Protein AF-0000000075419139 (afdb_homodimer)

Radius of gyration: 35.25 Å; Cα contacts (8 Å, |Δi|>4): 1065; chains: 2; bounding box: 98×143×59 Å

Foldseek 3Di:
DPPCDLVQLLVLLLQLLVQLLVLLVLLQVCLVVVVQDPVNLVVLVVCLFQAQLLLLLQLQQQQQDAPVNVVQLVVLVVLLVVLLVVQLVLLVVLCVVVVHDQLVSLVLSLFRNQFALQQSVLSSLVSSLPGPLLVLQALDPVGHSVNSSSVLNNLSLVSVLVNLLCCQVVVLVSNAPPPPPVPPCPVPVPPPPVPCVCPVDDPPPPPCVPCPPPVVPDVPPPVPPCVVPPVVVVVVVCCVVCVVVVSSDTSSNVSNVVSRVQNHDVVSSQQQDDPPHVNVVVSVVSVVSNVCNNSSVSSSLSNLLNVQPLPPCPVCVSSLVSSLCQALPVQLVVQLVVCLVCVVVGDSGSSSSLSSSSSSHHTHHPCSLVSCVVSVGCNNVSSNSSNVRSVPRSVSSSVSSSVSSVSSSVRD/DPPCDLVQLLVLLLQLLVQLLVLLVLLQVCLVVVVQDPVNLVVLVVCLFQAQLLLLLQLQQQQQDAPVNVVQLVVLLVLLVVLLVVQLVLLVVLCVVVVHDQLVSLVLSLFRNQFDLQQSVLSSLVSSLPGPLLVLQALDPPGHSVNSSSVLNNLSLVSVLVNLLCCQVVVLVSNAPPPPVVPPCPVPVPPPPVPCVCPVDDPDDPDPDDDPPPPPPPPPPPPPPCVVPPVVVVVVVCCVVCVVVVSSDTSSNVSNVVSRVQNHDPVSSQQQDDPPHVNVVVSVVSVVSNVCNNSSVSSSLSNLLNVQPLPPCPVVVSSLVSSLCSALPVQLVVQLVVCLVCVVVGDSGSSSSLSSSSSSHHTHHPCSLVSCVVSVGCNNVSSNSSNVNSVPRSVSSSVSSSVSSVSSSVRD

Structure (mmCIF, N/CA/C/O backbone):
data_AF-0000000075419139-model_v1
#
loop_
_entity.id
_entity.type
_entity.pdbx_description
1 polymer 'Auxin efflux carrier'
#
loop_
_atom_site.group_PDB
_atom_site.id
_atom_site.type_symbol
_atom_site.label_atom_id
_atom_site.label_alt_id
_atom_site.label_comp_id
_atom_site.label_asym_id
_atom_site.label_entity_id
_atom_site.label_seq_id
_atom_site.pdbx_PDB_ins_code
_atom_site.Cartn_x
_atom_site.Cartn_y
_atom_site.Cartn_z
_atom_site.occupancy
_atom_site.B_iso_or_equiv
_atom_site.auth_seq_id
_atom_site.auth_comp_id
_atom_site.auth_asym_id
_atom_site.auth_atom_id
_atom_site.pdbx_PDB_model_num
ATOM 1 N N . MET A 1 1 ? -29.625 -16.859 -12.5 1 34.69 1 MET A N 1
ATOM 2 C CA . MET A 1 1 ? -28.172 -16.797 -12.453 1 34.69 1 MET A CA 1
ATOM 3 C C . MET A 1 1 ? -27.625 -15.953 -13.602 1 34.69 1 MET A C 1
ATOM 5 O O . MET A 1 1 ? -27.875 -16.25 -14.766 1 34.69 1 MET A O 1
ATOM 9 N N . ALA A 1 2 ? -27.516 -14.75 -13.508 1 41.81 2 ALA A N 1
ATOM 10 C CA . ALA A 1 2 ? -27.453 -13.828 -14.648 1 41.81 2 ALA A CA 1
ATOM 11 C C . ALA A 1 2 ? -26.391 -14.273 -15.648 1 41.81 2 ALA A C 1
ATOM 13 O O . ALA A 1 2 ? -25.25 -14.578 -15.258 1 41.81 2 ALA A O 1
ATOM 14 N N . ASP A 1 3 ? -26.625 -14.945 -16.688 1 50.78 3 ASP A N 1
ATOM 15 C CA . ASP A 1 3 ? -25.891 -15.312 -17.891 1 50.78 3 ASP A CA 1
ATOM 16 C C . ASP A 1 3 ? -24.859 -14.25 -18.25 1 50.78 3 ASP A C 1
ATOM 18 O O . ASP A 1 3 ? -25.203 -13.188 -18.766 1 50.78 3 ASP A O 1
ATOM 22 N N . MET A 1 4 ? -23.938 -14.18 -17.406 1 60.81 4 MET A N 1
ATOM 23 C CA . MET A 1 4 ? -22.969 -13.211 -17.891 1 60.81 4 MET A CA 1
ATOM 24 C C . MET A 1 4 ? -22.516 -13.547 -19.312 1 60.81 4 MET A C 1
ATOM 26 O O . MET A 1 4 ? -22.047 -14.656 -19.562 1 60.81 4 MET A O 1
ATOM 30 N N . ASN A 1 5 ? -23.016 -12.781 -20.266 1 70.81 5 ASN A N 1
ATOM 31 C CA . ASN A 1 5 ? -22.641 -12.836 -21.672 1 70.81 5 ASN A CA 1
ATOM 32 C C . ASN A 1 5 ? -21.125 -12.828 -21.844 1 70.81 5 ASN A C 1
ATOM 34 O O . ASN A 1 5 ? -20.391 -12.383 -20.953 1 70.81 5 ASN A O 1
ATOM 38 N N . ILE A 1 6 ? -20.609 -13.648 -22.672 1 75.19 6 ILE A N 1
ATOM 39 C CA . ILE A 1 6 ? -19.203 -13.797 -23.031 1 75.19 6 ILE A CA 1
ATOM 40 C C . ILE A 1 6 ? -18.547 -12.422 -23.125 1 75.19 6 ILE A C 1
ATOM 42 O O . ILE A 1 6 ? -17.391 -12.258 -22.719 1 75.19 6 ILE A O 1
ATOM 46 N N . TYR A 1 7 ? -19.344 -11.516 -23.484 1 74.88 7 TYR A N 1
ATOM 47 C CA . TYR A 1 7 ? -18.812 -10.172 -23.656 1 74.88 7 TYR A CA 1
ATOM 48 C C . TYR A 1 7 ? -18.531 -9.523 -22.312 1 74.88 7 TYR A C 1
ATOM 50 O O . TYR A 1 7 ? -17.484 -8.875 -22.141 1 74.88 7 TYR A O 1
ATOM 58 N N . SER A 1 8 ? -19.406 -9.773 -21.469 1 74.75 8 SER A N 1
ATOM 59 C CA . SER A 1 8 ? -19.219 -9.195 -20.141 1 74.75 8 SER A CA 1
ATOM 60 C C . SER A 1 8 ? -18.047 -9.836 -19.422 1 74.75 8 SER A C 1
ATOM 62 O O . SER A 1 8 ? -17.297 -9.156 -18.703 1 74.75 8 SER A O 1
ATOM 64 N N . LEU A 1 9 ? -17.922 -11.023 -19.703 1 76.94 9 LEU A N 1
ATOM 65 C CA . LEU A 1 9 ? -16.812 -11.742 -19.109 1 76.94 9 LEU A CA 1
ATOM 66 C C . LEU A 1 9 ? -15.484 -11.266 -19.688 1 76.94 9 LEU A C 1
ATOM 68 O O . LEU A 1 9 ? -14.5 -11.125 -18.953 1 76.94 9 LEU A O 1
ATOM 72 N N . PHE A 1 10 ? -15.531 -11.094 -20.875 1 76.75 10 PHE A N 1
ATOM 73 C CA . PHE A 1 10 ? -14.336 -10.609 -21.547 1 76.75 10 PHE A CA 1
ATOM 74 C C . PHE A 1 10 ? -13.938 -9.234 -21.031 1 76.75 10 PHE A C 1
ATOM 76 O O . PHE A 1 10 ? -12.766 -8.992 -20.734 1 76.75 10 PHE A O 1
ATOM 83 N N . LEU A 1 11 ? -14.891 -8.438 -20.906 1 74 11 LEU A N 1
ATOM 84 C CA . LEU A 1 11 ? -14.617 -7.078 -20.438 1 74 11 LEU A CA 1
ATOM 85 C C . LEU A 1 11 ? -14.102 -7.094 -19 1 74 11 LEU A C 1
ATOM 87 O O . LEU A 1 11 ? -13.18 -6.348 -18.656 1 74 11 LEU A O 1
ATOM 91 N N . SER A 1 12 ? -14.656 -7.938 -18.281 1 72.62 12 SER A N 1
ATOM 92 C CA . SER A 1 12 ? -14.227 -8.039 -16.891 1 72.62 12 SER A CA 1
ATOM 93 C C . SER A 1 12 ? -12.797 -8.555 -16.797 1 72.62 12 SER A C 1
ATOM 95 O O . SER A 1 12 ? -12.031 -8.109 -15.938 1 72.62 12 SER A O 1
ATOM 97 N N . SER A 1 13 ? -12.516 -9.469 -17.641 1 75.75 13 SER A N 1
ATOM 98 C CA . SER A 1 13 ? -11.172 -10.031 -17.641 1 75.75 13 SER A CA 1
ATOM 99 C C . SER A 1 13 ? -10.141 -9 -18.078 1 75.75 13 SER A C 1
ATOM 101 O O . SER A 1 13 ? -9.055 -8.906 -17.516 1 75.75 13 SER A O 1
ATOM 103 N N . ILE A 1 14 ? -10.484 -8.266 -18.984 1 77.12 14 ILE A N 1
ATOM 104 C CA . ILE A 1 14 ? -9.602 -7.219 -19.484 1 77.12 14 ILE A CA 1
ATOM 105 C C . ILE A 1 14 ? -9.391 -6.156 -18.406 1 77.12 14 ILE A C 1
ATOM 107 O O . ILE A 1 14 ? -8.273 -5.68 -18.203 1 77.12 14 ILE A O 1
ATOM 111 N N . GLN A 1 15 ? -10.445 -5.863 -17.812 1 73.56 15 GLN A N 1
ATOM 112 C CA . GLN A 1 15 ? -10.367 -4.84 -16.781 1 73.56 15 GLN A CA 1
ATOM 113 C C . GLN A 1 15 ? -9.469 -5.293 -15.633 1 73.56 15 GLN A C 1
ATOM 115 O O . GLN A 1 15 ? -8.664 -4.512 -15.125 1 73.56 15 GLN A O 1
ATOM 120 N N . SER A 1 16 ? -9.656 -6.484 -15.281 1 72.81 16 SER A N 1
ATOM 121 C CA . SER A 1 16 ? -8.852 -7.023 -14.188 1 72.81 16 SER A CA 1
ATOM 122 C C . SER A 1 16 ? -7.379 -7.109 -14.57 1 72.81 16 SER A C 1
ATOM 124 O O . SER A 1 16 ? -6.508 -6.762 -13.773 1 72.81 16 SER A O 1
ATOM 126 N N . THR A 1 17 ? -7.145 -7.512 -15.719 1 78.31 17 THR A N 1
ATOM 127 C CA . THR A 1 17 ? -5.77 -7.68 -16.172 1 78.31 17 THR A CA 1
ATOM 128 C C . THR A 1 17 ? -5.129 -6.324 -16.469 1 78.31 17 THR A C 1
ATOM 130 O O . THR A 1 17 ? -3.928 -6.141 -16.25 1 78.31 17 THR A O 1
ATOM 133 N N . SER A 1 18 ? -5.914 -5.441 -16.891 1 80.12 18 SER A N 1
ATOM 134 C CA . SER A 1 18 ? -5.391 -4.113 -17.203 1 80.12 18 SER A CA 1
ATOM 135 C C . SER A 1 18 ? -4.793 -3.451 -15.969 1 80.12 18 SER A C 1
ATOM 137 O O . SER A 1 18 ? -3.783 -2.748 -16.062 1 80.12 18 SER A O 1
ATOM 139 N N . GLN A 1 19 ? -5.426 -3.682 -14.875 1 80.5 19 GLN A N 1
ATOM 140 C CA . GLN A 1 19 ? -4.902 -3.104 -13.641 1 80.5 19 GLN A CA 1
ATOM 141 C C . GLN A 1 19 ? -3.502 -3.629 -13.344 1 80.5 19 GLN A C 1
ATOM 143 O O . GLN A 1 19 ? -2.613 -2.859 -12.969 1 80.5 19 GLN A O 1
ATOM 148 N N . VAL A 1 20 ? -3.338 -4.852 -13.516 1 79 20 VAL A N 1
ATOM 149 C CA . VAL A 1 20 ? -2.049 -5.484 -13.266 1 79 20 VAL A CA 1
ATOM 150 C C . VAL A 1 20 ? -1.005 -4.938 -14.234 1 79 20 VAL A C 1
ATOM 152 O O . VAL A 1 20 ? 0.106 -4.586 -13.828 1 79 20 VAL A O 1
ATOM 155 N N . VAL A 1 21 ? -1.382 -4.867 -15.469 1 83.75 21 VAL A N 1
ATOM 156 C CA . VAL A 1 21 ? -0.479 -4.41 -16.516 1 83.75 21 VAL A CA 1
ATOM 157 C C . VAL A 1 21 ? -0.1 -2.951 -16.281 1 83.75 21 VAL A C 1
ATOM 159 O O . VAL A 1 21 ? 1.058 -2.566 -16.453 1 83.75 21 VAL A O 1
ATOM 162 N N . LEU A 1 22 ? -1.046 -2.203 -15.883 1 88.56 22 LEU A N 1
ATOM 163 C CA . LEU A 1 22 ? -0.793 -0.781 -15.68 1 88.56 22 LEU A CA 1
ATOM 164 C C . LEU A 1 22 ? 0.119 -0.558 -14.477 1 88.56 22 LEU A C 1
ATOM 166 O O . LEU A 1 22 ? 0.935 0.368 -14.477 1 88.56 22 LEU A O 1
ATOM 170 N N . LEU A 1 23 ? -0.062 -1.32 -13.453 1 88.38 23 LEU A N 1
ATOM 171 C CA . LEU A 1 23 ? 0.848 -1.234 -12.32 1 88.38 23 LEU A CA 1
ATOM 172 C C . LEU A 1 23 ? 2.279 -1.543 -12.742 1 88.38 23 LEU A C 1
ATOM 174 O O . LEU A 1 23 ? 3.211 -0.827 -12.367 1 88.38 23 LEU A O 1
ATOM 178 N N . CYS A 1 24 ? 2.453 -2.582 -13.562 1 85.31 24 CYS A N 1
ATOM 179 C CA . CYS A 1 24 ? 3.77 -2.934 -14.086 1 85.31 24 CYS A CA 1
ATOM 180 C C . CYS A 1 24 ? 4.312 -1.831 -14.984 1 85.31 24 CYS A C 1
ATOM 182 O O . CYS A 1 24 ? 5.496 -1.5 -14.922 1 85.31 24 CYS A O 1
ATOM 184 N N . LEU A 1 25 ? 3.43 -1.312 -15.773 1 89.19 25 LEU A N 1
ATOM 185 C CA . LEU A 1 25 ? 3.83 -0.247 -16.688 1 89.19 25 LEU A CA 1
ATOM 186 C C . LEU A 1 25 ? 4.305 0.98 -15.922 1 89.19 25 LEU A C 1
ATOM 188 O O . LEU A 1 25 ? 5.238 1.663 -16.344 1 89.19 25 LEU A O 1
ATOM 192 N N . THR A 1 26 ? 3.627 1.313 -14.852 1 92.88 26 THR A N 1
ATOM 193 C CA . THR A 1 26 ? 4.051 2.434 -14.023 1 92.88 26 THR A CA 1
ATOM 194 C C . THR A 1 26 ? 5.48 2.227 -13.523 1 92.88 26 THR A C 1
ATOM 196 O O . THR A 1 26 ? 6.281 3.16 -13.523 1 92.88 26 THR A O 1
ATOM 199 N N . GLY A 1 27 ? 5.742 1.019 -13.078 1 91.56 27 GLY A N 1
ATOM 200 C CA . GLY A 1 27 ? 7.105 0.703 -12.68 1 91.56 27 GLY A CA 1
ATOM 201 C C . GLY A 1 27 ? 8.102 0.826 -13.82 1 91.56 27 GLY A C 1
ATOM 202 O O . GLY A 1 27 ? 9.195 1.364 -13.633 1 91.56 27 GLY A O 1
ATOM 203 N N . TYR A 1 28 ? 7.688 0.326 -14.961 1 89.19 28 TYR A N 1
ATOM 204 C CA . TYR A 1 28 ? 8.539 0.401 -16.141 1 89.19 28 TYR A CA 1
ATOM 205 C C . TYR A 1 28 ? 8.844 1.85 -16.5 1 89.19 28 TYR A C 1
ATOM 207 O O . TYR A 1 28 ? 9.992 2.197 -16.781 1 89.19 28 TYR A O 1
ATOM 215 N N . VAL A 1 29 ? 7.871 2.668 -16.516 1 93.25 29 VAL A N 1
ATOM 216 C CA . VAL A 1 29 ? 8.023 4.078 -16.859 1 93.25 29 VAL A CA 1
ATOM 217 C C . VAL A 1 29 ? 8.875 4.773 -15.797 1 93.25 29 VAL A C 1
ATOM 219 O O . VAL A 1 29 ? 9.734 5.59 -16.125 1 93.25 29 VAL A O 1
ATOM 222 N N . ALA A 1 30 ? 8.602 4.48 -14.586 1 93.44 30 ALA A N 1
ATOM 223 C CA . ALA A 1 30 ? 9.383 5.074 -13.508 1 93.44 30 ALA A CA 1
ATOM 224 C C . ALA A 1 30 ? 10.867 4.738 -13.656 1 93.44 30 ALA A C 1
ATOM 226 O O . ALA A 1 30 ? 11.727 5.574 -13.383 1 93.44 30 ALA A O 1
ATOM 227 N N . ALA A 1 31 ? 11.141 3.537 -14.016 1 91.06 31 ALA A N 1
ATOM 228 C CA . ALA A 1 31 ? 12.523 3.127 -14.258 1 91.06 31 ALA A CA 1
ATOM 229 C C . ALA A 1 31 ? 13.102 3.834 -15.477 1 91.06 31 ALA A C 1
ATOM 231 O O . ALA A 1 31 ? 14.266 4.238 -15.469 1 91.06 31 ALA A O 1
ATOM 232 N N . SER A 1 32 ? 12.32 3.992 -16.531 1 91.56 32 SER A N 1
ATOM 233 C CA . SER A 1 32 ? 12.758 4.648 -17.75 1 91.56 32 SER A CA 1
ATOM 234 C C . SER A 1 32 ? 13.07 6.121 -17.516 1 91.56 32 SER A C 1
ATOM 236 O O . SER A 1 32 ? 13.953 6.688 -18.172 1 91.56 32 SER A O 1
ATOM 238 N N . LEU A 1 33 ? 12.391 6.699 -16.562 1 92.56 33 LEU A N 1
ATOM 239 C CA . LEU A 1 33 ? 12.57 8.109 -16.234 1 92.56 33 LEU A CA 1
ATOM 240 C C . LEU A 1 33 ? 13.656 8.289 -15.18 1 92.56 33 LEU A C 1
ATOM 242 O O . LEU A 1 33 ? 13.977 9.422 -14.805 1 92.56 33 LEU A O 1
ATOM 246 N N . GLY A 1 34 ? 14.125 7.227 -14.688 1 90.69 34 GLY A N 1
ATOM 247 C CA . GLY A 1 34 ? 15.219 7.281 -13.734 1 90.69 34 GLY A CA 1
ATOM 248 C C . GLY A 1 34 ? 14.75 7.461 -12.305 1 90.69 34 GLY A C 1
ATOM 249 O O . GLY A 1 34 ? 15.562 7.641 -11.391 1 90.69 34 GLY A O 1
ATOM 250 N N . VAL A 1 35 ? 13.492 7.441 -12.133 1 90.31 35 VAL A N 1
ATOM 251 C CA . VAL A 1 35 ? 12.93 7.57 -10.789 1 90.31 35 VAL A CA 1
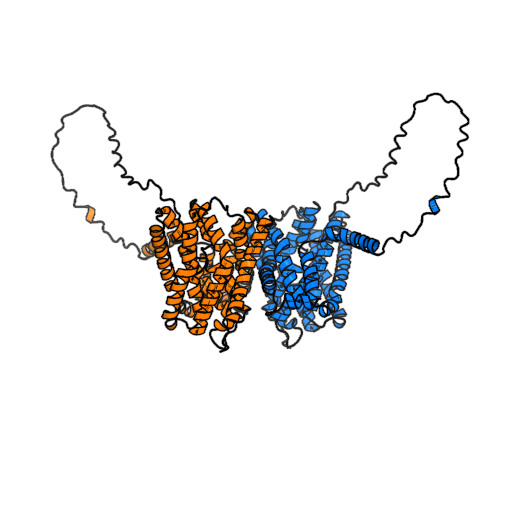ATOM 252 C C . VAL A 1 35 ? 13.258 6.32 -9.977 1 90.31 35 VAL A C 1
ATOM 254 O O . VAL A 1 35 ? 13.555 6.41 -8.781 1 90.31 35 VAL A O 1
ATOM 257 N N . ILE A 1 36 ? 13.102 5.18 -10.586 1 91.62 36 ILE A N 1
ATOM 258 C CA . ILE A 1 36 ? 13.508 3.91 -9.992 1 91.62 36 ILE A CA 1
ATOM 259 C C . ILE A 1 36 ? 14.727 3.359 -10.727 1 91.62 36 ILE A C 1
ATOM 261 O O . ILE A 1 36 ? 14.617 2.916 -11.875 1 91.62 36 ILE A O 1
ATOM 265 N N . ASN A 1 37 ? 15.867 3.498 -10.086 1 89 37 ASN A N 1
ATOM 266 C CA . ASN A 1 37 ? 17.078 2.893 -10.641 1 89 37 ASN A CA 1
ATOM 267 C C . ASN A 1 37 ? 17.312 1.495 -10.078 1 89 37 ASN A C 1
ATOM 269 O O . ASN A 1 37 ? 16.5 0.988 -9.305 1 89 37 ASN A O 1
ATOM 273 N N . ASN A 1 38 ? 18.391 0.909 -10.477 1 84.06 38 ASN A N 1
ATOM 274 C CA . ASN A 1 38 ? 18.672 -0.468 -10.094 1 84.06 38 ASN A CA 1
ATOM 275 C C . ASN A 1 38 ? 18.812 -0.607 -8.578 1 84.06 38 ASN A C 1
ATOM 277 O O . ASN A 1 38 ? 18.359 -1.587 -7.992 1 84.06 38 ASN A O 1
ATOM 281 N N . SER A 1 39 ? 19.422 0.332 -8.016 1 85.94 39 SER A N 1
ATOM 282 C CA . SER A 1 39 ? 19.625 0.301 -6.574 1 85.94 39 SER A CA 1
ATOM 283 C C . SER A 1 39 ? 18.297 0.41 -5.828 1 85.94 39 SER A C 1
ATOM 285 O O . SER A 1 39 ? 18.047 -0.328 -4.871 1 85.94 39 SER A O 1
ATOM 287 N N . ILE A 1 40 ? 17.453 1.297 -6.266 1 88.44 40 ILE A N 1
ATOM 288 C CA . ILE A 1 40 ? 16.141 1.48 -5.656 1 88.44 40 ILE A CA 1
ATOM 289 C C . ILE A 1 40 ? 15.297 0.225 -5.859 1 88.44 40 ILE A C 1
ATOM 291 O O . ILE A 1 40 ? 14.633 -0.241 -4.934 1 88.44 40 ILE A O 1
ATOM 295 N N . GLN A 1 41 ? 15.328 -0.268 -7.023 1 86.5 41 GLN A N 1
ATOM 296 C CA . GLN A 1 41 ? 14.57 -1.477 -7.344 1 86.5 41 GLN A CA 1
ATOM 297 C C . GLN A 1 41 ? 14.961 -2.629 -6.422 1 86.5 41 GLN A C 1
ATOM 299 O O . GLN A 1 41 ? 14.102 -3.35 -5.918 1 86.5 41 GLN A O 1
ATOM 304 N N . LYS A 1 42 ? 16.234 -2.854 -6.215 1 83.06 42 LYS A N 1
ATOM 305 C CA . LYS A 1 42 ? 16.734 -3.91 -5.336 1 83.06 42 LYS A CA 1
ATOM 306 C C . LYS A 1 42 ? 16.281 -3.68 -3.893 1 83.06 42 LYS A C 1
ATOM 308 O O . LYS A 1 42 ? 15.906 -4.621 -3.195 1 83.06 42 LYS A O 1
ATOM 313 N N . SER A 1 43 ? 16.359 -2.467 -3.496 1 87.75 43 SER A N 1
ATOM 314 C CA . SER A 1 43 ? 15.93 -2.111 -2.146 1 87.75 43 SER A CA 1
ATOM 315 C C . SER A 1 43 ? 14.445 -2.383 -1.942 1 87.75 43 SER A C 1
ATOM 317 O O . SER A 1 43 ? 14.039 -2.881 -0.891 1 87.75 43 SER A O 1
ATOM 319 N N . LEU A 1 44 ? 13.695 -2.021 -2.93 1 89.69 44 LEU A N 1
ATOM 320 C CA . LEU A 1 44 ? 12.258 -2.277 -2.855 1 89.69 44 LEU A CA 1
ATOM 321 C C . LEU A 1 44 ? 11.977 -3.773 -2.773 1 89.69 44 LEU A C 1
ATOM 323 O O . LEU A 1 44 ? 11.133 -4.207 -1.992 1 89.69 44 LEU A O 1
ATOM 327 N N . SER A 1 45 ? 12.68 -4.543 -3.537 1 82.19 45 SER A N 1
ATOM 328 C CA . SER A 1 45 ? 12.516 -5.992 -3.527 1 82.19 45 SER A CA 1
ATOM 329 C C . SER A 1 45 ? 12.844 -6.578 -2.16 1 82.19 45 SER A C 1
ATOM 331 O O . SER A 1 45 ? 12.148 -7.473 -1.676 1 82.19 45 SER A O 1
ATOM 333 N N . GLN A 1 46 ? 13.852 -6.062 -1.569 1 84.81 46 GLN A N 1
ATOM 334 C CA . GLN A 1 46 ? 14.242 -6.527 -0.243 1 84.81 46 GLN A CA 1
ATOM 335 C C . GLN A 1 46 ? 13.188 -6.18 0.798 1 84.81 46 GLN A C 1
ATOM 337 O O . GLN A 1 46 ? 12.891 -6.988 1.683 1 84.81 46 GLN A O 1
ATOM 342 N N . LEU A 1 47 ? 12.695 -5.047 0.711 1 90.44 47 LEU A N 1
ATOM 343 C CA . LEU A 1 47 ? 11.672 -4.629 1.662 1 90.44 47 LEU A CA 1
ATOM 344 C C . LEU A 1 47 ? 10.406 -5.469 1.501 1 90.44 47 LEU A C 1
ATOM 346 O O . LEU A 1 47 ? 9.75 -5.801 2.49 1 90.44 47 LEU A O 1
ATOM 350 N N . ILE A 1 48 ? 10.039 -5.758 0.245 1 87.56 48 ILE A N 1
ATOM 351 C CA . ILE A 1 48 ? 8.883 -6.594 -0.038 1 87.56 48 ILE A CA 1
ATOM 352 C C . ILE A 1 48 ? 9.047 -7.957 0.633 1 87.56 48 ILE A C 1
ATOM 354 O O . ILE A 1 48 ? 8.141 -8.43 1.327 1 87.56 48 ILE A O 1
ATOM 358 N N . ILE A 1 49 ? 10.203 -8.516 0.503 1 81.88 49 ILE A N 1
ATOM 359 C CA . ILE A 1 49 ? 10.453 -9.867 0.987 1 81.88 49 ILE A CA 1
ATOM 360 C C . ILE A 1 49 ? 10.586 -9.852 2.508 1 81.88 49 ILE A C 1
ATOM 362 O O . ILE A 1 49 ? 10.094 -10.758 3.188 1 81.88 49 ILE A O 1
ATOM 366 N N . LYS A 1 50 ? 11.203 -8.828 3.08 1 87.56 50 LYS A N 1
ATOM 367 C CA . LYS A 1 50 ? 11.578 -8.852 4.492 1 87.56 50 LYS A CA 1
ATOM 368 C C . LYS A 1 50 ? 10.461 -8.281 5.363 1 87.56 50 LYS A C 1
ATOM 370 O O . LYS A 1 50 ? 10.336 -8.641 6.535 1 87.56 50 LYS A O 1
ATOM 375 N N . ILE A 1 51 ? 9.641 -7.438 4.758 1 93.44 51 ILE A N 1
ATOM 376 C CA . ILE A 1 51 ? 8.711 -6.742 5.637 1 93.44 51 ILE A CA 1
ATOM 377 C C . ILE A 1 51 ? 7.289 -6.887 5.098 1 93.44 51 ILE A C 1
ATOM 379 O O . ILE A 1 51 ? 6.426 -7.477 5.754 1 93.44 51 ILE A O 1
ATOM 383 N N . PHE A 1 52 ? 7.004 -6.453 3.896 1 92.38 52 PHE A N 1
ATOM 384 C CA . PHE A 1 52 ? 5.637 -6.25 3.43 1 92.38 52 PHE A CA 1
ATOM 385 C C . PHE A 1 52 ? 4.961 -7.586 3.146 1 92.38 52 PHE A C 1
ATOM 387 O O . PHE A 1 52 ? 3.805 -7.793 3.527 1 92.38 52 PHE A O 1
ATOM 394 N N . MET A 1 53 ? 5.637 -8.508 2.473 1 84.69 53 MET A N 1
ATOM 395 C CA . MET A 1 53 ? 5.051 -9.805 2.154 1 84.69 53 MET A CA 1
ATOM 396 C C . MET A 1 53 ? 4.781 -10.609 3.422 1 84.69 53 MET A C 1
ATOM 398 O O . MET A 1 53 ? 3.713 -11.203 3.57 1 84.69 53 MET A O 1
ATOM 402 N N . PRO A 1 54 ? 5.758 -10.68 4.352 1 88.38 54 PRO A N 1
ATOM 403 C CA . PRO A 1 54 ? 5.461 -11.352 5.621 1 88.38 54 PRO A CA 1
ATOM 404 C C . PRO A 1 54 ? 4.234 -10.766 6.324 1 88.38 54 PRO A C 1
ATOM 406 O O . PRO A 1 54 ? 3.42 -11.516 6.875 1 88.38 54 PRO A O 1
ATOM 409 N N . CYS A 1 55 ? 4.105 -9.469 6.285 1 92.75 55 CYS A N 1
ATOM 410 C CA . CYS A 1 55 ? 2.953 -8.82 6.91 1 92.75 55 CYS A CA 1
ATOM 411 C C . CYS A 1 55 ? 1.663 -9.195 6.188 1 92.75 55 CYS A C 1
ATOM 413 O O . CYS A 1 55 ? 0.631 -9.406 6.824 1 92.75 55 CYS A O 1
ATOM 415 N N . LEU A 1 56 ? 1.701 -9.25 4.902 1 87.5 56 LEU A N 1
ATOM 416 C CA . LEU A 1 56 ? 0.545 -9.656 4.113 1 87.5 56 LEU A CA 1
ATOM 417 C C . LEU A 1 56 ? 0.141 -11.086 4.441 1 87.5 56 LEU A C 1
ATOM 419 O O . LEU A 1 56 ? -1.042 -11.375 4.637 1 87.5 56 LEU A O 1
ATOM 423 N N . LEU A 1 57 ? 1.118 -12 4.484 1 85.31 57 LEU A N 1
ATOM 424 C CA . LEU A 1 57 ? 0.864 -13.406 4.77 1 85.31 57 LEU A CA 1
ATOM 425 C C . LEU A 1 57 ? 0.281 -13.578 6.168 1 85.31 57 LEU A C 1
ATOM 427 O O . LEU A 1 57 ? -0.704 -14.305 6.348 1 85.31 57 LEU A O 1
ATOM 431 N N . LEU A 1 58 ? 0.872 -12.898 7.133 1 90.31 58 LEU A N 1
ATOM 432 C CA . LEU A 1 58 ? 0.416 -13 8.516 1 90.31 58 LEU A CA 1
ATOM 433 C C . LEU A 1 58 ? -1.025 -12.523 8.648 1 90.31 58 LEU A C 1
ATOM 435 O O . LEU A 1 58 ? -1.856 -13.203 9.258 1 90.31 58 LEU A O 1
ATOM 439 N N . SER A 1 59 ? -1.356 -11.398 8.07 1 88.88 59 SER A N 1
ATOM 440 C CA . SER A 1 59 ? -2.66 -10.781 8.273 1 88.88 59 SER A CA 1
ATOM 441 C C . SER A 1 59 ? -3.75 -11.516 7.504 1 88.88 59 SER A C 1
ATOM 443 O O . SER A 1 59 ? -4.91 -11.523 7.914 1 88.88 59 SER A O 1
ATOM 445 N N . ASN A 1 60 ? -3.449 -12.172 6.402 1 84.44 60 ASN A N 1
ATOM 446 C CA . ASN A 1 60 ? -4.469 -12.82 5.574 1 84.44 60 ASN A CA 1
ATOM 447 C C . ASN A 1 60 ? -4.637 -14.289 5.941 1 84.44 60 ASN A C 1
ATOM 449 O O . ASN A 1 60 ? -5.762 -14.758 6.125 1 84.44 60 ASN A O 1
ATOM 453 N N . ILE A 1 61 ? -3.535 -14.984 6.07 1 83.94 61 ILE A N 1
ATOM 454 C CA . ILE A 1 61 ? -3.609 -16.422 6.352 1 83.94 61 ILE A CA 1
ATOM 455 C C . ILE A 1 61 ? -4.184 -16.641 7.746 1 83.94 61 ILE A C 1
ATOM 457 O O . ILE A 1 61 ? -5.098 -17.453 7.926 1 83.94 61 ILE A O 1
ATOM 461 N N . ALA A 1 62 ? -3.65 -15.93 8.727 1 88.12 62 ALA A N 1
ATOM 462 C CA . ALA A 1 62 ? -4.086 -16.125 10.102 1 88.12 62 ALA A CA 1
ATOM 463 C C . ALA A 1 62 ? -5.559 -15.75 10.273 1 88.12 62 ALA A C 1
ATOM 465 O O . ALA A 1 62 ? -6.266 -16.344 11.086 1 88.12 62 ALA A O 1
ATOM 466 N N . ALA A 1 63 ? -6.004 -14.828 9.594 1 85.19 63 ALA A N 1
ATOM 467 C CA . ALA A 1 63 ? -7.371 -14.336 9.734 1 85.19 63 ALA A CA 1
ATOM 468 C C . ALA A 1 63 ? -8.375 -15.328 9.141 1 85.19 63 ALA A C 1
ATOM 470 O O . ALA A 1 63 ? -9.438 -15.562 9.711 1 85.19 63 ALA A O 1
ATOM 471 N N . ASP A 1 64 ? -8.031 -15.977 8.008 1 82.06 64 ASP A N 1
ATOM 472 C CA . ASP A 1 64 ? -9.047 -16.672 7.238 1 82.06 64 ASP A CA 1
ATOM 473 C C . ASP A 1 64 ? -8.859 -18.188 7.332 1 82.06 64 ASP A C 1
ATOM 475 O O . ASP A 1 64 ? -9.766 -18.953 6.98 1 82.06 64 ASP A O 1
ATOM 479 N N . ILE A 1 65 ? -7.73 -18.609 7.789 1 83.44 65 ILE A N 1
ATOM 480 C CA . ILE A 1 65 ? -7.461 -20.047 7.77 1 83.44 65 ILE A CA 1
ATOM 481 C C . ILE A 1 65 ? -7.445 -20.578 9.195 1 83.44 65 ILE A C 1
ATOM 483 O O . ILE A 1 65 ? -6.516 -20.312 9.961 1 83.44 65 ILE A O 1
ATOM 487 N N . ASP A 1 66 ? -8.461 -21.25 9.5 1 87.62 66 ASP A N 1
ATOM 488 C CA . ASP A 1 66 ? -8.477 -22.031 10.742 1 87.62 66 ASP A CA 1
ATOM 489 C C . ASP A 1 66 ? -8.156 -23.5 10.469 1 87.62 66 ASP A C 1
ATOM 491 O O . ASP A 1 66 ? -7.848 -23.875 9.336 1 87.62 66 ASP A O 1
ATOM 495 N N . LEU A 1 67 ? -8.188 -24.328 11.484 1 86.44 67 LEU A N 1
ATOM 496 C CA . LEU A 1 67 ? -7.793 -25.734 11.336 1 86.44 67 LEU A CA 1
ATOM 497 C C . LEU A 1 67 ? -8.742 -26.453 10.391 1 86.44 67 LEU A C 1
ATOM 499 O O . LEU A 1 67 ? -8.305 -27.25 9.547 1 86.44 67 LEU A O 1
ATOM 503 N N . ASP A 1 68 ? -9.984 -26.188 10.484 1 85.75 68 ASP A N 1
ATOM 504 C CA . ASP A 1 68 ? -10.969 -26.828 9.625 1 85.75 68 ASP A CA 1
ATOM 505 C C . ASP A 1 68 ? -10.781 -26.422 8.164 1 85.75 68 ASP A C 1
ATOM 507 O O . ASP A 1 68 ? -10.844 -27.266 7.266 1 85.75 68 ASP A O 1
ATOM 511 N N . THR A 1 69 ? -10.523 -25.203 8 1 84.75 69 THR A N 1
ATOM 512 C CA . THR A 1 69 ? -10.297 -24.703 6.648 1 84.75 69 THR A CA 1
ATOM 513 C C . THR A 1 69 ? -9.016 -25.297 6.062 1 84.75 69 THR A C 1
ATOM 515 O O . THR A 1 69 ? -8.977 -25.656 4.887 1 84.75 69 THR A O 1
ATOM 518 N N . LEU A 1 70 ? -8.039 -25.344 6.883 1 86.19 70 LEU A N 1
ATOM 519 C CA . LEU A 1 70 ? -6.75 -25.859 6.434 1 86.19 70 LEU A CA 1
ATOM 520 C C . LEU A 1 70 ? -6.887 -27.297 5.945 1 86.19 70 LEU A C 1
ATOM 522 O O . LEU A 1 70 ? -6.305 -27.672 4.918 1 86.19 70 LEU A O 1
ATOM 526 N N . ILE A 1 71 ? -7.672 -28.047 6.605 1 86.5 71 ILE A N 1
ATOM 527 C CA . ILE A 1 71 ? -7.871 -29.438 6.238 1 86.5 71 ILE A CA 1
ATOM 528 C C . ILE A 1 71 ? -8.672 -29.516 4.941 1 86.5 71 ILE A C 1
ATOM 530 O O . ILE A 1 71 ? -8.383 -30.344 4.074 1 86.5 71 ILE A O 1
ATOM 534 N N . ARG A 1 72 ? -9.57 -28.609 4.816 1 86 72 ARG A N 1
ATOM 535 C CA . ARG A 1 72 ? -10.43 -28.625 3.637 1 86 72 ARG A CA 1
ATOM 536 C C . ARG A 1 72 ? -9.664 -28.156 2.398 1 86 72 ARG A C 1
ATOM 538 O O . ARG A 1 72 ? -10.086 -28.438 1.271 1 86 72 ARG A O 1
ATOM 545 N N . LEU A 1 73 ? -8.578 -27.578 2.682 1 89.56 73 LEU A N 1
ATOM 546 C CA . LEU A 1 73 ? -7.785 -27.062 1.568 1 89.56 73 LEU A CA 1
ATOM 547 C C . LEU A 1 73 ? -6.723 -28.078 1.149 1 89.56 73 LEU A C 1
ATOM 549 O O . LEU A 1 73 ? -5.777 -27.719 0.439 1 89.56 73 LEU A O 1
ATOM 553 N N . TRP A 1 74 ? -6.914 -29.391 1.371 1 89.75 74 TRP A N 1
ATOM 554 C CA . TRP A 1 74 ? -5.938 -30.438 1.097 1 89.75 74 TRP A CA 1
ATOM 555 C C . TRP A 1 74 ? -5.676 -30.562 -0.401 1 89.75 74 TRP A C 1
ATOM 557 O O . TRP A 1 74 ? -4.586 -30.953 -0.815 1 89.75 74 TRP A O 1
ATOM 567 N N . PRO A 1 75 ? -6.621 -30.266 -1.215 1 91.94 75 PRO A N 1
ATOM 568 C CA . PRO A 1 75 ? -6.34 -30.375 -2.648 1 91.94 75 PRO A CA 1
ATOM 569 C C . PRO A 1 75 ? -5.254 -29.406 -3.109 1 91.94 75 PRO A C 1
ATOM 571 O O . PRO A 1 75 ? -4.598 -29.641 -4.129 1 91.94 75 PRO A O 1
ATOM 574 N N . MET A 1 76 ? -5.098 -28.328 -2.398 1 92.44 76 MET A N 1
ATOM 575 C CA . MET A 1 76 ? -4.156 -27.297 -2.826 1 92.44 76 MET A CA 1
ATOM 576 C C . MET A 1 76 ? -2.727 -27.828 -2.816 1 92.44 76 MET A C 1
ATOM 578 O O . MET A 1 76 ? -2.039 -27.797 -3.84 1 92.44 76 MET A O 1
ATOM 582 N N . PRO A 1 77 ? -2.219 -28.391 -1.705 1 90.75 77 PRO A N 1
ATOM 583 C CA . PRO A 1 77 ? -0.869 -28.969 -1.753 1 90.75 77 PRO A CA 1
ATOM 584 C C . PRO A 1 77 ? -0.763 -30.156 -2.705 1 90.75 77 PRO A C 1
ATOM 586 O O . PRO A 1 77 ? 0.265 -30.328 -3.361 1 90.75 77 PRO A O 1
ATOM 589 N N . THR A 1 78 ? -1.779 -30.906 -2.812 1 93.44 78 THR A N 1
ATOM 590 C CA . THR A 1 78 ? -1.778 -32.062 -3.68 1 93.44 78 THR A CA 1
ATOM 591 C C . THR A 1 78 ? -1.676 -31.656 -5.145 1 93.44 78 THR A C 1
ATOM 593 O O . THR A 1 78 ? -0.844 -32.188 -5.887 1 93.44 78 THR A O 1
ATOM 596 N N . LEU A 1 79 ? -2.525 -30.734 -5.504 1 94.25 79 LEU A N 1
ATOM 597 C CA . LEU A 1 79 ? -2.52 -30.297 -6.895 1 94.25 79 LEU A CA 1
ATOM 598 C C . LEU A 1 79 ? -1.267 -29.484 -7.203 1 94.25 79 LEU A C 1
ATOM 600 O O . LEU A 1 79 ? -0.757 -29.531 -8.328 1 94.25 79 LEU A O 1
ATOM 604 N N . TYR A 1 80 ? -0.771 -28.766 -6.234 1 93.19 80 TYR A N 1
ATOM 605 C CA . TYR A 1 80 ? 0.484 -28.062 -6.449 1 93.19 80 TYR A CA 1
ATOM 606 C C . TYR A 1 80 ? 1.6 -29.016 -6.832 1 93.19 80 TYR A C 1
ATOM 608 O O . TYR A 1 80 ? 2.342 -28.781 -7.785 1 93.19 80 TYR A O 1
ATOM 616 N N . ILE A 1 81 ? 1.72 -30.094 -6.039 1 93.69 81 ILE A N 1
ATOM 617 C CA . ILE A 1 81 ? 2.756 -31.094 -6.297 1 93.69 81 ILE A CA 1
ATOM 618 C C . ILE A 1 81 ? 2.541 -31.719 -7.672 1 93.69 81 ILE A C 1
ATOM 620 O O . ILE A 1 81 ? 3.496 -31.906 -8.43 1 93.69 81 ILE A O 1
ATOM 624 N N . LEU A 1 82 ? 1.347 -31.969 -7.934 1 96.06 82 LEU A N 1
ATOM 625 C CA . LEU A 1 82 ? 1.03 -32.562 -9.227 1 96.06 82 LEU A CA 1
ATOM 626 C C . LEU A 1 82 ? 1.421 -31.625 -10.367 1 96.06 82 LEU A C 1
ATOM 628 O O . LEU A 1 82 ? 2.059 -32.031 -11.336 1 96.06 82 LEU A O 1
ATOM 632 N N . PHE A 1 83 ? 0.986 -30.359 -10.289 1 96.44 83 PHE A N 1
ATOM 633 C CA . PHE A 1 83 ? 1.322 -29.391 -11.312 1 96.44 83 PHE A CA 1
ATOM 634 C C . PHE A 1 83 ? 2.832 -29.203 -11.414 1 96.44 83 PHE A C 1
ATOM 636 O O . PHE A 1 83 ? 3.367 -28.984 -12.5 1 96.44 83 PHE A O 1
ATOM 643 N N . PHE A 1 84 ? 3.473 -29.234 -10.273 1 94.56 84 PHE A N 1
ATOM 644 C CA . PHE A 1 84 ? 4.926 -29.109 -10.203 1 94.56 84 PHE A CA 1
ATOM 645 C C . PHE A 1 84 ? 5.598 -30.234 -10.992 1 94.56 84 PHE A C 1
ATOM 647 O O . PHE A 1 84 ? 6.5 -29.984 -11.789 1 94.56 84 PHE A O 1
ATOM 654 N N . ILE A 1 85 ? 5.152 -31.438 -10.805 1 96.5 85 ILE A N 1
ATOM 655 C CA . ILE A 1 85 ? 5.711 -32.594 -11.469 1 96.5 85 ILE A CA 1
ATOM 656 C C . ILE A 1 85 ? 5.406 -32.531 -12.969 1 96.5 85 ILE A C 1
ATOM 658 O O . ILE A 1 85 ? 6.285 -32.781 -13.797 1 96.5 85 ILE A O 1
ATOM 662 N N . LEU A 1 86 ? 4.191 -32.219 -13.281 1 97.5 86 LEU A N 1
ATOM 663 C CA . LEU A 1 86 ? 3.793 -32.125 -14.688 1 97.5 86 LEU A CA 1
ATOM 664 C C . LEU A 1 86 ? 4.566 -31.031 -15.414 1 97.5 86 LEU A C 1
ATOM 666 O O . LEU A 1 86 ? 4.941 -31.203 -16.578 1 97.5 86 LEU A O 1
ATOM 670 N N . SER A 1 87 ? 4.73 -29.922 -14.766 1 96.88 87 SER A N 1
ATOM 671 C CA . SER A 1 87 ? 5.516 -28.844 -15.352 1 96.88 87 SER A CA 1
ATOM 672 C C . SER A 1 87 ? 6.961 -29.266 -15.57 1 96.88 87 SER A C 1
ATOM 674 O O . SER A 1 87 ? 7.574 -28.891 -16.578 1 96.88 87 SER A O 1
ATOM 676 N N . GLY A 1 88 ? 7.504 -30 -14.609 1 96.5 88 GLY A N 1
ATOM 677 C CA . GLY A 1 88 ? 8.844 -30.531 -14.789 1 96.5 88 GLY A CA 1
ATOM 678 C C . GLY A 1 88 ? 8.953 -31.484 -15.969 1 96.5 88 GLY A C 1
ATOM 679 O O . GLY A 1 88 ? 9.914 -31.406 -16.734 1 96.5 88 GLY A O 1
ATOM 680 N N . ALA A 1 89 ? 7.984 -32.312 -16.078 1 97.62 89 ALA A N 1
ATOM 681 C CA . ALA A 1 89 ? 7.953 -33.25 -17.219 1 97.62 89 ALA A CA 1
ATOM 682 C C . ALA A 1 89 ? 7.895 -32.5 -18.531 1 97.62 89 ALA A C 1
ATOM 684 O O . ALA A 1 89 ? 8.57 -32.875 -19.5 1 97.62 89 ALA A O 1
ATOM 685 N N . LEU A 1 90 ? 7.09 -31.484 -18.531 1 97.44 90 LEU A N 1
ATOM 686 C CA . LEU A 1 90 ? 7 -30.656 -19.734 1 97.44 90 LEU A CA 1
ATOM 687 C C . LEU A 1 90 ? 8.344 -30.016 -20.062 1 97.44 90 LEU A C 1
ATOM 689 O O . LEU A 1 90 ? 8.688 -29.828 -21.234 1 97.44 90 LEU A O 1
ATOM 693 N N . GLY A 1 91 ? 8.984 -29.578 -19.047 1 97.12 91 GLY A N 1
ATOM 694 C CA . GLY A 1 91 ? 10.32 -29.047 -19.25 1 97.12 91 GLY A CA 1
ATOM 695 C C . GLY A 1 91 ? 11.281 -30.047 -19.859 1 97.12 91 GLY A C 1
ATOM 696 O O . GLY A 1 91 ? 12.039 -29.703 -20.781 1 97.12 91 GLY A O 1
ATOM 697 N N . LEU A 1 92 ? 11.266 -31.281 -19.391 1 96.62 92 LEU A N 1
ATOM 698 C CA . LEU A 1 92 ? 12.125 -32.344 -19.922 1 96.62 92 LEU A CA 1
ATOM 699 C C . LEU A 1 92 ? 11.789 -32.625 -21.375 1 96.62 92 LEU A C 1
ATOM 701 O O . LEU A 1 92 ? 12.68 -32.812 -22.203 1 96.62 92 LEU A O 1
ATOM 705 N N . ILE A 1 93 ? 10.531 -32.656 -21.625 1 97.75 93 ILE A N 1
ATOM 706 C CA . ILE A 1 93 ? 10.078 -32.875 -23 1 97.75 93 ILE A CA 1
ATOM 707 C C . ILE A 1 93 ? 10.57 -31.766 -23.906 1 97.75 93 ILE A C 1
ATOM 709 O O . ILE A 1 93 ? 11.016 -32.031 -25.031 1 97.75 93 ILE A O 1
ATOM 713 N N . GLY A 1 94 ? 10.469 -30.547 -23.438 1 97.12 94 GLY A N 1
ATOM 714 C CA . GLY A 1 94 ? 10.945 -29.422 -24.203 1 97.12 94 GLY A CA 1
ATOM 715 C C . GLY A 1 94 ? 12.438 -29.484 -24.484 1 97.12 94 GLY A C 1
ATOM 716 O O . GLY A 1 94 ? 12.883 -29.109 -25.578 1 97.12 94 GLY A O 1
ATOM 717 N N . GLY A 1 9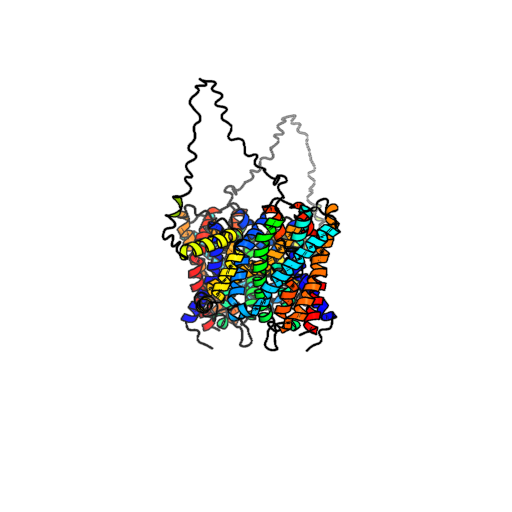5 ? 13.172 -29.891 -23.484 1 96 95 GLY A N 1
ATOM 718 C CA . GLY A 1 95 ? 14.602 -30.062 -23.688 1 96 95 GLY A CA 1
ATOM 719 C C . GLY A 1 95 ? 14.93 -31.016 -24.828 1 96 95 GLY A C 1
ATOM 720 O O . GLY A 1 95 ? 15.836 -30.75 -25.609 1 96 95 GLY A O 1
ATOM 721 N N . LYS A 1 96 ? 14.203 -32.094 -24.922 1 96.69 96 LYS A N 1
ATOM 722 C CA . LYS A 1 96 ? 14.414 -33.094 -25.969 1 96.69 96 LYS A CA 1
ATOM 723 C C . LYS A 1 96 ? 13.938 -32.562 -27.328 1 96.69 96 LYS A C 1
ATOM 725 O O . LYS A 1 96 ? 14.602 -32.781 -28.344 1 96.69 96 LYS A O 1
ATOM 730 N N . LEU A 1 97 ? 12.797 -31.906 -27.312 1 96.94 97 LEU A N 1
ATOM 731 C CA . LEU A 1 97 ? 12.203 -31.391 -28.547 1 96.94 97 LEU A CA 1
ATOM 732 C C . LEU A 1 97 ? 13.094 -30.328 -29.172 1 96.94 97 LEU A C 1
ATOM 734 O O . LEU A 1 97 ? 13.219 -30.25 -30.391 1 96.94 97 LEU A O 1
ATOM 738 N N . LEU A 1 98 ? 13.711 -29.516 -28.312 1 96.38 98 LEU A N 1
ATOM 739 C CA . LEU A 1 98 ? 14.523 -28.406 -28.812 1 96.38 98 LEU A CA 1
ATOM 740 C C . LEU A 1 98 ? 16 -28.781 -28.844 1 96.38 98 LEU A C 1
ATOM 742 O O . LEU A 1 98 ? 16.844 -27.953 -29.172 1 96.38 98 LEU A O 1
ATOM 746 N N . LYS A 1 99 ? 16.312 -29.984 -28.484 1 95.88 99 LYS A N 1
ATOM 747 C CA . LYS A 1 99 ? 17.672 -30.516 -28.531 1 95.88 99 LYS A CA 1
ATOM 748 C C . LYS A 1 99 ? 18.609 -29.656 -27.688 1 95.88 99 LYS A C 1
ATOM 750 O O . LYS A 1 99 ? 19.672 -29.234 -28.172 1 95.88 99 LYS A O 1
ATOM 755 N N . LEU A 1 100 ? 18.219 -29.469 -26.516 1 94.38 100 LEU A N 1
ATOM 756 C CA . LEU A 1 100 ? 19.016 -28.656 -25.609 1 94.38 100 LEU A CA 1
ATOM 757 C C . LEU A 1 100 ? 19.938 -29.516 -24.766 1 94.38 100 LEU A C 1
ATOM 759 O O . LEU A 1 100 ? 19.672 -30.703 -24.547 1 94.38 100 LEU A O 1
ATOM 763 N N . ASP A 1 101 ? 21.062 -28.859 -24.375 1 93.19 101 ASP A N 1
ATOM 764 C CA . ASP A 1 101 ? 21.906 -29.562 -23.422 1 93.19 101 ASP A CA 1
ATOM 765 C C . ASP A 1 101 ? 21.25 -29.594 -22.031 1 93.19 101 ASP A C 1
ATOM 767 O O . ASP A 1 101 ? 20.203 -28.969 -21.828 1 93.19 101 ASP A O 1
ATOM 771 N N . VAL A 1 102 ? 21.781 -30.312 -21.125 1 93.31 102 VAL A N 1
ATOM 772 C CA . VAL A 1 102 ? 21.203 -30.562 -19.812 1 93.31 102 VAL A CA 1
ATOM 773 C C . VAL A 1 102 ? 21.031 -29.25 -19.062 1 93.31 102 VAL A C 1
ATOM 775 O O . VAL A 1 102 ? 19.984 -29 -18.453 1 93.31 102 VAL A O 1
ATOM 778 N N . SER A 1 103 ? 22.031 -28.359 -19.156 1 92.44 103 SER A N 1
ATOM 779 C CA . SER A 1 103 ? 21.984 -27.094 -18.438 1 92.44 103 SER A CA 1
ATOM 780 C C . SER A 1 103 ? 20.891 -26.172 -18.984 1 92.44 103 SER A C 1
ATOM 782 O O . SER A 1 103 ? 20.156 -25.547 -18.219 1 92.44 103 SER A O 1
ATOM 784 N N . SER A 1 104 ? 20.812 -26.141 -20.266 1 92.81 104 SER A N 1
ATOM 785 C CA . SER A 1 104 ? 19.781 -25.312 -20.891 1 92.81 104 SER A CA 1
ATOM 786 C C . SER A 1 104 ? 18.391 -25.875 -20.625 1 92.81 104 SER A C 1
ATOM 788 O O . SER A 1 104 ? 17.422 -25.125 -20.516 1 92.81 104 SER A O 1
ATOM 790 N N . THR A 1 105 ? 18.344 -27.203 -20.578 1 95.62 105 THR A N 1
ATOM 791 C CA . THR A 1 105 ? 17.078 -27.844 -20.25 1 95.62 105 THR A CA 1
ATOM 792 C C . THR A 1 105 ? 16.656 -27.469 -18.828 1 95.62 105 THR A C 1
ATOM 794 O O . THR A 1 105 ? 15.484 -27.156 -18.594 1 95.62 105 THR A O 1
ATOM 797 N N . LYS A 1 106 ? 17.547 -27.453 -17.922 1 95 106 LYS A N 1
ATOM 798 C CA . LYS A 1 106 ? 17.266 -27.094 -16.531 1 95 106 LYS A CA 1
ATOM 799 C C . LYS A 1 106 ? 16.859 -25.641 -16.406 1 95 106 LYS A C 1
ATOM 801 O O . LYS A 1 106 ? 15.984 -25.297 -15.609 1 95 106 LYS A O 1
ATOM 806 N N . PHE A 1 107 ? 17.5 -24.844 -17.219 1 94.19 107 PHE A N 1
ATOM 807 C CA . PHE A 1 107 ? 17.141 -23.438 -17.281 1 94.19 107 PHE A CA 1
ATOM 808 C C . PHE A 1 107 ? 15.688 -23.281 -17.719 1 94.19 107 PHE A C 1
ATOM 810 O O . PHE A 1 107 ? 14.906 -22.562 -17.078 1 94.19 107 PHE A O 1
ATOM 817 N N . MET A 1 108 ? 15.352 -23.922 -18.75 1 95 108 MET A N 1
ATOM 818 C CA . MET A 1 108 ? 13.992 -23.844 -19.281 1 95 108 MET A CA 1
ATOM 819 C C . MET A 1 108 ? 12.984 -24.422 -18.297 1 95 108 MET A C 1
ATOM 821 O O . MET A 1 108 ? 11.891 -23.875 -18.125 1 95 108 MET A O 1
ATOM 825 N N . MET A 1 109 ? 13.359 -25.531 -17.656 1 96.38 109 MET A N 1
ATOM 826 C CA . MET A 1 109 ? 12.508 -26.141 -16.625 1 96.38 109 MET A CA 1
ATOM 827 C C . MET A 1 109 ? 12.188 -25.141 -15.523 1 96.38 109 MET A C 1
ATOM 829 O O . MET A 1 109 ? 11.055 -25.109 -15.023 1 96.38 109 MET A O 1
ATOM 833 N N . THR A 1 110 ? 13.148 -24.375 -15.164 1 94.25 110 THR A N 1
ATOM 834 C CA . THR A 1 110 ? 12.961 -23.375 -14.117 1 94.25 110 THR A CA 1
ATOM 835 C C . THR A 1 110 ? 11.867 -22.375 -14.508 1 94.25 110 THR A C 1
ATOM 837 O O . THR A 1 110 ? 11.039 -22 -13.68 1 94.25 110 THR A O 1
ATOM 840 N N . GLY A 1 111 ? 11.867 -22.031 -15.758 1 94.06 111 GLY A N 1
ATOM 841 C CA . GLY A 1 111 ? 10.859 -21.109 -16.25 1 94.06 111 GLY A CA 1
ATOM 842 C C . GLY A 1 111 ? 9.469 -21.703 -16.312 1 94.06 111 GLY A C 1
ATOM 843 O O . GLY A 1 111 ? 8.469 -21 -16.188 1 94.06 111 GLY A O 1
ATOM 844 N N . ILE A 1 112 ? 9.414 -23.016 -16.375 1 95.94 112 ILE A N 1
ATOM 845 C CA . ILE A 1 112 ? 8.133 -23.688 -16.531 1 95.94 112 ILE A CA 1
ATOM 846 C C . ILE A 1 112 ? 7.598 -24.109 -15.164 1 95.94 112 ILE A C 1
ATOM 848 O O . ILE A 1 112 ? 6.395 -24.016 -14.906 1 95.94 112 ILE A O 1
ATOM 852 N N . MET A 1 113 ? 8.453 -24.469 -14.289 1 94.94 113 MET A N 1
ATOM 853 C CA . MET A 1 113 ? 8.055 -25.094 -13.023 1 94.94 113 MET A CA 1
ATOM 854 C C . MET A 1 113 ? 7.656 -24.031 -12 1 94.94 113 MET A C 1
ATOM 856 O O . MET A 1 113 ? 6.816 -24.297 -11.133 1 94.94 113 MET A O 1
ATOM 860 N N . PHE A 1 114 ? 8.266 -22.906 -12.117 1 91.75 114 PHE A N 1
ATOM 861 C CA . PHE A 1 114 ? 8.031 -21.891 -11.094 1 91.75 114 PHE A CA 1
ATOM 862 C C . PHE A 1 114 ? 7.266 -20.703 -11.664 1 91.75 114 PHE A C 1
ATOM 864 O O . PHE A 1 114 ? 7.859 -19.844 -12.32 1 91.75 114 PHE A O 1
ATOM 871 N N . ASN A 1 115 ? 6.039 -20.688 -11.383 1 86.31 115 ASN A N 1
ATOM 872 C CA . ASN A 1 115 ? 5.211 -19.625 -11.93 1 86.31 115 ASN A CA 1
ATOM 873 C C . ASN A 1 115 ? 4.953 -18.531 -10.898 1 86.31 115 ASN A C 1
ATOM 875 O O . ASN A 1 115 ? 5.188 -18.719 -9.711 1 86.31 115 ASN A O 1
ATOM 879 N N . ASN A 1 116 ? 4.543 -17.391 -11.414 1 78.75 116 ASN A N 1
ATOM 880 C CA . ASN A 1 116 ? 4.188 -16.25 -10.562 1 78.75 116 ASN A CA 1
ATOM 881 C C . ASN A 1 116 ? 2.729 -16.328 -10.117 1 78.75 116 ASN A C 1
ATOM 883 O O . ASN A 1 116 ? 1.894 -15.555 -10.594 1 78.75 116 ASN A O 1
ATOM 887 N N . VAL A 1 117 ? 2.438 -17.172 -9.211 1 74.94 117 VAL A N 1
ATOM 888 C CA . VAL A 1 117 ? 1.067 -17.359 -8.742 1 74.94 117 VAL A CA 1
ATOM 889 C C . VAL A 1 117 ? 0.682 -16.25 -7.781 1 74.94 117 VAL A C 1
ATOM 891 O O . VAL A 1 117 ? -0.473 -15.812 -7.75 1 74.94 117 VAL A O 1
ATOM 894 N N . THR A 1 118 ? 1.618 -15.711 -7.102 1 77.44 118 THR A N 1
ATOM 895 C CA . THR A 1 118 ? 1.314 -14.836 -5.977 1 77.44 118 THR A CA 1
ATOM 896 C C . THR A 1 118 ? 0.972 -13.43 -6.457 1 77.44 118 THR A C 1
ATOM 898 O O . THR A 1 118 ? -0.189 -13.023 -6.414 1 77.44 118 THR A O 1
ATOM 901 N N . SER A 1 119 ? 1.957 -12.781 -7.051 1 72.75 119 SER A N 1
ATOM 902 C CA . SER A 1 119 ? 1.796 -11.359 -7.336 1 72.75 119 SER A CA 1
ATOM 903 C C . SER A 1 119 ? 0.722 -11.125 -8.391 1 72.75 119 SER A C 1
ATOM 905 O O . SER A 1 119 ? -0.132 -10.242 -8.234 1 72.75 119 SER A O 1
ATOM 907 N N . LEU A 1 120 ? 0.718 -11.914 -9.375 1 77.62 120 LEU A N 1
ATOM 908 C CA . LEU A 1 120 ? -0.191 -11.695 -10.492 1 77.62 120 LEU A CA 1
ATOM 909 C C . LEU A 1 120 ? -1.621 -12.062 -10.109 1 77.62 120 LEU A C 1
ATOM 911 O O . LEU A 1 120 ? -2.562 -11.344 -10.445 1 77.62 120 LEU A O 1
ATOM 915 N N . THR A 1 121 ? -1.717 -13.109 -9.414 1 84.44 121 THR A N 1
ATOM 916 C CA . THR A 1 121 ? -3.059 -13.555 -9.055 1 84.44 121 THR A CA 1
ATOM 917 C C . THR A 1 121 ? -3.67 -12.633 -8 1 84.44 121 THR A C 1
ATOM 919 O O . THR A 1 121 ? -4.879 -12.398 -8 1 84.44 121 THR A O 1
ATOM 922 N N . LEU A 1 122 ? -2.801 -12.203 -7.141 1 82.62 122 LEU A N 1
ATOM 923 C CA . LEU A 1 122 ? -3.285 -11.234 -6.16 1 82.62 122 LEU A CA 1
ATOM 924 C C . LEU A 1 122 ? -3.809 -9.977 -6.848 1 82.62 122 LEU A C 1
ATOM 926 O O . LEU A 1 122 ? -4.875 -9.469 -6.496 1 82.62 122 LEU A O 1
ATOM 930 N N . GLY A 1 123 ? -3.029 -9.562 -7.797 1 78.69 123 GLY A N 1
ATOM 931 C CA . GLY A 1 123 ? -3.465 -8.406 -8.555 1 78.69 123 GLY A CA 1
ATOM 932 C C . GLY A 1 123 ? -4.75 -8.641 -9.32 1 78.69 123 GLY A C 1
ATOM 933 O O . GLY A 1 123 ? -5.617 -7.766 -9.383 1 78.69 123 GLY A O 1
ATOM 934 N N . LEU A 1 124 ? -4.871 -9.805 -9.82 1 82.81 124 LEU A N 1
ATOM 935 C CA . LEU A 1 124 ? -6.059 -10.172 -10.586 1 82.81 124 LEU A CA 1
ATOM 936 C C . LEU A 1 124 ? -7.297 -10.188 -9.695 1 82.81 124 LEU A C 1
ATOM 938 O O . LEU A 1 124 ? -8.375 -9.75 -10.109 1 82.81 124 LEU A O 1
ATOM 942 N N . LEU A 1 125 ? -7.117 -10.688 -8.547 1 85.25 125 LEU A N 1
ATOM 943 C CA . LEU A 1 125 ? -8.242 -10.758 -7.621 1 85.25 125 LEU A CA 1
ATOM 944 C C . LEU A 1 125 ? -8.719 -9.359 -7.234 1 85.25 125 LEU A C 1
ATOM 946 O O . LEU A 1 125 ? -9.922 -9.117 -7.125 1 85.25 125 LEU A O 1
ATOM 950 N N . GLU A 1 126 ? -7.754 -8.547 -6.977 1 76.56 126 GLU A N 1
ATOM 951 C CA . GLU A 1 126 ? -8.109 -7.168 -6.66 1 76.56 126 GLU A CA 1
ATOM 952 C C . GLU A 1 126 ? -8.852 -6.508 -7.816 1 76.56 126 GLU A C 1
ATOM 954 O O . GLU A 1 126 ? -9.758 -5.703 -7.602 1 76.56 126 GLU A O 1
ATOM 959 N N . GLY A 1 127 ? -8.508 -6.875 -8.992 1 77.56 127 GLY A N 1
ATOM 960 C CA . GLY A 1 127 ? -9.164 -6.355 -10.18 1 77.56 127 GLY A CA 1
ATOM 961 C C . GLY A 1 127 ? -10.562 -6.91 -10.375 1 77.56 127 GLY A C 1
ATOM 962 O O . GLY A 1 127 ? -11.492 -6.172 -10.727 1 77.56 127 GLY A O 1
ATOM 963 N N . ILE A 1 128 ? -10.703 -8.141 -10.078 1 82.69 128 ILE A N 1
ATOM 964 C CA . ILE A 1 128 ? -11.969 -8.836 -10.297 1 82.69 128 ILE A CA 1
ATOM 965 C C . ILE A 1 128 ? -13.008 -8.328 -9.297 1 82.69 128 ILE A C 1
ATOM 967 O O . ILE A 1 128 ? -14.195 -8.273 -9.602 1 82.69 128 ILE A O 1
ATOM 971 N N . GLU A 1 129 ? -12.523 -7.988 -8.117 1 81.94 129 GLU A N 1
ATOM 972 C CA . GLU A 1 129 ? -13.406 -7.547 -7.043 1 81.94 129 GLU A CA 1
ATOM 973 C C . GLU A 1 129 ? -14.336 -6.434 -7.516 1 81.94 129 GLU A C 1
ATOM 975 O O . GLU A 1 129 ? -15.492 -6.359 -7.094 1 81.94 129 GLU A O 1
ATOM 980 N N . SER A 1 130 ? -13.898 -5.676 -8.453 1 75 130 SER A N 1
ATOM 981 C CA . SER A 1 130 ? -14.641 -4.484 -8.859 1 75 130 SER A CA 1
ATOM 982 C C . SER A 1 130 ? -15.438 -4.727 -10.133 1 75 130 SER A C 1
ATOM 984 O O . SER A 1 130 ? -16 -3.797 -10.703 1 75 130 SER A O 1
ATOM 986 N N . THR A 1 131 ? -15.438 -5.902 -10.586 1 77.75 131 THR A N 1
ATOM 987 C CA . THR A 1 131 ? -16.141 -6.223 -11.82 1 77.75 131 THR A CA 1
ATOM 988 C C . THR A 1 131 ? -17.25 -7.238 -11.562 1 77.75 131 THR A C 1
ATOM 990 O O . THR A 1 131 ? -17.297 -7.855 -10.5 1 77.75 131 THR A O 1
ATOM 993 N N . ASP A 1 132 ? -18.094 -7.414 -12.562 1 81.12 132 ASP A N 1
ATOM 994 C CA . ASP A 1 132 ? -19.203 -8.367 -12.469 1 81.12 132 ASP A CA 1
ATOM 995 C C . ASP A 1 132 ? -18.688 -9.805 -12.438 1 81.12 132 ASP A C 1
ATOM 997 O O . ASP A 1 132 ? -19.406 -10.719 -12.047 1 81.12 132 ASP A O 1
ATOM 1001 N N . ALA A 1 133 ? -17.5 -9.922 -12.789 1 85.25 133 ALA A N 1
ATOM 1002 C CA . ALA A 1 133 ? -16.906 -11.258 -12.812 1 85.25 133 ALA A CA 1
ATOM 1003 C C . ALA A 1 133 ? -16.875 -11.859 -11.406 1 85.25 133 ALA A C 1
ATOM 1005 O O . ALA A 1 133 ? -16.875 -13.086 -11.25 1 85.25 133 ALA A O 1
ATOM 1006 N N . ILE A 1 134 ? -16.891 -11 -10.414 1 88.12 134 ILE A N 1
ATOM 1007 C CA . ILE A 1 134 ? -16.828 -11.453 -9.031 1 88.12 134 ILE A CA 1
ATOM 1008 C C . ILE A 1 134 ? -18.047 -12.312 -8.703 1 88.12 134 ILE A C 1
ATOM 1010 O O . ILE A 1 134 ? -17.984 -13.203 -7.852 1 88.12 134 ILE A O 1
ATOM 1014 N N . ASN A 1 135 ? -19.125 -12.133 -9.414 1 89.31 135 ASN A N 1
ATOM 1015 C CA . ASN A 1 135 ? -20.375 -12.859 -9.148 1 89.31 135 ASN A CA 1
ATOM 1016 C C . ASN A 1 135 ? -20.234 -14.344 -9.492 1 89.31 135 ASN A C 1
ATOM 1018 O O . ASN A 1 135 ? -20.906 -15.188 -8.906 1 89.31 135 ASN A O 1
ATOM 1022 N N . ILE A 1 136 ? -19.344 -14.641 -10.375 1 90.81 136 ILE A N 1
ATOM 1023 C CA . ILE A 1 136 ? -19.078 -16.031 -10.773 1 90.81 136 ILE A CA 1
ATOM 1024 C C . ILE A 1 136 ? -18.312 -16.734 -9.664 1 90.81 136 ILE A C 1
ATOM 1026 O O . ILE A 1 136 ? -18.453 -17.953 -9.484 1 90.81 136 ILE A O 1
ATOM 1030 N N . LEU A 1 137 ? -17.594 -15.984 -8.867 1 92.69 137 LEU A N 1
ATOM 1031 C CA . LEU A 1 137 ? -16.641 -16.578 -7.922 1 92.69 137 LEU A CA 1
ATOM 1032 C C . LEU A 1 137 ? -17.234 -16.609 -6.516 1 92.69 137 LEU A C 1
ATOM 1034 O O . LEU A 1 137 ? -16.578 -17.047 -5.57 1 92.69 137 LEU A O 1
ATOM 1038 N N . LEU A 1 138 ? -18.484 -16.141 -6.406 1 92.81 138 LEU A N 1
ATOM 1039 C CA . LEU A 1 138 ? -19.156 -16.188 -5.109 1 92.81 138 LEU A CA 1
ATOM 1040 C C . LEU A 1 138 ? -19.547 -17.609 -4.746 1 92.81 138 LEU A C 1
ATOM 1042 O O . LEU A 1 138 ? -19.969 -18.375 -5.609 1 92.81 138 LEU A O 1
ATOM 1046 N N . ARG A 1 139 ? -19.406 -17.938 -3.469 1 89.81 139 ARG A N 1
ATOM 1047 C CA . ARG A 1 139 ? -19.703 -19.281 -2.977 1 89.81 139 ARG A CA 1
ATOM 1048 C C . ARG A 1 139 ? -21.203 -19.516 -2.93 1 89.81 139 ARG A C 1
ATOM 1050 O O . ARG A 1 139 ? -21.688 -20.594 -3.311 1 89.81 139 ARG A O 1
ATOM 1057 N N . ASP A 1 140 ? -21.906 -18.641 -2.328 1 88 140 ASP A N 1
ATOM 1058 C CA . ASP A 1 140 ? -23.359 -18.719 -2.189 1 88 140 ASP A CA 1
ATOM 1059 C C . ASP A 1 140 ? -23.984 -17.328 -2.238 1 88 140 ASP A C 1
ATOM 1061 O O . ASP A 1 140 ? -23.297 -16.328 -2.494 1 88 140 ASP A O 1
ATOM 1065 N N . LYS A 1 141 ? -25.266 -17.266 -2.076 1 87 141 LYS A N 1
ATOM 1066 C CA . LYS A 1 141 ? -26 -16 -2.188 1 87 141 LYS A CA 1
ATOM 1067 C C . LYS A 1 141 ? -25.688 -15.07 -1.028 1 87 141 LYS A C 1
ATOM 1069 O O . LYS A 1 141 ? -25.859 -13.852 -1.141 1 87 141 LYS A O 1
ATOM 1074 N N . LEU A 1 142 ? -25.141 -15.648 0.044 1 88.81 142 LEU A N 1
ATOM 1075 C CA . LEU A 1 142 ? -24.828 -14.844 1.222 1 88.81 142 LEU A CA 1
ATOM 1076 C C . LEU A 1 142 ? -23.406 -14.328 1.167 1 88.81 142 LEU A C 1
ATOM 1078 O O . LEU A 1 142 ? -23 -13.508 1.99 1 88.81 142 LEU A O 1
ATOM 1082 N N . ASP A 1 143 ? -22.703 -14.773 0.126 1 89.5 143 ASP A N 1
ATOM 1083 C CA . ASP A 1 143 ? -21.312 -14.383 -0.057 1 89.5 143 ASP A CA 1
ATOM 1084 C C . ASP A 1 143 ? -21.203 -12.969 -0.618 1 89.5 143 ASP A C 1
ATOM 1086 O O . ASP A 1 143 ? -22.031 -12.547 -1.421 1 89.5 143 ASP A O 1
ATOM 1090 N N . SER A 1 144 ? -20.297 -12.188 -0.047 1 90.06 144 SER A N 1
ATOM 1091 C CA . SER A 1 144 ? -20.047 -10.844 -0.557 1 90.06 144 SER A CA 1
ATOM 1092 C C . SER A 1 144 ? -18.75 -10.773 -1.344 1 90.06 144 SER A C 1
ATOM 1094 O O . SER A 1 144 ? -17.828 -11.562 -1.104 1 90.06 144 SER A O 1
ATOM 1096 N N . PRO A 1 145 ? -18.672 -9.875 -2.326 1 87.06 145 PRO A N 1
ATOM 1097 C CA . PRO A 1 145 ? -17.438 -9.703 -3.098 1 87.06 145 PRO A CA 1
ATOM 1098 C C . PRO A 1 145 ? -16.219 -9.5 -2.211 1 87.06 145 PRO A C 1
ATOM 1100 O O . PRO A 1 145 ? -15.164 -10.102 -2.455 1 87.06 145 PRO A O 1
ATOM 1103 N N . LYS A 1 146 ? -16.359 -8.734 -1.195 1 82.88 146 LYS A N 1
ATOM 1104 C CA . LYS A 1 146 ? -15.234 -8.438 -0.309 1 82.88 146 LYS A CA 1
ATOM 1105 C C . LYS A 1 146 ? -14.758 -9.695 0.417 1 82.88 146 LYS A C 1
ATOM 1107 O O . LYS A 1 146 ? -13.555 -9.953 0.493 1 82.88 146 LYS A O 1
ATOM 1112 N N . GLU A 1 147 ? -15.695 -10.445 0.903 1 85.19 147 GLU A N 1
ATOM 1113 C CA . GLU A 1 147 ? -15.344 -11.664 1.625 1 85.19 147 GLU A CA 1
ATOM 1114 C C . GLU A 1 147 ? -14.758 -12.711 0.685 1 85.19 147 GLU A C 1
ATOM 1116 O O . GLU A 1 147 ? -13.844 -13.445 1.06 1 85.19 147 GLU A O 1
ATOM 1121 N N . ALA A 1 148 ? -15.305 -12.805 -0.495 1 90.81 148 ALA A N 1
ATOM 1122 C CA . ALA A 1 148 ? -14.805 -13.742 -1.492 1 90.81 148 ALA A CA 1
ATOM 1123 C C . ALA A 1 148 ? -13.359 -13.438 -1.859 1 90.81 148 ALA A C 1
ATOM 1125 O O . ALA A 1 148 ? -12.523 -14.344 -1.949 1 90.81 148 ALA A O 1
ATOM 1126 N N . VAL A 1 149 ? -13.055 -12.18 -2.061 1 88.56 149 VAL A N 1
ATOM 1127 C CA . VAL A 1 149 ? -11.703 -11.766 -2.428 1 88.56 149 VAL A CA 1
ATOM 1128 C C . VAL A 1 149 ? -10.75 -12.031 -1.271 1 88.56 149 VAL A C 1
ATOM 1130 O O . VAL A 1 149 ? -9.625 -12.484 -1.481 1 88.56 149 VAL A O 1
ATOM 1133 N N . LYS A 1 150 ? -11.188 -11.766 -0.086 1 83.75 150 LYS A N 1
ATOM 1134 C CA . LYS A 1 150 ? -10.367 -12.039 1.089 1 83.75 150 LYS A CA 1
ATOM 1135 C C . LYS A 1 150 ? -10.023 -13.523 1.18 1 83.75 150 LYS A C 1
ATOM 1137 O O . LYS A 1 150 ? -8.875 -13.883 1.457 1 83.75 150 LYS A O 1
ATOM 1142 N N . ARG A 1 151 ? -10.992 -14.344 0.96 1 88.5 151 ARG A N 1
ATOM 1143 C CA . ARG A 1 151 ? -10.75 -15.789 0.95 1 88.5 151 ARG A CA 1
ATOM 1144 C C . ARG A 1 151 ? -9.781 -16.172 -0.162 1 88.5 151 ARG A C 1
ATOM 1146 O O . ARG A 1 151 ? -8.883 -16.984 0.051 1 88.5 151 ARG A O 1
ATOM 1153 N N . GLY A 1 152 ? -10.016 -15.617 -1.281 1 91.62 152 GLY A N 1
ATOM 1154 C CA . GLY A 1 152 ? -9.125 -15.867 -2.402 1 91.62 152 GLY A CA 1
ATOM 1155 C C . GLY A 1 152 ? -7.684 -15.508 -2.111 1 91.62 152 GLY A C 1
ATOM 1156 O O . GLY A 1 152 ? -6.766 -16.25 -2.461 1 91.62 152 GLY A O 1
ATOM 1157 N N . MET A 1 153 ? -7.52 -14.406 -1.495 1 86.19 153 MET A N 1
ATOM 1158 C CA . MET A 1 153 ? -6.176 -13.969 -1.133 1 86.19 153 MET A CA 1
ATOM 1159 C C . MET A 1 153 ? -5.512 -14.977 -0.198 1 86.19 153 MET A C 1
ATOM 1161 O O . MET A 1 153 ? -4.328 -15.289 -0.353 1 86.19 153 MET A O 1
ATOM 1165 N N . SER A 1 154 ? -6.289 -15.469 0.72 1 86 154 SER A N 1
ATOM 1166 C CA . SER A 1 154 ? -5.758 -16.469 1.643 1 86 154 SER A CA 1
ATOM 1167 C C . SER A 1 154 ? -5.344 -17.734 0.905 1 86 154 SER A C 1
ATOM 1169 O O . SER A 1 154 ? -4.312 -18.328 1.22 1 86 154 SER A O 1
ATOM 1171 N N . TYR A 1 155 ? -6.164 -18.125 -0.062 1 90.44 155 TYR A N 1
ATOM 1172 C CA . TYR A 1 155 ? -5.832 -19.297 -0.869 1 90.44 155 TYR A CA 1
ATOM 1173 C C . TYR A 1 155 ? -4.527 -19.078 -1.627 1 90.44 155 TYR A C 1
ATOM 1175 O O . TYR A 1 155 ? -3.668 -19.969 -1.662 1 90.44 155 TYR A O 1
ATOM 1183 N N . ILE A 1 156 ? -4.395 -17.906 -2.197 1 89.31 156 ILE A N 1
ATOM 1184 C CA . ILE A 1 156 ? -3.201 -17.578 -2.973 1 89.31 156 ILE A CA 1
ATOM 1185 C C . ILE A 1 156 ? -1.975 -17.609 -2.064 1 89.31 156 ILE A C 1
ATOM 1187 O O . ILE A 1 156 ? -0.931 -18.156 -2.434 1 89.31 156 ILE A O 1
ATOM 1191 N N . LEU A 1 157 ? -2.156 -17.031 -0.957 1 83.81 157 LEU A N 1
ATOM 1192 C CA . LEU A 1 157 ? -1.024 -16.906 -0.044 1 83.81 157 LEU A CA 1
ATOM 1193 C C . LEU A 1 157 ? -0.6 -18.281 0.482 1 83.81 157 LEU A C 1
ATOM 1195 O O . LEU A 1 157 ? 0.589 -18.516 0.696 1 83.81 157 LEU A O 1
ATOM 1199 N N . LEU A 1 158 ? -1.556 -19.141 0.625 1 84.75 158 LEU A N 1
ATOM 1200 C CA . LEU A 1 158 ? -1.206 -20.516 0.984 1 84.75 158 LEU A CA 1
ATOM 1201 C C . LEU A 1 158 ? -0.46 -21.203 -0.154 1 84.75 158 LEU A C 1
ATOM 1203 O O . LEU A 1 158 ? 0.497 -21.938 0.083 1 84.75 158 LEU A O 1
ATOM 1207 N N . ALA A 1 159 ? -0.976 -21.016 -1.257 1 87.69 159 ALA A N 1
ATOM 1208 C CA . ALA A 1 159 ? -0.309 -21.578 -2.43 1 87.69 159 ALA A CA 1
ATOM 1209 C C . ALA A 1 159 ? 1.115 -21.047 -2.557 1 87.69 159 ALA A C 1
ATOM 1211 O O . ALA A 1 159 ? 2.01 -21.75 -3.021 1 87.69 159 ALA A O 1
ATOM 1212 N N . THR A 1 160 ? 1.266 -19.828 -2.221 1 82.69 160 THR A N 1
ATOM 1213 C CA . THR A 1 160 ? 2.57 -19.172 -2.299 1 82.69 160 THR A CA 1
ATOM 1214 C C . THR A 1 160 ? 3.584 -19.891 -1.414 1 82.69 160 THR A C 1
ATOM 1216 O O . THR A 1 160 ? 4.77 -19.953 -1.744 1 82.69 160 THR A O 1
ATOM 1219 N N . LEU A 1 161 ? 3.113 -20.453 -0.364 1 82.25 161 LEU A N 1
ATOM 1220 C CA . LEU A 1 161 ? 3.99 -21.203 0.529 1 82.25 161 LEU A CA 1
ATOM 1221 C C . LEU A 1 161 ? 4.637 -22.375 -0.202 1 82.25 161 LEU A C 1
ATOM 1223 O O . LEU A 1 161 ? 5.844 -22.594 -0.075 1 82.25 161 LEU A O 1
ATOM 1227 N N . PHE A 1 162 ? 3.869 -23.031 -0.95 1 85.06 162 PHE A N 1
ATOM 1228 C CA . PHE A 1 162 ? 4.379 -24.188 -1.687 1 85.06 162 PHE A CA 1
ATOM 1229 C C . PHE A 1 162 ? 5.293 -23.734 -2.82 1 85.06 162 PHE A C 1
ATOM 1231 O O . PHE A 1 162 ? 6.301 -24.391 -3.104 1 85.06 162 PHE A O 1
ATOM 1238 N N . GLY A 1 163 ? 4.902 -22.672 -3.404 1 83.94 163 GLY A N 1
ATOM 1239 C CA . GLY A 1 163 ? 5.754 -22.125 -4.453 1 83.94 163 GLY A CA 1
ATOM 1240 C C . GLY A 1 163 ? 7.121 -21.703 -3.953 1 83.94 163 GLY A C 1
ATOM 1241 O O . GLY A 1 163 ? 8.141 -22 -4.586 1 83.94 163 GLY A O 1
ATOM 1242 N N . ASN A 1 164 ? 7.133 -21.078 -2.879 1 77.25 164 ASN A N 1
ATOM 1243 C CA . ASN A 1 164 ? 8.398 -20.641 -2.303 1 77.25 164 ASN A CA 1
ATOM 1244 C C . ASN A 1 164 ? 9.273 -21.812 -1.886 1 77.25 164 ASN A C 1
ATOM 1246 O O . ASN A 1 164 ? 10.484 -21.812 -2.115 1 77.25 164 ASN A O 1
ATOM 1250 N N . LEU A 1 165 ? 8.625 -22.75 -1.274 1 79.12 165 LEU A N 1
ATOM 1251 C CA . LEU A 1 165 ? 9.359 -23.938 -0.837 1 79.12 165 LEU A CA 1
ATOM 1252 C C . LEU A 1 165 ? 9.992 -24.656 -2.025 1 79.12 165 LEU A C 1
ATOM 1254 O O . LEU A 1 165 ? 11.164 -25.047 -1.969 1 79.12 165 LEU A O 1
ATOM 1258 N N . SER A 1 166 ? 9.266 -24.781 -2.992 1 85.94 166 SER A N 1
ATOM 1259 C CA . SER A 1 166 ? 9.766 -25.5 -4.168 1 85.94 166 SER A CA 1
ATOM 1260 C C . SER A 1 166 ? 10.82 -24.672 -4.898 1 85.94 166 SER A C 1
ATOM 1262 O O . SER A 1 166 ? 11.82 -25.219 -5.375 1 85.94 166 SER A O 1
ATOM 1264 N N . ARG A 1 167 ? 10.609 -23.406 -4.969 1 82.38 167 ARG A N 1
ATOM 1265 C CA . ARG A 1 167 ? 11.523 -22.531 -5.691 1 82.38 167 ARG A CA 1
ATOM 1266 C C . ARG A 1 167 ? 12.898 -22.516 -5.047 1 82.38 167 ARG A C 1
ATOM 1268 O O . ARG A 1 167 ? 13.914 -22.656 -5.73 1 82.38 167 ARG A O 1
ATOM 1275 N N . TRP A 1 168 ? 13.008 -22.438 -3.85 1 75 168 TRP A N 1
ATOM 1276 C CA . TRP A 1 168 ? 14.289 -22.281 -3.168 1 75 168 TRP A CA 1
ATOM 1277 C C . TRP A 1 168 ? 14.93 -23.641 -2.902 1 75 168 TRP A C 1
ATOM 1279 O O . TRP A 1 168 ? 16.141 -23.734 -2.656 1 75 168 TRP A O 1
ATOM 1289 N N . SER A 1 169 ? 14.133 -24.703 -2.977 1 77.88 169 SER A N 1
ATOM 1290 C CA . SER A 1 169 ? 14.68 -26.0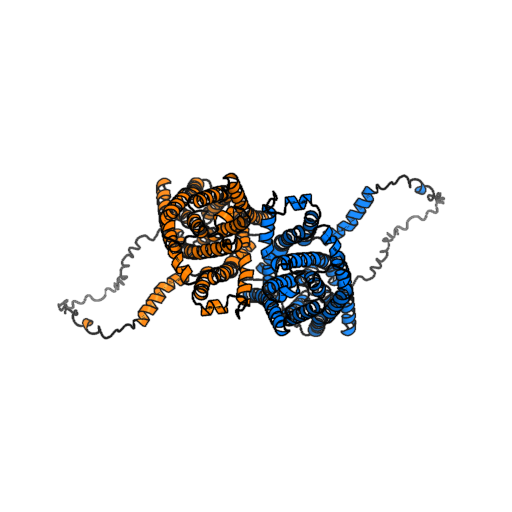47 -2.848 1 77.88 169 SER A CA 1
ATOM 1291 C C . SER A 1 169 ? 15.117 -26.609 -4.199 1 77.88 169 SER A C 1
ATOM 1293 O O . SER A 1 169 ? 16.297 -26.922 -4.402 1 77.88 169 SER A O 1
ATOM 1295 N N . VAL A 1 170 ? 14.242 -26.578 -5.086 1 86.5 170 VAL A N 1
ATOM 1296 C CA . VAL A 1 170 ? 14.477 -27.234 -6.367 1 86.5 170 VAL A CA 1
ATOM 1297 C C . VAL A 1 170 ? 15.039 -26.219 -7.367 1 86.5 170 VAL A C 1
ATOM 1299 O O . VAL A 1 170 ? 15.844 -26.578 -8.234 1 86.5 170 VAL A O 1
ATOM 1302 N N . GLY A 1 171 ? 14.648 -25 -7.27 1 86.88 171 GLY A N 1
ATOM 1303 C CA . GLY A 1 171 ? 15.086 -23.969 -8.203 1 86.88 171 GLY A CA 1
ATOM 1304 C C . GLY A 1 171 ? 16.578 -23.734 -8.164 1 86.88 171 GLY A C 1
ATOM 1305 O O . GLY A 1 171 ? 17.234 -23.625 -9.203 1 86.88 171 GLY A O 1
ATOM 1306 N N . THR A 1 172 ? 17.141 -23.688 -7.012 1 78.44 172 THR A N 1
ATOM 1307 C CA . THR A 1 172 ? 18.578 -23.5 -6.879 1 78.44 172 THR A CA 1
ATOM 1308 C C . THR A 1 172 ? 19.344 -24.703 -7.441 1 78.44 172 THR A C 1
ATOM 1310 O O . THR A 1 172 ? 20.422 -24.547 -8.016 1 78.44 172 THR A O 1
ATOM 1313 N N . TYR A 1 173 ? 18.75 -25.812 -7.266 1 83.38 173 TYR A N 1
ATOM 1314 C CA . TYR A 1 173 ? 19.359 -27.031 -7.781 1 83.38 173 TYR A CA 1
ATOM 1315 C C . TYR A 1 173 ? 19.375 -27.031 -9.305 1 83.38 173 TYR A C 1
ATOM 1317 O O . TYR A 1 173 ? 20.359 -27.422 -9.93 1 83.38 173 TYR A O 1
ATOM 1325 N N . LEU A 1 174 ? 18.344 -26.578 -9.883 1 90.75 174 LEU A N 1
ATOM 1326 C CA . LEU A 1 174 ? 18.203 -26.594 -11.336 1 90.75 174 LEU A CA 1
ATOM 1327 C C . LEU A 1 174 ? 19.188 -25.641 -11.984 1 90.75 174 LEU A C 1
ATOM 1329 O O . LEU A 1 174 ? 19.719 -25.922 -13.062 1 90.75 174 LEU A O 1
ATOM 1333 N N . LEU A 1 175 ? 19.5 -24.531 -11.359 1 89.25 175 LEU A N 1
ATOM 1334 C CA . LEU A 1 175 ? 20.312 -23.5 -11.992 1 89.25 175 LEU A CA 1
ATOM 1335 C C . LEU A 1 175 ? 21.766 -23.609 -11.57 1 89.25 175 LEU A C 1
ATOM 1337 O O . LEU A 1 175 ? 22.609 -22.844 -12.039 1 89.25 175 LEU A O 1
ATOM 1341 N N . LYS A 1 176 ? 22.047 -24.484 -10.766 1 79.69 176 LYS A N 1
ATOM 1342 C CA . LYS A 1 176 ? 23.438 -24.703 -10.359 1 79.69 176 LYS A CA 1
ATOM 1343 C C . LYS A 1 176 ? 24.266 -25.281 -11.5 1 79.69 176 LYS A C 1
ATOM 1345 O O . LYS A 1 176 ? 23.781 -26.125 -12.25 1 79.69 176 LYS A O 1
ATOM 1350 N N . LYS A 1 177 ? 25.453 -24.531 -11.883 1 67 177 LYS A N 1
ATOM 1351 C CA . LYS A 1 177 ? 26.344 -25 -12.93 1 67 177 LYS A CA 1
ATOM 1352 C C . LYS A 1 177 ? 26.828 -26.422 -12.641 1 67 177 LYS A C 1
ATOM 1354 O O . LYS A 1 177 ? 27.141 -26.75 -11.492 1 67 177 LYS A O 1
ATOM 1359 N N . GLU A 1 178 ? 26.453 -27.266 -13.547 1 57.22 178 GLU A N 1
ATOM 1360 C CA . GLU A 1 178 ? 27.047 -28.594 -13.461 1 57.22 178 GLU A CA 1
ATOM 1361 C C . GLU A 1 178 ? 28.562 -28.516 -13.43 1 57.22 178 GLU A C 1
ATOM 1363 O O . GLU A 1 178 ? 29.172 -27.828 -14.25 1 57.22 178 GLU A O 1
ATOM 1368 N N . SER A 1 179 ? 29.281 -28.266 -12.406 1 46.59 179 SER A N 1
ATOM 1369 C CA . SER A 1 179 ? 30.734 -28.453 -12.484 1 46.59 179 SER A CA 1
ATOM 1370 C C . SER A 1 179 ? 31.109 -29.5 -13.523 1 46.59 179 SER A C 1
ATOM 1372 O O . SER A 1 179 ? 30.469 -30.547 -13.609 1 46.59 179 SER A O 1
ATOM 1374 N N . SER A 1 180 ? 31.578 -29.094 -14.781 1 40.66 180 SER A N 1
ATOM 1375 C CA . SER A 1 180 ? 32.219 -30.141 -15.531 1 40.66 180 SER A CA 1
ATOM 1376 C C . SER A 1 180 ? 32.688 -31.281 -14.617 1 40.66 180 SER A C 1
ATOM 1378 O O . SER A 1 180 ? 32.688 -32.438 -15.008 1 40.66 180 SER A O 1
ATOM 1380 N N . GLN A 1 181 ? 33.75 -30.906 -13.727 1 36.19 181 GLN A N 1
ATOM 1381 C CA . GLN A 1 181 ? 34.594 -31.859 -12.992 1 36.19 181 GLN A CA 1
ATOM 1382 C C . GLN A 1 181 ? 33.75 -32.656 -12 1 36.19 181 GLN A C 1
ATOM 1384 O O . GLN A 1 181 ? 33.938 -32.531 -10.781 1 36.19 181 GLN A O 1
ATOM 1389 N N . ASP A 1 182 ? 32.594 -32.562 -11.93 1 35.31 182 ASP A N 1
ATOM 1390 C CA . ASP A 1 182 ? 32.188 -33.781 -11.258 1 35.31 182 ASP A CA 1
ATOM 1391 C C . ASP A 1 182 ? 32.719 -35.031 -11.992 1 35.31 182 ASP A C 1
ATOM 1393 O O . ASP A 1 182 ? 31.953 -35.719 -12.688 1 35.31 182 ASP A O 1
ATOM 1397 N N . GLU A 1 183 ? 33.75 -34.844 -12.906 1 30.97 183 GLU A N 1
ATOM 1398 C CA . GLU A 1 183 ? 34.75 -35.906 -12.977 1 30.97 183 GLU A CA 1
ATOM 1399 C C . GLU A 1 183 ? 34.812 -36.688 -11.664 1 30.97 183 GLU A C 1
ATOM 1401 O O . GLU A 1 183 ? 34.75 -36.094 -10.578 1 30.97 183 GLU A O 1
ATOM 1406 N N . ILE A 1 184 ? 34.469 -37.906 -11.742 1 31.2 184 ILE A N 1
ATOM 1407 C CA . ILE A 1 184 ? 34.875 -38.938 -10.797 1 31.2 184 ILE A CA 1
ATOM 1408 C C . ILE A 1 184 ? 36.219 -38.531 -10.156 1 31.2 184 ILE A C 1
ATOM 1410 O O . ILE A 1 184 ? 37.25 -38.469 -10.836 1 31.2 184 ILE A O 1
ATOM 1414 N N . VAL A 1 185 ? 36.312 -37.375 -9.617 1 28.94 185 VAL A N 1
ATOM 1415 C CA . VAL A 1 185 ? 37.406 -37.406 -8.656 1 28.94 185 VAL A CA 1
ATOM 1416 C C . VAL A 1 185 ? 37.531 -38.812 -8.055 1 28.94 185 VAL A C 1
ATOM 1418 O O . VAL A 1 185 ? 36.719 -39.219 -7.238 1 28.94 185 VAL A O 1
ATOM 1421 N N . ILE A 1 186 ? 37.562 -39.844 -9.031 1 26.86 186 ILE A N 1
ATOM 1422 C CA . ILE A 1 186 ? 38.531 -40.875 -8.664 1 26.86 186 ILE A CA 1
ATOM 1423 C C . ILE A 1 186 ? 39.688 -40.281 -7.922 1 26.86 186 ILE A C 1
ATOM 1425 O O . ILE A 1 186 ? 40.5 -39.531 -8.516 1 26.86 186 ILE A O 1
ATOM 1429 N N . THR A 1 187 ? 39.281 -39.406 -6.922 1 24.64 187 THR A N 1
ATOM 1430 C CA . THR A 1 187 ? 40.344 -39.344 -5.902 1 24.64 187 THR A CA 1
ATOM 1431 C C . THR A 1 187 ? 41.312 -40.5 -6.035 1 24.64 187 THR A C 1
ATOM 1433 O O . THR A 1 187 ? 40.938 -41.656 -5.852 1 24.64 187 THR A O 1
ATOM 1436 N N . GLU A 1 188 ? 42 -40.438 -7.195 1 25.92 188 GLU A N 1
ATOM 1437 C CA . GLU A 1 188 ? 43.281 -41.125 -7.035 1 25.92 188 GLU A CA 1
ATOM 1438 C C . GLU A 1 188 ? 43.625 -41.312 -5.559 1 25.92 188 GLU A C 1
ATOM 1440 O O . GLU A 1 188 ? 43.562 -40.375 -4.777 1 25.92 188 GLU A O 1
ATOM 1445 N N . ARG A 1 189 ? 43.188 -42.531 -5.09 1 25.38 189 ARG A N 1
ATOM 1446 C CA . ARG A 1 189 ? 43.969 -43.062 -3.982 1 25.38 189 ARG A CA 1
ATOM 1447 C C . ARG A 1 189 ? 45.344 -42.406 -3.969 1 25.38 189 ARG A C 1
ATOM 1449 O O . ARG A 1 189 ? 46.219 -42.75 -4.801 1 25.38 189 ARG A O 1
ATOM 1456 N N . GLN A 1 190 ? 45.281 -40.969 -4.195 1 24.98 190 GLN A N 1
ATOM 1457 C CA . GLN A 1 190 ? 46.594 -40.438 -3.85 1 24.98 190 GLN A CA 1
ATOM 1458 C C . GLN A 1 190 ? 47.344 -41.438 -2.953 1 24.98 190 GLN A C 1
ATOM 1460 O O . GLN A 1 190 ? 46.812 -41.875 -1.938 1 24.98 190 GLN A O 1
ATOM 1465 N N . GLN A 1 191 ? 48.125 -42.125 -3.637 1 24.28 191 GLN A N 1
ATOM 1466 C CA . GLN A 1 191 ? 49.219 -42.938 -3.107 1 24.28 191 GLN A CA 1
ATOM 1467 C C . GLN A 1 191 ? 49.656 -42.438 -1.745 1 24.28 191 GLN A C 1
ATOM 1469 O O . GLN A 1 191 ? 49.906 -41.219 -1.572 1 24.28 191 GLN A O 1
ATOM 1474 N N . LEU A 1 192 ? 48.781 -42.875 -0.627 1 23.22 192 LEU A N 1
ATOM 1475 C CA . LEU A 1 192 ? 49.594 -42.781 0.587 1 23.22 192 LEU A CA 1
ATOM 1476 C C . LEU A 1 192 ? 51.062 -42.625 0.252 1 23.22 192 LEU A C 1
ATOM 1478 O O . LEU A 1 192 ? 51.625 -43.438 -0.504 1 23.22 192 LEU A O 1
ATOM 1482 N N . PRO A 1 193 ? 51.281 -41.25 -0.149 1 23.98 193 PRO A N 1
ATOM 1483 C CA . PRO A 1 193 ? 52.719 -41.156 -0.382 1 23.98 193 PRO A CA 1
ATOM 1484 C C . PRO A 1 193 ? 53.5 -42.281 0.324 1 23.98 193 PRO A C 1
ATOM 1486 O O . PRO A 1 193 ? 53.344 -42.5 1.529 1 23.98 193 PRO A O 1
ATOM 1489 N N . VAL A 1 194 ? 53.375 -43.469 -0.373 1 23.94 194 VAL A N 1
ATOM 1490 C CA . VAL A 1 194 ? 54.312 -44.469 0.109 1 23.94 194 VAL A CA 1
ATOM 1491 C C . VAL A 1 194 ? 55.625 -43.781 0.508 1 23.94 194 VAL A C 1
ATOM 1493 O O . VAL A 1 194 ? 56.312 -43.219 -0.34 1 23.94 194 VAL A O 1
ATOM 1496 N N . PHE A 1 195 ? 55.375 -42.688 1.56 1 22.27 195 PHE A N 1
ATOM 1497 C CA . PHE A 1 195 ? 56.688 -42.406 2.139 1 22.27 195 PHE A CA 1
ATOM 1498 C C . PHE A 1 195 ? 57.625 -43.562 1.927 1 22.27 195 PHE A C 1
ATOM 1500 O O . PHE A 1 195 ? 57.406 -44.656 2.467 1 22.27 195 PHE A O 1
ATOM 1507 N N . ASN A 1 196 ? 57.875 -43.688 0.605 1 22.02 196 ASN A N 1
ATOM 1508 C CA . ASN A 1 196 ? 58.969 -44.562 0.28 1 22.02 196 ASN A CA 1
ATOM 1509 C C . ASN A 1 196 ? 60.062 -44.531 1.361 1 22.02 196 ASN A C 1
ATOM 1511 O O . ASN A 1 196 ? 60.719 -43.531 1.544 1 22.02 196 ASN A O 1
ATOM 1515 N N . ASP A 1 197 ? 59.531 -45.062 2.598 1 24.83 197 ASP A N 1
ATOM 1516 C CA . ASP A 1 197 ? 60.562 -45.375 3.568 1 24.83 197 ASP A CA 1
ATOM 1517 C C . ASP A 1 197 ? 61.812 -45.938 2.873 1 24.83 197 ASP A C 1
ATOM 1519 O O . ASP A 1 197 ? 62 -47.156 2.777 1 24.83 197 ASP A O 1
ATOM 1523 N N . ASP A 1 198 ? 61.969 -45.312 1.611 1 22.03 198 ASP A N 1
ATOM 1524 C CA . ASP A 1 198 ? 63.094 -46.094 1.071 1 22.03 198 ASP A CA 1
ATOM 1525 C C . ASP A 1 198 ? 64.188 -46.312 2.127 1 22.03 198 ASP A C 1
ATOM 1527 O O . ASP A 1 198 ? 65.312 -46.656 1.8 1 22.03 198 ASP A O 1
ATOM 1531 N N . ASN A 1 199 ? 64 -45.469 3.242 1 21.38 199 ASN A N 1
ATOM 1532 C CA . ASN A 1 199 ? 65.312 -45.75 3.758 1 21.38 199 ASN A CA 1
ATOM 1533 C C . ASN A 1 199 ? 65.625 -47.25 3.791 1 21.38 199 ASN A C 1
ATOM 1535 O O . ASN A 1 199 ? 64.812 -48.031 4.285 1 21.38 199 ASN A O 1
ATOM 1539 N N . GLU A 1 200 ? 66.438 -47.688 2.877 1 21.64 200 GLU A N 1
ATOM 1540 C CA . GLU A 1 200 ? 67 -49 2.576 1 21.64 200 GLU A CA 1
ATOM 1541 C C . GLU A 1 200 ? 67.312 -49.781 3.855 1 21.64 200 GLU A C 1
ATOM 1543 O O . GLU A 1 200 ? 67.75 -50.938 3.801 1 21.64 200 GLU A O 1
ATOM 1548 N N . GLN A 1 201 ? 67.562 -48.969 4.98 1 21.69 201 GLN A N 1
ATOM 1549 C CA . GLN A 1 201 ? 68.625 -49.656 5.656 1 21.69 201 GLN A CA 1
ATOM 1550 C C . GLN A 1 201 ? 68.312 -51.156 5.844 1 21.69 201 GLN A C 1
ATOM 1552 O O . GLN A 1 201 ? 67.188 -51.562 5.676 1 21.69 201 GLN A O 1
ATOM 1557 N N . GLN A 1 202 ? 69 -51.656 6.969 1 22.72 202 GLN A N 1
ATOM 1558 C CA . GLN A 1 202 ? 69.625 -52.906 7.363 1 22.72 202 GLN A CA 1
ATOM 1559 C C . GLN A 1 202 ? 68.562 -53.969 7.637 1 22.72 202 GLN A C 1
ATOM 1561 O O . GLN A 1 202 ? 67.625 -53.75 8.445 1 22.72 202 GLN A O 1
ATOM 1566 N N . ARG A 1 203 ? 68.438 -54.875 6.754 1 23.7 203 ARG A N 1
ATOM 1567 C CA . ARG A 1 203 ? 67.5 -55.938 6.336 1 23.7 203 ARG A CA 1
ATOM 1568 C C . ARG A 1 203 ? 67.188 -56.844 7.496 1 23.7 203 ARG A C 1
ATOM 1570 O O . ARG A 1 203 ? 66.625 -57.938 7.285 1 23.7 203 ARG A O 1
ATOM 1577 N N . GLN A 1 204 ? 67.688 -56.5 8.773 1 21.89 204 GLN A N 1
ATOM 1578 C CA . GLN A 1 204 ? 67.875 -57.688 9.617 1 21.89 204 GLN A CA 1
ATOM 1579 C C . GLN A 1 204 ? 66.625 -58.438 9.812 1 21.89 204 GLN A C 1
ATOM 1581 O O . GLN A 1 204 ? 65.5 -57.844 9.906 1 21.89 204 GLN A O 1
ATOM 1586 N N . THR A 1 205 ? 66.562 -59.719 9.445 1 23.27 205 THR A N 1
ATOM 1587 C CA . THR A 1 205 ? 65.688 -60.844 9.305 1 23.27 205 THR A CA 1
ATOM 1588 C C . THR A 1 205 ? 64.812 -61.031 10.555 1 23.27 205 THR A C 1
ATOM 1590 O O . THR A 1 205 ? 64.125 -62.031 10.688 1 23.27 205 THR A O 1
ATOM 1593 N N . HIS A 1 206 ? 65 -60.156 11.602 1 22.3 206 HIS A N 1
ATOM 1594 C CA . HIS A 1 206 ? 64.625 -60.844 12.828 1 22.3 206 HIS A CA 1
ATOM 1595 C C . HIS A 1 206 ? 63.156 -61.312 12.758 1 22.3 206 HIS A C 1
ATOM 1597 O O . HIS A 1 206 ? 62.344 -60.75 12.031 1 22.3 206 HIS A O 1
ATOM 1603 N N . SER A 1 207 ? 62.906 -62.562 13.188 1 24.34 207 SER A N 1
ATOM 1604 C CA . SER A 1 207 ? 61.844 -63.562 13.266 1 24.34 207 SER A CA 1
ATOM 1605 C C . SER A 1 207 ? 60.594 -63 13.914 1 24.34 207 SER A C 1
ATOM 1607 O O . SER A 1 207 ? 60.531 -62.875 15.141 1 24.34 207 SER A O 1
ATOM 1609 N N . LEU A 1 208 ? 60.188 -61.812 13.523 1 22.53 208 LEU A N 1
ATOM 1610 C CA . LEU A 1 208 ? 59.219 -61.062 14.273 1 22.53 208 LEU A CA 1
ATOM 1611 C C . LEU A 1 208 ? 57.875 -61.812 14.336 1 22.53 208 LEU A C 1
ATOM 1613 O O . LEU A 1 208 ? 57.188 -61.969 13.32 1 22.53 208 LEU A O 1
ATOM 1617 N N . VAL A 1 209 ? 57.875 -62.969 15.047 1 24.7 209 VAL A N 1
ATOM 1618 C CA . VAL A 1 209 ? 56.719 -63.844 15.32 1 24.7 209 VAL A CA 1
ATOM 1619 C C . VAL A 1 209 ? 55.531 -63 15.773 1 24.7 209 VAL A C 1
ATOM 1621 O O . VAL A 1 209 ? 55.5 -62.562 16.922 1 24.7 209 VAL A O 1
ATOM 1624 N N . SER A 1 210 ? 55.406 -61.812 15.242 1 24.34 210 SER A N 1
ATOM 1625 C CA . SER A 1 210 ? 54.438 -60.938 15.883 1 24.34 210 SER A CA 1
ATOM 1626 C C . SER A 1 210 ? 53.062 -61.594 15.906 1 24.34 210 SER A C 1
ATOM 1628 O O . SER A 1 210 ? 52.594 -62.094 14.891 1 24.34 210 SER A O 1
ATOM 1630 N N . GLU A 1 211 ? 52.656 -62.094 17.141 1 24.16 211 GLU A N 1
ATOM 1631 C CA . GLU A 1 211 ? 51.438 -62.688 17.594 1 24.16 211 GLU A CA 1
ATOM 1632 C C . GLU A 1 211 ? 50.219 -61.875 17.172 1 24.16 211 GLU A C 1
ATOM 1634 O O . GLU A 1 211 ? 50.031 -60.75 17.625 1 24.16 211 GLU A O 1
ATOM 1639 N N . ARG A 1 212 ? 49.875 -61.812 15.914 1 26.41 212 ARG A N 1
ATOM 1640 C CA . ARG A 1 212 ? 48.688 -61.188 15.336 1 26.41 212 ARG A CA 1
ATOM 1641 C C . ARG A 1 212 ? 47.438 -61.625 16.047 1 26.41 212 ARG A C 1
ATOM 1643 O O . ARG A 1 212 ? 46.938 -62.719 15.789 1 26.41 212 ARG A O 1
ATOM 1650 N N . THR A 1 213 ? 47.438 -61.438 17.422 1 26.27 213 THR A N 1
ATOM 1651 C CA . THR A 1 213 ? 46.25 -61.906 18.125 1 26.27 213 THR A CA 1
ATOM 1652 C C . THR A 1 213 ? 45 -61.375 17.469 1 26.27 213 THR A C 1
ATOM 1654 O O . THR A 1 213 ? 44.938 -60.219 17.047 1 26.27 213 THR A O 1
ATOM 1657 N N . PRO A 1 214 ? 44.062 -62.312 17.172 1 27.56 214 PRO A N 1
ATOM 1658 C CA . PRO A 1 214 ? 42.781 -62.125 16.469 1 27.56 214 PRO A CA 1
ATOM 1659 C C . PRO A 1 214 ? 41.906 -61.062 17.125 1 27.56 214 PRO A C 1
ATOM 1661 O O . PRO A 1 214 ? 41.562 -61.156 18.312 1 27.56 214 PRO A O 1
ATOM 1664 N N . LEU A 1 215 ? 42.344 -59.75 17.078 1 27.52 215 LEU A N 1
ATOM 1665 C CA . LEU A 1 215 ? 41.625 -58.688 17.75 1 27.52 215 LEU A CA 1
ATOM 1666 C C . LEU A 1 215 ? 40.156 -58.688 17.391 1 27.52 215 LEU A C 1
ATOM 1668 O O . LEU A 1 215 ? 39.406 -57.719 17.672 1 27.52 215 LEU A O 1
ATOM 1672 N N . ILE A 1 216 ? 39.75 -59.688 16.641 1 28.31 216 ILE A N 1
ATOM 1673 C CA . ILE A 1 216 ? 38.406 -59.5 16.078 1 28.31 216 ILE A CA 1
ATOM 1674 C C . ILE A 1 216 ? 37.375 -59.375 17.203 1 28.31 216 ILE A C 1
ATOM 1676 O O . ILE A 1 216 ? 36.25 -59.031 16.969 1 28.31 216 ILE A O 1
ATOM 1680 N N . PHE A 1 217 ? 37.781 -60.062 18.375 1 26.31 217 PHE A N 1
ATOM 1681 C CA . PHE A 1 217 ? 36.594 -60.469 19.141 1 26.31 217 PHE A CA 1
ATOM 1682 C C . PHE A 1 217 ? 35.875 -59.219 19.656 1 26.31 217 PHE A C 1
ATOM 1684 O O . PHE A 1 217 ? 34.625 -59.188 19.688 1 26.31 217 PHE A O 1
ATOM 1691 N N . LYS A 1 218 ? 36.625 -58.406 20.406 1 29 218 LYS A N 1
ATOM 1692 C CA . LYS A 1 218 ? 35.969 -57.781 21.562 1 29 218 LYS A CA 1
ATOM 1693 C C . LYS A 1 218 ? 35.062 -56.656 21.125 1 29 218 LYS A C 1
ATOM 1695 O O . LYS A 1 218 ? 34.469 -55.969 21.969 1 29 218 LYS A O 1
ATOM 1700 N N . SER A 1 219 ? 35.219 -56.25 19.953 1 30.89 219 SER A N 1
ATOM 1701 C CA . SER A 1 219 ? 34.5 -54.969 19.812 1 30.89 219 SER A CA 1
ATOM 1702 C C . SER A 1 219 ? 33 -55.188 19.906 1 30.89 219 SER A C 1
ATOM 1704 O O . SER A 1 219 ? 32.219 -54.25 19.641 1 30.89 219 SER A O 1
ATOM 1706 N N . ILE A 1 220 ? 32.625 -56.469 20.031 1 26.64 220 ILE A N 1
ATOM 1707 C CA . ILE A 1 220 ? 31.172 -56.625 19.969 1 26.64 220 ILE A CA 1
ATOM 1708 C C . ILE A 1 220 ? 30.531 -56.062 21.219 1 26.64 220 ILE A C 1
ATOM 1710 O O . ILE A 1 220 ? 29.297 -56.094 21.375 1 26.64 220 ILE A O 1
ATOM 1714 N N . LYS A 1 221 ? 31.234 -56.156 22.375 1 30.95 221 LYS A N 1
ATOM 1715 C CA . LYS A 1 221 ? 30.422 -56.062 23.578 1 30.95 221 LYS A CA 1
ATOM 1716 C C . LYS A 1 221 ? 29.625 -54.75 23.578 1 30.95 221 LYS A C 1
ATOM 1718 O O . LYS A 1 221 ? 28.547 -54.688 24.172 1 30.95 221 LYS A O 1
ATOM 1723 N N . SER A 1 222 ? 30.422 -53.75 23.531 1 31.55 222 SER A N 1
ATOM 1724 C CA . SER A 1 222 ? 29.719 -52.625 24.125 1 31.55 222 SER A CA 1
ATOM 1725 C C . SER A 1 222 ? 28.609 -52.125 23.219 1 31.55 222 SER A C 1
ATOM 1727 O O . SER A 1 222 ? 28.828 -51.188 22.422 1 31.55 222 SER A O 1
ATOM 1729 N N . ILE A 1 223 ? 28.094 -52.875 22.406 1 32.97 223 ILE A N 1
ATOM 1730 C CA . ILE A 1 223 ? 26.828 -52.438 21.859 1 32.97 223 ILE A CA 1
ATOM 1731 C C . ILE A 1 223 ? 25.859 -52.125 23 1 32.97 223 ILE A C 1
ATOM 1733 O O . ILE A 1 223 ? 24.969 -52.906 23.312 1 32.97 223 ILE A O 1
ATOM 1737 N N . GLU A 1 224 ? 26.328 -51.906 24.188 1 31.8 224 GLU A N 1
ATOM 1738 C CA . GLU A 1 224 ? 25.391 -51.562 25.25 1 31.8 224 GLU A CA 1
ATOM 1739 C C . GLU A 1 224 ? 24.266 -50.688 24.734 1 31.8 224 GLU A C 1
ATOM 1741 O O . GLU A 1 224 ? 24.375 -50.094 23.672 1 31.8 224 GLU A O 1
ATOM 1746 N N . LYS A 1 225 ? 23.359 -50.188 25.875 1 34.47 225 LYS A N 1
ATOM 1747 C CA . LYS A 1 225 ? 22.062 -49.5 25.938 1 34.47 225 LYS A CA 1
ATOM 1748 C C . LYS A 1 225 ? 22.094 -48.188 25.188 1 34.47 225 LYS A C 1
ATOM 1750 O O . LYS A 1 225 ? 22.438 -47.156 25.75 1 34.47 225 LYS A O 1
ATOM 1755 N N . LYS A 1 226 ? 22.75 -48.094 24.156 1 36.03 226 LYS A N 1
ATOM 1756 C CA . LYS A 1 226 ? 22.609 -46.906 23.344 1 36.03 226 LYS A CA 1
ATOM 1757 C C . LYS A 1 226 ? 21.141 -46.5 23.172 1 36.03 226 LYS A C 1
ATOM 1759 O O . LYS A 1 226 ? 20.484 -46.938 22.234 1 36.03 226 LYS A O 1
ATOM 1764 N N . GLY A 1 227 ? 20.453 -46.719 24.125 1 37.94 227 GLY A N 1
ATOM 1765 C CA . GLY A 1 227 ? 19.188 -46 24.125 1 37.94 227 GLY A CA 1
ATOM 1766 C C . GLY A 1 227 ? 19.297 -44.625 23.547 1 37.94 227 GLY A C 1
ATOM 1767 O O . GLY A 1 227 ? 19.609 -43.656 24.25 1 37.94 227 GLY A O 1
ATOM 1768 N N . VAL A 1 228 ? 19.938 -44.531 22.469 1 43.66 228 VAL A N 1
ATOM 1769 C CA . VAL A 1 228 ? 19.859 -43.281 21.719 1 43.66 228 VAL A CA 1
ATOM 1770 C C . VAL A 1 228 ? 18.484 -42.656 21.875 1 43.66 228 VAL A C 1
ATOM 1772 O O . VAL A 1 228 ? 17.469 -43.281 21.547 1 43.66 228 VAL A O 1
ATOM 1775 N N . ASN A 1 229 ? 18.266 -41.906 23 1 46.69 229 ASN A N 1
ATOM 1776 C CA . ASN A 1 229 ? 17.078 -41.188 23.406 1 46.69 229 ASN A CA 1
ATOM 1777 C C . ASN A 1 229 ? 16.266 -40.719 22.188 1 46.69 229 ASN A C 1
ATOM 1779 O O . ASN A 1 229 ? 16.828 -40.156 21.266 1 46.69 229 ASN A O 1
ATOM 1783 N N . ILE A 1 230 ? 15.258 -41.406 21.844 1 54.72 230 ILE A N 1
ATOM 1784 C CA . ILE A 1 230 ? 14.25 -41.062 20.859 1 54.72 230 ILE A CA 1
ATOM 1785 C C . ILE A 1 230 ? 14.18 -39.531 20.703 1 54.72 230 ILE A C 1
ATOM 1787 O O . ILE A 1 230 ? 14.016 -39.031 19.594 1 54.72 230 ILE A O 1
ATOM 1791 N N . GLY A 1 231 ? 14.398 -38.969 21.812 1 56.28 231 GLY A N 1
ATOM 1792 C CA . GLY A 1 231 ? 14.398 -37.5 21.766 1 56.28 231 GLY A CA 1
ATOM 1793 C C . GLY A 1 231 ? 15.539 -36.938 20.953 1 56.28 231 GLY A C 1
ATOM 1794 O O . GLY A 1 231 ? 15.344 -35.969 20.188 1 56.28 231 GLY A O 1
ATOM 1795 N N . VAL A 1 232 ? 16.656 -37.594 21.156 1 59.22 232 VAL A N 1
ATOM 1796 C CA . VAL A 1 232 ? 17.828 -37.094 20.438 1 59.22 232 VAL A CA 1
ATOM 1797 C C . VAL A 1 232 ? 17.703 -37.438 18.953 1 59.22 232 VAL A C 1
ATOM 1799 O O . VAL A 1 232 ? 18.047 -36.625 18.078 1 59.22 232 VAL A O 1
ATOM 1802 N N . ARG A 1 233 ? 17.203 -38.594 18.609 1 55.5 233 ARG A N 1
ATOM 1803 C CA . ARG A 1 233 ? 16.984 -39 17.234 1 55.5 233 ARG A CA 1
ATOM 1804 C C . ARG A 1 233 ? 15.93 -38.125 16.562 1 55.5 233 ARG A C 1
ATOM 1806 O O . ARG A 1 233 ? 16.078 -37.719 15.406 1 55.5 233 ARG A O 1
ATOM 1813 N N . ILE A 1 234 ? 14.867 -37.906 17.391 1 58.59 234 ILE A N 1
ATOM 1814 C CA . ILE A 1 234 ? 13.844 -36.969 16.906 1 58.59 234 ILE A CA 1
ATOM 1815 C C . ILE A 1 234 ? 14.453 -35.594 16.734 1 58.59 234 ILE A C 1
ATOM 1817 O O . ILE A 1 234 ? 14.203 -34.906 15.734 1 58.59 234 ILE A O 1
ATOM 1821 N N . MET A 1 235 ? 15.203 -35.312 17.734 1 59.22 235 MET A N 1
ATOM 1822 C CA . MET A 1 235 ? 15.844 -34 17.641 1 59.22 235 MET A CA 1
ATOM 1823 C C . MET A 1 235 ? 16.844 -33.938 16.484 1 59.22 235 MET A C 1
ATOM 1825 O O . MET A 1 235 ? 16.922 -32.969 15.773 1 59.22 235 MET A O 1
ATOM 1829 N N . ASN A 1 236 ? 17.609 -35 16.328 1 59.84 236 ASN A N 1
ATOM 1830 C CA . ASN A 1 236 ? 18.547 -35.062 15.227 1 59.84 236 ASN A CA 1
ATOM 1831 C C . ASN A 1 236 ? 17.828 -35.125 13.883 1 59.84 236 ASN A C 1
ATOM 1833 O O . ASN A 1 236 ? 18.266 -34.531 12.898 1 59.84 236 ASN A O 1
ATOM 1837 N N . PHE A 1 237 ? 16.844 -35.969 13.875 1 54.97 237 PHE A N 1
ATOM 1838 C CA . PHE A 1 237 ? 15.992 -36.031 12.695 1 54.97 237 PHE A CA 1
ATOM 1839 C C . PHE A 1 237 ? 15.367 -34.688 12.398 1 54.97 237 PHE A C 1
ATOM 1841 O O . PHE A 1 237 ? 15.352 -34.25 11.25 1 54.97 237 PHE A O 1
ATOM 1848 N N . LEU A 1 238 ? 14.875 -34.062 13.43 1 55.66 238 LEU A N 1
ATOM 1849 C CA . LEU A 1 238 ? 14.336 -32.719 13.266 1 55.66 238 LEU A CA 1
ATOM 1850 C C . LEU A 1 238 ? 15.414 -31.766 12.789 1 55.66 238 LEU A C 1
ATOM 1852 O O . LEU A 1 238 ? 15.148 -30.906 11.938 1 55.66 238 LEU A O 1
ATOM 1856 N N . ARG A 1 239 ? 16.469 -31.922 13.32 1 57.25 239 ARG A N 1
ATOM 1857 C CA . ARG A 1 239 ? 17.594 -31.062 12.898 1 57.25 239 ARG A CA 1
ATOM 1858 C C . ARG A 1 239 ? 17.953 -31.344 11.445 1 57.25 239 ARG A C 1
ATOM 1860 O O . ARG A 1 239 ? 18.281 -30.406 10.703 1 57.25 239 ARG A O 1
ATOM 1867 N N . ARG A 1 240 ? 18.078 -32.562 11.109 1 55.91 240 ARG A N 1
ATOM 1868 C CA . ARG A 1 240 ? 18.422 -32.938 9.75 1 55.91 240 ARG A CA 1
ATOM 1869 C C . ARG A 1 240 ? 17.359 -32.469 8.758 1 55.91 240 ARG A C 1
ATOM 1871 O O . ARG A 1 240 ? 17.688 -32.062 7.648 1 55.91 240 ARG A O 1
ATOM 1878 N N . ILE A 1 241 ? 16.141 -32.656 9.18 1 53.5 241 ILE A N 1
ATOM 1879 C CA . ILE A 1 241 ? 15.047 -32.188 8.344 1 53.5 241 ILE A CA 1
ATOM 1880 C C . ILE A 1 241 ? 14.992 -30.656 8.359 1 53.5 241 ILE A C 1
ATOM 1882 O O . ILE A 1 241 ? 14.688 -30.016 7.344 1 53.5 241 ILE A O 1
ATOM 1886 N N . LEU A 1 242 ? 15.328 -30.203 9.508 1 55.53 242 LEU A N 1
ATOM 1887 C CA . LEU A 1 242 ? 15.219 -28.766 9.68 1 55.53 242 LEU A CA 1
ATOM 1888 C C . LEU A 1 242 ? 16.422 -28.047 9.062 1 55.53 242 LEU A C 1
ATOM 1890 O O . LEU A 1 242 ? 16.312 -26.891 8.656 1 55.53 242 LEU A O 1
ATOM 1894 N N . LYS A 1 243 ? 17.547 -28.688 9.102 1 54.72 243 LYS A N 1
ATOM 1895 C CA . LYS A 1 243 ? 18.734 -28.047 8.547 1 54.72 243 LYS A CA 1
ATOM 1896 C C . LYS A 1 243 ? 18.484 -27.562 7.121 1 54.72 243 LYS A C 1
ATOM 1898 O O . LYS A 1 243 ? 18.781 -26.406 6.793 1 54.72 243 LYS A O 1
ATOM 1903 N N . PRO A 1 244 ? 18.219 -28.594 6.281 1 54.59 244 PRO A N 1
ATOM 1904 C CA . PRO A 1 244 ? 17.938 -28.078 4.938 1 54.59 244 PRO A CA 1
ATOM 1905 C C . PRO A 1 244 ? 16.812 -27.047 4.918 1 54.59 244 PRO A C 1
ATOM 1907 O O . PRO A 1 244 ? 16.781 -26.172 4.051 1 54.59 244 PRO A O 1
ATOM 1910 N N . ILE A 1 245 ? 16 -27.141 5.863 1 58.22 245 ILE A N 1
ATOM 1911 C CA . ILE A 1 245 ? 14.891 -26.188 5.98 1 58.22 245 ILE A CA 1
ATOM 1912 C C . ILE A 1 245 ? 15.445 -24.797 6.23 1 58.22 245 ILE A C 1
ATOM 1914 O O . ILE A 1 245 ? 14.891 -23.797 5.742 1 58.22 245 ILE A O 1
ATOM 1918 N N . GLY A 1 246 ? 16.422 -24.75 6.969 1 58.59 246 GLY A N 1
ATOM 1919 C CA . GLY A 1 246 ? 17.016 -23.453 7.246 1 58.59 246 GLY A CA 1
ATOM 1920 C C . GLY A 1 246 ? 17.453 -22.719 5.992 1 58.59 246 GLY A C 1
ATOM 1921 O O . GLY A 1 246 ? 17.375 -21.484 5.93 1 58.59 246 GLY A O 1
ATOM 1922 N N . GLU A 1 247 ? 17.875 -23.516 5.016 1 60.66 247 GLU A N 1
ATOM 1923 C CA . GLU A 1 247 ? 18.328 -22.891 3.781 1 60.66 247 GLU A CA 1
ATOM 1924 C C . GLU A 1 247 ? 17.156 -22.453 2.914 1 60.66 247 GLU A C 1
ATOM 1926 O O . GLU A 1 247 ? 17.297 -21.562 2.072 1 60.66 247 GLU A O 1
ATOM 1931 N N . ILE A 1 248 ? 16.047 -23.094 3.232 1 65.62 248 ILE A N 1
ATOM 1932 C CA . ILE A 1 248 ? 14.875 -22.812 2.416 1 65.62 248 ILE A CA 1
ATOM 1933 C C . ILE A 1 248 ? 14.031 -21.734 3.076 1 65.62 248 ILE A C 1
ATOM 1935 O O . ILE A 1 248 ? 13.266 -21.031 2.404 1 65.62 248 ILE A O 1
ATOM 1939 N N . MET A 1 249 ? 14.375 -21.5 4.254 1 76.12 249 MET A N 1
ATOM 1940 C CA . MET A 1 249 ? 13.516 -20.594 5.023 1 76.12 249 MET A CA 1
ATOM 1941 C C . MET A 1 249 ? 13.828 -19.141 4.691 1 76.12 249 MET A C 1
ATOM 1943 O O . MET A 1 249 ? 14.992 -18.766 4.566 1 76.12 249 MET A O 1
ATOM 1947 N N . ASN A 1 250 ? 12.82 -18.438 4.293 1 76.06 250 ASN A N 1
ATOM 1948 C CA . ASN A 1 250 ? 12.883 -17 4.074 1 76.06 250 ASN A CA 1
ATOM 1949 C C . ASN A 1 250 ? 11.797 -16.266 4.859 1 76.06 250 ASN A C 1
ATOM 1951 O O . ASN A 1 250 ? 10.898 -16.906 5.422 1 76.06 250 ASN A O 1
ATOM 1955 N N . PRO A 1 251 ? 11.906 -15.008 5 1 81.88 251 PRO A N 1
ATOM 1956 C CA . PRO A 1 251 ? 10.977 -14.258 5.859 1 81.88 251 PRO A CA 1
ATOM 1957 C C . PRO A 1 251 ? 9.516 -14.531 5.52 1 81.88 251 PRO A C 1
ATOM 1959 O O . PRO A 1 251 ? 8.703 -14.773 6.418 1 81.88 251 PRO A O 1
ATOM 1962 N N . PRO A 1 252 ? 9.102 -14.555 4.25 1 79.94 252 PRO A N 1
ATOM 1963 C CA . PRO A 1 252 ? 7.707 -14.875 3.936 1 79.94 252 PRO A CA 1
ATOM 1964 C C . PRO A 1 252 ? 7.293 -16.266 4.434 1 79.94 252 PRO A C 1
ATOM 1966 O O . PRO A 1 252 ? 6.172 -16.438 4.922 1 79.94 252 PRO A O 1
ATOM 1969 N N . LEU A 1 253 ? 8.156 -17.234 4.332 1 82.5 253 LEU A N 1
ATOM 1970 C CA . LEU A 1 253 ? 7.836 -18.578 4.785 1 82.5 253 LEU A CA 1
ATOM 1971 C C . LEU A 1 253 ? 7.688 -18.625 6.301 1 82.5 253 LEU A C 1
ATOM 1973 O O . LEU A 1 253 ? 6.789 -19.297 6.82 1 82.5 253 LEU A O 1
ATOM 1977 N N . TYR A 1 254 ? 8.617 -17.969 6.988 1 86.12 254 TYR A N 1
ATOM 1978 C CA . TYR A 1 254 ? 8.484 -17.859 8.438 1 86.12 254 TYR A CA 1
ATOM 1979 C C . TYR A 1 254 ? 7.152 -17.234 8.812 1 86.12 254 TYR A C 1
ATOM 1981 O O . TYR A 1 254 ? 6.469 -17.703 9.727 1 86.12 254 TYR A O 1
ATOM 1989 N N . ALA A 1 255 ? 6.828 -16.188 8.133 1 88.31 255 ALA A N 1
ATOM 1990 C CA . ALA A 1 255 ? 5.59 -15.469 8.43 1 88.31 255 ALA A CA 1
ATOM 1991 C C . ALA A 1 255 ? 4.375 -16.359 8.156 1 88.31 255 ALA A C 1
ATOM 1993 O O . ALA A 1 255 ? 3.408 -16.344 8.922 1 88.31 255 ALA A O 1
ATOM 1994 N N . ALA A 1 256 ? 4.441 -17.109 7.105 1 85 256 ALA A N 1
ATOM 1995 C CA . ALA A 1 256 ? 3.336 -18 6.75 1 85 256 ALA A CA 1
ATOM 1996 C C . ALA A 1 256 ? 3.141 -19.078 7.809 1 85 256 ALA A C 1
ATOM 1998 O O . ALA A 1 256 ? 2.008 -19.391 8.188 1 85 256 ALA A O 1
ATOM 1999 N N . LEU A 1 257 ? 4.219 -19.641 8.219 1 85.62 257 LEU A N 1
ATOM 2000 C CA . LEU A 1 257 ? 4.141 -20.672 9.25 1 85.62 257 LEU A CA 1
ATOM 2001 C C . LEU A 1 257 ? 3.586 -20.094 10.547 1 85.62 257 LEU A C 1
ATOM 2003 O O . LEU A 1 257 ? 2.748 -20.719 11.203 1 85.62 257 LEU A O 1
ATOM 2007 N N . PHE A 1 258 ? 4.094 -18.922 10.875 1 91.19 258 PHE A N 1
ATOM 2008 C CA . PHE A 1 258 ? 3.588 -18.25 12.062 1 91.19 258 PHE A CA 1
ATOM 2009 C C . PHE A 1 258 ? 2.104 -17.953 11.922 1 91.19 258 PHE A C 1
ATOM 2011 O O . PHE A 1 258 ? 1.34 -18.078 12.875 1 91.19 258 PHE A O 1
ATOM 2018 N N . ALA A 1 259 ? 1.724 -17.516 10.781 1 91.19 259 ALA A N 1
ATOM 2019 C CA . ALA A 1 259 ? 0.323 -17.203 10.5 1 91.19 259 ALA A CA 1
ATOM 2020 C C . ALA A 1 259 ? -0.548 -18.453 10.648 1 91.19 259 ALA A C 1
ATOM 2022 O O . ALA A 1 259 ? -1.657 -18.391 11.188 1 91.19 259 ALA A O 1
ATOM 2023 N N . LEU A 1 260 ? -0.043 -19.578 10.18 1 88.44 260 LEU A N 1
ATOM 2024 C CA . LEU A 1 260 ? -0.781 -20.844 10.281 1 88.44 260 LEU A CA 1
ATOM 2025 C C . LEU A 1 260 ? -0.947 -21.25 11.742 1 88.44 260 LEU A C 1
ATOM 2027 O O . LEU A 1 260 ? -2.006 -21.75 12.141 1 88.44 260 LEU A O 1
ATOM 2031 N N . ILE A 1 261 ? 0.082 -21.031 12.508 1 92.19 261 ILE A N 1
ATOM 2032 C CA . ILE A 1 261 ? 0.013 -21.344 13.93 1 92.19 261 ILE A CA 1
ATOM 2033 C C . ILE A 1 261 ? -1.047 -20.469 14.602 1 92.19 261 ILE A C 1
ATOM 2035 O O . ILE A 1 261 ? -1.899 -20.969 15.336 1 92.19 261 ILE A O 1
ATOM 2039 N N . ILE A 1 262 ? -1.027 -19.234 14.352 1 92.81 262 ILE A N 1
ATOM 2040 C CA . ILE A 1 262 ? -1.986 -18.297 14.938 1 92.81 262 ILE A CA 1
ATOM 2041 C C . ILE A 1 262 ? -3.393 -18.641 14.445 1 92.81 262 ILE A C 1
ATOM 2043 O O . ILE A 1 262 ? -4.348 -18.625 15.234 1 92.81 262 ILE A O 1
ATOM 2047 N N . GLY A 1 263 ? -3.547 -18.922 13.188 1 90.06 263 GLY A N 1
ATOM 2048 C CA . GLY A 1 263 ? -4.844 -19.172 12.578 1 90.06 263 GLY A CA 1
ATOM 2049 C C . GLY A 1 263 ? -5.469 -20.484 13.047 1 90.06 263 GLY A C 1
ATOM 2050 O O . GLY A 1 263 ? -6.695 -20.594 13.117 1 90.06 263 GLY A O 1
ATOM 2051 N N . THR A 1 264 ? -4.668 -21.5 13.43 1 90.75 264 THR A N 1
ATOM 2052 C CA . THR A 1 264 ? -5.184 -22.844 13.734 1 90.75 264 THR A CA 1
ATOM 2053 C C . THR A 1 264 ? -5.398 -23 15.234 1 90.75 264 THR A C 1
ATOM 2055 O O . THR 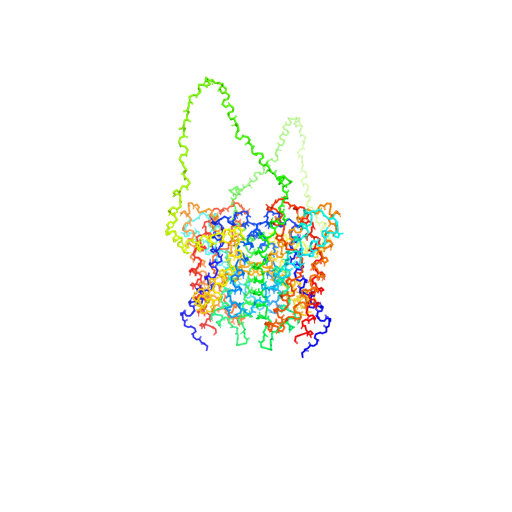A 1 264 ? -6.102 -23.922 15.664 1 90.75 264 THR A O 1
ATOM 2058 N N . ILE A 1 265 ? -4.781 -22.172 16.031 1 93 265 ILE A N 1
ATOM 2059 C CA . ILE A 1 265 ? -4.957 -22.219 17.484 1 93 265 ILE A CA 1
ATOM 2060 C C . ILE A 1 265 ? -5.961 -21.156 17.922 1 93 265 ILE A C 1
ATOM 2062 O O . ILE A 1 265 ? -5.656 -19.953 17.891 1 93 265 ILE A O 1
ATOM 2066 N N . PRO A 1 266 ? -7.086 -21.578 18.359 1 90.25 266 PRO A N 1
ATOM 2067 C CA . PRO A 1 266 ? -8.172 -20.641 18.672 1 90.25 266 PRO A CA 1
ATOM 2068 C C . PRO A 1 266 ? -7.766 -19.578 19.688 1 90.25 266 PRO A C 1
ATOM 2070 O O . PRO A 1 266 ? -8.148 -18.422 19.562 1 90.25 266 PRO A O 1
ATOM 2073 N N . PHE A 1 267 ? -7.02 -19.984 20.641 1 91.25 267 PHE A N 1
ATOM 2074 C CA . PHE A 1 267 ? -6.586 -19.031 21.656 1 91.25 267 PHE A CA 1
ATOM 2075 C C . PHE A 1 267 ? -5.762 -17.922 21.031 1 91.25 267 PHE A C 1
ATOM 2077 O O . PHE A 1 267 ? -5.984 -16.734 21.312 1 91.25 267 PHE A O 1
ATOM 2084 N N . LEU A 1 268 ? -4.879 -18.266 20.203 1 92.62 268 LEU A N 1
ATOM 2085 C CA . LEU A 1 268 ? -4.012 -17.281 19.562 1 92.62 268 LEU A CA 1
ATOM 2086 C C . LEU A 1 268 ? -4.801 -16.438 18.562 1 92.62 268 LEU A C 1
ATOM 2088 O O . LEU A 1 268 ? -4.605 -15.219 18.5 1 92.62 268 LEU A O 1
ATOM 2092 N N . LYS A 1 269 ? -5.613 -17.047 17.859 1 91.31 269 LYS A N 1
ATOM 2093 C CA . LYS A 1 269 ? -6.43 -16.312 16.891 1 91.31 269 LYS A CA 1
ATOM 2094 C C . LYS A 1 269 ? -7.297 -15.266 17.594 1 91.31 269 LYS A C 1
ATOM 2096 O O . LYS A 1 269 ? -7.441 -14.148 17.094 1 91.31 269 LYS A O 1
ATOM 2101 N N . GLY A 1 270 ? -7.836 -15.625 18.734 1 90.19 270 GLY A N 1
ATOM 2102 C CA . GLY A 1 270 ? -8.664 -14.703 19.5 1 90.19 270 GLY A CA 1
ATOM 2103 C C . GLY A 1 270 ? -7.879 -13.555 20.109 1 90.19 270 GLY A C 1
ATOM 2104 O O . GLY A 1 270 ? -8.43 -12.484 20.359 1 90.19 270 GLY A O 1
ATOM 2105 N N . THR A 1 271 ? -6.633 -13.812 20.266 1 90.94 271 THR A N 1
ATOM 2106 C CA . THR A 1 271 ? -5.785 -12.797 20.875 1 90.94 271 THR A CA 1
ATOM 2107 C C . THR A 1 271 ? -5.328 -11.773 19.844 1 90.94 271 THR A C 1
ATOM 2109 O O . THR A 1 271 ? -5.148 -10.602 20.172 1 90.94 271 THR A O 1
ATOM 2112 N N . PHE A 1 272 ? -5.238 -12.125 18.625 1 90.81 272 PHE A N 1
ATOM 2113 C CA . PHE A 1 272 ? -4.629 -11.258 17.625 1 90.81 272 PHE A CA 1
ATOM 2114 C C . PHE A 1 272 ? -5.672 -10.758 16.625 1 90.81 272 PHE A C 1
ATOM 2116 O O . PHE A 1 272 ? -5.477 -9.727 15.984 1 90.81 272 PHE A O 1
ATOM 2123 N N . PHE A 1 273 ? -6.676 -11.469 16.484 1 86.44 273 PHE A N 1
ATOM 2124 C CA . PHE A 1 273 ? -7.645 -11.125 15.453 1 86.44 273 PHE A CA 1
ATOM 2125 C C . PHE A 1 273 ? -9.023 -10.883 16.062 1 86.44 273 PHE A C 1
ATOM 2127 O O . PHE A 1 273 ? -9.43 -11.578 16.984 1 86.44 273 PHE A O 1
ATOM 2134 N N . GLY A 1 274 ? -9.688 -9.93 15.555 1 78.19 274 GLY A N 1
ATOM 2135 C CA . GLY A 1 274 ? -10.984 -9.516 16.062 1 78.19 274 GLY A CA 1
ATOM 2136 C C . GLY A 1 274 ? -10.977 -8.117 16.656 1 78.19 274 GLY A C 1
ATOM 2137 O O . GLY A 1 274 ? -9.977 -7.688 17.219 1 78.19 274 GLY A O 1
ATOM 2138 N N . VAL A 1 275 ? -12.062 -7.43 16.531 1 68.19 275 VAL A N 1
ATOM 2139 C CA . VAL A 1 275 ? -12.164 -6.035 16.953 1 68.19 275 VAL A CA 1
ATOM 2140 C C . VAL A 1 275 ? -11.938 -5.938 18.469 1 68.19 275 VAL A C 1
ATOM 2142 O O . VAL A 1 275 ? -11.344 -4.969 18.953 1 68.19 275 VAL A O 1
ATOM 2145 N N . ASP A 1 276 ? -12.227 -6.973 19.141 1 73.44 276 ASP A N 1
ATOM 2146 C CA . ASP A 1 276 ? -12.117 -6.938 20.594 1 73.44 276 ASP A CA 1
ATOM 2147 C C . ASP A 1 276 ? -10.844 -7.633 21.062 1 73.44 276 ASP A C 1
ATOM 2149 O O . ASP A 1 276 ? -10.609 -7.746 22.266 1 73.44 276 ASP A O 1
ATOM 2153 N N . ALA A 1 277 ? -10.07 -8.062 20.141 1 83.62 277 ALA A N 1
ATOM 2154 C CA . ALA A 1 277 ? -8.844 -8.758 20.516 1 83.62 277 ALA A CA 1
ATOM 2155 C C . ALA A 1 277 ? -7.84 -7.793 21.141 1 83.62 277 ALA A C 1
ATOM 2157 O O . ALA A 1 277 ? -7.656 -6.676 20.641 1 83.62 277 ALA A O 1
ATOM 2158 N N . PRO A 1 278 ? -7.215 -8.188 22.203 1 82.19 278 PRO A N 1
ATOM 2159 C CA . PRO A 1 278 ? -6.289 -7.309 22.922 1 82.19 278 PRO A CA 1
ATOM 2160 C C . PRO A 1 278 ? -5.105 -6.875 22.062 1 82.19 278 PRO A C 1
ATOM 2162 O O . PRO A 1 278 ? -4.594 -5.762 22.219 1 82.19 278 PRO A O 1
ATOM 2165 N N . LEU A 1 279 ? -4.676 -7.711 21.203 1 85.94 279 LEU A N 1
ATOM 2166 C CA . LEU A 1 279 ? -3.508 -7.375 20.391 1 85.94 279 LEU A CA 1
ATOM 2167 C C . LEU A 1 279 ? -3.908 -7.082 18.953 1 85.94 279 LEU A C 1
ATOM 2169 O O . LEU A 1 279 ? -3.102 -7.238 18.031 1 85.94 279 LEU A O 1
ATOM 2173 N N . TYR A 1 280 ? -5.098 -6.625 18.766 1 84.38 280 TYR A N 1
ATOM 2174 C CA . TYR A 1 280 ? -5.629 -6.352 17.438 1 84.38 280 TYR A CA 1
ATOM 2175 C C . TYR A 1 280 ? -4.848 -5.238 16.766 1 84.38 280 TYR A C 1
ATOM 2177 O O . TYR A 1 280 ? -4.723 -5.219 15.531 1 84.38 280 TYR A O 1
ATOM 2185 N N . PHE A 1 281 ? -4.246 -4.379 17.578 1 80.25 281 PHE A N 1
ATOM 2186 C CA . PHE A 1 281 ? -3.488 -3.264 17.016 1 80.25 281 PHE A CA 1
ATOM 2187 C C . PHE A 1 281 ? -2.281 -3.768 16.234 1 80.25 281 PHE A C 1
ATOM 2189 O O . PHE A 1 281 ? -1.871 -3.148 15.25 1 80.25 281 PHE A O 1
ATOM 2196 N N . LEU A 1 282 ? -1.712 -4.891 16.609 1 87.31 282 LEU A N 1
ATOM 2197 C CA . LEU A 1 282 ? -0.595 -5.484 15.883 1 87.31 282 LEU A CA 1
ATOM 2198 C C . LEU A 1 282 ? -1.056 -6.043 14.547 1 87.31 282 LEU A C 1
ATOM 2200 O O . LEU A 1 282 ? -0.362 -5.895 13.531 1 87.31 282 LEU A O 1
ATOM 2204 N N . THR A 1 283 ? -2.197 -6.668 14.617 1 88.06 283 THR A N 1
ATOM 2205 C CA . THR A 1 283 ? -2.764 -7.23 13.398 1 88.06 283 THR A CA 1
ATOM 2206 C C . THR A 1 283 ? -3.098 -6.129 12.398 1 88.06 283 THR A C 1
ATOM 2208 O O . THR A 1 283 ? -2.834 -6.27 11.203 1 88.06 283 THR A O 1
ATOM 2211 N N . ARG A 1 284 ? -3.592 -5.133 12.875 1 83.94 284 ARG A N 1
ATOM 2212 C CA . ARG A 1 284 ? -3.959 -4.02 12.008 1 83.94 284 ARG A CA 1
ATOM 2213 C C . ARG A 1 284 ? -2.721 -3.383 11.383 1 83.94 284 ARG A C 1
ATOM 2215 O O . ARG A 1 284 ? -2.752 -2.965 10.227 1 83.94 284 ARG A O 1
ATOM 2222 N N . THR A 1 285 ? -1.765 -3.248 12.172 1 88.06 285 THR A N 1
ATOM 2223 C CA . THR A 1 285 ? -0.509 -2.723 11.648 1 88.06 285 THR A CA 1
ATOM 2224 C C . THR A 1 285 ? 0.035 -3.623 10.547 1 88.06 285 THR A C 1
ATOM 2226 O O . THR A 1 285 ? 0.467 -3.137 9.5 1 88.06 285 THR A O 1
ATOM 2229 N N . ALA A 1 286 ? -0.003 -4.887 10.789 1 91.69 286 ALA A N 1
ATOM 2230 C CA . ALA A 1 286 ? 0.451 -5.852 9.789 1 91.69 286 ALA A CA 1
ATOM 2231 C C . ALA A 1 286 ? -0.396 -5.77 8.523 1 91.69 286 ALA A C 1
ATOM 2233 O O . ALA A 1 286 ? 0.125 -5.891 7.414 1 91.69 286 ALA A O 1
ATOM 2234 N N . GLU A 1 287 ? -1.648 -5.578 8.734 1 88.88 287 GLU A N 1
ATOM 2235 C CA . GLU A 1 287 ? -2.555 -5.441 7.598 1 88.88 287 GLU A CA 1
ATOM 2236 C C . GLU A 1 287 ? -2.201 -4.215 6.758 1 88.88 287 GLU A C 1
ATOM 2238 O O . GLU A 1 287 ? -2.174 -4.289 5.527 1 88.88 287 GLU A O 1
ATOM 2243 N N . GLN A 1 288 ? -1.936 -3.146 7.387 1 87.81 288 GLN A N 1
ATOM 2244 C CA . GLN A 1 288 ? -1.609 -1.914 6.68 1 87.81 288 GLN A CA 1
ATOM 2245 C C . GLN A 1 288 ? -0.3 -2.053 5.906 1 87.81 288 GLN A C 1
ATOM 2247 O O . GLN A 1 288 ? -0.203 -1.621 4.758 1 87.81 288 GLN A O 1
ATOM 2252 N N . LEU A 1 289 ? 0.653 -2.574 6.539 1 92.81 289 LEU A N 1
ATOM 2253 C CA . LEU A 1 289 ? 1.926 -2.799 5.859 1 92.81 289 LEU A CA 1
ATOM 2254 C C . LEU A 1 289 ? 1.769 -3.809 4.727 1 92.81 289 LEU A C 1
ATOM 2256 O O . LEU A 1 289 ? 2.422 -3.688 3.689 1 92.81 289 LEU A O 1
ATOM 2260 N N . GLY A 1 290 ? 0.936 -4.797 4.973 1 90.38 290 GLY A N 1
ATOM 2261 C CA . GLY A 1 290 ? 0.709 -5.836 3.984 1 90.38 290 GLY A CA 1
ATOM 2262 C C . GLY A 1 290 ? 0.085 -5.316 2.703 1 90.38 290 GLY A C 1
ATOM 2263 O O . GLY A 1 290 ? 0.333 -5.852 1.622 1 90.38 290 GLY A O 1
ATOM 2264 N N . THR A 1 291 ? -0.725 -4.289 2.807 1 87.56 291 THR A N 1
ATOM 2265 C CA . THR A 1 291 ? -1.41 -3.752 1.637 1 87.56 291 THR A CA 1
ATOM 2266 C C . THR A 1 291 ? -0.407 -3.201 0.627 1 87.56 291 THR A C 1
ATOM 2268 O O . THR A 1 291 ? -0.725 -3.053 -0.555 1 87.56 291 THR A O 1
ATOM 2271 N N . ILE A 1 292 ? 0.76 -2.9 1.079 1 91.62 292 ILE A N 1
ATOM 2272 C CA . ILE A 1 292 ? 1.804 -2.348 0.222 1 91.62 292 ILE A CA 1
ATOM 2273 C C . ILE A 1 292 ? 2.334 -3.434 -0.71 1 91.62 292 ILE A C 1
ATOM 2275 O O . ILE A 1 292 ? 2.795 -3.141 -1.816 1 91.62 292 ILE A O 1
ATOM 2279 N N . SER A 1 293 ? 2.244 -4.617 -0.3 1 86.88 293 SER A N 1
ATOM 2280 C CA . SER A 1 293 ? 2.98 -5.73 -0.89 1 86.88 293 SER A CA 1
ATOM 2281 C C . SER A 1 293 ? 2.598 -5.938 -2.352 1 86.88 293 SER A C 1
ATOM 2283 O O . SER A 1 293 ? 3.461 -5.93 -3.232 1 86.88 293 SER A O 1
ATOM 2285 N N . VAL A 1 294 ? 1.332 -6.031 -2.664 1 82.81 294 VAL A N 1
ATOM 2286 C CA . VAL A 1 294 ? 0.889 -6.438 -3.994 1 82.81 294 VAL A CA 1
ATOM 2287 C C . VAL A 1 294 ? 1.176 -5.32 -4.996 1 82.81 294 VAL A C 1
ATOM 2289 O O . VAL A 1 294 ? 1.874 -5.535 -5.992 1 82.81 294 VAL A O 1
ATOM 2292 N N . PRO A 1 295 ? 0.735 -4.117 -4.75 1 88.81 295 PRO A N 1
ATOM 2293 C CA . PRO A 1 295 ? 1.01 -3.08 -5.746 1 88.81 295 PRO A CA 1
ATOM 2294 C C . PRO A 1 295 ? 2.5 -2.771 -5.883 1 88.81 295 PRO A C 1
ATOM 2296 O O . PRO A 1 295 ? 2.979 -2.5 -6.984 1 88.81 295 PRO A O 1
ATOM 2299 N N . LEU A 1 296 ? 3.213 -2.811 -4.82 1 90.38 296 LEU A N 1
ATOM 2300 C CA . LEU A 1 296 ? 4.641 -2.52 -4.895 1 90.38 296 LEU A CA 1
ATOM 2301 C C . LEU A 1 296 ? 5.383 -3.623 -5.641 1 90.38 296 LEU A C 1
ATOM 2303 O O . LEU A 1 296 ? 6.352 -3.354 -6.355 1 90.38 296 LEU A O 1
ATOM 2307 N N . THR A 1 297 ? 4.965 -4.848 -5.434 1 82.38 297 THR A N 1
ATOM 2308 C CA . THR A 1 297 ? 5.574 -5.965 -6.148 1 82.38 297 THR A CA 1
ATOM 2309 C C . THR A 1 297 ? 5.402 -5.805 -7.656 1 82.38 297 THR A C 1
ATOM 2311 O O . THR A 1 297 ? 6.352 -5.988 -8.414 1 82.38 297 THR A O 1
ATOM 2314 N N . LEU A 1 298 ? 4.207 -5.484 -8.055 1 83.31 298 LEU A N 1
ATOM 2315 C CA . LEU A 1 298 ? 3.926 -5.332 -9.477 1 83.31 298 LEU A CA 1
ATOM 2316 C C . LEU A 1 298 ? 4.668 -4.129 -10.055 1 83.31 298 LEU A C 1
ATOM 2318 O O . LEU A 1 298 ? 5.176 -4.188 -11.172 1 83.31 298 LEU A O 1
ATOM 2322 N N . LEU A 1 299 ? 4.742 -3.09 -9.289 1 89.94 299 LEU A N 1
ATOM 2323 C CA . LEU A 1 299 ? 5.508 -1.918 -9.695 1 89.94 299 LEU A CA 1
ATOM 2324 C C . LEU A 1 299 ? 6.984 -2.266 -9.867 1 89.94 299 LEU A C 1
ATOM 2326 O O . LEU A 1 299 ? 7.609 -1.876 -10.852 1 89.94 299 LEU A O 1
ATOM 2330 N N . THR A 1 300 ? 7.559 -2.969 -8.898 1 85.88 300 THR A N 1
ATOM 2331 C CA . THR A 1 300 ? 8.969 -3.35 -8.93 1 85.88 300 THR A CA 1
ATOM 2332 C C . THR A 1 300 ? 9.242 -4.309 -10.086 1 85.88 300 THR A C 1
ATOM 2334 O O . THR A 1 300 ? 10.32 -4.273 -10.68 1 85.88 300 THR A O 1
ATOM 2337 N N . LEU A 1 301 ? 8.281 -5.207 -10.297 1 79.06 301 LEU A N 1
ATOM 2338 C CA . LEU A 1 301 ? 8.398 -6.113 -11.43 1 79.06 301 LEU A CA 1
ATOM 2339 C C . LEU A 1 301 ? 8.539 -5.328 -12.734 1 79.06 301 LEU A C 1
ATOM 2341 O O . LEU A 1 301 ? 9.383 -5.656 -13.57 1 79.06 301 LEU A O 1
ATOM 2345 N N . GLY A 1 302 ? 7.723 -4.328 -12.938 1 83.5 302 GLY A N 1
ATOM 2346 C CA . GLY A 1 302 ? 7.828 -3.484 -14.117 1 83.5 302 GLY A CA 1
ATOM 2347 C C . GLY A 1 302 ? 9.18 -2.799 -14.234 1 83.5 302 GLY A C 1
ATOM 2348 O O . GLY A 1 302 ? 9.75 -2.738 -15.328 1 83.5 302 GLY A O 1
ATOM 2349 N N . ALA A 1 303 ? 9.609 -2.301 -13.141 1 87.31 303 ALA A N 1
ATOM 2350 C CA . ALA A 1 303 ? 10.914 -1.64 -13.133 1 87.31 303 ALA A CA 1
ATOM 2351 C C . ALA A 1 303 ? 12.031 -2.621 -13.477 1 87.31 303 ALA A C 1
ATOM 2353 O O . ALA A 1 303 ? 12.992 -2.264 -14.164 1 87.31 303 ALA A O 1
ATOM 2354 N N . GLN A 1 304 ? 11.906 -3.787 -12.984 1 77.81 304 GLN A N 1
ATOM 2355 C CA . GLN A 1 304 ? 12.906 -4.82 -13.227 1 77.81 304 GLN A CA 1
ATOM 2356 C C . GLN A 1 304 ? 12.984 -5.172 -14.711 1 77.81 304 GLN A C 1
ATOM 2358 O O . GLN A 1 304 ? 14.062 -5.465 -15.227 1 77.81 304 GLN A O 1
ATOM 2363 N N . VAL A 1 305 ? 11.883 -5.219 -15.352 1 76.75 305 VAL A N 1
ATOM 2364 C CA . VAL A 1 305 ? 11.828 -5.562 -16.766 1 76.75 305 VAL A CA 1
ATOM 2365 C C . VAL A 1 305 ? 12.625 -4.539 -17.578 1 76.75 305 VAL A C 1
ATOM 2367 O O . VAL A 1 305 ? 13.297 -4.898 -18.547 1 76.75 305 VAL A O 1
ATOM 2370 N N . LYS A 1 306 ? 12.516 -3.326 -17.125 1 77.31 306 LYS A N 1
ATOM 2371 C CA . LYS A 1 306 ? 13.242 -2.275 -17.844 1 77.31 306 LYS A CA 1
ATOM 2372 C C . LYS A 1 306 ? 14.75 -2.438 -17.672 1 77.31 306 LYS A C 1
ATOM 2374 O O . LYS A 1 306 ? 15.523 -2.133 -18.578 1 77.31 306 LYS A O 1
ATOM 2379 N N . THR A 1 307 ? 15.18 -2.865 -16.578 1 71.94 307 THR A N 1
ATOM 2380 C CA . THR A 1 307 ? 16.609 -2.904 -16.266 1 71.94 307 THR A CA 1
ATOM 2381 C C . THR A 1 307 ? 17.234 -4.211 -16.75 1 71.94 307 THR A C 1
ATOM 2383 O O . THR A 1 307 ? 18.453 -4.371 -16.719 1 71.94 307 THR A O 1
ATOM 2386 N N . LEU A 1 308 ? 16.359 -5.16 -17.125 1 67 308 LEU A N 1
ATOM 2387 C CA . LEU A 1 308 ? 16.859 -6.438 -17.609 1 67 308 LEU A CA 1
ATOM 2388 C C . LEU A 1 308 ? 17.547 -6.27 -18.969 1 67 308 LEU A C 1
ATOM 2390 O O . LEU A 1 308 ? 17.047 -5.539 -19.828 1 67 308 LEU A O 1
ATOM 2394 N N . PRO A 1 309 ? 18.969 -6.605 -18.969 1 59.06 309 PRO A N 1
ATOM 2395 C CA . PRO A 1 309 ? 19.641 -6.516 -20.266 1 59.06 309 PRO A CA 1
ATOM 2396 C C . PRO A 1 309 ? 18.938 -7.301 -21.359 1 59.06 309 PRO A C 1
ATOM 2398 O O . PRO A 1 309 ? 18.422 -8.398 -21.094 1 59.06 309 PRO A O 1
ATOM 2401 N N . SER A 1 310 ? 18.328 -6.668 -22.297 1 57.59 310 SER A N 1
ATOM 2402 C CA . SER A 1 310 ? 17.812 -7.414 -23.453 1 57.59 310 SER A CA 1
ATOM 2403 C C . SER A 1 310 ? 18.953 -7.863 -24.359 1 57.59 310 SER A C 1
ATOM 2405 O O . SER A 1 310 ? 19.531 -7.051 -25.094 1 57.59 310 SER A O 1
ATOM 2407 N N . GLU A 1 311 ? 19.875 -8.656 -23.859 1 57.66 311 GLU A N 1
ATOM 2408 C CA . GLU A 1 311 ? 20.938 -9.078 -24.766 1 57.66 311 GLU A CA 1
ATOM 2409 C C . GLU A 1 311 ? 20.359 -9.867 -25.938 1 57.66 311 GLU A C 1
ATOM 2411 O O . GLU A 1 311 ? 19.172 -10.172 -25.969 1 57.66 311 GLU A O 1
ATOM 2416 N N . ASN A 1 312 ? 21.344 -10.359 -26.922 1 55.97 312 ASN A N 1
ATOM 2417 C CA . ASN A 1 312 ? 21.141 -11.062 -28.188 1 55.97 312 ASN A CA 1
ATOM 2418 C C . ASN A 1 312 ? 20.25 -12.289 -28 1 55.97 312 ASN A C 1
ATOM 2420 O O . ASN A 1 312 ? 20.734 -13.383 -27.734 1 55.97 312 ASN A O 1
ATOM 2424 N N . GLY A 1 313 ? 18.969 -12.086 -27.594 1 62.28 313 GLY A N 1
ATOM 2425 C CA . GLY A 1 313 ? 17.875 -12.977 -27.25 1 62.28 313 GLY A CA 1
ATOM 2426 C C . GLY A 1 313 ? 17.469 -13.898 -28.375 1 62.28 313 GLY A C 1
ATOM 2427 O O . GLY A 1 313 ? 16.562 -14.719 -28.219 1 62.28 313 GLY A O 1
ATOM 2428 N N . LYS A 1 314 ? 18.266 -13.828 -29.531 1 71.88 314 LYS A N 1
ATOM 2429 C CA . LYS A 1 314 ? 17.766 -14.609 -30.641 1 71.88 314 LYS A CA 1
ATOM 2430 C C . LYS A 1 314 ? 17.906 -16.109 -30.391 1 71.88 314 LYS A C 1
ATOM 2432 O O . LYS A 1 314 ? 17.031 -16.891 -30.734 1 71.88 314 LYS A O 1
ATOM 2437 N N . GLU A 1 315 ? 18.984 -16.453 -29.688 1 80.38 315 GLU A N 1
ATOM 2438 C CA . GLU A 1 315 ? 19.219 -17.859 -29.422 1 80.38 315 GLU A CA 1
ATOM 2439 C C . GLU A 1 315 ? 18.234 -18.406 -28.391 1 80.38 315 GLU A C 1
ATOM 2441 O O . GLU A 1 315 ? 17.984 -19.609 -28.328 1 80.38 315 GLU A O 1
ATOM 2446 N N . LEU A 1 316 ? 17.594 -17.578 -27.703 1 89.38 316 LEU A N 1
ATOM 2447 C CA . LEU A 1 316 ? 16.719 -18 -26.609 1 89.38 316 LEU A CA 1
ATOM 2448 C C . LEU A 1 316 ? 15.266 -18.016 -27.062 1 89.38 316 LEU A C 1
ATOM 2450 O O . LEU A 1 316 ? 14.383 -18.422 -26.312 1 89.38 316 LEU A O 1
ATOM 2454 N N . VAL A 1 317 ? 15.023 -17.672 -28.344 1 90.81 317 VAL A N 1
ATOM 2455 C CA . VAL A 1 317 ? 13.664 -17.484 -28.828 1 90.81 317 VAL A CA 1
ATOM 2456 C C . VAL A 1 317 ? 12.883 -18.781 -28.734 1 90.81 317 VAL A C 1
ATOM 2458 O O . VAL A 1 317 ? 11.758 -18.812 -28.219 1 90.81 317 VAL A O 1
ATOM 2461 N N . PRO A 1 318 ? 13.516 -19.906 -29.172 1 94.31 318 PRO A N 1
ATOM 2462 C CA . PRO A 1 318 ? 12.75 -21.156 -29.062 1 94.31 318 PRO A CA 1
ATOM 2463 C C . PRO A 1 318 ? 12.422 -21.516 -27.609 1 94.31 318 PRO A C 1
ATOM 2465 O O . PRO A 1 318 ? 11.336 -22.031 -27.344 1 94.31 318 PRO A O 1
ATOM 2468 N N . GLN A 1 319 ? 13.32 -21.312 -26.734 1 94.81 319 GLN A N 1
ATOM 2469 C CA . GLN A 1 319 ? 13.086 -21.609 -25.328 1 94.81 319 GLN A CA 1
ATOM 2470 C C . GLN A 1 319 ? 11.992 -20.703 -24.75 1 94.81 319 GLN A C 1
ATOM 2472 O O . GLN A 1 319 ? 11.117 -21.172 -24.016 1 94.81 319 GLN A O 1
ATOM 2477 N N . ILE A 1 320 ? 12.078 -19.438 -25.125 1 93.88 320 ILE A N 1
ATOM 2478 C CA . ILE A 1 320 ? 11.109 -18.469 -24.625 1 93.88 320 ILE A CA 1
ATOM 2479 C C . ILE A 1 320 ? 9.711 -18.844 -25.141 1 93.88 320 ILE A C 1
ATOM 2481 O O . ILE A 1 320 ? 8.742 -18.812 -24.391 1 93.88 320 ILE A O 1
ATOM 2485 N N . LEU A 1 321 ? 9.633 -19.188 -26.359 1 95.56 321 LEU A N 1
ATOM 2486 C CA . LEU A 1 321 ? 8.359 -19.562 -26.953 1 95.56 321 LEU A CA 1
ATOM 2487 C C . LEU A 1 321 ? 7.801 -20.828 -26.297 1 95.56 321 LEU A C 1
ATOM 2489 O O . LEU A 1 321 ? 6.598 -20.922 -26.047 1 95.56 321 LEU A O 1
ATOM 2493 N N . TYR A 1 322 ? 8.664 -21.766 -26.094 1 97 322 TYR A N 1
ATOM 2494 C CA . TYR A 1 322 ? 8.227 -23 -25.469 1 97 322 TYR A CA 1
ATOM 2495 C C . TYR A 1 322 ? 7.746 -22.766 -24.047 1 97 322 TYR A C 1
ATOM 2497 O O . TYR A 1 322 ? 6.73 -23.328 -23.625 1 97 322 TYR A O 1
ATOM 2505 N N . VAL A 1 323 ? 8.484 -21.984 -23.297 1 96.56 323 VAL A N 1
ATOM 2506 C CA . VAL A 1 323 ? 8.094 -21.672 -21.922 1 96.56 323 VAL A CA 1
ATOM 2507 C C . VAL A 1 323 ? 6.75 -20.938 -21.938 1 96.56 323 VAL A C 1
ATOM 2509 O O . VAL A 1 323 ? 5.867 -21.25 -21.125 1 96.56 323 VAL A O 1
ATOM 2512 N N . THR A 1 324 ? 6.605 -20.016 -22.844 1 95.19 324 THR A N 1
ATOM 2513 C CA . THR A 1 324 ? 5.371 -19.25 -22.953 1 95.19 324 THR A CA 1
ATOM 2514 C C . THR A 1 324 ? 4.199 -20.156 -23.312 1 95.19 324 THR A C 1
ATOM 2516 O O . THR A 1 324 ? 3.121 -20.047 -22.719 1 95.19 324 THR A O 1
ATOM 2519 N N . LEU A 1 325 ? 4.418 -21.016 -24.219 1 96.25 325 LEU A N 1
ATOM 2520 C CA . LEU A 1 325 ? 3.379 -21.953 -24.625 1 96.25 325 LEU A CA 1
ATOM 2521 C C . LEU A 1 325 ? 3.006 -22.875 -23.469 1 96.25 325 LEU A C 1
ATOM 2523 O O . LEU A 1 325 ? 1.825 -23.172 -23.266 1 96.25 325 LEU A O 1
ATOM 2527 N N . SER A 1 326 ? 3.969 -23.391 -22.797 1 97.06 326 SER A N 1
ATOM 2528 C CA . SER A 1 326 ? 3.744 -24.297 -21.688 1 97.06 326 SER A CA 1
ATOM 2529 C C . SER A 1 326 ? 2.971 -23.609 -20.562 1 97.06 326 SER A C 1
ATOM 2531 O O . SER A 1 326 ? 2.033 -24.188 -20 1 97.06 326 SER A O 1
ATOM 2533 N N . ARG A 1 327 ? 3.283 -22.344 -20.312 1 94.88 327 ARG A N 1
ATOM 2534 C CA . ARG A 1 327 ? 2.777 -21.641 -19.125 1 94.88 327 ARG A CA 1
ATOM 2535 C C . ARG A 1 327 ? 1.43 -20.984 -19.422 1 94.88 327 ARG A C 1
ATOM 2537 O O . ARG A 1 327 ? 0.618 -20.797 -18.516 1 94.88 327 ARG A O 1
ATOM 2544 N N . PHE A 1 328 ? 1.107 -20.688 -20.703 1 94.38 328 PHE A N 1
ATOM 2545 C CA . PHE A 1 328 ? -0.099 -19.922 -21 1 94.38 328 PHE A CA 1
ATOM 2546 C C . PHE A 1 328 ? -1.111 -20.766 -21.75 1 94.38 328 PHE A C 1
ATOM 2548 O O . PHE A 1 328 ? -2.275 -20.391 -21.875 1 94.38 328 PHE A O 1
ATOM 2555 N N . VAL A 1 329 ? -0.692 -21.953 -22.188 1 95.94 329 VAL A N 1
ATOM 2556 C CA . VAL A 1 329 ? -1.631 -22.766 -22.969 1 95.94 329 VAL A CA 1
ATOM 2557 C C . VAL A 1 329 ? -1.698 -24.172 -22.391 1 95.94 329 VAL A C 1
ATOM 2559 O O . VAL A 1 329 ? -2.734 -24.594 -21.859 1 95.94 329 VAL A O 1
ATOM 2562 N N . ILE A 1 330 ? -0.599 -24.875 -22.359 1 97.44 330 ILE A N 1
ATOM 2563 C CA . ILE A 1 330 ? -0.589 -26.297 -22.062 1 97.44 330 ILE A CA 1
ATOM 2564 C C . ILE A 1 330 ? -0.967 -26.516 -20.594 1 97.44 330 ILE A C 1
ATOM 2566 O O . ILE A 1 330 ? -1.934 -27.219 -20.297 1 97.44 330 ILE A O 1
ATOM 2570 N N . MET A 1 331 ? -0.235 -25.906 -19.703 1 96.56 331 MET A N 1
ATOM 2571 C CA . MET A 1 331 ? -0.451 -26.141 -18.281 1 96.56 331 MET A CA 1
ATOM 2572 C C . MET A 1 331 ? -1.812 -25.609 -17.844 1 96.56 331 MET A C 1
ATOM 2574 O O . MET A 1 331 ? -2.512 -26.25 -17.062 1 96.56 331 MET A O 1
ATOM 2578 N N . PRO A 1 332 ? -2.236 -24.406 -18.312 1 95.44 332 PRO A N 1
ATOM 2579 C CA . PRO A 1 332 ? -3.582 -23.953 -17.953 1 95.44 332 PRO A CA 1
ATOM 2580 C C . PRO A 1 332 ? -4.668 -24.922 -18.406 1 95.44 332 PRO A C 1
ATOM 2582 O O . PRO A 1 332 ? -5.652 -25.141 -17.688 1 95.44 332 PRO A O 1
ATOM 2585 N N . ILE A 1 333 ? -4.504 -25.5 -19.578 1 96.56 333 ILE A N 1
ATOM 2586 C CA . ILE A 1 333 ? -5.473 -26.469 -20.078 1 96.56 333 ILE A CA 1
ATOM 2587 C C . ILE A 1 333 ? -5.469 -27.703 -19.188 1 96.56 333 ILE A C 1
ATOM 2589 O O . ILE A 1 333 ? -6.527 -28.172 -18.75 1 96.56 333 ILE A O 1
ATOM 2593 N N . ILE A 1 334 ? -4.297 -28.203 -18.875 1 96.62 334 ILE A N 1
ATOM 2594 C CA . ILE A 1 334 ? -4.16 -29.375 -18.031 1 96.62 334 ILE A CA 1
ATOM 2595 C C . ILE A 1 334 ? -4.734 -29.078 -16.641 1 96.62 334 ILE A C 1
ATOM 2597 O O . ILE A 1 334 ? -5.508 -29.875 -16.094 1 96.62 334 ILE A O 1
ATOM 2601 N N . GLY A 1 335 ? -4.348 -27.969 -16.062 1 95.75 335 GLY A N 1
ATOM 2602 C CA . GLY A 1 335 ? -4.832 -27.578 -14.742 1 95.75 335 GLY A CA 1
ATOM 2603 C C . GLY A 1 335 ? -6.34 -27.422 -14.688 1 95.75 335 GLY A C 1
ATOM 2604 O O . GLY A 1 335 ? -6.977 -27.906 -13.742 1 95.75 335 GLY A O 1
ATOM 2605 N N . THR A 1 336 ? -6.879 -26.797 -15.688 1 95.25 336 THR A N 1
ATOM 2606 C CA . THR A 1 336 ? -8.32 -26.578 -15.734 1 95.25 336 THR A CA 1
ATOM 2607 C C . THR A 1 336 ? -9.062 -27.906 -15.836 1 95.25 336 THR A C 1
ATOM 2609 O O . THR A 1 336 ? -10.062 -28.125 -15.156 1 95.25 336 THR A O 1
ATOM 2612 N N . ILE A 1 337 ? -8.578 -28.797 -16.688 1 95.56 337 ILE A N 1
ATOM 2613 C CA . ILE A 1 337 ? -9.203 -30.109 -16.875 1 95.56 337 ILE A CA 1
ATOM 2614 C C . ILE A 1 337 ? -9.18 -30.875 -15.547 1 95.56 337 ILE A C 1
ATOM 2616 O O . ILE A 1 337 ? -10.195 -31.438 -15.125 1 95.56 337 ILE A O 1
ATOM 2620 N N . ILE A 1 338 ? -8.094 -30.844 -14.852 1 95.88 338 ILE A N 1
ATOM 2621 C CA . ILE A 1 338 ? -7.938 -31.562 -13.602 1 95.88 338 ILE A CA 1
ATOM 2622 C C . ILE A 1 338 ? -8.883 -30.984 -12.547 1 95.88 338 ILE A C 1
ATOM 2624 O O . ILE A 1 338 ? -9.562 -31.734 -11.844 1 95.88 338 ILE A O 1
ATOM 2628 N N . VAL A 1 339 ? -8.953 -29.688 -12.453 1 95.19 339 VAL A N 1
ATOM 2629 C CA . VAL A 1 339 ? -9.789 -29.047 -11.445 1 95.19 339 VAL A CA 1
ATOM 2630 C C . VAL A 1 339 ? -11.266 -29.328 -11.734 1 95.19 339 VAL A C 1
ATOM 2632 O O . VAL A 1 339 ? -12.031 -29.656 -10.828 1 95.19 339 VAL A O 1
ATOM 2635 N N . VAL A 1 340 ? -11.664 -29.266 -13.023 1 94.31 340 VAL A N 1
ATOM 2636 C CA . VAL A 1 340 ? -13.055 -29.469 -13.406 1 94.31 340 VAL A CA 1
ATOM 2637 C C . VAL A 1 340 ? -13.477 -30.906 -13.094 1 94.31 340 VAL A C 1
ATOM 2639 O O . VAL A 1 340 ? -14.594 -31.141 -12.625 1 94.31 340 VAL A O 1
ATOM 2642 N N . TYR A 1 341 ? -12.594 -31.812 -13.234 1 94.06 341 TYR A N 1
ATOM 2643 C CA . TYR A 1 341 ? -12.953 -33.219 -13.055 1 94.06 341 TYR A CA 1
ATOM 2644 C C . TYR A 1 341 ? -12.789 -33.625 -11.594 1 94.06 341 TYR A C 1
ATOM 2646 O O . TYR A 1 341 ? -13.297 -34.688 -11.18 1 94.06 341 TYR A O 1
ATOM 2654 N N . THR A 1 342 ? -12.148 -32.844 -10.758 1 93 342 THR A N 1
ATOM 2655 C CA . THR A 1 342 ? -11.914 -33.219 -9.375 1 93 342 THR A CA 1
ATOM 2656 C C . THR A 1 342 ? -12.656 -32.312 -8.414 1 93 342 THR A C 1
ATOM 2658 O O . THR A 1 342 ? -12.727 -32.562 -7.215 1 93 342 THR A O 1
ATOM 2661 N N . LYS A 1 343 ? -13.227 -31.234 -8.852 1 90.81 343 LYS A N 1
ATOM 2662 C CA . LYS A 1 343 ? -13.812 -30.172 -8.016 1 90.81 343 LYS A CA 1
ATOM 2663 C C . LYS A 1 343 ? -14.875 -30.75 -7.086 1 90.81 343 LYS A C 1
ATOM 2665 O O . LYS A 1 343 ? -15.109 -30.203 -6 1 90.81 343 LYS A O 1
ATOM 2670 N N . ASP A 1 344 ? -15.562 -31.797 -7.512 1 88.62 344 ASP A N 1
ATOM 2671 C CA . ASP A 1 344 ? -16.656 -32.344 -6.727 1 88.62 344 ASP A CA 1
ATOM 2672 C C . ASP A 1 344 ? -16.141 -33.062 -5.488 1 88.62 344 ASP A C 1
ATOM 2674 O O . ASP A 1 344 ? -16.891 -33.375 -4.562 1 88.62 344 ASP A O 1
ATOM 2678 N N . TYR A 1 345 ? -14.805 -33.281 -5.445 1 86.06 345 TYR A N 1
ATOM 2679 C CA . TYR A 1 345 ? -14.219 -34.031 -4.328 1 86.06 345 TYR A CA 1
ATOM 2680 C C . TYR A 1 345 ? -13.711 -33.062 -3.256 1 86.06 345 TYR A C 1
ATOM 2682 O O . TYR A 1 345 ? -13.266 -33.5 -2.189 1 86.06 345 TYR A O 1
ATOM 2690 N N . PHE A 1 346 ? -13.789 -31.859 -3.547 1 81.94 346 PHE A N 1
ATOM 2691 C CA . PHE A 1 346 ? -13.281 -30.953 -2.529 1 81.94 346 PHE A CA 1
ATOM 2692 C C . PHE A 1 346 ? -14.195 -29.75 -2.371 1 81.94 346 PHE A C 1
ATOM 2694 O O . PHE A 1 346 ? -15.359 -29.781 -2.775 1 81.94 346 PHE A O 1
ATOM 2701 N N . LEU A 1 347 ? -13.758 -28.75 -1.646 1 74.88 347 LEU A N 1
ATOM 2702 C CA . LEU A 1 347 ? -14.531 -27.594 -1.2 1 74.88 347 LEU A CA 1
ATOM 2703 C C . LEU A 1 347 ? -15.305 -26.969 -2.359 1 74.88 347 LEU A C 1
ATOM 2705 O O . LEU A 1 347 ? -14.758 -26.766 -3.441 1 74.88 347 LEU A O 1
ATOM 2709 N N . VAL A 1 348 ? -16.594 -26.812 -2.076 1 84.69 348 VAL A N 1
ATOM 2710 C CA . VAL A 1 348 ? -17.438 -26.172 -3.074 1 84.69 348 VAL A CA 1
ATOM 2711 C C . VAL A 1 348 ? -17.312 -24.656 -2.965 1 84.69 348 VAL A C 1
ATOM 2713 O O . VAL A 1 348 ? -18.156 -23.984 -2.367 1 84.69 348 VAL A O 1
ATOM 2716 N N . ASP A 1 349 ? -16.312 -24.156 -3.535 1 93.12 349 ASP A N 1
ATOM 2717 C CA . ASP A 1 349 ? -16 -22.734 -3.574 1 93.12 349 ASP A CA 1
ATOM 2718 C C . ASP A 1 349 ? -15.367 -22.344 -4.91 1 93.12 349 ASP A C 1
ATOM 2720 O O . ASP A 1 349 ? -14.18 -22.594 -5.141 1 93.12 349 ASP A O 1
ATOM 2724 N N . PRO A 1 350 ? -16.156 -21.719 -5.742 1 94.25 350 PRO A N 1
ATOM 2725 C CA . PRO A 1 350 ? -15.656 -21.328 -7.059 1 94.25 350 PRO A CA 1
ATOM 2726 C C . PRO A 1 350 ? -14.367 -20.5 -6.969 1 94.25 350 PRO A C 1
ATOM 2728 O O . PRO A 1 350 ? -13.523 -20.578 -7.859 1 94.25 350 PRO A O 1
ATOM 2731 N N . MET A 1 351 ? -14.25 -19.734 -5.941 1 94.44 351 MET A N 1
ATOM 2732 C CA . MET A 1 351 ? -13.008 -18.984 -5.734 1 94.44 351 MET A CA 1
ATOM 2733 C C . MET A 1 351 ? -11.82 -19.938 -5.578 1 94.44 351 MET A C 1
ATOM 2735 O O . MET A 1 351 ? -10.75 -19.688 -6.133 1 94.44 351 MET A O 1
ATOM 2739 N N . PHE A 1 352 ? -12.078 -21 -4.863 1 94.5 352 PHE A N 1
ATOM 2740 C CA . PHE A 1 352 ? -11.039 -22 -4.668 1 94.5 352 PHE A CA 1
ATOM 2741 C C . PHE A 1 352 ? -10.664 -22.656 -5.988 1 94.5 352 PHE A C 1
ATOM 2743 O O . PHE A 1 352 ? -9.484 -22.875 -6.273 1 94.5 352 PHE A O 1
ATOM 2750 N N . TRP A 1 353 ? -11.625 -22.922 -6.797 1 94.81 353 TRP A N 1
ATOM 2751 C CA . TRP A 1 353 ? -11.391 -23.516 -8.109 1 94.81 353 TRP A CA 1
ATOM 2752 C C . TRP A 1 353 ? -10.555 -22.594 -8.984 1 94.81 353 TRP A C 1
ATOM 2754 O O . TRP A 1 353 ? -9.625 -23.031 -9.664 1 94.81 353 TRP A O 1
ATOM 2764 N N . PHE A 1 354 ? -10.945 -21.375 -8.938 1 94.06 354 PHE A N 1
ATOM 2765 C CA . PHE A 1 354 ? -10.234 -20.359 -9.727 1 94.06 354 PHE A CA 1
ATOM 2766 C C . PHE A 1 354 ? -8.766 -20.312 -9.344 1 94.06 354 PHE A C 1
ATOM 2768 O O . PHE A 1 354 ? -7.891 -20.25 -10.211 1 94.06 354 PHE A O 1
ATOM 2775 N N . ILE A 1 355 ? -8.477 -20.344 -8.07 1 93.62 355 ILE A N 1
ATOM 2776 C CA . ILE A 1 355 ? -7.102 -20.25 -7.59 1 93.62 355 ILE A CA 1
ATOM 2777 C C . ILE A 1 355 ? -6.336 -21.516 -7.973 1 93.62 355 ILE A C 1
ATOM 2779 O O . ILE A 1 355 ? -5.172 -21.453 -8.367 1 93.62 355 ILE A O 1
ATOM 2783 N N . LEU A 1 356 ? -7.004 -22.656 -7.844 1 94 356 LEU A N 1
ATOM 2784 C CA . LEU A 1 356 ? -6.363 -23.906 -8.242 1 94 356 LEU A CA 1
ATOM 2785 C C . LEU A 1 356 ? -6 -23.891 -9.719 1 94 356 LEU A C 1
ATOM 2787 O O . LEU A 1 356 ? -4.902 -24.312 -10.102 1 94 356 LEU A O 1
ATOM 2791 N N . MET A 1 357 ? -6.898 -23.422 -10.523 1 94.12 357 MET A N 1
ATOM 2792 C CA . MET A 1 357 ? -6.629 -23.312 -11.953 1 94.12 357 MET A CA 1
ATOM 2793 C C . MET A 1 357 ? -5.488 -22.328 -12.211 1 94.12 357 MET A C 1
ATOM 2795 O O . MET A 1 357 ? -4.652 -22.562 -13.086 1 94.12 357 MET A O 1
ATOM 2799 N N . SER A 1 358 ? -5.461 -21.25 -11.461 1 92.31 358 SER A N 1
ATOM 2800 C CA . SER A 1 358 ? -4.445 -20.203 -11.617 1 92.31 358 SER A CA 1
ATOM 2801 C C . SER A 1 358 ? -3.066 -20.719 -11.219 1 92.31 358 SER A C 1
ATOM 2803 O O . SER A 1 358 ? -2.051 -20.234 -11.727 1 92.31 358 SER A O 1
ATOM 2805 N N . MET A 1 359 ? -3.002 -21.688 -10.375 1 92.31 359 MET A N 1
ATOM 2806 C CA . MET A 1 359 ? -1.739 -22.25 -9.914 1 92.31 359 MET A CA 1
ATOM 2807 C C . MET A 1 359 ? -0.992 -22.922 -11.055 1 92.31 359 MET A C 1
ATOM 2809 O O . MET A 1 359 ? 0.233 -23.047 -11.016 1 92.31 359 MET A O 1
ATOM 2813 N N . SER A 1 360 ? -1.687 -23.359 -12.023 1 92.19 360 SER A N 1
ATOM 2814 C CA . SER A 1 360 ? -1.062 -24.047 -13.141 1 92.19 360 SER A CA 1
ATOM 2815 C C . SER A 1 360 ? -0.745 -23.094 -14.289 1 92.19 360 SER A C 1
ATOM 2817 O O . SER A 1 360 ? -0.19 -23.5 -15.312 1 92.19 360 SER A O 1
ATOM 2819 N N . SER A 1 361 ? -1.038 -21.828 -14.094 1 89.69 361 SER A N 1
ATOM 2820 C CA . SER A 1 361 ? -0.966 -20.875 -15.203 1 89.69 361 SER A CA 1
ATOM 2821 C C . SER A 1 361 ? -0.119 -19.656 -14.836 1 89.69 361 SER A C 1
ATOM 2823 O O . SER A 1 361 ? 0.297 -19.516 -13.68 1 89.69 361 SER A O 1
ATOM 2825 N N . GLY A 1 362 ? 0.151 -18.891 -15.891 1 88.19 362 GLY A N 1
ATOM 2826 C CA . GLY A 1 362 ? 0.814 -17.625 -15.664 1 88.19 362 GLY A CA 1
ATOM 2827 C C . GLY A 1 362 ? 2.281 -17.641 -16.047 1 88.19 362 GLY A C 1
ATOM 2828 O O . GLY A 1 362 ? 2.84 -18.688 -16.344 1 88.19 362 GLY A O 1
ATOM 2829 N N . PRO A 1 363 ? 2.924 -16.5 -15.977 1 88.88 363 PRO A N 1
ATOM 2830 C CA . PRO A 1 363 ? 4.336 -16.375 -16.344 1 88.88 363 PRO A CA 1
ATOM 2831 C C . PRO A 1 363 ? 5.273 -16.922 -15.266 1 88.88 363 PRO A C 1
ATOM 2833 O O . PRO A 1 363 ? 4.836 -17.188 -14.141 1 88.88 363 PRO A O 1
ATOM 2836 N N . PRO A 1 364 ? 6.535 -17.125 -15.695 1 90.56 364 PRO A N 1
ATOM 2837 C CA . PRO A 1 364 ? 7.516 -17.516 -14.68 1 90.56 364 PRO A CA 1
ATOM 2838 C C . PRO A 1 364 ? 7.633 -16.516 -13.547 1 90.56 364 PRO A C 1
ATOM 2840 O O . PRO A 1 364 ? 7.449 -15.305 -13.758 1 90.56 364 PRO A O 1
ATOM 2843 N N . ALA A 1 365 ? 7.934 -17.016 -12.414 1 85.75 365 ALA A N 1
ATOM 2844 C CA . ALA A 1 365 ? 8.102 -16.156 -11.242 1 85.75 365 ALA A CA 1
ATOM 2845 C C . ALA A 1 365 ? 9.273 -15.203 -11.422 1 85.75 365 ALA A C 1
ATOM 2847 O O . ALA A 1 365 ? 10.328 -15.594 -11.93 1 85.75 365 ALA A O 1
ATOM 2848 N N . VAL A 1 366 ? 9.102 -14.039 -11.086 1 75.06 366 VAL A N 1
ATOM 2849 C CA . VAL A 1 366 ? 10.164 -13.039 -11.18 1 75.06 366 VAL A CA 1
ATOM 2850 C C . VAL A 1 366 ? 11.328 -13.438 -10.273 1 75.06 366 VAL A C 1
ATOM 2852 O O . VAL A 1 366 ? 12.492 -13.148 -10.586 1 75.06 366 VAL A O 1
ATOM 2855 N N . ASN A 1 367 ? 11.031 -14.172 -9.234 1 74.12 367 ASN A N 1
ATOM 2856 C CA . ASN A 1 367 ? 12.047 -14.609 -8.281 1 74.12 367 ASN A CA 1
ATOM 2857 C C . ASN A 1 367 ? 13.039 -15.578 -8.93 1 74.12 367 ASN A C 1
ATOM 2859 O O . ASN A 1 367 ? 14.094 -15.859 -8.367 1 74.12 367 ASN A O 1
ATOM 2863 N N . CYS A 1 368 ? 12.695 -16.047 -10.07 1 84.19 368 CYS A N 1
ATOM 2864 C CA . CYS A 1 368 ? 13.656 -16.844 -10.812 1 84.19 368 CYS A CA 1
ATOM 2865 C C . CYS A 1 368 ? 14.914 -16.047 -11.133 1 84.19 368 CYS A C 1
ATOM 2867 O O . CYS A 1 368 ? 16 -16.609 -11.234 1 84.19 368 CYS A O 1
ATOM 2869 N N . MET A 1 369 ? 14.711 -14.766 -11.289 1 78.25 369 MET A N 1
ATOM 2870 C CA . MET A 1 369 ? 15.875 -13.906 -11.484 1 78.25 369 MET A CA 1
ATOM 2871 C C . MET A 1 369 ? 16.781 -13.93 -10.266 1 78.25 369 MET A C 1
ATOM 2873 O O . MET A 1 369 ? 18.016 -13.945 -10.398 1 78.25 369 MET A O 1
ATOM 2877 N N . ASN A 1 370 ? 16.172 -13.93 -9.164 1 71.19 370 ASN A N 1
ATOM 2878 C CA . ASN A 1 370 ? 16.938 -14.008 -7.926 1 71.19 370 ASN A CA 1
ATOM 2879 C C . ASN A 1 370 ? 17.703 -15.328 -7.828 1 71.19 370 ASN A C 1
ATOM 2881 O O . ASN A 1 370 ? 18.844 -15.352 -7.352 1 71.19 370 ASN A O 1
ATOM 2885 N N . LEU A 1 371 ? 17.078 -16.344 -8.219 1 76.75 371 LEU A N 1
ATOM 2886 C CA . LEU A 1 371 ? 17.734 -17.656 -8.227 1 76.75 371 LEU A CA 1
ATOM 2887 C C . LEU A 1 371 ? 18.938 -17.656 -9.156 1 76.75 371 LEU A C 1
ATOM 2889 O O . LEU A 1 371 ? 19.984 -18.203 -8.812 1 76.75 371 LEU A O 1
ATOM 2893 N N . ALA A 1 372 ? 18.781 -17.062 -10.289 1 81.94 372 ALA A N 1
ATOM 2894 C CA . ALA A 1 372 ? 19.875 -16.969 -11.258 1 81.94 372 ALA A CA 1
ATOM 2895 C C . ALA A 1 372 ? 21.031 -16.156 -10.695 1 81.94 372 ALA A C 1
ATOM 2897 O O . ALA A 1 372 ? 22.203 -16.5 -10.891 1 81.94 372 ALA A O 1
ATOM 2898 N N . GLN A 1 373 ? 20.688 -15.18 -10.031 1 73.19 373 GLN A N 1
ATOM 2899 C CA . GLN A 1 373 ? 21.703 -14.305 -9.461 1 73.19 373 GLN A CA 1
ATOM 2900 C C . GLN A 1 373 ? 22.453 -15 -8.328 1 73.19 373 GLN A C 1
ATOM 2902 O O . GLN A 1 373 ? 23.688 -14.875 -8.219 1 73.19 373 GLN A O 1
ATOM 2907 N N . ILE A 1 374 ? 21.797 -15.68 -7.531 1 71.38 374 ILE A N 1
ATOM 2908 C CA . ILE A 1 374 ? 22.406 -16.344 -6.383 1 71.38 374 ILE A CA 1
ATOM 2909 C C . ILE A 1 374 ? 23.312 -17.484 -6.863 1 71.38 374 ILE A C 1
ATOM 2911 O O . ILE A 1 374 ? 24.359 -17.734 -6.281 1 71.38 374 ILE A O 1
ATOM 2915 N N . THR A 1 375 ? 22.859 -18.156 -7.863 1 77.56 375 THR A N 1
ATOM 2916 C CA . THR A 1 375 ? 23.641 -19.266 -8.391 1 77.56 375 THR A CA 1
ATOM 2917 C C . THR A 1 375 ? 24.734 -18.766 -9.336 1 77.56 375 THR A C 1
ATOM 2919 O O . THR A 1 375 ? 25.688 -19.469 -9.625 1 77.56 375 THR A O 1
ATOM 2922 N N . GLY A 1 376 ? 24.5 -17.547 -9.781 1 77.62 376 GLY A N 1
ATOM 2923 C CA . GLY A 1 376 ? 25.453 -16.953 -10.711 1 77.62 376 GLY A CA 1
ATOM 2924 C C . GLY A 1 376 ? 25.344 -17.531 -12.109 1 77.62 376 GLY A C 1
ATOM 2925 O O . GLY A 1 376 ? 26.281 -17.375 -12.914 1 77.62 376 GLY A O 1
ATOM 2926 N N . ASN A 1 377 ? 24.297 -18.266 -12.359 1 84.75 377 ASN A N 1
ATOM 2927 C CA . ASN A 1 377 ? 24.125 -18.906 -13.656 1 84.75 377 ASN A CA 1
ATOM 2928 C C . ASN A 1 377 ? 22.875 -18.406 -14.367 1 84.75 377 ASN A C 1
ATOM 2930 O O . ASN A 1 377 ? 21.859 -18.141 -13.727 1 84.75 377 ASN A O 1
ATOM 2934 N N . PHE A 1 378 ? 22.922 -18.172 -15.68 1 87.69 378 PHE A N 1
ATOM 2935 C CA . PHE A 1 378 ? 21.797 -17.891 -16.578 1 87.69 378 PHE A CA 1
ATOM 2936 C C . PHE A 1 378 ? 21.156 -16.547 -16.219 1 87.69 378 PHE A C 1
ATOM 2938 O O . PHE A 1 378 ? 19.922 -16.422 -16.281 1 87.69 378 PHE A O 1
ATOM 2945 N N . GLN A 1 379 ? 21.891 -15.641 -15.734 1 80.38 379 GLN A N 1
ATOM 2946 C CA . GLN A 1 379 ? 21.312 -14.352 -15.344 1 80.38 379 GLN A CA 1
ATOM 2947 C C . GLN A 1 379 ? 20.766 -13.602 -16.547 1 80.38 379 GLN A C 1
ATOM 2949 O O . GLN A 1 379 ? 19.625 -13.109 -16.516 1 80.38 379 GLN A O 1
ATOM 2954 N N . GLY A 1 380 ? 21.562 -13.539 -17.578 1 80.56 380 GLY A N 1
ATOM 2955 C CA . GLY A 1 380 ? 21.109 -12.875 -18.797 1 80.56 380 GLY A CA 1
ATOM 2956 C C . GLY A 1 380 ? 19.938 -13.57 -19.453 1 80.56 380 GLY A C 1
ATOM 2957 O O . GLY A 1 380 ? 18.984 -12.914 -19.891 1 80.56 380 GLY A O 1
ATOM 2958 N N . GLU A 1 381 ? 20 -14.844 -19.5 1 87.19 381 GLU A N 1
ATOM 2959 C CA . GLU A 1 381 ? 18.953 -15.648 -20.125 1 87.19 381 GLU A CA 1
ATOM 2960 C C . GLU A 1 381 ? 17.641 -15.516 -19.359 1 87.19 381 GLU A C 1
ATOM 2962 O O . GLU A 1 381 ? 16.578 -15.367 -19.969 1 87.19 381 GLU A O 1
ATOM 2967 N N . MET A 1 382 ? 17.812 -15.539 -18.062 1 88.06 382 MET A N 1
ATOM 2968 C CA . MET A 1 382 ? 16.625 -15.438 -17.234 1 88.06 382 MET A CA 1
ATOM 2969 C C . MET A 1 382 ? 15.977 -14.062 -17.391 1 88.06 382 MET A C 1
ATOM 2971 O O . MET A 1 382 ? 14.75 -13.953 -17.469 1 88.06 382 MET A O 1
ATOM 2975 N N . ALA A 1 383 ? 16.828 -13.109 -17.469 1 80.06 383 ALA A N 1
ATOM 2976 C CA . ALA A 1 383 ? 16.312 -11.75 -17.672 1 80.06 383 ALA A CA 1
ATOM 2977 C C . ALA A 1 383 ? 15.555 -11.641 -18.984 1 80.06 383 ALA A C 1
ATOM 2979 O O . ALA A 1 383 ? 14.477 -11.039 -19.047 1 80.06 383 ALA A O 1
ATOM 2980 N N . THR A 1 384 ? 16.141 -12.219 -19.938 1 83.44 384 THR A N 1
ATOM 2981 C CA . THR A 1 384 ? 15.523 -12.18 -21.266 1 83.44 384 THR A CA 1
ATOM 2982 C C . THR A 1 384 ? 14.211 -12.953 -21.281 1 83.44 384 THR A C 1
ATOM 2984 O O . THR A 1 384 ? 13.219 -12.492 -21.844 1 83.44 384 THR A O 1
ATOM 2987 N N . LEU A 1 385 ? 14.234 -14.07 -20.688 1 89.38 385 LEU A N 1
ATOM 2988 C CA . LEU A 1 385 ? 13.039 -14.898 -20.594 1 89.38 385 LEU A CA 1
ATOM 2989 C C . LEU A 1 385 ? 11.914 -14.141 -19.891 1 89.38 385 LEU A C 1
ATOM 2991 O O . LEU A 1 385 ? 10.781 -14.109 -20.375 1 89.38 385 LEU A O 1
ATOM 2995 N N . LEU A 1 386 ? 12.242 -13.562 -18.781 1 84.31 386 LEU A N 1
ATOM 2996 C CA . LEU A 1 386 ? 11.25 -12.844 -18 1 84.31 386 LEU A CA 1
ATOM 2997 C C . LEU A 1 386 ? 10.742 -11.617 -18.75 1 84.31 386 LEU A C 1
ATOM 2999 O O . LEU A 1 386 ? 9.555 -11.312 -18.719 1 84.31 386 LEU A O 1
ATOM 3003 N N . PHE A 1 387 ? 11.641 -11.016 -19.422 1 79.88 387 PHE A N 1
ATOM 3004 C CA . PHE A 1 387 ? 11.258 -9.828 -20.172 1 79.88 387 PHE A CA 1
ATOM 3005 C C . PHE A 1 387 ? 10.188 -10.156 -21.203 1 79.88 387 PHE A C 1
ATOM 3007 O O . PHE A 1 387 ? 9.133 -9.516 -21.234 1 79.88 387 PHE A O 1
ATOM 3014 N N . TYR A 1 388 ? 10.391 -11.109 -21.953 1 83.25 388 TYR A N 1
ATOM 3015 C CA . TYR A 1 388 ? 9.484 -11.422 -23.062 1 83.25 388 TYR A CA 1
ATOM 3016 C C . TYR A 1 388 ? 8.188 -12.023 -22.547 1 83.25 388 TYR A C 1
ATOM 3018 O O . TYR A 1 388 ? 7.109 -11.75 -23.094 1 83.25 388 TYR A O 1
ATOM 3026 N N . THR A 1 389 ? 8.258 -12.805 -21.562 1 86.38 389 THR A N 1
ATOM 3027 C CA . THR A 1 389 ? 7.051 -13.422 -21.031 1 86.38 389 THR A CA 1
ATOM 3028 C C . THR A 1 389 ? 6.156 -12.383 -20.359 1 86.38 389 THR A C 1
ATOM 3030 O O . THR A 1 389 ? 4.934 -12.445 -20.469 1 86.38 389 THR A O 1
ATOM 3033 N N . TYR A 1 390 ? 6.723 -11.422 -19.688 1 80.12 390 TYR A N 1
ATOM 3034 C CA . TYR A 1 390 ? 5.938 -10.406 -19 1 80.12 390 TYR A CA 1
ATOM 3035 C C . TYR A 1 390 ? 5.465 -9.336 -19.969 1 80.12 390 TYR A C 1
ATOM 3037 O O . TYR A 1 390 ? 4.453 -8.672 -19.734 1 80.12 390 TYR A O 1
ATOM 3045 N N . ALA A 1 391 ? 6.211 -9.219 -21.047 1 77.62 391 ALA A N 1
ATOM 3046 C CA . ALA A 1 391 ? 5.73 -8.312 -22.078 1 77.62 391 ALA A CA 1
ATOM 3047 C C . ALA A 1 391 ? 4.43 -8.828 -22.703 1 77.62 391 ALA A C 1
ATOM 3049 O O . ALA A 1 391 ? 3.582 -8.031 -23.109 1 77.62 391 ALA A O 1
ATOM 3050 N N . ALA A 1 392 ? 4.246 -10.094 -22.625 1 83.75 392 ALA A N 1
ATOM 3051 C CA . ALA A 1 392 ? 3.082 -10.695 -23.266 1 83.75 392 ALA A CA 1
ATOM 3052 C C . ALA A 1 392 ? 2.01 -11.047 -22.25 1 83.75 392 ALA A C 1
ATOM 3054 O O . ALA A 1 392 ? 0.959 -11.594 -22.594 1 83.75 392 ALA A O 1
ATOM 3055 N N . VAL A 1 393 ? 2.201 -10.703 -21.062 1 84.44 393 VAL A N 1
ATOM 3056 C CA . VAL A 1 393 ? 1.363 -11.203 -19.969 1 84.44 393 VAL A CA 1
ATOM 3057 C C . VAL A 1 393 ? -0.017 -10.555 -20.047 1 84.44 393 VAL A C 1
ATOM 3059 O O . VAL A 1 393 ? -1.028 -11.203 -19.75 1 84.44 393 VAL A O 1
ATOM 3062 N N . GLY A 1 394 ? -0.137 -9.344 -20.469 1 83.31 394 GLY A N 1
ATOM 3063 C CA . GLY A 1 394 ? -1.403 -8.625 -20.5 1 83.31 394 GLY A CA 1
ATOM 3064 C C . GLY A 1 394 ? -2.482 -9.359 -21.266 1 83.31 394 GLY A C 1
ATOM 3065 O O . GLY A 1 394 ? -3.436 -9.875 -20.688 1 83.31 394 GLY A O 1
ATOM 3066 N N . PRO A 1 395 ? -2.309 -9.477 -22.547 1 85.81 395 PRO A N 1
ATOM 3067 C CA . PRO A 1 395 ? -3.32 -10.148 -23.359 1 85.81 395 PRO A CA 1
ATOM 3068 C C . PRO A 1 395 ? -3.467 -11.633 -23.031 1 85.81 395 PRO A C 1
ATOM 3070 O O . PRO A 1 395 ? -4.578 -12.164 -23.031 1 85.81 395 PRO A O 1
ATOM 3073 N N . LEU A 1 396 ? -2.41 -12.297 -22.734 1 88.69 396 LEU A N 1
ATOM 3074 C CA . LEU A 1 396 ? -2.449 -13.734 -22.469 1 88.69 396 LEU A CA 1
ATOM 3075 C C . LEU A 1 396 ? -3.209 -14.016 -21.172 1 88.69 396 LEU A C 1
ATOM 3077 O O . LEU A 1 396 ? -3.996 -14.961 -21.109 1 88.69 396 LEU A O 1
ATOM 3081 N N . MET A 1 397 ? -2.998 -13.188 -20.219 1 86.62 397 MET A N 1
ATOM 3082 C CA . MET A 1 397 ? -3.688 -13.391 -18.938 1 86.62 397 MET A CA 1
ATOM 3083 C C . MET A 1 397 ? -5.176 -13.078 -19.078 1 86.62 397 MET A C 1
ATOM 3085 O O . MET A 1 397 ? -6.004 -13.711 -18.422 1 86.62 397 MET A O 1
ATOM 3089 N N . ALA A 1 398 ? -5.453 -12.078 -19.875 1 86.81 398 ALA A N 1
ATOM 3090 C CA . ALA A 1 398 ? -6.855 -11.742 -20.094 1 86.81 398 ALA A CA 1
ATOM 3091 C C . ALA A 1 398 ? -7.621 -12.922 -20.688 1 86.81 398 ALA A C 1
ATOM 3093 O O . ALA A 1 398 ? -8.727 -13.234 -20.25 1 86.81 398 ALA A O 1
ATOM 3094 N N . ILE A 1 399 ? -7.004 -13.539 -21.641 1 89.62 399 ILE A N 1
ATOM 3095 C CA . ILE A 1 399 ? -7.621 -14.688 -22.297 1 89.62 399 ILE A CA 1
ATOM 3096 C C . ILE A 1 399 ? -7.75 -15.844 -21.297 1 89.62 399 ILE A C 1
ATOM 3098 O O . ILE A 1 399 ? -8.781 -16.516 -21.25 1 89.62 399 ILE A O 1
ATOM 3102 N N . LEU A 1 400 ? -6.754 -16.031 -20.594 1 90.75 400 LEU A N 1
ATOM 3103 C CA . LEU A 1 400 ? -6.738 -17.125 -19.625 1 90.75 400 LEU A CA 1
ATOM 3104 C C . LEU A 1 400 ? -7.805 -16.922 -18.547 1 90.75 400 LEU A C 1
ATOM 3106 O O . LEU A 1 400 ? -8.516 -17.859 -18.188 1 90.75 400 LEU A O 1
ATOM 3110 N N . VAL A 1 401 ? -7.852 -15.75 -18 1 89.12 401 VAL A N 1
ATOM 3111 C CA . VAL A 1 401 ? -8.82 -15.445 -16.953 1 89.12 401 VAL A CA 1
ATOM 3112 C C . VAL A 1 401 ? -10.234 -15.602 -17.5 1 89.12 401 VAL A C 1
ATOM 3114 O O . VAL A 1 401 ? -11.109 -16.172 -16.828 1 89.12 401 VAL A O 1
ATOM 3117 N N . MET A 1 402 ? -10.422 -15.125 -18.688 1 89.94 402 MET A N 1
ATOM 3118 C CA . MET A 1 402 ? -11.727 -15.266 -19.328 1 89.94 402 MET A CA 1
ATOM 3119 C C . MET A 1 402 ? -12.109 -16.734 -19.469 1 89.94 402 MET A C 1
ATOM 3121 O O . MET A 1 402 ? -13.242 -17.125 -19.172 1 89.94 402 MET A O 1
ATOM 3125 N N . ALA A 1 403 ? -11.211 -17.5 -19.906 1 91.81 403 ALA A N 1
ATOM 3126 C CA . ALA A 1 403 ? -11.453 -18.922 -20.109 1 91.81 403 ALA A CA 1
ATOM 3127 C C . ALA A 1 403 ? -11.766 -19.609 -18.781 1 91.81 403 ALA A C 1
ATOM 3129 O O . ALA A 1 403 ? -12.688 -20.438 -18.703 1 91.81 403 ALA A O 1
ATOM 3130 N N . MET A 1 404 ? -11.016 -19.344 -17.812 1 92.31 404 MET A N 1
ATOM 3131 C CA . MET A 1 404 ? -11.211 -19.953 -16.5 1 92.31 404 MET A CA 1
ATOM 3132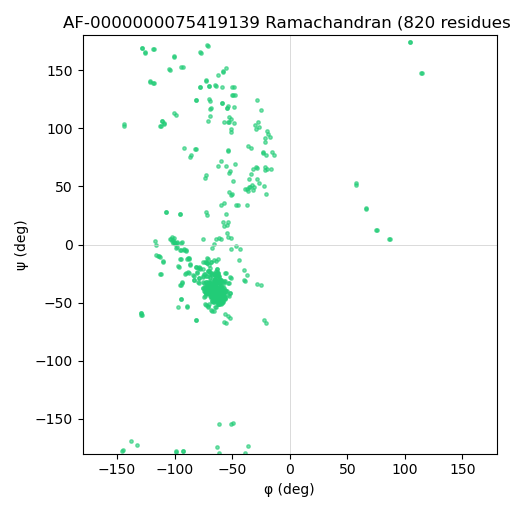 C C . MET A 1 404 ? -12.57 -19.578 -15.922 1 92.31 404 MET A C 1
ATOM 3134 O O . MET A 1 404 ? -13.281 -20.438 -15.391 1 92.31 404 MET A O 1
ATOM 3138 N N . LEU A 1 405 ? -12.875 -18.281 -16.016 1 91.31 405 LEU A N 1
ATOM 3139 C CA . LEU A 1 405 ? -14.156 -17.812 -15.492 1 91.31 405 LEU A CA 1
ATOM 3140 C C . LEU A 1 405 ? -15.32 -18.453 -16.234 1 91.31 405 LEU A C 1
ATOM 3142 O O . LEU A 1 405 ? -16.328 -18.812 -15.633 1 91.31 405 LEU A O 1
ATOM 3146 N N . ARG A 1 406 ? -15.164 -18.641 -17.531 1 91.56 406 ARG A N 1
ATOM 3147 C CA . ARG A 1 406 ? -16.203 -19.281 -18.328 1 91.56 406 ARG A CA 1
ATOM 3148 C C . ARG A 1 406 ? -16.391 -20.734 -17.906 1 91.56 406 ARG A C 1
ATOM 3150 O O . ARG A 1 406 ? -17.531 -21.203 -17.766 1 91.56 406 ARG A O 1
ATOM 3157 N N . VAL A 1 407 ? -15.32 -21.391 -17.719 1 93.19 407 VAL A N 1
ATOM 3158 C CA . VAL A 1 407 ? -15.375 -22.797 -17.328 1 93.19 407 VAL A CA 1
ATOM 3159 C C . VAL A 1 407 ? -16.031 -22.922 -15.953 1 93.19 407 VAL A C 1
ATOM 3161 O O . VAL A 1 407 ? -16.859 -23.812 -15.727 1 93.19 407 VAL A O 1
ATOM 3164 N N . ILE A 1 408 ? -15.688 -22.031 -15.07 1 92.56 408 ILE A N 1
ATOM 3165 C CA . ILE A 1 408 ? -16.25 -22.078 -13.727 1 92.56 408 ILE A CA 1
ATOM 3166 C C . ILE A 1 408 ? -17.734 -21.766 -13.773 1 92.56 408 ILE A C 1
ATOM 3168 O O . ILE A 1 408 ? -18.547 -22.422 -13.109 1 92.56 408 ILE A O 1
ATOM 3172 N N . ALA A 1 409 ? -18.094 -20.766 -14.555 1 90.69 409 ALA A N 1
ATOM 3173 C CA . ALA A 1 409 ? -19.5 -20.375 -14.688 1 90.69 409 ALA A CA 1
ATOM 3174 C C . ALA A 1 409 ? -20.344 -21.531 -15.227 1 90.69 409 ALA A C 1
ATOM 3176 O O . ALA A 1 409 ? -21.484 -21.734 -14.805 1 90.69 409 ALA A O 1
ATOM 3177 N N . GLU A 1 410 ? -19.766 -22.312 -16.109 1 90.06 410 GLU A N 1
ATOM 3178 C CA . GLU A 1 410 ? -20.484 -23.406 -16.75 1 90.06 410 GLU A CA 1
ATOM 3179 C C . GLU A 1 410 ? -20.562 -24.625 -15.828 1 90.06 410 GLU A C 1
ATOM 3181 O O . GLU A 1 410 ? -21.406 -25.5 -16.016 1 90.06 410 GLU A O 1
ATOM 3186 N N . ASN A 1 411 ? -19.703 -24.703 -14.844 1 85 411 ASN A N 1
ATOM 3187 C CA . ASN A 1 411 ? -19.625 -25.922 -14.031 1 85 411 ASN A CA 1
ATOM 3188 C C . ASN A 1 411 ? -19.984 -25.641 -12.578 1 85 411 ASN A C 1
ATOM 3190 O O . ASN A 1 411 ? -19.781 -26.484 -11.703 1 85 411 ASN A O 1
ATOM 3194 N N . LYS A 1 412 ? -20.344 -24.438 -12.32 1 83.56 412 LYS A N 1
ATOM 3195 C CA . LYS A 1 412 ? -20.703 -24.094 -10.945 1 83.56 412 LYS A CA 1
ATOM 3196 C C . LYS A 1 412 ? -21.969 -24.828 -10.508 1 83.56 412 LYS A C 1
ATOM 3198 O O . LYS A 1 412 ? -22.938 -24.906 -11.258 1 83.56 412 LYS A O 1
ATOM 3203 N N . MET B 1 1 ? -28.453 7.492 21.312 1 34.34 1 MET B N 1
ATOM 3204 C CA . MET B 1 1 ? -27.125 7.867 20.859 1 34.34 1 MET B CA 1
ATOM 3205 C C . MET B 1 1 ? -26.047 7.285 21.781 1 34.34 1 MET B C 1
ATOM 3207 O O . MET B 1 1 ? -26.031 7.562 22.969 1 34.34 1 MET B O 1
ATOM 3211 N N . ALA B 1 2 ? -25.641 6.148 21.625 1 41.53 2 ALA B N 1
ATOM 3212 C CA . ALA B 1 2 ? -25 5.348 22.672 1 41.53 2 ALA B CA 1
ATOM 3213 C C . ALA B 1 2 ? -23.859 6.121 23.328 1 41.53 2 ALA B C 1
ATOM 3215 O O . ALA B 1 2 ? -23.031 6.73 22.656 1 41.53 2 ALA B O 1
ATOM 3216 N N . ASP B 1 3 ? -23.953 6.738 24.438 1 50.59 3 ASP B N 1
ATOM 3217 C CA . ASP B 1 3 ? -23.047 7.352 25.406 1 50.59 3 ASP B CA 1
ATOM 3218 C C . ASP B 1 3 ? -21.672 6.664 25.391 1 50.59 3 ASP B C 1
ATOM 3220 O O . ASP B 1 3 ? -21.531 5.566 25.922 1 50.59 3 ASP B O 1
ATOM 3224 N N . MET B 1 4 ? -21.078 6.832 24.312 1 60.59 4 MET B N 1
ATOM 3225 C CA . MET B 1 4 ? -19.766 6.219 24.453 1 60.59 4 MET B CA 1
ATOM 3226 C C . MET B 1 4 ? -19.047 6.73 25.703 1 60.59 4 MET B C 1
ATOM 3228 O O . MET B 1 4 ? -18.875 7.941 25.859 1 60.59 4 MET B O 1
ATOM 3232 N N . ASN B 1 5 ? -18.984 5.898 26.719 1 70.19 5 ASN B N 1
ATOM 3233 C CA . ASN B 1 5 ? -18.266 6.125 27.969 1 70.19 5 ASN B CA 1
ATOM 3234 C C . ASN B 1 5 ? -16.828 6.578 27.703 1 70.19 5 ASN B C 1
ATOM 3236 O O . ASN B 1 5 ? -16.281 6.332 26.625 1 70.19 5 ASN B O 1
ATOM 3240 N N . ILE B 1 6 ? -16.375 7.551 28.391 1 74.88 6 ILE B N 1
ATOM 3241 C CA . ILE B 1 6 ? -15.031 8.133 28.344 1 74.88 6 ILE B CA 1
ATOM 3242 C C . ILE B 1 6 ? -14 7.023 28.172 1 74.88 6 ILE B C 1
ATOM 3244 O O . ILE B 1 6 ? -13.008 7.191 27.453 1 74.88 6 ILE B O 1
ATOM 3248 N N . TYR B 1 7 ? -14.352 5.945 28.703 1 74.5 7 TYR B N 1
ATOM 3249 C CA . TYR B 1 7 ? -13.414 4.824 28.656 1 74.5 7 TYR B CA 1
ATOM 3250 C C . TYR B 1 7 ? -13.336 4.234 27.25 1 74.5 7 TYR B C 1
ATOM 3252 O O . TYR B 1 7 ? -12.25 3.924 26.766 1 74.5 7 TYR B O 1
ATOM 3260 N N . SER B 1 8 ? -14.469 4.168 26.703 1 74.19 8 SER B N 1
ATOM 3261 C CA . SER B 1 8 ? -14.508 3.617 25.359 1 74.19 8 SER B CA 1
ATOM 3262 C C . SER B 1 8 ? -13.828 4.551 24.359 1 74.19 8 SER B C 1
ATOM 3264 O O . SER B 1 8 ? -13.148 4.098 23.438 1 74.19 8 SER B O 1
ATOM 3266 N N . LEU B 1 9 ? -13.992 5.727 24.656 1 76.69 9 LEU B N 1
ATOM 3267 C CA . LEU B 1 9 ? -13.367 6.723 23.797 1 76.69 9 LEU B CA 1
ATOM 3268 C C . LEU B 1 9 ? -11.852 6.695 23.953 1 76.69 9 LEU B C 1
ATOM 3270 O O . LEU B 1 9 ? -11.125 6.82 22.953 1 76.69 9 LEU B O 1
ATOM 3274 N N . PHE B 1 10 ? -11.516 6.57 25.094 1 76.62 10 PHE B N 1
ATOM 3275 C CA . PHE B 1 10 ? -10.086 6.496 25.391 1 76.62 10 PHE B CA 1
ATOM 3276 C C . PHE B 1 10 ? -9.453 5.285 24.719 1 76.62 10 PHE B C 1
ATOM 3278 O O . PHE B 1 10 ? -8.398 5.395 24.094 1 76.62 10 PHE B O 1
ATOM 3285 N N . LEU B 1 11 ? -10.109 4.23 24.812 1 73.75 11 LEU B N 1
ATOM 3286 C CA . LEU B 1 11 ? -9.586 3.002 24.234 1 73.75 11 LEU B CA 1
ATOM 3287 C C . LEU B 1 11 ? -9.523 3.107 22.703 1 73.75 11 LEU B C 1
ATOM 3289 O O . LEU B 1 11 ? -8.562 2.656 22.094 1 73.75 11 LEU B O 1
ATOM 3293 N N . SER B 1 12 ? -10.492 3.705 22.219 1 72.19 12 SER B N 1
ATOM 3294 C CA . SER B 1 12 ? -10.531 3.871 20.766 1 72.19 12 SER B CA 1
ATOM 3295 C C . SER B 1 12 ? -9.406 4.789 20.297 1 72.19 12 SER B C 1
ATOM 3297 O O . SER B 1 12 ? -8.82 4.559 19.234 1 72.19 12 SER B O 1
ATOM 3299 N N . SER B 1 13 ? -9.188 5.773 21.062 1 75.5 13 SER B N 1
ATOM 3300 C CA . SER B 1 13 ? -8.133 6.715 20.703 1 75.5 13 SER B CA 1
ATOM 3301 C C . SER B 1 13 ? -6.754 6.062 20.797 1 75.5 13 SER B C 1
ATOM 3303 O O . SER B 1 13 ? -5.902 6.277 19.922 1 75.5 13 SER B O 1
ATOM 3305 N N . ILE B 1 14 ? -6.594 5.297 21.719 1 76.88 14 ILE B N 1
ATOM 3306 C CA . ILE B 1 14 ? -5.332 4.594 21.906 1 76.88 14 ILE B CA 1
ATOM 3307 C C . ILE B 1 14 ? -5.129 3.596 20.766 1 76.88 14 ILE B C 1
ATOM 3309 O O . ILE B 1 14 ? -4.023 3.465 20.234 1 76.88 14 ILE B O 1
ATOM 3313 N N . GLN B 1 15 ? -6.164 2.971 20.484 1 73.25 15 GLN B N 1
ATOM 3314 C CA . GLN B 1 15 ? -6.074 1.978 19.422 1 73.25 15 GLN B CA 1
ATOM 3315 C C . GLN B 1 15 ? -5.719 2.629 18.094 1 73.25 15 GLN B C 1
ATOM 3317 O O . GLN B 1 15 ? -4.895 2.104 17.344 1 73.25 15 GLN B O 1
ATOM 3322 N N . SER B 1 16 ? -6.34 3.691 17.875 1 72.31 16 SER B N 1
ATOM 3323 C CA . SER B 1 16 ? -6.09 4.398 16.625 1 72.31 16 SER B CA 1
ATOM 3324 C C . SER B 1 16 ? -4.664 4.941 16.562 1 72.31 16 SER B C 1
ATOM 3326 O O . SER B 1 16 ? -3.99 4.84 15.539 1 72.31 16 SER B O 1
ATOM 3328 N N . THR B 1 17 ? -4.242 5.441 17.609 1 78.12 17 THR B N 1
ATOM 3329 C CA . THR B 1 17 ? -2.912 6.035 17.672 1 78.12 17 THR B CA 1
ATOM 3330 C C . THR B 1 17 ? -1.838 4.953 17.703 1 78.12 17 THR B C 1
ATOM 3332 O O . THR B 1 17 ? -0.749 5.129 17.156 1 78.12 17 THR B O 1
ATOM 3335 N N . SER B 1 18 ? -2.164 3.896 18.297 1 79.69 18 SER B N 1
ATOM 3336 C CA . SER B 1 18 ? -1.2 2.805 18.391 1 79.69 18 SER B CA 1
ATOM 3337 C C . SER B 1 18 ? -0.803 2.299 17.016 1 79.69 18 SER B C 1
ATOM 3339 O O . SER B 1 18 ? 0.354 1.938 16.781 1 79.69 18 SER B O 1
ATOM 3341 N N . GLN B 1 19 ? -1.75 2.275 16.156 1 80.12 19 GLN B N 1
ATOM 3342 C CA . GLN B 1 19 ? -1.447 1.825 14.797 1 80.12 19 GLN B CA 1
ATOM 3343 C C . GLN B 1 19 ? -0.413 2.73 14.133 1 80.12 19 GLN B C 1
ATOM 3345 O O . GLN B 1 19 ? 0.523 2.248 13.492 1 80.12 19 GLN B O 1
ATOM 3350 N N . VAL B 1 20 ? -0.586 3.955 14.305 1 78.69 20 VAL B N 1
ATOM 3351 C CA . VAL B 1 20 ? 0.33 4.934 13.727 1 78.69 20 VAL B CA 1
ATOM 3352 C C . VAL B 1 20 ? 1.718 4.77 14.344 1 78.69 20 VAL B C 1
ATOM 3354 O O . VAL B 1 20 ? 2.723 4.75 13.625 1 78.69 20 VAL B O 1
ATOM 3357 N N . VAL B 1 21 ? 1.743 4.648 15.625 1 83.69 21 VAL B N 1
ATOM 3358 C CA . VAL B 1 21 ? 3 4.531 16.359 1 83.69 21 VAL B CA 1
ATOM 3359 C C . VAL B 1 21 ? 3.711 3.24 15.961 1 83.69 21 VAL B C 1
ATOM 3361 O O . VAL B 1 21 ? 4.934 3.225 15.797 1 83.69 21 VAL B O 1
ATOM 3364 N N . LEU B 1 22 ? 2.967 2.23 15.82 1 88.38 22 LEU B N 1
ATOM 3365 C CA . LEU B 1 22 ? 3.566 0.94 15.492 1 88.38 22 LEU B CA 1
ATOM 3366 C C . LEU B 1 22 ? 4.125 0.945 14.07 1 88.38 22 LEU B C 1
ATOM 3368 O O . LEU B 1 22 ? 5.145 0.305 13.797 1 88.38 22 LEU B O 1
ATOM 3372 N N . LEU B 1 23 ? 3.441 1.566 13.172 1 88.31 23 LEU B N 1
ATOM 3373 C CA . LEU B 1 23 ? 3.977 1.705 11.828 1 88.31 23 LEU B CA 1
ATOM 3374 C C . LEU B 1 23 ? 5.309 2.447 11.844 1 88.31 23 LEU B C 1
ATOM 3376 O O . LEU B 1 23 ? 6.266 2.027 11.188 1 88.31 23 LEU B O 1
ATOM 3380 N N . CYS B 1 24 ? 5.379 3.523 12.617 1 85 24 CYS B N 1
ATOM 3381 C CA . CYS B 1 24 ? 6.621 4.277 12.766 1 85 24 CYS B CA 1
ATOM 3382 C C . CYS B 1 24 ? 7.699 3.43 13.422 1 85 24 CYS B C 1
ATOM 3384 O O . CYS B 1 24 ? 8.859 3.465 13.016 1 85 24 CYS B O 1
ATOM 3386 N N . LEU B 1 25 ? 7.281 2.711 14.406 1 88.94 25 LEU B N 1
ATOM 3387 C CA . LEU B 1 25 ? 8.219 1.857 15.125 1 88.94 25 LEU B CA 1
ATOM 3388 C C . LEU B 1 25 ? 8.805 0.796 14.195 1 88.94 25 LEU B C 1
ATOM 3390 O O . LEU B 1 25 ? 9.984 0.446 14.312 1 88.94 25 LEU B O 1
ATOM 3394 N N . THR B 1 26 ? 8 0.224 13.352 1 92.81 26 THR B N 1
ATOM 3395 C CA . THR B 1 26 ? 8.492 -0.754 12.383 1 92.81 26 THR B CA 1
ATOM 3396 C C . THR B 1 26 ? 9.586 -0.149 11.508 1 92.81 26 THR B C 1
ATOM 3398 O O . THR B 1 26 ? 10.594 -0.798 11.234 1 92.81 26 THR B O 1
ATOM 3401 N N . GLY B 1 27 ? 9.328 1.065 11.062 1 91.5 27 GLY B N 1
ATOM 3402 C CA . GLY B 1 27 ? 10.359 1.76 10.312 1 91.5 27 GLY B CA 1
ATOM 3403 C C . GLY B 1 27 ? 11.633 1.992 11.109 1 91.5 27 GLY B C 1
ATOM 3404 O O . GLY B 1 27 ? 12.734 1.802 10.594 1 91.5 27 GLY B O 1
ATOM 3405 N N . TYR B 1 28 ? 11.43 2.389 12.344 1 89.06 28 TYR B N 1
ATOM 3406 C CA . TYR B 1 28 ? 12.562 2.625 13.234 1 89.06 28 TYR B CA 1
ATOM 3407 C C . TYR B 1 28 ? 13.375 1.352 13.422 1 89.06 28 TYR B C 1
ATOM 3409 O O . TYR B 1 28 ? 14.609 1.379 13.344 1 89.06 28 TYR B O 1
ATOM 3417 N N . VAL B 1 29 ? 12.734 0.285 13.672 1 93.31 29 VAL B N 1
ATOM 3418 C CA . VAL B 1 29 ? 13.391 -1 13.891 1 93.31 29 VAL B CA 1
ATOM 3419 C C . VAL B 1 29 ? 14.078 -1.455 12.602 1 93.31 29 VAL B C 1
ATOM 3421 O O . VAL B 1 29 ? 15.203 -1.958 12.633 1 93.31 29 VAL B O 1
ATOM 3424 N N . ALA B 1 30 ? 13.398 -1.32 11.539 1 93.56 30 ALA B N 1
ATOM 3425 C CA . ALA B 1 30 ? 13.984 -1.699 10.25 1 93.56 30 ALA B CA 1
ATOM 3426 C C . ALA B 1 30 ? 15.273 -0.928 9.992 1 93.56 30 ALA B C 1
ATOM 3428 O O . ALA B 1 30 ? 16.234 -1.48 9.445 1 93.56 30 ALA B O 1
ATOM 3429 N N . ALA B 1 31 ? 15.266 0.327 10.305 1 91.06 31 ALA B N 1
ATOM 3430 C CA . ALA B 1 31 ? 16.469 1.142 10.156 1 91.06 31 ALA B CA 1
ATOM 3431 C C . ALA B 1 31 ? 17.547 0.696 11.125 1 91.06 31 ALA B C 1
ATOM 3433 O O . ALA B 1 31 ? 18.734 0.661 10.773 1 91.06 31 ALA B O 1
ATOM 3434 N N . SER B 1 32 ? 17.188 0.351 12.352 1 91.56 32 SER B N 1
ATOM 3435 C CA . SER B 1 32 ? 18.125 -0.087 13.375 1 91.56 32 SER B CA 1
ATOM 3436 C C . SER B 1 32 ? 18.797 -1.406 12.992 1 91.56 32 SER B C 1
ATOM 3438 O O . SER B 1 32 ? 19.953 -1.653 13.336 1 91.56 32 SER B O 1
ATOM 3440 N N . LEU B 1 33 ? 18.062 -2.205 12.242 1 92.62 33 LEU B N 1
ATOM 3441 C CA . LEU B 1 33 ? 18.578 -3.51 11.82 1 92.62 33 LEU B CA 1
ATOM 3442 C C . LEU B 1 33 ? 19.312 -3.404 10.492 1 92.62 33 LEU B C 1
ATOM 3444 O O . LEU B 1 33 ? 19.828 -4.402 9.984 1 92.62 33 LEU B O 1
ATOM 3448 N N . GLY B 1 34 ? 19.281 -2.271 9.938 1 90.75 34 GLY B N 1
ATOM 3449 C CA . GLY B 1 34 ? 20.016 -2.043 8.703 1 90.75 34 GLY B CA 1
ATOM 3450 C C . GLY B 1 34 ? 19.234 -2.416 7.461 1 90.75 34 GLY B C 1
ATOM 3451 O O . GLY B 1 34 ? 19.766 -2.391 6.352 1 90.75 34 GLY B O 1
ATOM 3452 N N . VAL B 1 35 ? 18.047 -2.773 7.66 1 90.38 35 VAL B N 1
ATOM 3453 C CA . VAL B 1 35 ? 17.188 -3.123 6.527 1 90.38 35 VAL B CA 1
ATOM 3454 C C . VAL B 1 35 ? 16.875 -1.872 5.711 1 90.38 35 VAL B C 1
ATOM 3456 O O . VAL B 1 35 ? 16.828 -1.921 4.48 1 90.38 35 VAL B O 1
ATOM 3459 N N . ILE B 1 36 ? 16.562 -0.801 6.391 1 91.62 36 ILE B N 1
ATOM 3460 C CA . ILE B 1 36 ? 16.391 0.501 5.758 1 91.62 36 ILE B CA 1
ATOM 3461 C C . ILE B 1 36 ? 17.547 1.425 6.137 1 91.62 36 ILE B C 1
ATOM 3463 O O . ILE B 1 36 ? 17.625 1.881 7.281 1 91.62 36 ILE B O 1
ATOM 3467 N N . ASN B 1 37 ? 18.438 1.6 5.195 1 88.88 37 ASN B N 1
ATOM 3468 C CA . ASN B 1 37 ? 19.516 2.564 5.41 1 88.88 37 ASN B CA 1
ATOM 3469 C C . ASN B 1 37 ? 19.141 3.941 4.863 1 88.88 37 ASN B C 1
ATOM 3471 O O . ASN B 1 37 ? 18.031 4.145 4.371 1 88.88 37 ASN B O 1
ATOM 3475 N N . ASN B 1 38 ? 20.062 4.848 4.969 1 83.94 38 ASN B N 1
ATOM 3476 C CA . ASN B 1 38 ? 19.797 6.227 4.578 1 83.94 38 ASN B CA 1
ATOM 3477 C C . ASN B 1 38 ? 19.469 6.332 3.094 1 83.94 38 ASN B C 1
ATOM 3479 O O . ASN B 1 38 ? 18.578 7.098 2.709 1 83.94 38 ASN B O 1
ATOM 3483 N N . SER B 1 39 ? 20.141 5.598 2.348 1 85.81 39 SER B N 1
ATOM 3484 C CA . SER B 1 39 ? 19.906 5.621 0.907 1 85.81 39 SER B CA 1
ATOM 3485 C C . SER B 1 39 ? 18.516 5.086 0.566 1 85.81 39 SER B C 1
ATOM 3487 O O . SER B 1 39 ? 17.797 5.672 -0.25 1 85.81 39 SER B O 1
ATOM 3489 N N . ILE B 1 40 ? 18.141 4.012 1.182 1 88.5 40 ILE B N 1
ATOM 3490 C CA . ILE B 1 40 ? 16.828 3.414 0.962 1 88.5 40 ILE B CA 1
ATOM 3491 C C . ILE B 1 40 ? 15.734 4.367 1.45 1 88.5 40 ILE B C 1
ATOM 3493 O O . ILE B 1 40 ? 14.727 4.57 0.77 1 88.5 40 ILE B O 1
ATOM 3497 N N . GLN B 1 41 ? 15.938 4.891 2.574 1 86.31 41 GLN B N 1
ATOM 3498 C CA . GLN B 1 41 ? 14.984 5.832 3.15 1 86.31 41 GLN B CA 1
ATOM 3499 C C . GLN B 1 41 ? 14.734 7.008 2.207 1 86.31 41 GLN B C 1
ATOM 3501 O O . GLN B 1 41 ? 13.586 7.414 2.004 1 86.31 41 GLN B O 1
ATOM 3506 N N . LYS B 1 42 ? 15.758 7.598 1.652 1 82.75 42 LYS B N 1
ATOM 3507 C CA . LYS B 1 42 ? 15.641 8.711 0.717 1 82.75 42 LYS B CA 1
ATOM 3508 C C . LYS B 1 42 ? 14.898 8.289 -0.547 1 82.75 42 LYS B C 1
ATOM 3510 O O . LYS B 1 42 ? 14.078 9.047 -1.067 1 82.75 42 LYS B O 1
ATOM 3515 N N . SER B 1 43 ? 15.211 7.137 -0.987 1 87.69 43 SER B N 1
ATOM 3516 C CA . SER B 1 43 ? 14.547 6.609 -2.176 1 87.69 43 SER B CA 1
ATOM 3517 C C . SER B 1 43 ? 13.055 6.414 -1.934 1 87.69 43 SER B C 1
ATOM 3519 O O . SER B 1 43 ? 12.234 6.715 -2.805 1 87.69 43 SER B O 1
ATOM 3521 N N . LEU B 1 44 ? 12.758 5.891 -0.795 1 89.56 44 LEU B N 1
ATOM 3522 C CA . LEU B 1 44 ? 11.359 5.703 -0.446 1 89.56 44 LEU B CA 1
ATOM 3523 C C . LEU B 1 44 ? 10.625 7.039 -0.38 1 89.56 44 LEU B C 1
ATOM 3525 O O . LEU B 1 44 ? 9.5 7.164 -0.866 1 89.56 44 LEU B O 1
ATOM 3529 N N . SER B 1 45 ? 11.25 8.023 0.187 1 82 45 SER B N 1
ATOM 3530 C CA . SER B 1 45 ? 10.664 9.359 0.285 1 82 45 SER B CA 1
ATOM 3531 C C . SER B 1 45 ? 10.406 9.953 -1.096 1 82 45 SER B C 1
ATOM 3533 O O . SER B 1 45 ? 9.367 10.578 -1.321 1 82 45 SER B O 1
ATOM 3535 N N . GLN B 1 46 ? 11.305 9.727 -1.977 1 84.62 46 GLN B N 1
ATOM 3536 C CA . GLN B 1 46 ? 11.148 10.234 -3.338 1 84.62 46 GLN B CA 1
ATOM 3537 C C . GLN B 1 46 ? 9.992 9.539 -4.047 1 84.62 46 GLN B C 1
ATOM 3539 O O . GLN B 1 46 ? 9.227 10.18 -4.773 1 84.62 46 GLN B O 1
ATOM 3544 N N . LEU B 1 47 ? 9.906 8.312 -3.867 1 90.38 47 LEU B N 1
ATOM 3545 C CA . LEU B 1 47 ? 8.828 7.566 -4.504 1 90.38 47 LEU B CA 1
ATOM 3546 C C . LEU B 1 47 ? 7.473 7.992 -3.953 1 90.38 47 LEU B C 1
ATOM 3548 O O . LEU B 1 47 ? 6.492 8.07 -4.695 1 90.38 47 LEU B O 1
ATOM 3552 N N . ILE B 1 48 ? 7.418 8.219 -2.633 1 87.44 48 ILE B N 1
ATOM 3553 C CA . ILE B 1 48 ? 6.191 8.688 -1.992 1 87.44 48 ILE B CA 1
ATOM 3554 C C . ILE B 1 48 ? 5.746 10 -2.619 1 87.44 48 ILE B C 1
ATOM 3556 O O . ILE B 1 48 ? 4.582 10.156 -3.004 1 87.44 48 ILE B O 1
ATOM 3560 N N . ILE B 1 49 ? 6.66 10.891 -2.807 1 81.81 49 ILE B N 1
ATOM 3561 C CA . ILE B 1 49 ? 6.348 12.234 -3.279 1 81.81 49 ILE B CA 1
ATOM 3562 C C . ILE B 1 49 ? 6.039 12.195 -4.773 1 81.81 49 ILE B C 1
ATOM 3564 O O . ILE B 1 49 ? 5.125 12.883 -5.242 1 81.81 49 ILE B O 1
ATOM 3568 N N . LYS B 1 50 ? 6.734 11.375 -5.543 1 87.38 50 LYS B N 1
ATOM 3569 C CA . LYS B 1 50 ? 6.668 11.438 -7 1 87.38 50 LYS B CA 1
ATOM 3570 C C . LYS B 1 50 ? 5.578 10.523 -7.543 1 87.38 50 LYS B C 1
ATOM 3572 O O . LYS B 1 50 ? 5.023 10.781 -8.617 1 87.38 50 LYS B O 1
ATOM 3577 N N . ILE B 1 51 ? 5.258 9.5 -6.762 1 93.38 51 ILE B N 1
ATOM 3578 C CA . ILE B 1 51 ? 4.363 8.523 -7.371 1 93.38 51 ILE B CA 1
ATOM 3579 C C . ILE B 1 51 ? 3.18 8.258 -6.441 1 93.38 51 ILE B C 1
ATOM 3581 O O . ILE B 1 51 ? 2.031 8.531 -6.797 1 93.38 51 ILE B O 1
ATOM 3585 N N . PHE B 1 52 ? 3.395 7.809 -5.227 1 92.19 52 PHE B N 1
ATOM 3586 C CA . PHE B 1 52 ? 2.344 7.227 -4.398 1 92.19 52 PHE B CA 1
ATOM 3587 C C . PHE B 1 52 ? 1.406 8.312 -3.875 1 92.19 52 PHE B C 1
ATOM 3589 O O . PHE B 1 52 ? 0.185 8.148 -3.904 1 92.19 52 PHE B O 1
ATOM 3596 N N . MET B 1 53 ? 1.938 9.422 -3.393 1 84.5 53 MET B N 1
ATOM 3597 C CA . MET B 1 53 ? 1.106 10.5 -2.865 1 84.5 53 MET B CA 1
ATOM 3598 C C . MET B 1 53 ? 0.261 11.125 -3.969 1 84.5 53 MET B C 1
ATOM 3600 O O . MET B 1 53 ? -0.934 11.359 -3.781 1 84.5 53 MET B O 1
ATOM 3604 N N . PRO B 1 54 ? 0.862 11.445 -5.129 1 88.38 54 PRO B N 1
ATOM 3605 C CA . PRO B 1 54 ? 0.031 11.938 -6.23 1 88.38 54 PRO B CA 1
ATOM 3606 C C . PRO B 1 54 ? -1.108 10.984 -6.578 1 88.38 54 PRO B C 1
ATOM 3608 O O . PRO B 1 54 ? -2.23 11.43 -6.844 1 88.38 54 PRO B O 1
ATOM 3611 N N . CYS B 1 55 ? -0.83 9.703 -6.566 1 92.56 55 CYS B N 1
ATOM 3612 C CA . CYS B 1 55 ? -1.863 8.719 -6.867 1 92.56 55 CYS B CA 1
ATOM 3613 C C . CYS B 1 55 ? -2.945 8.719 -5.793 1 92.56 55 CYS B C 1
ATOM 3615 O O . CYS B 1 55 ? -4.129 8.578 -6.102 1 92.56 55 CYS B O 1
ATOM 3617 N N . LEU B 1 56 ? -2.555 8.828 -4.566 1 87.31 56 LEU B N 1
ATOM 3618 C CA . LEU B 1 56 ? -3.506 8.906 -3.461 1 87.31 56 LEU B CA 1
ATOM 3619 C C . LEU B 1 56 ? -4.398 10.133 -3.598 1 87.31 56 LEU B C 1
ATOM 3621 O O . LEU B 1 56 ? -5.617 10.039 -3.439 1 87.31 56 LEU B O 1
ATOM 3625 N N . LEU B 1 57 ? -3.799 11.297 -3.875 1 85.06 57 LEU B N 1
ATOM 3626 C CA . LEU B 1 57 ? -4.539 12.547 -4.012 1 85.06 57 LEU B CA 1
ATOM 3627 C C . LEU B 1 57 ? -5.516 12.477 -5.18 1 85.06 57 LEU B C 1
ATOM 3629 O O . LEU B 1 57 ? -6.68 12.859 -5.043 1 85.06 57 LEU B O 1
ATOM 3633 N N . LEU B 1 58 ? -5.047 11.953 -6.297 1 90.31 58 LEU B N 1
ATOM 3634 C CA . LEU B 1 58 ? -5.887 11.852 -7.488 1 90.31 58 LEU B CA 1
ATOM 3635 C C . LEU B 1 58 ? -7.09 10.953 -7.23 1 90.31 58 LEU B C 1
ATOM 3637 O O . LEU B 1 58 ? -8.227 11.32 -7.547 1 90.31 58 LEU B O 1
ATOM 3641 N N . SER B 1 59 ? -6.891 9.812 -6.633 1 88.81 59 SER B N 1
ATOM 3642 C CA . SER B 1 59 ? -7.949 8.82 -6.484 1 88.81 59 SER B CA 1
ATOM 3643 C C . SER B 1 59 ? -8.945 9.227 -5.406 1 88.81 59 SER B C 1
ATOM 3645 O O . SER B 1 59 ? -10.125 8.859 -5.473 1 88.81 59 SER B O 1
ATOM 3647 N N . ASN B 1 60 ? -8.562 10 -4.41 1 84.12 60 ASN B N 1
ATOM 3648 C CA . ASN B 1 60 ? -9.445 10.344 -3.305 1 84.12 60 ASN B CA 1
ATOM 3649 C C . ASN B 1 60 ? -10.156 11.68 -3.543 1 84.12 60 ASN B C 1
ATOM 3651 O O . ASN B 1 60 ? -11.367 11.781 -3.383 1 84.12 60 ASN B O 1
ATOM 3655 N N . ILE B 1 61 ? -9.391 12.672 -3.951 1 83.88 61 ILE B N 1
ATOM 3656 C CA . ILE B 1 61 ? -9.969 14 -4.137 1 83.88 61 ILE B CA 1
ATOM 3657 C C . ILE B 1 61 ? -10.953 13.977 -5.301 1 83.88 61 ILE B C 1
ATOM 3659 O O . ILE B 1 61 ? -12.078 14.461 -5.18 1 83.88 61 ILE B O 1
ATOM 3663 N N . ALA B 1 62 ? -10.531 13.406 -6.422 1 88 62 ALA B N 1
ATOM 3664 C CA . ALA B 1 62 ? -11.383 13.406 -7.609 1 88 62 ALA B CA 1
ATOM 3665 C C . ALA B 1 62 ? -12.656 12.594 -7.371 1 88 62 ALA B C 1
ATOM 3667 O O . ALA B 1 62 ? -13.711 12.914 -7.922 1 88 62 ALA B O 1
ATOM 3668 N N . ALA B 1 63 ? -12.594 11.609 -6.633 1 85.06 63 ALA B N 1
ATOM 3669 C CA . ALA B 1 63 ? -13.727 10.727 -6.398 1 85.06 63 ALA B CA 1
ATOM 3670 C C . ALA B 1 63 ? -14.766 11.391 -5.5 1 85.06 63 ALA B C 1
ATOM 3672 O O . ALA B 1 63 ? -15.969 11.266 -5.734 1 85.06 63 ALA B O 1
ATOM 3673 N N . ASP B 1 64 ? -14.336 12.164 -4.488 1 81.94 64 ASP B N 1
ATOM 3674 C CA . ASP B 1 64 ? -15.258 12.562 -3.43 1 81.94 64 ASP B CA 1
ATOM 3675 C C . ASP B 1 64 ? -15.562 14.062 -3.506 1 81.94 64 ASP B C 1
ATOM 3677 O O . ASP B 1 64 ? -16.516 14.531 -2.877 1 81.94 64 ASP B O 1
ATOM 3681 N N . ILE B 1 65 ? -14.789 14.773 -4.242 1 83.44 65 ILE B N 1
ATOM 3682 C CA . ILE B 1 65 ? -14.969 16.219 -4.238 1 83.44 65 ILE B CA 1
ATOM 3683 C C . ILE B 1 65 ? -15.523 16.672 -5.586 1 83.44 65 ILE B C 1
ATOM 3685 O O . ILE B 1 65 ? -14.812 16.672 -6.594 1 83.44 65 ILE B O 1
ATOM 3689 N N . ASP B 1 66 ? -16.734 17 -5.551 1 87.75 66 ASP B N 1
ATOM 3690 C CA . ASP B 1 66 ? -17.344 17.672 -6.695 1 87.75 66 ASP B CA 1
ATOM 3691 C C . ASP B 1 66 ? -17.406 19.188 -6.465 1 87.75 66 ASP B C 1
ATOM 3693 O O . ASP B 1 66 ? -16.922 19.688 -5.453 1 87.75 66 ASP B O 1
ATOM 3697 N N . LEU B 1 67 ? -17.969 19.938 -7.398 1 86.56 67 LEU B N 1
ATOM 3698 C CA . LEU B 1 67 ? -18 21.391 -7.301 1 86.56 67 LEU B CA 1
ATOM 3699 C C . LEU B 1 67 ? -18.812 21.844 -6.098 1 86.56 67 LEU B C 1
ATOM 3701 O O . LEU B 1 67 ? -18.406 22.766 -5.375 1 86.56 67 LEU B O 1
ATOM 3705 N N . ASP B 1 68 ? -19.891 21.203 -5.84 1 85.75 68 ASP B N 1
ATOM 3706 C CA . ASP B 1 68 ? -20.734 21.547 -4.707 1 85.75 68 ASP B CA 1
ATOM 3707 C C . ASP B 1 68 ? -20.031 21.297 -3.381 1 85.75 68 ASP B C 1
ATOM 3709 O O . ASP B 1 68 ? -20.078 22.109 -2.467 1 85.75 68 ASP B O 1
ATOM 3713 N N . THR B 1 69 ? -19.375 20.219 -3.359 1 84.75 69 THR B N 1
ATOM 3714 C CA . THR B 1 69 ? -18.641 19.875 -2.148 1 84.75 69 THR B CA 1
ATOM 3715 C C . THR B 1 69 ? -17.484 20.844 -1.926 1 84.75 69 THR B C 1
ATOM 3717 O O . THR B 1 69 ? -17.219 21.25 -0.794 1 84.75 69 THR B O 1
ATOM 3720 N N . LEU B 1 70 ? -16.844 21.156 -2.98 1 86.12 70 LEU B N 1
ATOM 3721 C CA . LEU B 1 70 ? -15.695 22.047 -2.893 1 86.12 70 LEU B CA 1
ATOM 3722 C C . LEU B 1 70 ? -16.109 23.406 -2.322 1 86.12 70 LEU B C 1
ATOM 3724 O O . LEU B 1 70 ? -15.406 23.969 -1.486 1 86.12 70 LEU B O 1
ATOM 3728 N N . ILE B 1 71 ? -17.25 23.844 -2.701 1 86.44 71 ILE B N 1
ATOM 3729 C CA . ILE B 1 71 ? -17.75 25.125 -2.23 1 86.44 71 ILE B CA 1
ATOM 3730 C C . ILE B 1 71 ? -18.125 25.031 -0.756 1 86.44 71 ILE B C 1
ATOM 3732 O O . ILE B 1 71 ? -17.875 25.938 0.026 1 86.44 71 ILE B O 1
ATOM 3736 N N . ARG B 1 72 ? -18.641 23.906 -0.422 1 86.31 72 ARG B N 1
ATOM 3737 C CA . ARG B 1 72 ? -19.078 23.703 0.952 1 86.31 72 ARG B CA 1
ATOM 3738 C C . ARG B 1 72 ? -17.906 23.547 1.901 1 86.31 72 ARG B C 1
ATOM 3740 O O . ARG B 1 72 ? -18.047 23.734 3.113 1 86.31 72 ARG B O 1
ATOM 3747 N N . LEU B 1 73 ? -16.812 23.312 1.295 1 89.69 73 LEU B N 1
ATOM 3748 C CA . LEU B 1 73 ? -15.625 23.109 2.115 1 89.69 73 LEU B CA 1
ATOM 3749 C C . LEU B 1 73 ? -14.836 24.406 2.262 1 89.69 73 LEU B C 1
ATOM 3751 O O . LEU B 1 73 ? -13.672 24.391 2.662 1 89.69 73 LEU B O 1
ATOM 3755 N N . TRP B 1 74 ? -15.469 25.594 2.15 1 89.75 74 TRP B N 1
ATOM 3756 C CA . TRP B 1 74 ? -14.82 26.891 2.184 1 89.75 74 TRP B CA 1
ATOM 3757 C C . TRP B 1 74 ? -14.195 27.156 3.549 1 89.75 74 TRP B C 1
ATOM 3759 O O . TRP B 1 74 ? -13.203 27.875 3.654 1 89.75 74 TRP B O 1
ATOM 3769 N N . PRO B 1 75 ? -14.734 26.625 4.582 1 91.94 75 PRO B N 1
ATOM 3770 C CA . PRO B 1 75 ? -14.102 26.875 5.883 1 91.94 75 PRO B CA 1
ATOM 3771 C C . PRO B 1 75 ? -12.695 26.297 5.973 1 91.94 75 PRO B C 1
ATOM 3773 O O . PRO B 1 75 ? -11.875 26.766 6.77 1 91.94 75 PRO B O 1
ATOM 3776 N N . MET B 1 76 ? -12.43 25.297 5.203 1 92.44 76 MET B N 1
ATOM 3777 C CA . MET B 1 76 ? -11.141 24.625 5.305 1 92.44 76 MET B CA 1
ATOM 3778 C C . MET B 1 76 ? -10 25.547 4.914 1 92.44 76 MET B C 1
ATOM 3780 O O . MET B 1 76 ? -9.078 25.766 5.695 1 92.44 76 MET B O 1
ATOM 3784 N N . PRO B 1 77 ? -10.016 26.188 3.727 1 90.75 77 PRO B N 1
ATOM 3785 C CA . PRO B 1 77 ? -8.945 27.125 3.414 1 90.75 77 PRO B CA 1
ATOM 3786 C C . PRO B 1 77 ? -8.93 28.344 4.348 1 90.75 77 PRO B C 1
ATOM 3788 O O . PRO B 1 77 ? -7.863 28.844 4.691 1 90.75 77 PRO B O 1
ATOM 3791 N N . THR B 1 78 ? -10.055 28.75 4.77 1 93.38 78 THR B N 1
ATOM 3792 C CA . THR B 1 78 ? -10.156 29.906 5.648 1 93.38 78 THR B CA 1
ATOM 3793 C C . THR B 1 78 ? -9.523 29.609 7.008 1 93.38 78 THR B C 1
ATOM 3795 O O . THR B 1 78 ? -8.711 30.391 7.504 1 93.38 78 THR B O 1
ATOM 3798 N N . LEU B 1 79 ? -9.914 28.5 7.551 1 94.25 79 LEU B N 1
ATOM 3799 C CA . LEU B 1 79 ? -9.383 28.141 8.859 1 94.25 79 LEU B CA 1
ATOM 3800 C C . LEU B 1 79 ? -7.91 27.766 8.766 1 94.25 79 LEU B C 1
ATOM 3802 O O . LEU B 1 79 ? -7.137 28 9.695 1 94.25 79 LEU B O 1
ATOM 3806 N N . TYR B 1 80 ? -7.52 27.188 7.668 1 93.06 80 TYR B N 1
ATOM 3807 C CA . TYR B 1 80 ? -6.102 26.891 7.484 1 93.06 80 TYR B CA 1
ATOM 3808 C C . TYR B 1 80 ? -5.27 28.172 7.578 1 93.06 80 TYR B C 1
ATOM 3810 O O . TYR B 1 80 ? -4.246 28.203 8.266 1 93.06 80 TYR B O 1
ATOM 3818 N N . ILE B 1 81 ? -5.707 29.188 6.828 1 93.62 81 ILE B N 1
ATOM 3819 C CA . ILE B 1 81 ? -4.992 30.453 6.82 1 93.62 81 ILE B CA 1
ATOM 3820 C C . ILE B 1 81 ? -4.984 31.047 8.227 1 93.62 81 ILE B C 1
ATOM 3822 O O . ILE B 1 81 ? -3.957 31.562 8.688 1 93.62 81 ILE B O 1
ATOM 3826 N N . LEU B 1 82 ? -6.066 30.953 8.828 1 96.06 82 LEU B N 1
ATOM 3827 C CA . LEU B 1 82 ? -6.164 31.484 10.188 1 96.06 82 LEU B CA 1
ATOM 3828 C C . LEU B 1 82 ? -5.203 30.75 11.117 1 96.06 82 LEU B C 1
ATOM 3830 O O . LEU B 1 82 ? -4.473 31.391 11.883 1 96.06 82 LEU B O 1
ATOM 3834 N N . PHE B 1 83 ? -5.246 29.406 11.125 1 96.44 83 PHE B N 1
ATOM 3835 C CA . PHE B 1 83 ? -4.352 28.625 11.961 1 96.44 83 PHE B CA 1
ATOM 3836 C C . PHE B 1 83 ? -2.895 28.906 11.617 1 96.44 83 PHE B C 1
ATOM 3838 O O . PHE B 1 83 ? -2.031 28.906 12.492 1 96.44 83 PHE B O 1
ATOM 3845 N N . PHE B 1 84 ? -2.645 29.078 10.352 1 94.56 84 PHE B N 1
ATOM 3846 C CA . PHE B 1 84 ? -1.306 29.406 9.867 1 94.56 84 PHE B CA 1
ATOM 3847 C C . PHE B 1 84 ? -0.802 30.703 10.477 1 94.56 84 PHE B C 1
ATOM 3849 O O . PHE B 1 84 ? 0.322 30.766 10.977 1 94.56 84 PHE B O 1
ATOM 3856 N N . ILE B 1 85 ? -1.623 31.703 10.469 1 96.44 85 ILE B N 1
ATOM 3857 C CA . ILE B 1 85 ? -1.278 33.031 11 1 96.44 85 ILE B CA 1
ATOM 3858 C C . ILE B 1 85 ? -1.113 32.938 12.516 1 96.44 85 ILE B C 1
ATOM 3860 O O . ILE B 1 85 ? -0.148 33.469 13.07 1 96.44 85 ILE B O 1
ATOM 3864 N N . LEU B 1 86 ? -2.02 32.281 13.156 1 97.5 86 LEU B N 1
ATOM 3865 C CA . LEU B 1 86 ? -1.963 32.125 14.609 1 97.5 86 LEU B CA 1
ATOM 3866 C C . LEU B 1 86 ? -0.725 31.359 15.039 1 97.5 86 LEU B C 1
ATOM 3868 O O . LEU B 1 86 ? -0.102 31.688 16.047 1 97.5 86 LEU B O 1
ATOM 3872 N N . SER B 1 87 ? -0.427 30.328 14.312 1 96.88 87 SER B N 1
ATOM 3873 C CA . SER B 1 87 ? 0.777 29.547 14.609 1 96.88 87 SER B CA 1
ATOM 3874 C C . SER B 1 87 ? 2.033 30.391 14.43 1 96.88 87 SER B C 1
ATOM 3876 O O . SER B 1 87 ? 2.986 30.266 15.195 1 96.88 87 SER B O 1
ATOM 3878 N N . GLY B 1 88 ? 2.041 31.219 13.383 1 96.5 88 GLY B N 1
ATOM 3879 C CA . GLY B 1 88 ? 3.148 32.125 13.195 1 96.5 88 GLY B CA 1
ATOM 3880 C C . GLY B 1 88 ? 3.301 33.125 14.336 1 96.5 88 GLY B C 1
ATOM 3881 O O . GLY B 1 88 ? 4.414 33.375 14.797 1 96.5 88 GLY B O 1
ATOM 3882 N N . ALA B 1 89 ? 2.195 33.625 14.758 1 97.56 89 ALA B N 1
ATOM 3883 C CA . ALA B 1 89 ? 2.207 34.562 15.883 1 97.56 89 ALA B CA 1
ATOM 3884 C C . ALA B 1 89 ? 2.754 33.875 17.141 1 97.56 89 ALA B C 1
ATOM 3886 O O . ALA B 1 89 ? 3.527 34.5 17.891 1 97.56 89 ALA B O 1
ATOM 3887 N N . LEU B 1 90 ? 2.332 32.688 17.328 1 97.38 90 LEU B N 1
ATOM 3888 C CA . LEU B 1 90 ? 2.838 31.922 18.469 1 97.38 90 LEU B CA 1
ATOM 3889 C C . LEU B 1 90 ? 4.344 31.734 18.359 1 97.38 90 LEU B C 1
ATOM 3891 O O . LEU B 1 90 ? 5.047 31.719 19.375 1 97.38 90 LEU B O 1
ATOM 3895 N N . GLY B 1 91 ? 4.77 31.469 17.203 1 97.12 91 GLY B N 1
ATOM 3896 C CA . GLY B 1 91 ? 6.207 31.359 16.984 1 97.12 91 GLY B CA 1
ATOM 3897 C C . GLY B 1 91 ? 6.957 32.625 17.328 1 97.12 91 GLY B C 1
ATOM 3898 O O . GLY B 1 91 ? 8.008 32.562 17.984 1 97.12 91 GLY B O 1
ATOM 3899 N N . LEU B 1 92 ? 6.43 33.781 16.953 1 96.62 92 LEU B N 1
ATOM 3900 C CA . LEU B 1 92 ? 7.039 35.062 17.25 1 96.62 92 LEU B CA 1
ATOM 3901 C C . LEU B 1 92 ? 7.059 35.312 18.766 1 96.62 92 LEU B C 1
ATOM 3903 O O . LEU B 1 92 ? 8.055 35.812 19.297 1 96.62 92 LEU B O 1
ATOM 3907 N N . ILE B 1 93 ? 5.988 34.969 19.359 1 97.75 93 ILE B N 1
ATOM 3908 C CA . ILE B 1 93 ? 5.891 35.125 20.797 1 97.75 93 ILE B CA 1
ATOM 3909 C C . ILE B 1 93 ? 6.938 34.25 21.484 1 97.75 93 ILE B C 1
ATOM 3911 O O . ILE B 1 93 ? 7.582 34.688 22.453 1 97.75 93 ILE B O 1
ATOM 3915 N N . GLY B 1 94 ? 7.074 33.031 21.016 1 97.12 94 GLY B N 1
ATOM 3916 C CA . GLY B 1 94 ? 8.078 32.125 21.562 1 97.12 94 GLY B CA 1
ATOM 3917 C C . GLY B 1 94 ? 9.492 32.656 21.406 1 97.12 94 GLY B C 1
ATOM 3918 O O . GLY B 1 94 ? 10.32 32.469 22.312 1 97.12 94 GLY B O 1
ATOM 3919 N N . GLY B 1 95 ? 9.758 33.219 20.266 1 95.94 95 GLY B N 1
ATOM 3920 C CA . GLY B 1 95 ? 11.062 33.812 20.062 1 95.94 95 GLY B CA 1
ATOM 3921 C C . GLY B 1 95 ? 11.406 34.875 21.094 1 95.94 95 GLY B C 1
ATOM 3922 O O . GLY B 1 95 ? 12.531 34.938 21.578 1 95.94 95 GLY B O 1
ATOM 3923 N N . LYS B 1 96 ? 10.438 35.688 21.438 1 96.69 96 LYS B N 1
ATOM 3924 C CA . LYS B 1 96 ? 10.633 36.75 22.438 1 96.69 96 LYS B CA 1
ATOM 3925 C C . LYS B 1 96 ? 10.742 36.156 23.844 1 96.69 96 LYS B C 1
ATOM 3927 O O . LYS B 1 96 ? 11.57 36.594 24.641 1 96.69 96 LYS B O 1
ATOM 3932 N N . LEU B 1 97 ? 9.906 35.188 24.125 1 96.94 97 LEU B N 1
ATOM 3933 C CA . LEU B 1 97 ? 9.867 34.594 25.453 1 96.94 97 LEU B CA 1
ATOM 3934 C C . LEU B 1 97 ? 11.18 33.844 25.75 1 96.94 97 LEU B C 1
ATOM 3936 O O . LEU B 1 97 ? 11.656 33.875 26.891 1 96.94 97 LEU B O 1
ATOM 3940 N N . LEU B 1 98 ? 11.734 33.25 24.719 1 96.31 98 LEU B N 1
ATOM 3941 C CA . LEU B 1 98 ? 12.945 32.438 24.906 1 96.31 98 LEU B CA 1
ATOM 3942 C C . LEU B 1 98 ? 14.188 33.25 24.547 1 96.31 98 LEU B C 1
ATOM 3944 O O . LEU B 1 98 ? 15.305 32.719 24.578 1 96.31 98 LEU B O 1
ATOM 3948 N N . LYS B 1 99 ? 14.016 34.469 24.172 1 95.88 99 LYS B N 1
ATOM 3949 C CA . LYS B 1 99 ? 15.109 35.375 23.844 1 95.88 99 LYS B CA 1
ATOM 3950 C C . LYS B 1 99 ? 15.992 34.812 22.734 1 95.88 99 LYS B C 1
ATOM 3952 O O . LYS B 1 99 ? 17.219 34.75 22.875 1 95.88 99 LYS B O 1
ATOM 3957 N N . LEU B 1 100 ? 15.344 34.438 21.719 1 94.38 100 LEU B N 1
ATOM 3958 C CA . LEU B 1 100 ? 16.062 33.875 20.578 1 94.38 100 LEU B CA 1
ATOM 3959 C C . LEU B 1 100 ? 16.406 34.938 19.547 1 94.38 100 LEU B C 1
ATOM 3961 O O . LEU B 1 100 ? 15.742 35.969 19.469 1 94.38 100 LEU B O 1
ATOM 3965 N N . ASP B 1 101 ? 17.5 34.625 18.828 1 93.12 101 ASP B N 1
ATOM 3966 C CA . ASP B 1 101 ? 17.797 35.5 17.688 1 93.12 101 ASP B CA 1
ATOM 3967 C C . ASP B 1 101 ? 16.781 35.281 16.562 1 93.12 101 ASP B C 1
ATOM 3969 O O . ASP B 1 101 ? 15.953 34.375 16.625 1 93.12 101 ASP B O 1
ATOM 3973 N N . VAL B 1 102 ? 16.797 36.094 15.57 1 93.31 102 VAL B N 1
ATOM 3974 C CA . VAL B 1 102 ? 15.82 36.094 14.484 1 93.31 102 VAL B CA 1
ATOM 3975 C C . VAL B 1 102 ? 15.844 34.75 13.766 1 93.31 102 VAL B C 1
ATOM 3977 O O . VAL B 1 102 ? 14.789 34.188 13.461 1 93.31 102 VAL B O 1
ATOM 3980 N N . SER B 1 103 ? 17.047 34.188 13.523 1 92.38 103 SER B N 1
ATOM 3981 C CA . SER B 1 103 ? 17.188 32.938 12.797 1 92.38 103 SER B CA 1
ATOM 3982 C C . SER B 1 103 ? 16.609 31.766 13.586 1 92.38 103 SER B C 1
ATOM 3984 O O . SER B 1 103 ? 15.914 30.922 13.031 1 92.38 103 SER B O 1
ATOM 3986 N N . SER B 1 104 ? 16.906 31.781 14.836 1 92.62 104 SER B N 1
ATOM 3987 C CA . SER B 1 104 ? 16.391 30.719 15.695 1 92.62 104 SER B CA 1
ATOM 3988 C C . SER B 1 104 ? 14.883 30.828 15.859 1 92.62 104 SER B C 1
ATOM 3990 O O . SER B 1 104 ? 14.195 29.812 15.984 1 92.62 104 SER B O 1
ATOM 3992 N N . THR B 1 105 ? 14.438 32.062 15.883 1 95.56 105 THR B N 1
ATOM 3993 C CA . THR B 1 105 ? 13 32.281 15.945 1 95.56 105 THR B CA 1
ATOM 3994 C C . THR B 1 105 ? 12.312 31.734 14.695 1 95.56 105 THR B C 1
ATOM 3996 O O . THR B 1 105 ? 11.273 31.078 14.789 1 95.56 105 THR B O 1
ATOM 3999 N N . LYS B 1 106 ? 12.883 31.938 13.57 1 95 106 LYS B N 1
ATOM 4000 C CA . LYS B 1 106 ? 12.336 31.453 12.305 1 95 106 LYS B CA 1
ATOM 4001 C C . LYS B 1 106 ? 12.359 29.938 12.242 1 95 106 LYS B C 1
ATOM 4003 O O . LYS B 1 106 ? 11.438 29.312 11.711 1 95 106 LYS B O 1
ATOM 4008 N N . PHE B 1 107 ? 13.414 29.406 12.812 1 94.12 107 PHE B N 1
ATOM 4009 C CA . PHE B 1 107 ? 13.516 27.969 12.914 1 94.12 107 PHE B CA 1
ATOM 4010 C C . PHE B 1 107 ? 12.367 27.391 13.742 1 94.12 107 PHE B C 1
ATOM 4012 O O . PHE B 1 107 ? 11.688 26.453 13.312 1 94.12 107 PHE B O 1
ATOM 4019 N N . MET B 1 108 ? 12.164 27.953 14.852 1 94.88 108 MET B N 1
ATOM 4020 C CA . MET B 1 108 ? 11.102 27.5 15.742 1 94.88 108 MET B CA 1
ATOM 4021 C C . MET B 1 108 ? 9.727 27.719 15.109 1 94.88 108 MET B C 1
ATOM 4023 O O . MET B 1 108 ? 8.844 26.859 15.234 1 94.88 108 MET B O 1
ATOM 4027 N N . MET B 1 109 ? 9.555 28.844 14.422 1 96.31 109 MET B N 1
ATOM 4028 C CA . MET B 1 109 ? 8.312 29.125 13.719 1 96.31 109 MET B CA 1
ATOM 4029 C C . MET B 1 109 ? 8 28.031 12.703 1 96.31 109 MET B C 1
ATOM 4031 O O . MET B 1 109 ? 6.844 27.641 12.547 1 96.31 109 MET B O 1
ATOM 4035 N N . THR B 1 110 ? 9.008 27.562 12.055 1 94.19 110 THR B N 1
ATOM 4036 C CA . THR B 1 110 ? 8.836 26.516 11.062 1 94.19 110 THR B CA 1
ATOM 4037 C C . THR B 1 110 ? 8.25 25.25 11.703 1 94.19 110 THR B C 1
ATOM 4039 O O . THR B 1 110 ? 7.367 24.609 11.133 1 94.19 110 THR B O 1
ATOM 4042 N N . GLY B 1 111 ? 8.703 24.984 12.891 1 94.06 111 GLY B N 1
ATOM 4043 C CA . GLY B 1 111 ? 8.203 23.812 13.609 1 94.06 111 GLY B CA 1
ATOM 4044 C C . GLY B 1 111 ? 6.773 23.984 14.078 1 94.06 111 GLY B C 1
ATOM 4045 O O . GLY B 1 111 ? 6.043 23 14.211 1 94.06 111 GLY B O 1
ATOM 4046 N N . ILE B 1 112 ? 6.355 25.219 14.219 1 95.94 112 ILE B N 1
ATOM 4047 C CA . ILE B 1 112 ? 5.031 25.484 14.773 1 95.94 112 ILE B CA 1
ATOM 4048 C C . ILE B 1 112 ? 4.027 25.656 13.633 1 95.94 112 ILE B C 1
ATOM 4050 O O . ILE B 1 112 ? 2.887 25.203 13.727 1 95.94 112 ILE B O 1
ATOM 4054 N N . MET B 1 113 ? 4.453 26.219 12.555 1 94.88 113 MET B N 1
ATOM 4055 C CA . MET B 1 113 ? 3.549 26.641 11.492 1 94.88 113 MET B CA 1
ATOM 4056 C C . MET B 1 113 ? 3.201 25.469 10.578 1 94.88 113 MET B C 1
ATOM 4058 O O . MET B 1 113 ? 2.113 25.422 10 1 94.88 113 MET B O 1
ATOM 4062 N N . PHE B 1 114 ? 4.125 24.578 10.469 1 91.69 114 PHE B N 1
ATOM 4063 C CA . PHE B 1 114 ? 3.92 23.484 9.516 1 91.69 114 PHE B CA 1
ATOM 4064 C C . PHE B 1 114 ? 3.75 22.156 10.234 1 91.69 114 PHE B C 1
ATOM 4066 O O . PHE B 1 114 ? 4.734 21.547 10.648 1 91.69 114 PHE B O 1
ATOM 4073 N N . ASN B 1 115 ? 2.561 21.766 10.312 1 86.38 115 ASN B N 1
ATOM 4074 C CA . ASN B 1 115 ? 2.285 20.531 11.023 1 86.38 115 ASN B CA 1
ATOM 4075 C C . ASN B 1 115 ? 2.074 19.359 10.07 1 86.38 115 ASN B C 1
ATOM 4077 O O . ASN B 1 115 ? 1.88 19.562 8.867 1 86.38 115 ASN B O 1
ATOM 4081 N N . ASN B 1 116 ? 2.199 18.156 10.625 1 78.56 116 ASN B N 1
ATOM 4082 C CA . ASN B 1 116 ? 1.963 16.938 9.859 1 78.56 116 ASN B CA 1
ATOM 4083 C C . ASN B 1 116 ? 0.486 16.562 9.859 1 78.56 116 ASN B C 1
ATOM 4085 O O . ASN B 1 116 ? 0.086 15.609 10.531 1 78.56 116 ASN B O 1
ATOM 4089 N N . VAL B 1 117 ? -0.298 17.234 9.086 1 74.69 117 VAL B N 1
ATOM 4090 C CA . VAL B 1 117 ? -1.736 16.984 9.039 1 74.69 117 VAL B CA 1
ATOM 4091 C C . VAL B 1 117 ? -2.029 15.758 8.188 1 74.69 117 VAL B C 1
ATOM 4093 O O . VAL B 1 117 ? -2.971 15.016 8.461 1 74.69 117 VAL B O 1
ATOM 4096 N N . THR B 1 118 ? -1.204 15.484 7.25 1 77.25 118 THR B N 1
ATOM 4097 C CA . THR B 1 118 ? -1.541 14.508 6.219 1 77.25 118 THR B CA 1
ATOM 4098 C C . THR B 1 118 ? -1.294 13.086 6.719 1 77.25 118 THR B C 1
ATOM 4100 O O . THR B 1 118 ? -2.24 12.352 6.996 1 77.25 118 THR B O 1
ATOM 4103 N N . SER B 1 119 ? -0.037 12.789 6.969 1 72.25 119 SER B N 1
ATOM 4104 C CA . SER B 1 119 ? 0.323 11.398 7.223 1 72.25 119 SER B CA 1
ATOM 4105 C C . SER B 1 119 ? -0.282 10.898 8.531 1 72.25 119 SER B C 1
ATOM 4107 O O . SER B 1 119 ? -0.842 9.805 8.586 1 72.25 119 SER B O 1
ATOM 4109 N N . LEU B 1 120 ? -0.241 11.703 9.516 1 77.12 120 LEU B N 1
ATOM 4110 C CA . LEU B 1 120 ? -0.685 11.273 10.836 1 77.12 120 LEU B CA 1
ATOM 4111 C C . LEU B 1 120 ? -2.205 11.18 10.891 1 77.12 120 LEU B C 1
ATOM 4113 O O . LEU B 1 120 ? -2.75 10.227 11.461 1 77.12 120 LEU B O 1
ATOM 4117 N N . THR B 1 121 ? -2.797 12.109 10.297 1 84.25 121 THR B N 1
ATOM 4118 C CA . THR B 1 121 ? -4.254 12.117 10.352 1 84.25 121 THR B CA 1
ATOM 4119 C C . THR B 1 121 ? -4.832 11.008 9.477 1 84.25 121 THR B C 1
ATOM 4121 O O . THR B 1 121 ? -5.863 10.422 9.812 1 84.25 121 THR B O 1
ATOM 4124 N N . LEU B 1 122 ? -4.168 10.812 8.391 1 82.25 122 LEU B N 1
ATOM 4125 C CA . LEU B 1 122 ? -4.598 9.703 7.547 1 82.25 122 LEU B CA 1
ATOM 4126 C C . LEU B 1 122 ? -4.504 8.383 8.297 1 82.25 122 LEU B C 1
ATOM 4128 O O . LEU B 1 122 ? -5.426 7.566 8.242 1 82.25 122 LEU B O 1
ATOM 4132 N N . GLY B 1 123 ? -3.395 8.258 8.961 1 78.38 123 GLY B N 1
ATOM 4133 C CA . GLY B 1 123 ? -3.227 7.059 9.766 1 78.38 123 GLY B CA 1
ATOM 4134 C C . GLY B 1 123 ? -4.254 6.938 10.875 1 78.38 123 GLY B C 1
ATOM 4135 O O . GLY B 1 123 ? -4.762 5.844 11.141 1 78.38 123 GLY B O 1
ATOM 4136 N N . LEU B 1 124 ? -4.566 8.039 11.438 1 82.5 124 LEU B N 1
ATOM 4137 C CA . LEU B 1 124 ? -5.543 8.062 12.523 1 82.5 124 LEU B CA 1
ATOM 4138 C C . LEU B 1 124 ? -6.926 7.668 12.023 1 82.5 124 LEU B C 1
ATOM 4140 O O . LEU B 1 124 ? -7.656 6.945 12.703 1 82.5 124 LEU B O 1
ATOM 4144 N N . LEU B 1 125 ? -7.242 8.148 10.891 1 84.88 125 LEU B N 1
ATOM 4145 C CA . LEU B 1 125 ? -8.555 7.836 10.328 1 84.88 125 LEU B CA 1
ATOM 4146 C C . LEU B 1 125 ? -8.68 6.344 10.031 1 84.88 125 LEU B C 1
ATOM 4148 O O . LEU B 1 125 ? -9.727 5.746 10.266 1 84.88 125 LEU B O 1
ATOM 4152 N N . GLU B 1 126 ? -7.629 5.848 9.477 1 76.06 126 GLU B N 1
ATOM 4153 C CA . GLU B 1 126 ? -7.633 4.414 9.219 1 76.06 126 GLU B CA 1
ATOM 4154 C C . GLU B 1 126 ? -7.781 3.615 10.508 1 76.06 126 GLU B C 1
ATOM 4156 O O . GLU B 1 126 ? -8.43 2.566 10.523 1 76.06 126 GLU B O 1
ATOM 4161 N N . GLY B 1 127 ? -7.242 4.117 11.555 1 77.31 127 GLY B N 1
ATOM 4162 C CA . GLY B 1 127 ? -7.352 3.479 12.852 1 77.31 127 GLY B CA 1
ATOM 4163 C C . GLY B 1 127 ? -8.734 3.6 13.469 1 77.31 127 GLY B C 1
ATOM 4164 O O . GLY B 1 127 ? -9.25 2.635 14.031 1 77.31 127 GLY B O 1
ATOM 4165 N N . ILE B 1 128 ? -9.305 4.723 13.273 1 82.56 128 ILE B N 1
ATOM 4166 C CA . ILE B 1 128 ? -10.609 5.012 13.867 1 82.56 128 ILE B CA 1
ATOM 4167 C C . ILE B 1 128 ? -11.688 4.176 13.18 1 82.56 128 ILE B C 1
ATOM 4169 O O . ILE B 1 128 ? -12.672 3.777 13.812 1 82.56 128 ILE B O 1
ATOM 4173 N N . GLU B 1 129 ? -11.484 3.936 11.906 1 81.75 129 GLU B N 1
ATOM 4174 C CA . GLU B 1 129 ? -12.461 3.203 11.109 1 81.75 129 GLU B CA 1
ATOM 4175 C C . GLU B 1 129 ? -12.836 1.883 11.773 1 81.75 129 GLU B C 1
ATOM 4177 O O . GLU B 1 129 ? -13.992 1.445 11.695 1 81.75 129 GLU B O 1
ATOM 4182 N N . SER B 1 130 ? -11.961 1.339 12.516 1 74.88 130 SER B N 1
ATOM 4183 C CA . SER B 1 130 ? -12.164 -0.001 13.062 1 74.88 130 SER B CA 1
ATOM 4184 C C . SER B 1 130 ? -12.586 0.055 14.523 1 74.88 130 SER B C 1
ATOM 4186 O O . SER B 1 130 ? -12.656 -0.977 15.195 1 74.88 130 SER B O 1
ATOM 4188 N N . THR B 1 131 ? -12.812 1.194 15.008 1 77.69 131 THR B N 1
ATOM 4189 C CA . THR B 1 131 ? -13.195 1.346 16.406 1 77.69 131 THR B CA 1
ATOM 4190 C C . THR B 1 131 ? -14.586 1.972 16.516 1 77.69 131 THR B C 1
ATOM 4192 O O . THR B 1 131 ? -15.117 2.49 15.539 1 77.69 131 THR B O 1
ATOM 4195 N N . ASP B 1 132 ? -15.117 1.927 17.719 1 81 132 ASP B N 1
ATOM 4196 C CA . ASP B 1 132 ? -16.438 2.498 17.984 1 81 132 ASP B CA 1
ATOM 4197 C C . ASP B 1 132 ? -16.406 4.02 17.875 1 81 132 ASP B C 1
ATOM 4199 O O . ASP B 1 132 ? -17.453 4.656 17.734 1 81 132 ASP B O 1
ATOM 4203 N N . ALA B 1 133 ? -15.266 4.512 17.875 1 85.19 133 ALA B N 1
ATOM 4204 C CA . ALA B 1 133 ? -15.141 5.965 17.797 1 85.19 133 ALA B CA 1
ATOM 4205 C C . ALA B 1 133 ? -15.688 6.484 16.469 1 85.19 133 ALA B C 1
ATOM 4207 O O . ALA B 1 133 ? -16.094 7.645 16.359 1 85.19 133 ALA B O 1
ATOM 4208 N N . ILE B 1 134 ? -15.719 5.609 15.484 1 88.12 134 ILE B N 1
ATOM 4209 C CA . ILE B 1 134 ? -16.188 6 14.156 1 88.12 134 ILE B CA 1
ATOM 4210 C C . ILE B 1 134 ? -17.641 6.434 14.227 1 88.12 134 ILE B C 1
ATOM 4212 O O . ILE B 1 134 ? -18.094 7.262 13.43 1 88.12 134 ILE B O 1
ATOM 4216 N N . ASN B 1 135 ? -18.375 5.973 15.203 1 89.38 135 ASN B N 1
ATOM 4217 C CA . ASN B 1 135 ? -19.797 6.289 15.336 1 89.38 135 ASN B CA 1
ATOM 4218 C C . ASN B 1 135 ? -20.016 7.758 15.688 1 89.38 135 ASN B C 1
ATOM 4220 O O . ASN B 1 135 ? -21.062 8.328 15.359 1 89.38 135 ASN B O 1
ATOM 4224 N N . ILE B 1 136 ? -19.047 8.352 16.281 1 90.88 136 ILE B N 1
ATOM 4225 C CA . ILE B 1 136 ? -19.109 9.766 16.656 1 90.88 136 ILE B CA 1
ATOM 4226 C C . ILE B 1 136 ? -18.938 10.625 15.398 1 90.88 136 ILE B C 1
ATOM 4228 O O . ILE B 1 136 ? -19.484 11.734 15.328 1 90.88 136 ILE B O 1
ATOM 4232 N N . LEU B 1 137 ? -18.281 10.086 14.398 1 92.81 137 LEU B N 1
ATOM 4233 C CA . LEU B 1 137 ? -17.859 10.883 13.25 1 92.81 137 LEU B CA 1
ATOM 4234 C C . LEU B 1 137 ? -18.812 10.672 12.07 1 92.81 137 LEU B C 1
ATOM 4236 O O . LEU B 1 137 ? -18.594 11.25 10.992 1 92.81 137 LEU B O 1
ATOM 4240 N N . LEU B 1 138 ? -19.844 9.859 12.312 1 92.88 138 LEU B N 1
ATOM 4241 C CA . LEU B 1 138 ? -20.844 9.641 11.266 1 92.88 138 LEU B CA 1
ATOM 4242 C C . LEU B 1 138 ? -21.734 10.867 11.086 1 92.88 138 LEU B C 1
ATOM 4244 O O . LEU B 1 138 ? -22.094 11.516 12.07 1 92.88 138 LEU B O 1
ATOM 4248 N N . ARG B 1 139 ? -22.047 11.156 9.828 1 89.81 139 ARG B N 1
ATOM 4249 C CA . ARG B 1 139 ? -22.859 12.312 9.5 1 89.81 139 ARG B CA 1
ATOM 4250 C C . ARG B 1 139 ? -24.312 12.086 9.898 1 89.81 139 ARG B C 1
ATOM 4252 O O . ARG B 1 139 ? -24.969 12.984 10.445 1 89.81 139 ARG B O 1
ATOM 4259 N N . ASP B 1 140 ? -24.875 11.023 9.484 1 88 140 ASP B N 1
ATOM 4260 C CA . ASP B 1 140 ? -26.266 10.656 9.766 1 88 140 ASP B CA 1
ATOM 4261 C C . ASP B 1 140 ? -26.406 9.148 9.93 1 88 140 ASP B C 1
ATOM 4263 O O . ASP B 1 140 ? -25.406 8.422 9.938 1 88 140 ASP B O 1
ATOM 4267 N N . LYS B 1 141 ? -27.594 8.695 10.125 1 87 141 LYS B N 1
ATOM 4268 C CA . LYS B 1 141 ? -27.875 7.285 10.391 1 87 141 LYS B CA 1
ATOM 4269 C C . LYS B 1 141 ? -27.609 6.43 9.148 1 87 141 LYS B C 1
ATOM 4271 O O . LYS B 1 141 ? -27.375 5.227 9.258 1 87 141 LYS B O 1
ATOM 4276 N N . LEU B 1 142 ? -27.594 7.086 7.992 1 88.94 142 LEU B N 1
ATOM 4277 C CA . LEU B 1 142 ? -27.391 6.352 6.746 1 88.94 142 LEU B CA 1
ATOM 4278 C C . LEU B 1 142 ? -25.922 6.297 6.375 1 88.94 142 LEU B C 1
ATOM 4280 O O . LEU B 1 142 ? -25.531 5.586 5.441 1 88.94 142 LEU B O 1
ATOM 4284 N N . ASP B 1 143 ? -25.125 6.973 7.191 1 89.69 143 ASP B N 1
ATOM 4285 C CA . ASP B 1 143 ? -23.688 7.035 6.953 1 89.69 143 ASP B CA 1
ATOM 4286 C C . ASP B 1 143 ? -23 5.746 7.398 1 89.69 143 ASP B C 1
ATOM 4288 O O . ASP B 1 143 ? -23.391 5.141 8.398 1 89.69 143 ASP B O 1
ATOM 4292 N N . SER B 1 144 ? -22.109 5.25 6.562 1 90.06 144 SER B N 1
ATOM 4293 C CA . SER B 1 144 ? -21.344 4.066 6.926 1 90.06 144 SER B CA 1
ATOM 4294 C C . SER B 1 144 ? -19.906 4.43 7.305 1 90.06 144 SER B C 1
ATOM 4296 O O . SER B 1 144 ? -19.375 5.445 6.848 1 90.06 144 SER B O 1
ATOM 4298 N N . PRO B 1 145 ? -19.297 3.637 8.18 1 87.12 145 PRO B N 1
ATOM 4299 C CA . PRO B 1 145 ? -17.906 3.881 8.562 1 87.12 145 PRO B CA 1
ATOM 4300 C C . PRO B 1 145 ? -16.969 4.012 7.359 1 87.12 145 PRO B C 1
ATOM 4302 O O . PRO B 1 145 ? -16.125 4.91 7.32 1 87.12 145 PRO B O 1
ATOM 4305 N N . LYS B 1 146 ? -17.156 3.193 6.395 1 82.69 146 LYS B N 1
ATOM 4306 C CA . LYS B 1 146 ? -16.312 3.201 5.211 1 82.69 146 LYS B CA 1
ATOM 4307 C C . LYS B 1 146 ? -16.453 4.508 4.434 1 82.69 146 LYS B C 1
ATOM 4309 O O . LYS B 1 146 ? -15.461 5.109 4.027 1 82.69 146 LYS B O 1
ATOM 4314 N N . GLU B 1 147 ? -17.672 4.93 4.277 1 85 147 GLU B N 1
ATOM 4315 C CA . GLU B 1 147 ? -17.922 6.16 3.539 1 85 147 GLU B CA 1
ATOM 4316 C C . GLU B 1 147 ? -17.438 7.379 4.316 1 85 147 GLU B C 1
ATOM 4318 O O . GLU B 1 147 ? -16.922 8.336 3.729 1 85 147 GLU B O 1
ATOM 4323 N N . ALA B 1 148 ? -17.625 7.348 5.605 1 90.88 148 ALA B N 1
ATOM 4324 C CA . ALA B 1 148 ? -17.172 8.445 6.457 1 90.88 148 ALA B CA 1
ATOM 4325 C C . ALA B 1 148 ? -15.656 8.602 6.383 1 90.88 148 ALA B C 1
ATOM 4327 O O . ALA B 1 148 ? -15.148 9.719 6.27 1 90.88 148 ALA B O 1
ATOM 4328 N N . VAL B 1 149 ? -14.953 7.508 6.434 1 88.38 149 VAL B N 1
ATOM 4329 C CA . VAL B 1 149 ? -13.492 7.527 6.383 1 88.38 149 VAL B CA 1
ATOM 4330 C C . VAL B 1 149 ? -13.031 8.016 5.012 1 88.38 149 VAL B C 1
ATOM 4332 O O . VAL B 1 149 ? -12.078 8.797 4.914 1 88.38 149 VAL B O 1
ATOM 4335 N N . LYS B 1 150 ? -13.68 7.574 3.99 1 83.31 150 LYS B N 1
ATOM 4336 C CA . LYS B 1 150 ? -13.352 8.031 2.643 1 83.31 150 LYS B CA 1
ATOM 4337 C C . LYS B 1 150 ? -13.5 9.539 2.521 1 83.31 150 LYS B C 1
ATOM 4339 O O . LYS B 1 150 ? -12.641 10.211 1.943 1 83.31 150 LYS B O 1
ATOM 4344 N N . ARG B 1 151 ? -14.57 10.047 3.053 1 88.44 151 ARG B N 1
ATOM 4345 C CA . ARG B 1 151 ? -14.781 11.492 3.059 1 88.44 151 ARG B CA 1
ATOM 4346 C C . ARG B 1 151 ? -13.703 12.203 3.865 1 88.44 151 ARG B C 1
ATOM 4348 O O . ARG B 1 151 ? -13.18 13.234 3.439 1 88.44 151 ARG B O 1
ATOM 4355 N N . GLY B 1 152 ? -13.422 11.656 4.973 1 91.56 152 GLY B N 1
ATOM 4356 C CA . GLY B 1 152 ? -12.367 12.211 5.809 1 91.56 152 GLY B CA 1
ATOM 4357 C C . GLY B 1 152 ? -11.023 12.281 5.102 1 91.56 152 GLY B C 1
ATOM 4358 O O . GLY B 1 152 ? -10.32 13.281 5.207 1 91.56 152 GLY B O 1
ATOM 4359 N N . MET B 1 153 ? -10.719 11.25 4.41 1 85.81 153 MET B N 1
ATOM 4360 C CA . MET B 1 153 ? -9.469 11.227 3.664 1 85.81 153 MET B CA 1
ATOM 4361 C C . MET B 1 153 ? -9.43 12.344 2.623 1 85.81 153 MET B C 1
ATOM 4363 O O . MET B 1 153 ? -8.398 13 2.447 1 85.81 153 MET B O 1
ATOM 4367 N N . SER B 1 154 ? -10.547 12.531 1.993 1 85.88 154 SER B N 1
ATOM 4368 C CA . SER B 1 154 ? -10.625 13.602 1.003 1 85.88 154 SER B CA 1
ATOM 4369 C C . SER B 1 154 ? -10.414 14.969 1.647 1 85.88 154 SER B C 1
ATOM 4371 O O . SER B 1 154 ? -9.75 15.836 1.079 1 85.88 154 SER B O 1
ATOM 4373 N N . TYR B 1 155 ? -11.008 15.133 2.816 1 90.38 155 TYR B N 1
ATOM 4374 C CA . TYR B 1 155 ? -10.828 16.391 3.547 1 90.38 155 TYR B CA 1
ATOM 4375 C C . TYR B 1 155 ? -9.359 16.609 3.896 1 90.38 155 TYR B C 1
ATOM 4377 O O . TYR B 1 155 ? -8.836 17.703 3.727 1 90.38 155 TYR B O 1
ATOM 4385 N N . ILE B 1 156 ? -8.727 15.562 4.352 1 89.12 156 ILE B N 1
ATOM 4386 C CA . ILE B 1 156 ? -7.32 15.641 4.742 1 89.12 156 ILE B CA 1
ATOM 4387 C C . ILE B 1 156 ? -6.469 15.992 3.523 1 89.12 156 ILE B C 1
ATOM 4389 O O . ILE B 1 156 ? -5.574 16.844 3.609 1 89.12 156 ILE B O 1
ATOM 4393 N N . LEU B 1 157 ? -6.777 15.344 2.49 1 83.44 157 LEU B N 1
ATOM 4394 C CA . LEU B 1 157 ? -5.965 15.523 1.291 1 83.44 157 LEU B CA 1
ATOM 4395 C C . LEU B 1 157 ? -6.137 16.938 0.731 1 83.44 157 LEU B C 1
ATOM 4397 O O . LEU B 1 157 ? -5.188 17.516 0.199 1 83.44 157 LEU B O 1
ATOM 4401 N N . LEU B 1 158 ? -7.312 17.469 0.9 1 84.44 158 LEU B N 1
ATOM 4402 C CA . LEU B 1 158 ? -7.504 18.859 0.521 1 84.44 158 LEU B CA 1
ATOM 4403 C C . LEU B 1 158 ? -6.707 19.781 1.433 1 84.44 158 LEU B C 1
ATOM 4405 O O . LEU B 1 158 ? -6.125 20.766 0.969 1 84.44 158 LEU B O 1
ATOM 4409 N N . ALA B 1 159 ? -6.812 19.5 2.631 1 87.69 159 ALA B N 1
ATOM 4410 C CA . ALA B 1 159 ? -6.039 20.281 3.592 1 87.69 159 ALA B CA 1
ATOM 4411 C C . ALA B 1 159 ? -4.547 20.219 3.283 1 87.69 159 ALA B C 1
ATOM 4413 O O . ALA B 1 159 ? -3.814 21.188 3.506 1 87.69 159 ALA B O 1
ATOM 4414 N N . THR B 1 160 ? -4.133 19.078 2.865 1 82.5 160 THR B N 1
ATOM 4415 C CA . THR B 1 160 ? -2.729 18.859 2.539 1 82.5 160 THR B CA 1
ATOM 4416 C C . THR B 1 160 ? -2.275 19.812 1.435 1 82.5 160 THR B C 1
ATOM 4418 O O . THR B 1 160 ? -1.122 20.25 1.415 1 82.5 160 THR B O 1
ATOM 4421 N N . LEU B 1 161 ? -3.172 20.156 0.588 1 82.25 161 LEU B N 1
ATOM 4422 C CA . LEU B 1 161 ? -2.854 21.078 -0.485 1 82.25 161 LEU B CA 1
ATOM 4423 C C . LEU B 1 161 ? -2.408 22.422 0.08 1 82.25 161 LEU B C 1
ATOM 4425 O O . LEU B 1 161 ? -1.415 23 -0.377 1 82.25 161 LEU B O 1
ATOM 4429 N N . PHE B 1 162 ? -3.094 22.859 1.042 1 84.94 162 PHE B N 1
ATOM 4430 C CA . PHE B 1 162 ? -2.77 24.141 1.65 1 84.94 162 PHE B CA 1
ATOM 4431 C C . PHE B 1 162 ? -1.478 24.047 2.455 1 84.94 162 PHE B C 1
ATOM 4433 O O . PHE B 1 162 ? -0.676 24.984 2.463 1 84.94 162 PHE B O 1
ATOM 4440 N N . GLY B 1 163 ? -1.345 22.938 3.082 1 83.81 163 GLY B N 1
ATOM 4441 C CA . GLY B 1 163 ? -0.109 22.719 3.818 1 83.81 163 GLY B CA 1
ATOM 4442 C C . GLY B 1 163 ? 1.12 22.703 2.93 1 83.81 163 GLY B C 1
ATOM 4443 O O . GLY B 1 163 ? 2.137 23.328 3.26 1 83.81 163 GLY B O 1
ATOM 4444 N N . ASN B 1 164 ? 1.017 22.078 1.869 1 76.88 164 ASN B N 1
ATOM 4445 C CA . ASN B 1 164 ? 2.137 22 0.936 1 76.88 164 ASN B CA 1
ATOM 4446 C C . ASN B 1 164 ? 2.457 23.375 0.338 1 76.88 164 ASN B C 1
ATOM 4448 O O . ASN B 1 164 ? 3.625 23.734 0.209 1 76.88 164 ASN B O 1
ATOM 4452 N N . LEU B 1 165 ? 1.415 24.047 -0.017 1 78.56 165 LEU B N 1
ATOM 4453 C CA . LEU B 1 165 ? 1.601 25.375 -0.595 1 78.56 165 LEU B CA 1
ATOM 4454 C C . LEU B 1 165 ? 2.303 26.297 0.39 1 78.56 165 LEU B C 1
ATOM 4456 O O . LEU B 1 165 ? 3.232 27.016 0.016 1 78.56 165 LEU B O 1
ATOM 4460 N N . SER B 1 166 ? 1.883 26.25 1.525 1 85.75 166 SER B N 1
ATOM 4461 C CA . SER B 1 166 ? 2.463 27.141 2.537 1 85.75 166 SER B CA 1
ATOM 4462 C C . SER B 1 166 ? 3.879 26.703 2.898 1 85.75 166 SER B C 1
ATOM 4464 O O . SER B 1 166 ? 4.758 27.547 3.094 1 85.75 166 SER B O 1
ATOM 4466 N N . ARG B 1 167 ? 4.078 25.438 2.977 1 82.31 167 ARG B N 1
ATOM 4467 C CA . ARG B 1 167 ? 5.371 24.906 3.375 1 82.31 167 ARG B CA 1
ATOM 4468 C C . ARG B 1 167 ? 6.453 25.266 2.363 1 82.31 167 ARG B C 1
ATOM 4470 O O . ARG B 1 167 ? 7.527 25.734 2.736 1 82.31 167 ARG B O 1
ATOM 4477 N N . TRP B 1 168 ? 6.234 25.156 1.185 1 74.69 168 TRP B N 1
ATOM 4478 C CA . TRP B 1 168 ? 7.254 25.359 0.161 1 74.69 168 TRP B CA 1
ATOM 4479 C C . TRP B 1 168 ? 7.355 26.828 -0.218 1 74.69 168 TRP B C 1
ATOM 4481 O O . TRP B 1 168 ? 8.359 27.266 -0.791 1 74.69 168 TRP B O 1
ATOM 4491 N N . SER B 1 169 ? 6.336 27.609 0.13 1 77.75 169 SER B N 1
ATOM 4492 C CA . SER B 1 169 ? 6.398 29.062 -0.095 1 77.75 169 SER B CA 1
ATOM 4493 C C . SER B 1 169 ? 7.016 29.781 1.101 1 77.75 169 SER B C 1
ATOM 4495 O O . SER B 1 169 ? 8.055 30.422 0.972 1 77.75 169 SER B O 1
ATOM 4497 N N . VAL B 1 170 ? 6.477 29.531 2.193 1 86.5 170 VAL B N 1
ATOM 4498 C CA . VAL B 1 170 ? 6.859 30.281 3.385 1 86.5 170 VAL B CA 1
ATOM 4499 C C . VAL B 1 170 ? 7.957 29.531 4.137 1 86.5 170 VAL B C 1
ATOM 4501 O O . VAL B 1 170 ? 8.828 30.156 4.758 1 86.5 170 VAL B O 1
ATOM 4504 N N . GLY B 1 171 ? 7.941 28.25 4.094 1 86.88 171 GLY B N 1
ATOM 4505 C CA . GLY B 1 171 ? 8.914 27.453 4.816 1 86.88 171 GLY B CA 1
ATOM 4506 C C . GLY B 1 171 ? 10.336 27.672 4.34 1 86.88 171 GLY B C 1
ATOM 4507 O O . GLY B 1 171 ? 11.258 27.812 5.152 1 86.88 171 GLY B O 1
ATOM 4508 N N . THR B 1 172 ? 10.531 27.75 3.082 1 78.31 172 THR B N 1
ATOM 4509 C CA . THR B 1 172 ? 11.867 28 2.535 1 78.31 172 THR B CA 1
ATOM 4510 C C . THR B 1 172 ? 12.352 29.391 2.916 1 78.31 172 THR B C 1
ATOM 4512 O O . THR B 1 172 ? 13.547 29.594 3.15 1 78.31 172 THR B O 1
ATOM 4515 N N . TYR B 1 173 ? 11.43 30.266 2.953 1 83.31 173 TYR B N 1
ATOM 4516 C CA . TYR B 1 173 ? 11.773 31.625 3.33 1 83.31 173 TYR B CA 1
ATOM 4517 C C . TYR B 1 173 ? 12.211 31.688 4.789 1 83.31 173 TYR B C 1
ATOM 4519 O O . TYR B 1 173 ? 13.172 32.406 5.117 1 83.31 173 TYR B O 1
ATOM 4527 N N . LEU B 1 174 ? 11.57 30.984 5.617 1 90.75 174 LEU B N 1
ATOM 4528 C CA . LEU B 1 174 ? 11.859 31.031 7.047 1 90.75 174 LEU B CA 1
ATOM 4529 C C . LEU B 1 174 ? 13.227 30.422 7.348 1 90.75 174 LEU B C 1
ATOM 4531 O O . LEU B 1 174 ? 13.945 30.922 8.227 1 90.75 174 LEU B O 1
ATOM 4535 N N . LEU B 1 175 ? 13.664 29.453 6.602 1 89.19 175 LEU B N 1
ATOM 4536 C CA . LEU B 1 175 ? 14.891 28.719 6.93 1 89.19 175 LEU B CA 1
ATOM 4537 C C . LEU B 1 175 ? 16.062 29.25 6.121 1 89.19 175 LEU B C 1
ATOM 4539 O O . LEU B 1 175 ? 17.203 28.781 6.285 1 89.19 175 LEU B O 1
ATOM 4543 N N . LYS B 1 176 ? 15.828 30.141 5.305 1 79.69 176 LYS B N 1
ATOM 4544 C CA . LYS B 1 176 ? 16.922 30.734 4.531 1 79.69 176 LYS B CA 1
ATOM 4545 C C . LYS B 1 176 ? 17.828 31.578 5.414 1 79.69 176 LYS B C 1
ATOM 4547 O O . LYS B 1 176 ? 17.344 32.281 6.309 1 79.69 176 LYS B O 1
ATOM 4552 N N . LYS B 1 177 ? 19.234 31.234 5.391 1 66.81 177 LYS B N 1
ATOM 4553 C CA . LYS B 1 177 ? 20.219 32 6.156 1 66.81 177 LYS B CA 1
ATOM 4554 C C . LYS B 1 177 ? 20.141 33.5 5.816 1 66.81 177 LYS B C 1
ATOM 4556 O O . LYS B 1 177 ? 20 33.844 4.648 1 66.81 177 LYS B O 1
ATOM 4561 N N . GLU B 1 178 ? 19.828 34.219 6.816 1 57 178 GLU B N 1
ATOM 4562 C CA . GLU B 1 178 ? 19.953 35.656 6.637 1 57 178 GLU B CA 1
ATOM 4563 C C . GLU B 1 178 ? 21.359 36.062 6.152 1 57 178 GLU B C 1
ATOM 4565 O O . GLU B 1 178 ? 22.344 35.594 6.723 1 57 178 GLU B O 1
ATOM 4570 N N . SER B 1 179 ? 21.766 36 4.949 1 46.66 179 SER B N 1
ATOM 4571 C CA . SER B 1 179 ? 23.047 36.594 4.609 1 46.66 179 SER B CA 1
ATOM 4572 C C . SER B 1 179 ? 23.375 37.75 5.547 1 46.66 179 SER B C 1
ATOM 4574 O O . SER B 1 179 ? 22.5 38.562 5.879 1 46.66 179 SER B O 1
ATOM 4576 N N . SER B 1 180 ? 24.328 37.594 6.527 1 40.53 180 SER B N 1
ATOM 4577 C CA . SER B 1 180 ? 24.844 38.812 7.113 1 40.53 180 SER B CA 1
ATOM 4578 C C . SER B 1 180 ? 24.641 40 6.176 1 40.53 180 SER B C 1
ATOM 4580 O O . SER B 1 180 ? 24.422 41.125 6.625 1 40.53 180 SER B O 1
ATOM 4582 N N . GLN B 1 181 ? 25.375 39.938 4.949 1 36.47 181 GLN B N 1
ATOM 4583 C CA . GLN B 1 181 ? 25.625 41.094 4.062 1 36.47 181 GLN B CA 1
ATOM 4584 C C . GLN B 1 181 ? 24.312 41.594 3.457 1 36.47 181 GLN B C 1
ATOM 4586 O O . GLN B 1 181 ? 24.328 42.312 2.447 1 36.47 181 GLN B O 1
ATOM 4591 N N . ASP B 1 182 ? 23.297 41.125 3.684 1 35.59 182 ASP B N 1
ATOM 4592 C CA . ASP B 1 182 ? 22.297 42.125 3.303 1 35.59 182 ASP B CA 1
ATOM 4593 C C . ASP B 1 182 ? 22.531 43.438 4.051 1 35.59 182 ASP B C 1
ATOM 4595 O O . ASP B 1 182 ? 21.766 43.781 4.953 1 35.59 182 ASP B O 1
ATOM 4599 N N . GLU B 1 183 ? 23.781 43.625 4.676 1 31.22 183 GLU B N 1
ATOM 4600 C CA . GLU B 1 183 ? 24.344 44.969 4.637 1 31.22 183 GLU B CA 1
ATOM 4601 C C . GLU B 1 183 ? 23.875 45.75 3.396 1 31.22 183 GLU B C 1
ATOM 4603 O O . GLU B 1 183 ? 23.75 45.156 2.318 1 31.22 183 GLU B O 1
ATOM 4608 N N . ILE B 1 184 ? 23.312 46.844 3.582 1 31.08 184 ILE B N 1
ATOM 4609 C CA . ILE B 1 184 ? 23.125 47.969 2.65 1 31.08 184 ILE B CA 1
ATOM 4610 C C . ILE B 1 184 ? 24.266 47.969 1.637 1 31.08 184 ILE B C 1
ATOM 4612 O O . ILE B 1 184 ? 25.422 48.219 1.996 1 31.08 184 ILE B O 1
ATOM 4616 N N . VAL B 1 185 ? 24.516 46.969 0.911 1 29.12 185 VAL B N 1
ATOM 4617 C CA . VAL B 1 185 ? 25.188 47.375 -0.326 1 29.12 185 VAL B CA 1
ATOM 4618 C C . VAL B 1 185 ? 24.688 48.75 -0.75 1 29.12 185 VAL B C 1
ATOM 4620 O O . VAL B 1 185 ? 23.562 48.906 -1.233 1 29.12 185 VAL B O 1
ATOM 4623 N N . ILE B 1 186 ? 24.719 49.781 0.266 1 26.75 186 ILE B N 1
ATOM 4624 C CA . ILE B 1 186 ? 25.188 51.062 -0.241 1 26.75 186 ILE B CA 1
ATOM 4625 C C . ILE B 1 186 ? 26.25 50.844 -1.313 1 26.75 186 ILE B C 1
ATOM 4627 O O . ILE B 1 186 ? 27.359 50.375 -1.013 1 26.75 186 ILE B O 1
ATOM 4631 N N . THR B 1 187 ? 25.859 49.938 -2.262 1 24.81 187 THR B N 1
ATOM 4632 C CA . THR B 1 187 ? 26.516 50.188 -3.545 1 24.81 187 THR B CA 1
ATOM 4633 C C . THR B 1 187 ? 27.047 51.594 -3.611 1 24.81 187 THR B C 1
ATOM 4635 O O . THR B 1 187 ? 26.266 52.562 -3.588 1 24.81 187 THR B O 1
ATOM 4638 N N . GLU B 1 188 ? 28.031 51.875 -2.732 1 26.27 188 GLU B N 1
ATOM 4639 C CA . GLU B 1 188 ? 28.922 52.906 -3.229 1 26.27 188 GLU B CA 1
ATOM 4640 C C . GLU B 1 188 ? 28.797 53.062 -4.738 1 26.27 188 GLU B C 1
ATOM 4642 O O . GLU B 1 188 ? 28.812 52.094 -5.48 1 26.27 188 GLU B O 1
ATOM 4647 N N . ARG B 1 189 ? 27.906 54.094 -5.09 1 25.73 189 ARG B N 1
ATOM 4648 C CA . ARG B 1 189 ? 28.156 54.719 -6.375 1 25.73 189 ARG B CA 1
ATOM 4649 C C . ARG B 1 189 ? 29.594 54.531 -6.82 1 25.73 189 ARG B C 1
ATOM 4651 O O . ARG B 1 189 ? 30.516 55.125 -6.262 1 25.73 189 ARG B O 1
ATOM 4658 N N . GLN B 1 190 ? 29.984 53.125 -6.727 1 25.06 190 GLN B N 1
ATOM 4659 C CA . GLN B 1 190 ? 31.234 53 -7.457 1 25.06 190 GLN B CA 1
ATOM 4660 C C . GLN B 1 190 ? 31.406 54.156 -8.453 1 25.06 190 GLN B C 1
ATOM 4662 O O . GLN B 1 190 ? 30.531 54.406 -9.281 1 25.06 190 GLN B O 1
ATOM 4667 N N . GLN B 1 191 ? 32.031 55.156 -7.965 1 24.59 191 GLN B N 1
ATOM 4668 C CA . GLN B 1 191 ? 32.719 56.188 -8.734 1 24.59 191 GLN B CA 1
ATOM 4669 C C . GLN B 1 191 ? 33.062 55.688 -10.133 1 24.59 191 GLN B C 1
ATOM 4671 O O . GLN B 1 191 ? 33.562 54.562 -10.289 1 24.59 191 GLN B O 1
ATOM 4676 N N . LEU B 1 192 ? 32 55.906 -11.109 1 23.67 192 LEU B N 1
ATOM 4677 C CA . LEU B 1 192 ? 32.531 55.938 -12.461 1 23.67 192 LEU B CA 1
ATOM 4678 C C . LEU B 1 192 ? 34.062 56.125 -12.43 1 23.67 192 LEU B C 1
ATOM 4680 O O . LEU B 1 192 ? 34.562 57.031 -11.773 1 23.67 192 LEU B O 1
ATOM 4684 N N . PRO B 1 193 ? 34.656 54.812 -12.141 1 24.58 193 PRO B N 1
ATOM 4685 C CA . PRO B 1 193 ? 36.094 55.094 -12.234 1 24.58 193 PRO B CA 1
ATOM 4686 C C . PRO B 1 193 ? 36.406 56.312 -13.086 1 24.58 193 PRO B C 1
ATOM 4688 O O . PRO B 1 193 ? 35.906 56.406 -14.219 1 24.58 193 PRO B O 1
ATOM 4691 N N . VAL B 1 194 ? 36.188 57.469 -12.398 1 24.8 194 VAL B N 1
ATOM 4692 C CA . VAL B 1 194 ? 36.781 58.625 -13.078 1 24.8 194 VAL B CA 1
ATOM 4693 C C . VAL B 1 194 ? 38.062 58.188 -13.766 1 24.8 194 VAL B C 1
ATOM 4695 O O . VAL B 1 194 ? 39.031 57.812 -13.102 1 24.8 194 VAL B O 1
ATOM 4698 N N . PHE B 1 195 ? 37.812 57.094 -14.836 1 23.12 195 PHE B N 1
ATOM 4699 C CA . PHE B 1 195 ? 38.969 57.062 -15.719 1 23.12 195 PHE B CA 1
ATOM 4700 C C . PHE B 1 195 ? 39.75 58.375 -15.656 1 23.12 195 PHE B C 1
ATOM 4702 O O . PHE B 1 195 ? 39.25 59.406 -16.109 1 23.12 195 PHE B O 1
ATOM 4709 N N . ASN B 1 196 ? 40.219 58.5 -14.438 1 22.52 196 ASN B N 1
ATOM 4710 C CA . ASN B 1 196 ? 41.188 59.594 -14.336 1 22.52 196 ASN B CA 1
ATOM 4711 C C . ASN B 1 196 ? 42.094 59.688 -15.57 1 22.52 196 ASN B C 1
ATOM 4713 O O . ASN B 1 196 ? 43.031 58.906 -15.703 1 22.52 196 ASN B O 1
ATOM 4717 N N . ASP B 1 197 ? 41.281 59.625 -16.891 1 23.42 197 ASP B N 1
ATOM 4718 C CA . ASP B 1 197 ? 42.125 60.125 -17.984 1 23.42 197 ASP B CA 1
ATOM 4719 C C . ASP B 1 197 ? 43.031 61.25 -17.5 1 23.42 197 ASP B C 1
ATOM 4721 O O . ASP B 1 197 ? 42.594 62.406 -17.391 1 23.42 197 ASP B O 1
ATOM 4725 N N . ASP B 1 198 ? 43.656 60.906 -16.391 1 22.27 198 ASP B N 1
ATOM 4726 C CA . ASP B 1 198 ? 44.594 62 -16.078 1 22.27 198 ASP B CA 1
ATOM 4727 C C . ASP B 1 198 ? 45.312 62.469 -17.344 1 22.27 198 ASP B C 1
ATOM 4729 O O . ASP B 1 198 ? 46.375 63.094 -17.266 1 22.27 198 ASP B O 1
ATOM 4733 N N . ASN B 1 199 ? 45 61.688 -18.562 1 21.08 199 ASN B N 1
ATOM 4734 C CA . ASN B 1 199 ? 46 62.344 -19.359 1 21.08 199 ASN B CA 1
ATOM 4735 C C . ASN B 1 199 ? 45.938 63.875 -19.219 1 21.08 199 ASN B C 1
ATOM 4737 O O . ASN B 1 199 ? 44.844 64.438 -19.172 1 21.08 199 ASN B O 1
ATOM 4741 N N . GLU B 1 200 ? 47 64.438 -18.734 1 21.12 200 GLU B N 1
ATOM 4742 C CA . GLU B 1 200 ? 47.438 65.812 -18.516 1 21.12 200 GLU B CA 1
ATOM 4743 C C . GLU B 1 200 ? 47.031 66.688 -19.688 1 21.12 200 GLU B C 1
ATOM 4745 O O . GLU B 1 200 ? 47.344 67.875 -19.719 1 21.12 200 GLU B O 1
ATOM 4750 N N . GLN B 1 201 ? 46.781 66 -20.953 1 20.94 201 GLN B N 1
ATOM 4751 C CA . GLN B 1 201 ? 47.281 67 -21.859 1 20.94 201 GLN B CA 1
ATOM 4752 C C . GLN B 1 201 ? 46.656 68.375 -21.562 1 20.94 201 GLN B C 1
ATOM 4754 O O . GLN B 1 201 ? 45.656 68.438 -20.828 1 20.94 201 GLN B O 1
ATOM 4759 N N . GLN B 1 202 ? 46.688 69.125 -22.719 1 21.25 202 GLN B N 1
ATOM 4760 C CA . GLN B 1 202 ? 46.719 70.562 -23.047 1 21.25 202 GLN B CA 1
ATOM 4761 C C . GLN B 1 202 ? 45.406 71.188 -22.688 1 21.25 202 GLN B C 1
ATOM 4763 O O . GLN B 1 202 ? 44.344 70.75 -23.109 1 21.25 202 GLN B O 1
ATOM 4768 N N . ARG B 1 203 ? 45.469 72 -21.688 1 22.47 203 ARG B N 1
ATOM 4769 C CA . ARG B 1 203 ? 44.594 72.75 -20.828 1 22.47 203 ARG B CA 1
ATOM 4770 C C . ARG B 1 203 ? 43.656 73.625 -21.656 1 22.47 203 ARG B C 1
ATOM 4772 O O . ARG B 1 203 ? 43.031 74.562 -21.125 1 22.47 203 ARG B O 1
ATOM 4779 N N . GLN B 1 204 ? 43.656 73.375 -23.109 1 20.09 204 GLN B N 1
ATOM 4780 C CA . GLN B 1 204 ? 43.281 74.625 -23.703 1 20.09 204 GLN B CA 1
ATOM 4781 C C . GLN B 1 204 ? 41.938 75.125 -23.141 1 20.09 204 GLN B C 1
ATOM 4783 O O . GLN B 1 204 ? 41.125 74.312 -22.688 1 20.09 204 GLN B O 1
ATOM 4788 N N . THR B 1 205 ? 41.781 76.438 -23.141 1 20.95 205 THR B N 1
ATOM 4789 C CA . THR B 1 205 ? 41.031 77.562 -22.594 1 20.95 205 THR B CA 1
ATOM 4790 C C . THR B 1 205 ? 39.562 77.438 -22.984 1 20.95 205 THR B C 1
ATOM 4792 O O . THR B 1 205 ? 38.75 78.25 -22.609 1 20.95 205 THR B O 1
ATOM 4795 N N . HIS B 1 206 ? 39.281 76.438 -24.016 1 21.34 206 HIS B N 1
ATOM 4796 C CA . HIS B 1 206 ? 38.156 77.125 -24.688 1 21.34 206 HIS B CA 1
ATOM 4797 C C . HIS B 1 206 ? 36.969 77.312 -23.734 1 21.34 206 HIS B C 1
ATOM 4799 O O . HIS B 1 206 ? 36.812 76.562 -22.781 1 21.34 206 HIS B O 1
ATOM 4805 N N . SER B 1 207 ? 36.344 78.438 -23.984 1 21.23 207 SER B N 1
ATOM 4806 C CA . SER B 1 207 ? 35.281 79.25 -23.375 1 21.23 207 SER B CA 1
ATOM 4807 C C . SER B 1 207 ? 34.031 78.375 -23.141 1 21.23 207 SER B C 1
ATOM 4809 O O . SER B 1 207 ? 33.688 77.562 -23.969 1 21.23 207 SER B O 1
ATOM 4811 N N . LEU B 1 208 ? 33.625 78.25 -21.906 1 22.69 208 LEU B N 1
ATOM 4812 C CA . LEU B 1 208 ? 32.688 77.688 -20.953 1 22.69 208 LEU B CA 1
ATOM 4813 C C . LEU B 1 208 ? 31.234 77.938 -21.391 1 22.69 208 LEU B C 1
ATOM 4815 O O . LEU B 1 208 ? 30.297 77.625 -20.656 1 22.69 208 LEU B O 1
ATOM 4819 N N . VAL B 1 209 ? 31 78.75 -22.609 1 21.44 209 VAL B N 1
ATOM 4820 C CA . VAL B 1 209 ? 29.719 79.438 -22.359 1 21.44 209 VAL B CA 1
ATOM 4821 C C . VAL B 1 209 ? 28.625 78.375 -22.188 1 21.44 209 VAL B C 1
ATOM 4823 O O . VAL B 1 209 ? 28.781 77.188 -22.578 1 21.44 209 VAL B O 1
ATOM 4826 N N . SER B 1 210 ? 27.266 78.812 -22.516 1 21.58 210 SER B N 1
ATOM 4827 C CA . SER B 1 210 ? 26.031 79 -21.75 1 21.58 210 SER B CA 1
ATOM 4828 C C . SER B 1 210 ? 25.125 77.812 -21.859 1 21.58 210 SER B C 1
ATOM 4830 O O . SER B 1 210 ? 24.562 77.375 -20.859 1 21.58 210 SER B O 1
ATOM 4832 N N . GLU B 1 211 ? 24.703 77.25 -23.109 1 22.05 211 GLU B N 1
ATOM 4833 C CA . GLU B 1 211 ? 23.266 77.312 -23.406 1 22.05 211 GLU B CA 1
ATOM 4834 C C . GLU B 1 211 ? 22.562 76.062 -22.922 1 22.05 211 GLU B C 1
ATOM 4836 O O . GLU B 1 211 ? 22.844 74.938 -23.406 1 22.05 211 GLU B O 1
ATOM 4841 N N . ARG B 1 212 ? 22.172 75.938 -21.641 1 24.47 212 ARG B N 1
ATOM 4842 C CA . ARG B 1 212 ? 21.359 74.938 -20.953 1 24.47 212 ARG B CA 1
ATOM 4843 C C . ARG B 1 212 ? 20.047 74.688 -21.688 1 24.47 212 ARG B C 1
ATOM 4845 O O . ARG B 1 212 ? 19.062 75.375 -21.484 1 24.47 212 ARG B O 1
ATOM 4852 N N . THR B 1 213 ? 19.969 74.562 -23.047 1 25.53 213 THR B N 1
ATOM 4853 C CA . THR B 1 213 ? 18.625 74.5 -23.594 1 25.53 213 THR B CA 1
ATOM 4854 C C . THR B 1 213 ? 17.844 73.312 -23 1 25.53 213 THR B C 1
ATOM 4856 O O . THR B 1 213 ? 18.344 72.188 -22.969 1 25.53 213 THR B O 1
ATOM 4859 N N . PRO B 1 214 ? 16.609 73.688 -22.312 1 26.67 214 PRO B N 1
ATOM 4860 C CA . PRO B 1 214 ? 15.711 72.812 -21.562 1 26.67 214 PRO B CA 1
ATOM 4861 C C . PRO B 1 214 ? 15.141 71.688 -22.422 1 26.67 214 PRO B C 1
ATOM 4863 O O . PRO B 1 214 ? 14.484 71.938 -23.438 1 26.67 214 PRO B O 1
ATOM 4866 N N . LEU B 1 215 ? 15.883 70.625 -22.859 1 26.77 215 LEU B N 1
ATOM 4867 C CA . LEU B 1 215 ? 15.438 69.562 -23.734 1 26.77 215 LEU B CA 1
ATOM 4868 C C . LEU B 1 215 ? 14.195 68.875 -23.172 1 26.77 215 LEU B C 1
ATOM 4870 O O . LEU B 1 215 ? 13.914 67.75 -23.5 1 26.77 215 LEU B O 1
ATOM 4874 N N . ILE B 1 216 ? 13.352 69.562 -22.344 1 26.72 216 ILE B N 1
ATOM 4875 C CA . ILE B 1 216 ? 12.25 68.875 -21.672 1 26.72 216 ILE B CA 1
ATOM 4876 C C . ILE B 1 216 ? 11.273 68.312 -22.719 1 26.72 216 ILE B C 1
ATOM 4878 O O . ILE B 1 216 ? 10.422 67.5 -22.406 1 26.72 216 ILE B O 1
ATOM 4882 N N . PHE B 1 217 ? 11.125 69 -23.922 1 26.38 217 PHE B N 1
ATOM 4883 C CA . PHE B 1 217 ? 9.797 68.938 -24.516 1 26.38 217 PHE B CA 1
ATOM 4884 C C . PHE B 1 217 ? 9.531 67.5 -25.047 1 26.38 217 PHE B C 1
ATOM 4886 O O . PHE B 1 217 ? 8.383 67.062 -25.078 1 26.38 217 PHE B O 1
ATOM 4893 N N . LYS B 1 218 ? 10.422 66.938 -25.828 1 28.02 218 LYS B N 1
ATOM 4894 C CA . LYS B 1 218 ? 9.961 66.125 -26.938 1 28.02 218 LYS B CA 1
ATOM 4895 C C . LYS B 1 218 ? 9.445 64.75 -26.453 1 28.02 218 LYS B C 1
ATOM 4897 O O . LYS B 1 218 ? 8.93 63.969 -27.234 1 28.02 218 LYS B O 1
ATOM 4902 N N . SER B 1 219 ? 9.828 64.312 -25.328 1 30.28 219 SER B N 1
ATOM 4903 C CA . SER B 1 219 ? 9.641 62.875 -25.234 1 30.28 219 SER B CA 1
ATOM 4904 C C . SER B 1 219 ? 8.172 62.5 -25.016 1 30.28 219 SER B C 1
ATOM 4906 O O . SER B 1 219 ? 7.844 61.375 -24.672 1 30.28 219 SER B O 1
ATOM 4908 N N . ILE B 1 220 ? 7.266 63.5 -25.047 1 26.31 220 ILE B N 1
ATOM 4909 C CA . ILE B 1 220 ? 5.895 63.156 -24.688 1 26.31 220 ILE B CA 1
ATOM 4910 C C . ILE B 1 220 ? 5.242 62.344 -25.812 1 26.31 220 ILE B C 1
ATOM 4912 O O . ILE B 1 220 ? 4.09 61.938 -25.703 1 26.31 220 ILE B O 1
ATOM 4916 N N . LYS B 1 221 ? 5.605 62.594 -27.062 1 29.58 221 LYS B N 1
ATOM 4917 C CA . LYS B 1 221 ? 4.633 62.156 -28.062 1 29.58 221 LYS B CA 1
ATOM 4918 C C . LYS B 1 221 ? 4.367 60.656 -27.984 1 29.58 221 LYS B C 1
ATOM 4920 O O . LYS B 1 221 ? 3.312 60.188 -28.406 1 29.58 221 LYS B O 1
ATOM 4925 N N . SER B 1 222 ? 5.434 59.969 -27.969 1 31.7 222 SER B N 1
ATOM 4926 C CA . SER B 1 222 ? 5.137 58.625 -28.453 1 31.7 222 SER B CA 1
ATOM 4927 C C . SER B 1 222 ? 4.344 57.812 -27.406 1 31.7 222 SER B C 1
ATOM 4929 O O . SER B 1 222 ? 4.922 57.062 -26.625 1 31.7 222 SER B O 1
ATOM 4931 N N . ILE B 1 223 ? 3.617 58.438 -26.609 1 33.41 223 ILE B N 1
ATOM 4932 C CA . ILE B 1 223 ? 2.652 57.656 -25.859 1 33.41 223 ILE B CA 1
ATOM 4933 C C . ILE B 1 223 ? 1.73 56.906 -26.828 1 33.41 223 ILE B C 1
ATOM 4935 O O . ILE B 1 223 ? 0.606 57.344 -27.078 1 33.41 223 ILE B O 1
ATOM 4939 N N . GLU B 1 224 ? 2.094 56.719 -28.047 1 32.59 224 GLU B N 1
ATOM 4940 C CA . GLU B 1 224 ? 1.183 55.969 -28.922 1 32.59 224 GLU B CA 1
ATOM 4941 C C . GLU B 1 224 ? 0.514 54.812 -28.188 1 32.59 224 GLU B C 1
ATOM 4943 O O . GLU B 1 224 ? 0.991 54.375 -27.141 1 32.59 224 GLU B O 1
ATOM 4948 N N . LYS B 1 225 ? -0.425 54 -29.094 1 34.75 225 LYS B N 1
ATOM 4949 C CA . LYS B 1 225 ? -1.458 52.969 -28.906 1 34.75 225 LYS B CA 1
ATOM 4950 C C . LYS B 1 225 ? -0.888 51.719 -28.234 1 34.75 225 LYS B C 1
ATOM 4952 O O . LYS B 1 225 ? -0.409 50.812 -28.906 1 34.75 225 LYS B O 1
ATOM 4957 N N . LYS B 1 226 ? 0.01 51.812 -27.391 1 35.88 226 LYS B N 1
ATOM 4958 C CA . LYS B 1 226 ? 0.441 50.594 -26.703 1 35.88 226 LYS B CA 1
ATOM 4959 C C . LYS B 1 226 ? -0.751 49.844 -26.141 1 35.88 226 LYS B C 1
ATOM 4961 O O . LYS B 1 226 ? -1.206 50.125 -25.031 1 35.88 226 LYS B O 1
ATOM 4966 N N . GLY B 1 227 ? -1.752 49.75 -26.859 1 38.31 227 GLY B N 1
ATOM 4967 C CA . GLY B 1 227 ? -2.713 48.688 -26.531 1 38.31 227 GLY B CA 1
ATOM 4968 C C . GLY B 1 227 ? -2.064 47.406 -26.047 1 38.31 227 GLY B C 1
ATOM 4969 O O . GLY B 1 227 ? -1.702 46.562 -26.844 1 38.31 227 GLY B O 1
ATOM 4970 N N . VAL B 1 228 ? -1.154 47.5 -25.141 1 44.47 228 VAL B N 1
ATOM 4971 C CA . VAL B 1 228 ? -0.668 46.312 -24.469 1 44.47 228 VAL B CA 1
ATOM 4972 C C . VAL B 1 228 ? -1.821 45.312 -24.266 1 44.47 228 VAL B C 1
ATOM 4974 O O . VAL B 1 228 ? -2.828 45.656 -23.641 1 44.47 228 VAL B O 1
ATOM 4977 N N . ASN B 1 229 ? -2.129 44.469 -25.281 1 47.91 229 ASN B N 1
ATOM 4978 C CA . ASN B 1 229 ? -3.135 43.406 -25.359 1 47.91 229 ASN B CA 1
ATOM 4979 C C . ASN B 1 229 ? -3.393 42.781 -24 1 47.91 229 ASN B C 1
ATOM 4981 O O . ASN B 1 229 ? -2.451 42.469 -23.266 1 47.91 229 ASN B O 1
ATOM 4985 N N . ILE B 1 230 ? -4.441 43.094 -23.359 1 55.09 230 ILE B N 1
ATOM 4986 C CA . ILE B 1 230 ? -4.988 42.5 -22.125 1 55.09 230 ILE B CA 1
ATOM 4987 C C . ILE B 1 230 ? -4.578 41.031 -22.031 1 55.09 230 ILE B C 1
ATOM 4989 O O . ILE B 1 230 ? -4.277 40.562 -20.938 1 55.09 230 ILE B O 1
ATOM 4993 N N . GLY B 1 231 ? -4.512 40.469 -23.172 1 56.31 231 GLY B N 1
ATOM 4994 C CA . GLY B 1 231 ? -4.086 39.094 -23.188 1 56.31 231 GLY B CA 1
ATOM 4995 C C . GLY B 1 231 ? -2.652 38.875 -22.734 1 56.31 231 GLY B C 1
ATOM 4996 O O . GLY B 1 231 ? -2.354 37.938 -21.984 1 56.31 231 GLY B O 1
ATOM 4997 N N . VAL B 1 232 ? -1.863 39.844 -23.188 1 59.28 232 VAL B N 1
ATOM 4998 C CA . VAL B 1 232 ? -0.455 39.719 -22.812 1 59.28 232 VAL B CA 1
ATOM 4999 C C . VAL B 1 232 ? -0.28 40.062 -21.344 1 59.28 232 VAL B C 1
ATOM 5001 O O . VAL B 1 232 ? 0.513 39.438 -20.641 1 59.28 232 VAL B O 1
ATOM 5004 N N . ARG B 1 233 ? -1.008 41 -20.812 1 55.66 233 ARG B N 1
ATOM 5005 C CA . ARG B 1 233 ? -0.958 41.375 -19.406 1 55.66 233 ARG B CA 1
ATOM 5006 C C . ARG B 1 233 ? -1.477 40.25 -18.531 1 55.66 233 ARG B C 1
ATOM 5008 O O . ARG B 1 233 ? -0.902 39.938 -17.469 1 55.66 233 ARG B O 1
ATOM 5015 N N . ILE B 1 234 ? -2.598 39.688 -19.047 1 58.44 234 ILE B N 1
ATOM 5016 C CA . ILE B 1 234 ? -3.121 38.5 -18.344 1 58.44 234 ILE B CA 1
ATOM 5017 C C . ILE B 1 234 ? -2.107 37.375 -18.422 1 58.44 234 ILE B C 1
ATOM 5019 O O . ILE B 1 234 ? -1.866 36.688 -17.422 1 58.44 234 ILE B O 1
ATOM 5023 N N . MET B 1 235 ? -1.621 37.25 -19.578 1 58.69 235 MET B N 1
ATOM 5024 C CA . MET B 1 235 ? -0.619 36.219 -19.75 1 58.69 235 MET B CA 1
ATOM 5025 C C . MET B 1 235 ? 0.617 36.5 -18.906 1 58.69 235 MET B C 1
ATOM 5027 O O . MET B 1 235 ? 1.184 35.594 -18.281 1 58.69 235 MET B O 1
ATOM 5031 N N . ASN B 1 236 ? 1.036 37.75 -18.891 1 59.94 236 ASN B N 1
ATOM 5032 C CA . ASN B 1 236 ? 2.186 38.125 -18.078 1 59.94 236 ASN B CA 1
ATOM 5033 C C . ASN B 1 236 ? 1.871 38.031 -16.578 1 59.94 236 ASN B C 1
ATOM 5035 O O . ASN B 1 236 ? 2.721 37.594 -15.789 1 59.94 236 ASN B O 1
ATOM 5039 N N . PHE B 1 237 ? 0.728 38.5 -16.25 1 54.81 237 PHE B N 1
ATOM 5040 C CA . PHE B 1 237 ? 0.252 38.344 -14.883 1 54.81 237 PHE B CA 1
ATOM 5041 C C . PHE B 1 237 ? 0.18 36.875 -14.492 1 54.81 237 PHE B C 1
ATOM 5043 O O . PHE B 1 237 ? 0.622 36.5 -13.406 1 54.81 237 PHE B O 1
ATOM 5050 N N . LEU B 1 238 ? -0.371 36.125 -15.383 1 55.31 238 LEU B N 1
ATOM 5051 C CA . LEU B 1 238 ? -0.419 34.688 -15.141 1 55.31 238 LEU B CA 1
ATOM 5052 C C . LEU B 1 238 ? 0.987 34.094 -15.031 1 55.31 238 LEU B C 1
ATOM 5054 O O . LEU B 1 238 ? 1.241 33.25 -14.188 1 55.31 238 LEU B O 1
ATOM 5058 N N . ARG B 1 239 ? 1.758 34.562 -15.828 1 56.97 239 ARG B N 1
ATOM 5059 C CA . ARG B 1 239 ? 3.145 34.094 -15.773 1 56.97 239 ARG B CA 1
ATOM 5060 C C . ARG B 1 239 ? 3.809 34.531 -14.469 1 56.97 239 ARG B C 1
ATOM 5062 O O . ARG B 1 239 ? 4.594 33.781 -13.891 1 56.97 239 ARG B O 1
ATOM 5069 N N . ARG B 1 240 ? 3.631 35.719 -14.125 1 55.62 240 ARG B N 1
ATOM 5070 C CA . ARG B 1 240 ? 4.207 36.25 -12.891 1 55.62 240 ARG B CA 1
ATOM 5071 C C . ARG B 1 240 ? 3.656 35.5 -11.672 1 55.62 240 ARG B C 1
ATOM 5073 O O . ARG B 1 240 ? 4.387 35.25 -10.719 1 55.62 240 ARG B O 1
ATOM 5080 N N . ILE B 1 241 ? 2.391 35.281 -11.727 1 53.31 241 ILE B N 1
ATOM 5081 C CA . ILE B 1 241 ? 1.767 34.531 -10.641 1 53.31 241 ILE B CA 1
ATOM 5082 C C . ILE B 1 241 ? 2.17 33.062 -10.719 1 53.31 241 ILE B C 1
ATOM 5084 O O . ILE B 1 241 ? 2.369 32.406 -9.695 1 53.31 241 ILE B O 1
ATOM 5088 N N . LEU B 1 242 ? 2.268 32.688 -11.945 1 55.44 242 LEU B N 1
ATOM 5089 C CA . LEU B 1 242 ? 2.549 31.281 -12.156 1 55.44 242 LEU B CA 1
ATOM 5090 C C . LEU B 1 242 ? 4.027 30.984 -11.93 1 55.44 242 LEU B C 1
ATOM 5092 O O . LEU B 1 242 ? 4.387 29.859 -11.57 1 55.44 242 LEU B O 1
ATOM 5096 N N . LYS B 1 243 ? 4.863 31.938 -12.25 1 54.5 243 LYS B N 1
ATOM 5097 C CA . LYS B 1 243 ? 6.293 31.688 -12.086 1 54.5 243 LYS B CA 1
ATOM 5098 C C . LYS B 1 243 ? 6.609 31.219 -10.672 1 54.5 243 LYS B C 1
ATOM 5100 O O . LYS B 1 243 ? 7.312 30.219 -10.492 1 54.5 243 LYS B O 1
ATOM 5105 N N . PRO B 1 244 ? 6.285 32.156 -9.75 1 54.19 244 PRO B N 1
ATOM 5106 C CA . PRO B 1 244 ? 6.57 31.656 -8.406 1 54.19 244 PRO B CA 1
ATOM 5107 C C . PRO B 1 244 ? 5.855 30.328 -8.109 1 54.19 244 PRO B C 1
ATOM 5109 O O . PRO B 1 244 ? 6.344 29.531 -7.316 1 54.19 244 PRO B O 1
ATOM 5112 N N . ILE B 1 245 ? 4.816 30.125 -8.781 1 58.12 245 ILE B N 1
ATOM 5113 C CA . ILE B 1 245 ? 4.062 28.891 -8.617 1 58.12 245 ILE B CA 1
ATOM 5114 C C . ILE B 1 245 ? 4.91 27.703 -9.078 1 58.12 245 ILE B C 1
ATOM 5116 O O . ILE B 1 245 ? 4.844 26.625 -8.492 1 58.12 245 ILE B O 1
ATOM 5120 N N . GLY B 1 246 ? 5.594 27.938 -10.062 1 58.59 246 GLY B N 1
ATOM 5121 C CA . GLY B 1 246 ? 6.449 26.859 -10.547 1 58.59 246 GLY B CA 1
ATOM 5122 C C . GLY B 1 246 ? 7.422 26.359 -9.508 1 58.59 246 GLY B C 1
ATOM 5123 O O . GLY B 1 246 ? 7.734 25.156 -9.469 1 58.59 246 GLY B O 1
ATOM 5124 N N . GLU B 1 247 ? 7.844 27.297 -8.656 1 60.34 247 GLU B N 1
ATOM 5125 C CA . GLU B 1 247 ? 8.805 26.891 -7.629 1 60.34 247 GLU B CA 1
ATOM 5126 C C . GLU B 1 247 ? 8.109 26.156 -6.48 1 60.34 247 GLU B C 1
ATOM 5128 O O . GLU B 1 247 ? 8.742 25.391 -5.754 1 60.34 247 GLU B O 1
ATOM 5133 N N . ILE B 1 248 ? 6.812 26.422 -6.43 1 65.25 248 ILE B N 1
ATOM 5134 C CA . ILE B 1 248 ? 6.055 25.844 -5.328 1 65.25 248 ILE B CA 1
ATOM 5135 C C . ILE B 1 248 ? 5.426 24.531 -5.773 1 65.25 248 ILE B C 1
ATOM 5137 O O . ILE B 1 248 ? 5.137 23.656 -4.945 1 65.25 248 ILE B O 1
ATOM 5141 N N . MET B 1 249 ? 5.477 24.344 -7.023 1 76.06 249 MET B N 1
ATOM 5142 C CA . MET B 1 249 ? 4.75 23.203 -7.551 1 76.06 249 MET B CA 1
ATOM 5143 C C . MET B 1 249 ? 5.566 21.922 -7.391 1 76.06 249 MET B C 1
ATOM 5145 O O . MET B 1 249 ? 6.777 21.922 -7.617 1 76.06 249 MET B O 1
ATOM 5149 N N . ASN B 1 250 ? 4.973 20.969 -6.75 1 75.81 250 ASN B N 1
ATOM 5150 C CA . ASN B 1 250 ? 5.527 19.625 -6.621 1 75.81 250 ASN B CA 1
ATOM 5151 C C . ASN B 1 250 ? 4.539 18.562 -7.098 1 75.81 250 ASN B C 1
ATOM 5153 O O . ASN B 1 250 ? 3.371 18.875 -7.355 1 75.81 250 ASN B O 1
ATOM 5157 N N . PRO B 1 251 ? 4.969 17.375 -7.316 1 81.88 251 PRO B N 1
ATOM 5158 C CA . PRO B 1 251 ? 4.105 16.359 -7.906 1 81.88 251 PRO B CA 1
ATOM 5159 C C . PRO B 1 251 ? 2.789 16.188 -7.148 1 81.88 251 PRO B C 1
ATOM 5161 O O . PRO B 1 251 ? 1.723 16.141 -7.766 1 81.88 251 PRO B O 1
ATOM 5164 N N . PRO B 1 252 ? 2.771 16.156 -5.816 1 79.5 252 PRO B N 1
ATOM 5165 C CA . PRO B 1 252 ? 1.495 16.047 -5.105 1 79.5 252 PRO B CA 1
ATOM 5166 C C . PRO B 1 252 ? 0.56 17.219 -5.402 1 79.5 252 PRO B C 1
ATOM 5168 O O . PRO B 1 252 ? -0.65 17.031 -5.547 1 79.5 252 PRO B O 1
ATOM 5171 N N . LEU B 1 253 ? 1.083 18.422 -5.512 1 82.38 253 LEU B N 1
ATOM 5172 C CA . LEU B 1 253 ? 0.258 19.594 -5.793 1 82.38 253 LEU B CA 1
ATOM 5173 C C . LEU B 1 253 ? -0.325 19.516 -7.199 1 82.38 253 LEU B C 1
ATOM 5175 O O . LEU B 1 253 ? -1.489 19.859 -7.414 1 82.38 253 LEU B O 1
ATOM 5179 N N . TYR B 1 254 ? 0.528 19.125 -8.148 1 86.06 254 TYR B N 1
ATOM 5180 C CA . TYR B 1 254 ? 0.022 18.922 -9.5 1 86.06 254 TYR B CA 1
ATOM 5181 C C . TYR B 1 254 ? -1.108 17.906 -9.508 1 86.06 254 TYR B C 1
ATOM 5183 O O . TYR B 1 254 ? -2.131 18.094 -10.172 1 86.06 254 TYR B O 1
ATOM 5191 N N . ALA B 1 255 ? -0.892 16.844 -8.812 1 88.19 255 ALA B N 1
ATOM 5192 C CA . ALA B 1 255 ? -1.89 15.773 -8.766 1 88.19 255 ALA B CA 1
ATOM 5193 C C . ALA B 1 255 ? -3.186 16.266 -8.125 1 88.19 255 ALA B C 1
ATOM 5195 O O . ALA B 1 255 ? -4.277 15.922 -8.586 1 88.19 255 ALA B O 1
ATOM 5196 N N . ALA B 1 256 ? -3.053 17.047 -7.109 1 84.75 256 ALA B N 1
ATOM 5197 C CA . ALA B 1 256 ? -4.223 17.578 -6.418 1 84.75 256 ALA B CA 1
ATOM 5198 C C . ALA B 1 256 ? -5.027 18.5 -7.332 1 84.75 256 ALA B C 1
ATOM 5200 O O . ALA B 1 256 ? -6.262 18.438 -7.352 1 84.75 256 ALA B O 1
ATOM 5201 N N . LEU B 1 257 ? -4.332 19.344 -8.008 1 85.62 257 LEU B N 1
ATOM 5202 C CA . LEU B 1 257 ? -5.008 20.25 -8.93 1 85.62 257 LEU B CA 1
ATOM 5203 C C . LEU B 1 257 ? -5.707 19.469 -10.047 1 85.62 257 LEU B C 1
ATOM 5205 O O . LEU B 1 257 ? -6.844 19.781 -10.406 1 85.62 257 LEU B O 1
ATOM 5209 N N . PHE B 1 258 ? -4.992 18.5 -10.547 1 91.06 258 PHE B N 1
ATOM 5210 C CA . PHE B 1 258 ? -5.586 17.656 -11.57 1 91.06 258 PHE B CA 1
ATOM 5211 C C . PHE B 1 258 ? -6.805 16.922 -11.023 1 91.06 258 PHE B C 1
ATOM 5213 O O . PHE B 1 258 ? -7.809 16.766 -11.719 1 91.06 258 PHE B O 1
ATOM 5220 N N . ALA B 1 259 ? -6.699 16.438 -9.844 1 91.06 259 ALA B N 1
ATOM 5221 C CA . ALA B 1 259 ? -7.805 15.742 -9.188 1 91.06 259 ALA B CA 1
ATOM 5222 C C . ALA B 1 259 ? -9.008 16.656 -9.031 1 91.06 259 ALA B C 1
ATOM 5224 O O . ALA B 1 259 ? -10.156 16.234 -9.227 1 91.06 259 ALA B O 1
ATOM 5225 N N . LEU B 1 260 ? -8.75 17.906 -8.672 1 88.38 260 LEU B N 1
ATOM 5226 C CA . LEU B 1 260 ? -9.836 18.875 -8.508 1 88.38 260 LEU B CA 1
ATOM 5227 C C . LEU B 1 260 ? -10.523 19.156 -9.844 1 88.38 260 LEU B C 1
ATOM 5229 O O . LEU B 1 260 ? -11.742 19.297 -9.898 1 88.38 260 LEU B O 1
ATOM 5233 N N . ILE B 1 261 ? -9.742 19.234 -10.883 1 92.19 261 ILE B N 1
ATOM 5234 C CA . ILE B 1 261 ? -10.297 19.453 -12.211 1 92.19 261 ILE B CA 1
ATOM 5235 C C . ILE B 1 261 ? -11.195 18.266 -12.586 1 92.19 261 ILE B C 1
ATOM 5237 O O . ILE B 1 261 ? -12.328 18.453 -13.023 1 92.19 261 ILE B O 1
ATOM 5241 N N . ILE B 1 262 ? -10.734 17.094 -12.406 1 92.75 262 ILE B N 1
ATOM 5242 C CA . ILE B 1 262 ? -11.492 15.898 -12.734 1 92.75 262 ILE B CA 1
ATOM 5243 C C . ILE B 1 262 ? -12.734 15.812 -11.852 1 92.75 262 ILE B C 1
ATOM 5245 O O . ILE B 1 262 ? -13.82 15.484 -12.328 1 92.75 262 ILE B O 1
ATOM 5249 N N . GLY B 1 263 ? -12.594 16.094 -10.594 1 90.06 263 GLY B N 1
ATOM 5250 C CA . GLY B 1 263 ? -13.68 15.977 -9.633 1 90.06 263 GLY B CA 1
ATOM 5251 C C . GLY B 1 263 ? -14.766 17.016 -9.836 1 90.06 263 GLY B C 1
ATOM 5252 O O . GLY B 1 263 ? -15.938 16.75 -9.547 1 90.06 263 GLY B O 1
ATOM 5253 N N . THR B 1 264 ? -14.469 18.219 -10.391 1 90.69 264 THR B N 1
ATOM 5254 C CA . THR B 1 264 ? -15.422 19.312 -10.477 1 90.69 264 THR B CA 1
ATOM 5255 C C . THR B 1 264 ? -16.094 19.344 -11.844 1 90.69 264 THR B C 1
ATOM 5257 O O . THR B 1 264 ? -17.141 19.984 -12.023 1 90.69 264 THR B O 1
ATOM 5260 N N . ILE B 1 265 ? -15.5 18.688 -12.82 1 92.94 265 ILE B N 1
ATOM 5261 C CA . ILE B 1 265 ? -16.094 18.625 -14.156 1 92.94 265 ILE B CA 1
ATOM 5262 C C . ILE B 1 265 ? -16.797 17.281 -14.336 1 92.94 265 ILE B C 1
ATOM 5264 O O . ILE B 1 265 ? -16.156 16.234 -14.453 1 92.94 265 ILE B O 1
ATOM 5268 N N . PRO B 1 266 ? -18.078 17.328 -14.438 1 90.25 266 PRO B N 1
ATOM 5269 C CA . PRO B 1 266 ? -18.875 16.094 -14.461 1 90.25 266 PRO B CA 1
ATOM 5270 C C . PRO B 1 266 ? -18.469 15.156 -15.602 1 90.25 266 PRO B C 1
ATOM 5272 O O . PRO B 1 266 ? -18.438 13.938 -15.414 1 90.25 266 PRO B O 1
ATOM 5275 N N . PHE B 1 267 ? -18.203 15.727 -16.703 1 91.19 267 PHE B N 1
ATOM 5276 C CA . PHE B 1 267 ? -17.797 14.906 -17.844 1 91.19 267 PHE B CA 1
ATOM 5277 C C . PHE B 1 267 ? -16.547 14.117 -17.531 1 91.19 267 PHE B C 1
ATOM 5279 O O . PHE 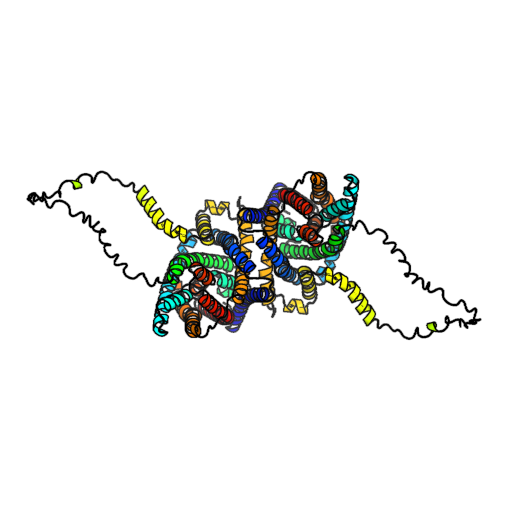B 1 267 ? -16.469 12.906 -17.781 1 91.19 267 PHE B O 1
ATOM 5286 N N . LEU B 1 268 ? -15.602 14.75 -16.969 1 92.62 268 LEU B N 1
ATOM 5287 C CA . LEU B 1 268 ? -14.336 14.109 -16.641 1 92.62 268 LEU B CA 1
ATOM 5288 C C . LEU B 1 268 ? -14.516 13.102 -15.5 1 92.62 268 LEU B C 1
ATOM 5290 O O . LEU B 1 268 ? -13.953 12.008 -15.539 1 92.62 268 LEU B O 1
ATOM 5294 N N . LYS B 1 269 ? -15.234 13.461 -14.57 1 91.31 269 LYS B N 1
ATOM 5295 C CA . LYS B 1 269 ? -15.484 12.562 -13.445 1 91.31 269 LYS B CA 1
ATOM 5296 C C . LYS B 1 269 ? -16.156 11.281 -13.906 1 91.31 269 LYS B C 1
ATOM 5298 O O . LYS B 1 269 ? -15.812 10.188 -13.445 1 91.31 269 LYS B O 1
ATOM 5303 N N . GLY B 1 270 ? -17.078 11.414 -14.836 1 90.25 270 GLY B N 1
ATOM 5304 C CA . GLY B 1 270 ? -17.781 10.25 -15.375 1 90.25 270 GLY B CA 1
ATOM 5305 C C . GLY B 1 270 ? -16.891 9.367 -16.234 1 90.25 270 GLY B C 1
ATOM 5306 O O . GLY B 1 270 ? -17.141 8.172 -16.359 1 90.25 270 GLY B O 1
ATOM 5307 N N . THR B 1 271 ? -15.875 9.977 -16.719 1 91.06 271 THR B N 1
ATOM 5308 C CA . THR B 1 271 ? -14.969 9.234 -17.594 1 91.06 271 THR B CA 1
ATOM 5309 C C . THR B 1 271 ? -13.945 8.453 -16.781 1 91.06 271 THR B C 1
ATOM 5311 O O . THR B 1 271 ? -13.523 7.367 -17.188 1 91.06 271 THR B O 1
ATOM 5314 N N . PHE B 1 272 ? -13.625 8.867 -15.617 1 90.94 272 PHE B N 1
ATOM 5315 C CA . PHE B 1 272 ? -12.523 8.281 -14.867 1 90.94 272 PHE B CA 1
ATOM 5316 C C . PHE B 1 272 ? -13.039 7.535 -13.641 1 90.94 272 PHE B C 1
ATOM 5318 O O . PHE B 1 272 ? -12.367 6.641 -13.117 1 90.94 272 PHE B O 1
ATOM 5325 N N . PHE B 1 273 ? -14.133 7.91 -13.195 1 86.5 273 PHE B N 1
ATOM 5326 C CA . PHE B 1 273 ? -14.617 7.34 -11.945 1 86.5 273 PHE B CA 1
ATOM 5327 C C . PHE B 1 273 ? -15.969 6.668 -12.141 1 86.5 273 PHE B C 1
ATOM 5329 O O . PHE B 1 273 ? -16.812 7.168 -12.883 1 86.5 273 PHE B O 1
ATOM 5336 N N . GLY B 1 274 ? -16.141 5.574 -11.523 1 78.06 274 GLY B N 1
ATOM 5337 C CA . GLY B 1 274 ? -17.344 4.762 -11.656 1 78.06 274 GLY B CA 1
ATOM 5338 C C . GLY B 1 274 ? -17.078 3.408 -12.289 1 78.06 274 GLY B C 1
ATOM 5339 O O . GLY B 1 274 ? -16.203 3.275 -13.141 1 78.06 274 GLY B O 1
ATOM 5340 N N . VAL B 1 275 ? -17.812 2.422 -11.898 1 68.06 275 VAL B N 1
ATOM 5341 C CA . VAL B 1 275 ? -17.609 1.048 -12.344 1 68.06 275 VAL B CA 1
ATOM 5342 C C . VAL B 1 275 ? -17.797 0.955 -13.852 1 68.06 275 VAL B C 1
ATOM 5344 O O . VAL B 1 275 ? -17.109 0.197 -14.531 1 68.06 275 VAL B O 1
ATOM 5347 N N . ASP B 1 276 ? -18.578 1.827 -14.352 1 73.5 276 ASP B N 1
ATOM 5348 C CA . ASP B 1 276 ? -18.875 1.764 -15.781 1 73.5 276 ASP B CA 1
ATOM 5349 C C . ASP B 1 276 ? -18.062 2.791 -16.562 1 73.5 276 ASP B C 1
ATOM 5351 O O . ASP B 1 276 ? -18.219 2.924 -17.781 1 73.5 276 ASP B O 1
ATOM 5355 N N . ALA B 1 277 ? -17.219 3.475 -15.867 1 83.81 277 ALA B N 1
ATOM 5356 C CA . ALA B 1 277 ? -16.422 4.488 -16.547 1 83.81 277 ALA B CA 1
ATOM 5357 C C . ALA B 1 277 ? -15.398 3.844 -17.469 1 83.81 277 ALA B C 1
ATOM 5359 O O . ALA B 1 277 ? -14.75 2.859 -17.109 1 83.81 277 ALA B O 1
ATOM 5360 N N . PRO B 1 278 ? -15.25 4.363 -18.656 1 82.38 278 PRO B N 1
ATOM 5361 C CA . PRO B 1 278 ? -14.344 3.77 -19.641 1 82.38 278 PRO B CA 1
ATOM 5362 C C . PRO B 1 278 ? -12.891 3.75 -19.172 1 82.38 278 PRO B C 1
ATOM 5364 O O . PRO B 1 278 ? -12.141 2.838 -19.531 1 82.38 278 PRO B O 1
ATOM 5367 N N . LEU B 1 279 ? -12.508 4.715 -18.438 1 86.25 279 LEU B N 1
ATOM 5368 C CA . LEU B 1 279 ? -11.117 4.785 -18.016 1 86.25 279 LEU B CA 1
ATOM 5369 C C . LEU B 1 279 ? -10.984 4.445 -16.531 1 86.25 279 LEU B C 1
ATOM 5371 O O . LEU B 1 279 ? -10.031 4.883 -15.875 1 86.25 279 LEU B O 1
ATOM 5375 N N . TYR B 1 280 ? -11.875 3.656 -16.047 1 84.5 280 TYR B N 1
ATOM 5376 C CA . TYR B 1 280 ? -11.898 3.299 -14.641 1 84.5 280 TYR B CA 1
ATOM 5377 C C . TYR B 1 280 ? -10.656 2.506 -14.258 1 84.5 280 TYR B C 1
ATOM 5379 O O . TYR B 1 280 ? -10.195 2.582 -13.117 1 84.5 280 TYR B O 1
ATOM 5387 N N . PHE B 1 281 ? -10.086 1.839 -15.242 1 80.44 281 PHE B N 1
ATOM 5388 C CA . PHE B 1 281 ? -8.906 1.034 -14.969 1 80.44 281 PHE B CA 1
ATOM 5389 C C . PHE B 1 281 ? -7.738 1.915 -14.539 1 80.44 281 PHE B C 1
ATOM 5391 O O . PHE B 1 281 ? -6.898 1.495 -13.742 1 80.44 281 PHE B O 1
ATOM 5398 N N . LEU B 1 282 ? -7.668 3.141 -15.008 1 87.5 282 LEU B N 1
ATOM 5399 C CA . LEU B 1 282 ? -6.625 4.078 -14.602 1 87.5 282 LEU B CA 1
ATOM 5400 C C . LEU B 1 282 ? -6.836 4.527 -13.156 1 87.5 282 LEU B C 1
ATOM 5402 O O . LEU B 1 282 ? -5.875 4.637 -12.391 1 87.5 282 LEU B O 1
ATOM 5406 N N . THR B 1 283 ? -8.086 4.77 -12.883 1 88.25 283 THR B N 1
ATOM 5407 C CA . THR B 1 283 ? -8.43 5.188 -11.531 1 88.25 283 THR B CA 1
ATOM 5408 C C . THR B 1 283 ? -8.117 4.082 -10.523 1 88.25 283 THR B C 1
ATOM 5410 O O . THR B 1 283 ? -7.578 4.348 -9.445 1 88.25 283 THR B O 1
ATOM 5413 N N . ARG B 1 284 ? -8.398 2.955 -10.891 1 84.06 284 ARG B N 1
ATOM 5414 C CA . ARG B 1 284 ? -8.148 1.822 -10.008 1 84.06 284 ARG B CA 1
ATOM 5415 C C . ARG B 1 284 ? -6.652 1.621 -9.789 1 84.06 284 ARG B C 1
ATOM 5417 O O . ARG B 1 284 ? -6.227 1.264 -8.688 1 84.06 284 ARG B O 1
ATOM 5424 N N . THR B 1 285 ? -5.965 1.752 -10.812 1 88.31 285 THR B N 1
ATOM 5425 C CA . THR B 1 285 ? -4.516 1.655 -10.695 1 88.31 285 THR B CA 1
ATOM 5426 C C . THR B 1 285 ? -3.979 2.729 -9.75 1 88.31 285 THR B C 1
ATOM 5428 O O . THR B 1 285 ? -3.143 2.445 -8.891 1 88.31 285 THR B O 1
ATOM 5431 N N . ALA B 1 286 ? -4.465 3.908 -9.922 1 91.81 286 ALA B N 1
ATOM 5432 C CA . ALA B 1 286 ? -4.059 5.012 -9.055 1 91.81 286 ALA B CA 1
ATOM 5433 C C . ALA B 1 286 ? -4.445 4.734 -7.602 1 91.81 286 ALA B C 1
ATOM 5435 O O . ALA B 1 286 ? -3.697 5.062 -6.68 1 91.81 286 ALA B O 1
ATOM 5436 N N . GLU B 1 287 ? -5.594 4.168 -7.457 1 88.88 287 GLU B N 1
ATOM 5437 C CA . GLU B 1 287 ? -6.055 3.814 -6.117 1 88.88 287 GLU B CA 1
ATOM 5438 C C . GLU B 1 287 ? -5.129 2.793 -5.465 1 88.88 287 GLU B C 1
ATOM 5440 O O . GLU B 1 287 ? -4.777 2.928 -4.293 1 88.88 287 GLU B O 1
ATOM 5445 N N . GLN B 1 288 ? -4.742 1.824 -6.188 1 88.06 288 GLN B N 1
ATOM 5446 C CA . GLN B 1 288 ? -3.873 0.78 -5.652 1 88.06 288 GLN B CA 1
ATOM 5447 C C . GLN B 1 288 ? -2.504 1.341 -5.277 1 88.06 288 GLN B C 1
ATOM 5449 O O . GLN B 1 288 ? -1.96 1.013 -4.223 1 88.06 288 GLN B O 1
ATOM 5454 N N . LEU B 1 289 ? -1.96 2.088 -6.133 1 92.94 289 LEU B N 1
ATOM 5455 C CA . LEU B 1 289 ? -0.677 2.715 -5.836 1 92.94 289 LEU B CA 1
ATOM 5456 C C . LEU B 1 289 ? -0.803 3.68 -4.66 1 92.94 289 LEU B C 1
ATOM 5458 O O . LEU B 1 289 ? 0.121 3.807 -3.855 1 92.94 289 LEU B O 1
ATOM 5462 N N . GLY B 1 290 ? -1.922 4.363 -4.613 1 90.38 290 GLY B N 1
ATOM 5463 C CA . GLY B 1 290 ? -2.16 5.332 -3.555 1 90.38 290 GLY B CA 1
ATOM 5464 C C . GLY B 1 290 ? -2.211 4.707 -2.174 1 90.38 290 GLY B C 1
ATOM 5465 O O . GLY B 1 290 ? -1.839 5.344 -1.186 1 90.38 290 GLY B O 1
ATOM 5466 N N . THR B 1 291 ? -2.676 3.48 -2.094 1 87.5 291 THR B N 1
ATOM 5467 C CA . THR B 1 291 ? -2.807 2.818 -0.802 1 87.5 291 THR B CA 1
ATOM 5468 C C . THR B 1 291 ? -1.442 2.637 -0.145 1 87.5 291 THR B C 1
ATOM 5470 O O . THR B 1 291 ? -1.352 2.451 1.07 1 87.5 291 THR B O 1
ATOM 5473 N N . ILE B 1 292 ? -0.415 2.68 -0.915 1 91.56 292 ILE B N 1
ATOM 5474 C CA . ILE B 1 292 ? 0.944 2.502 -0.414 1 91.56 292 ILE B CA 1
ATOM 5475 C C . ILE B 1 292 ? 1.368 3.738 0.376 1 91.56 292 ILE B C 1
ATOM 5477 O O . ILE B 1 292 ? 2.188 3.645 1.293 1 91.56 292 ILE B O 1
ATOM 5481 N N . SER B 1 293 ? 0.815 4.824 0.059 1 86.56 293 SER B N 1
ATOM 5482 C CA . SER B 1 293 ? 1.321 6.133 0.463 1 86.56 293 SER B CA 1
ATOM 5483 C C . SER B 1 293 ? 1.33 6.277 1.98 1 86.56 293 SER B C 1
ATOM 5485 O O . SER B 1 293 ? 2.369 6.574 2.576 1 86.56 293 SER B O 1
ATOM 5487 N N . VAL B 1 294 ? 0.239 6 2.648 1 82.5 294 VAL B N 1
ATOM 5488 C CA . VAL B 1 294 ? 0.093 6.312 4.066 1 82.5 294 VAL B CA 1
ATOM 5489 C C . VAL B 1 294 ? 0.972 5.379 4.895 1 82.5 294 VAL B C 1
ATOM 5491 O O . VAL B 1 294 ? 1.825 5.836 5.66 1 82.5 294 VAL B O 1
ATOM 5494 N N . PRO B 1 295 ? 0.857 4.09 4.723 1 88.56 295 PRO B N 1
ATOM 5495 C CA . PRO B 1 295 ? 1.7 3.227 5.551 1 88.56 295 PRO B CA 1
ATOM 5496 C C . PRO B 1 295 ? 3.188 3.383 5.242 1 88.56 295 PRO B C 1
ATOM 5498 O O . PRO B 1 295 ? 4.02 3.312 6.152 1 88.56 295 PRO B O 1
ATOM 5501 N N . LEU B 1 296 ? 3.529 3.586 4.035 1 90.25 296 LEU B N 1
ATOM 5502 C CA . LEU B 1 296 ? 4.938 3.744 3.688 1 90.25 296 LEU B CA 1
ATOM 5503 C C . LEU B 1 296 ? 5.492 5.051 4.246 1 90.25 296 LEU B C 1
ATOM 5505 O O . LEU B 1 296 ? 6.656 5.113 4.645 1 90.25 296 LEU B O 1
ATOM 5509 N N . THR B 1 297 ? 4.691 6.086 4.219 1 82.06 297 THR B N 1
ATOM 5510 C CA . THR B 1 297 ? 5.113 7.363 4.781 1 82.06 297 THR B CA 1
ATOM 5511 C C . THR B 1 297 ? 5.43 7.223 6.27 1 82.06 297 THR B C 1
ATOM 5513 O O . THR B 1 297 ? 6.457 7.711 6.738 1 82.06 297 THR B O 1
ATOM 5516 N N . LEU B 1 298 ? 4.551 6.574 6.969 1 83 298 LEU B N 1
ATOM 5517 C CA . LEU B 1 298 ? 4.746 6.41 8.406 1 83 298 LEU B CA 1
ATOM 5518 C C . LEU B 1 298 ? 5.949 5.512 8.688 1 83 298 LEU B C 1
ATOM 5520 O O . LEU B 1 298 ? 6.711 5.77 9.625 1 83 298 LEU B O 1
ATOM 5524 N N . LEU B 1 299 ? 6.113 4.516 7.891 1 89.81 299 LEU B N 1
ATOM 5525 C CA . LEU B 1 299 ? 7.277 3.65 8.016 1 89.81 299 LEU B CA 1
ATOM 5526 C C . LEU B 1 299 ? 8.562 4.434 7.773 1 89.81 299 LEU B C 1
ATOM 5528 O O . LEU B 1 299 ? 9.531 4.289 8.523 1 89.81 299 LEU B O 1
ATOM 5532 N N . THR B 1 300 ? 8.609 5.223 6.715 1 85.75 300 THR B N 1
ATOM 5533 C CA . THR B 1 300 ? 9.781 6.008 6.359 1 85.75 300 THR B CA 1
ATOM 5534 C C . THR B 1 300 ? 10.078 7.055 7.434 1 85.75 300 THR B C 1
ATOM 5536 O O . THR B 1 300 ? 11.242 7.367 7.699 1 85.75 300 THR B O 1
ATOM 5539 N N . LEU B 1 301 ? 8.984 7.637 7.945 1 78.81 301 LEU B N 1
ATOM 5540 C CA . LEU B 1 301 ? 9.148 8.586 9.047 1 78.81 301 LEU B CA 1
ATOM 5541 C C . LEU B 1 301 ? 9.875 7.938 10.219 1 78.81 301 LEU B C 1
ATOM 5543 O O . LEU B 1 301 ? 10.781 8.539 10.797 1 78.81 301 LEU B O 1
ATOM 5547 N N . GLY B 1 302 ? 9.484 6.746 10.602 1 83.19 302 GLY B N 1
ATOM 5548 C CA . GLY B 1 302 ? 10.172 6.023 11.664 1 83.19 302 GLY B CA 1
ATOM 5549 C C . GLY B 1 302 ? 11.641 5.781 11.367 1 83.19 302 GLY B C 1
ATOM 5550 O O . GLY B 1 302 ? 12.492 5.945 12.25 1 83.19 302 GLY B O 1
ATOM 5551 N N . ALA B 1 303 ? 11.875 5.391 10.18 1 87.12 303 ALA B N 1
ATOM 5552 C CA . ALA B 1 303 ? 13.258 5.152 9.773 1 87.12 303 ALA B CA 1
ATOM 5553 C C . ALA B 1 303 ? 14.078 6.438 9.836 1 87.12 303 ALA B C 1
ATOM 5555 O O . ALA B 1 303 ? 15.25 6.414 10.203 1 87.12 303 ALA B O 1
ATOM 5556 N N . GLN B 1 304 ? 13.477 7.488 9.453 1 77.5 304 GLN B N 1
ATOM 5557 C CA . GLN B 1 304 ? 14.141 8.789 9.453 1 77.5 304 GLN B CA 1
ATOM 5558 C C . GLN B 1 304 ? 14.523 9.211 10.867 1 77.5 304 GLN B C 1
ATOM 5560 O O . GLN B 1 304 ? 15.57 9.836 11.07 1 77.5 304 GLN B O 1
ATOM 5565 N N . VAL B 1 305 ? 13.68 8.953 11.789 1 76.19 305 VAL B N 1
ATOM 5566 C CA . VAL B 1 305 ? 13.922 9.32 13.18 1 76.19 305 VAL B CA 1
ATOM 5567 C C . VAL B 1 305 ? 15.188 8.625 13.688 1 76.19 305 VAL B C 1
ATOM 5569 O O . VAL B 1 305 ? 15.961 9.203 14.445 1 76.19 305 VAL B O 1
ATOM 5572 N N . LYS B 1 306 ? 15.336 7.414 13.227 1 76.88 306 LYS B N 1
ATOM 5573 C CA . LYS B 1 306 ? 16.516 6.668 13.656 1 76.88 306 LYS B CA 1
ATOM 5574 C C . LYS B 1 306 ? 17.797 7.273 13.078 1 76.88 306 LYS B C 1
ATOM 5576 O O . LYS B 1 306 ? 18.844 7.258 13.727 1 76.88 306 LYS B O 1
ATOM 5581 N N . THR B 1 307 ? 17.75 7.758 11.93 1 71.62 307 THR B N 1
ATOM 5582 C CA . THR B 1 307 ? 18.953 8.219 11.242 1 71.62 307 THR B CA 1
ATOM 5583 C C . THR B 1 307 ? 19.25 9.672 11.594 1 71.62 307 THR B C 1
ATOM 5585 O O . THR B 1 307 ? 20.312 10.195 11.25 1 71.62 307 THR B O 1
ATOM 5588 N N . LEU B 1 308 ? 18.266 10.32 12.227 1 66.44 308 LEU B N 1
ATOM 5589 C CA . LEU B 1 308 ? 18.469 11.719 12.609 1 66.44 308 LEU B CA 1
ATOM 5590 C C . LEU B 1 308 ? 19.5 11.828 13.727 1 66.44 308 LEU B C 1
ATOM 5592 O O . LEU B 1 308 ? 19.516 11.016 14.656 1 66.44 308 LEU B O 1
ATOM 5596 N N . PRO B 1 309 ? 20.719 12.578 13.344 1 58.88 309 PRO B N 1
ATOM 5597 C CA . PRO B 1 309 ? 21.719 12.758 14.398 1 58.88 309 PRO B CA 1
ATOM 5598 C C . PRO B 1 309 ? 21.125 13.32 15.688 1 58.88 309 PRO B C 1
ATOM 5600 O O . PRO B 1 309 ? 20.266 14.195 15.641 1 58.88 309 PRO B O 1
ATOM 5603 N N . SER B 1 310 ? 21 12.555 16.734 1 57.34 310 SER B N 1
ATOM 5604 C CA . SER B 1 310 ? 20.641 13.141 18.016 1 57.34 310 SER B CA 1
ATOM 5605 C C . SER B 1 310 ? 21.812 13.906 18.625 1 57.34 310 SER B C 1
ATOM 5607 O O . SER B 1 310 ? 22.781 13.297 19.109 1 57.34 310 SER B O 1
ATOM 5609 N N . GLU B 1 311 ? 22.359 14.883 17.938 1 56.91 311 GLU B N 1
ATOM 5610 C CA . GLU B 1 311 ? 23.469 15.594 18.562 1 56.91 311 GLU B CA 1
ATOM 5611 C C . GLU B 1 311 ? 23.016 16.312 19.828 1 56.91 311 GLU B C 1
ATOM 5613 O O . GLU B 1 311 ? 21.828 16.297 20.172 1 56.91 311 GLU B O 1
ATOM 5618 N N . ASN B 1 312 ? 24.047 17.172 20.469 1 56.03 312 ASN B N 1
ATOM 5619 C CA . ASN B 1 312 ? 24 17.891 21.734 1 56.03 312 ASN B CA 1
ATOM 5620 C C . ASN B 1 312 ? 22.766 18.781 21.844 1 56.03 312 ASN B C 1
ATOM 5622 O O . ASN B 1 312 ? 22.812 19.953 21.469 1 56.03 312 ASN B O 1
ATOM 5626 N N . GLY B 1 313 ? 21.562 18.188 21.812 1 62.03 313 GLY B N 1
ATOM 5627 C CA . GLY B 1 313 ? 20.203 18.703 21.812 1 62.03 313 GLY B CA 1
ATOM 5628 C C . GLY B 1 313 ? 19.859 19.5 23.047 1 62.03 313 GLY B C 1
ATOM 5629 O O . GLY B 1 313 ? 18.734 20 23.188 1 62.03 313 GLY B O 1
ATOM 5630 N N . LYS B 1 314 ? 20.922 19.719 23.922 1 71.38 314 LYS B N 1
ATOM 5631 C CA . LYS B 1 314 ? 20.547 20.375 25.172 1 71.38 314 LYS B CA 1
ATOM 5632 C C . LYS B 1 314 ? 20.141 21.828 24.938 1 71.38 314 LYS B C 1
ATOM 5634 O O . LYS B 1 314 ? 19.203 22.328 25.562 1 71.38 314 LYS B O 1
ATOM 5639 N N . GLU B 1 315 ? 20.828 22.453 23.969 1 80.06 315 GLU B N 1
ATOM 5640 C CA . GLU B 1 315 ? 20.531 23.844 23.703 1 80.06 315 GLU B CA 1
ATOM 5641 C C . GLU B 1 315 ? 19.188 24.016 23.016 1 80.06 315 GLU B C 1
ATOM 5643 O O . GLU B 1 315 ? 18.578 25.078 23.078 1 80.06 315 GLU B O 1
ATOM 5648 N N . LEU B 1 316 ? 18.656 23 22.5 1 89.19 316 LEU B N 1
ATOM 5649 C CA . LEU B 1 316 ? 17.438 23.078 21.734 1 89.19 316 LEU B CA 1
ATOM 5650 C C . LEU B 1 316 ? 16.219 22.672 22.578 1 89.19 316 LEU B C 1
ATOM 5652 O O . LEU B 1 316 ? 15.086 22.766 22.109 1 89.19 316 LEU B O 1
ATOM 5656 N N . VAL B 1 317 ? 16.469 22.344 23.859 1 90.69 317 VAL B N 1
ATOM 5657 C CA . VAL B 1 317 ? 15.43 21.766 24.703 1 90.69 317 VAL B CA 1
ATOM 5658 C C . VAL B 1 317 ? 14.297 22.766 24.891 1 90.69 317 VAL B C 1
ATOM 5660 O O . VAL B 1 317 ? 13.125 22.438 24.703 1 90.69 317 VAL B O 1
ATOM 5663 N N . PRO B 1 318 ? 14.664 24.047 25.172 1 94.19 318 PRO B N 1
ATOM 5664 C CA . PRO B 1 318 ? 13.562 25 25.344 1 94.19 318 PRO B CA 1
ATOM 5665 C C . PRO B 1 318 ? 12.75 25.188 24.078 1 94.19 318 PRO B C 1
ATOM 5667 O O . PRO B 1 318 ? 11.523 25.344 24.141 1 94.19 318 PRO B O 1
ATOM 5670 N N . GLN B 1 319 ? 13.375 25.234 22.953 1 94.75 319 GLN B N 1
ATOM 5671 C CA . GLN B 1 319 ? 12.672 25.375 21.688 1 94.75 319 GLN B CA 1
ATOM 5672 C C . GLN B 1 319 ? 11.789 24.156 21.406 1 94.75 319 GLN B C 1
ATOM 5674 O O . GLN B 1 319 ? 10.641 24.312 20.984 1 94.75 319 GLN B O 1
ATOM 5679 N N . ILE B 1 320 ? 12.352 23 21.688 1 93.75 320 ILE B N 1
ATOM 5680 C CA . ILE B 1 320 ? 11.617 21.766 21.453 1 93.75 320 ILE B CA 1
ATOM 5681 C C . ILE B 1 320 ? 10.383 21.719 22.344 1 93.75 320 ILE B C 1
ATOM 5683 O O . ILE B 1 320 ? 9.289 21.359 21.906 1 93.75 320 ILE B O 1
ATOM 5687 N N . LEU B 1 321 ? 10.555 22.078 23.547 1 95.5 321 LEU B N 1
ATOM 5688 C CA . LEU B 1 321 ? 9.453 22.078 24.516 1 95.5 321 LEU B CA 1
ATOM 5689 C C . LEU B 1 321 ? 8.375 23.078 24.094 1 95.5 321 LEU B C 1
ATOM 5691 O O . LEU B 1 321 ? 7.184 22.797 24.203 1 95.5 321 LEU B O 1
ATOM 5695 N N . TYR B 1 322 ? 8.82 24.234 23.688 1 96.94 322 TYR B N 1
ATOM 5696 C CA . TYR B 1 322 ? 7.875 25.266 23.281 1 96.94 322 TYR B CA 1
ATOM 5697 C C . TYR B 1 322 ? 7.098 24.828 22.047 1 96.94 322 TYR B C 1
ATOM 5699 O O . TYR B 1 322 ? 5.887 25.031 21.953 1 96.94 322 TYR B O 1
ATOM 5707 N N . VAL B 1 323 ? 7.793 24.266 21.078 1 96.5 323 VAL B N 1
ATOM 5708 C CA . VAL B 1 323 ? 7.145 23.781 19.859 1 96.5 323 VAL B CA 1
ATOM 5709 C C . VAL B 1 323 ? 6.137 22.688 20.219 1 96.5 323 VAL B C 1
ATOM 5711 O O . VAL B 1 323 ? 5.008 22.688 19.719 1 96.5 323 VAL B O 1
ATOM 5714 N N . THR B 1 324 ? 6.547 21.812 21.094 1 95.12 324 THR B N 1
ATOM 5715 C CA . THR B 1 324 ? 5.684 20.719 21.5 1 95.12 324 THR B CA 1
ATOM 5716 C C . THR B 1 324 ? 4.445 21.234 22.219 1 95.12 324 THR B C 1
ATOM 5718 O O . THR B 1 324 ? 3.328 20.781 21.969 1 95.12 324 THR B O 1
ATOM 5721 N N . LEU B 1 325 ? 4.645 22.156 23.062 1 96.19 325 LEU B N 1
ATOM 5722 C CA . LEU B 1 325 ? 3.533 22.766 23.797 1 96.19 325 LEU B CA 1
ATOM 5723 C C . LEU B 1 325 ? 2.588 23.484 22.844 1 96.19 325 LEU B C 1
ATOM 5725 O O . LEU B 1 325 ? 1.366 23.391 22.984 1 96.19 325 LEU B O 1
ATOM 5729 N N . SER B 1 326 ? 3.127 24.219 21.938 1 97.06 326 SER B N 1
ATOM 5730 C CA . SER B 1 326 ? 2.33 24.969 20.969 1 97.06 326 SER B CA 1
ATOM 5731 C C . SER B 1 326 ? 1.511 24.031 20.094 1 97.06 326 SER B C 1
ATOM 5733 O O . SER B 1 326 ? 0.325 24.281 19.844 1 97.06 326 SER B O 1
ATOM 5735 N N . ARG B 1 327 ? 2.1 22.922 19.703 1 94.81 327 ARG B N 1
ATOM 5736 C CA . ARG B 1 327 ? 1.518 22.047 18.688 1 94.81 327 ARG B CA 1
ATOM 5737 C C . ARG B 1 327 ? 0.565 21.031 19.328 1 94.81 327 ARG B C 1
ATOM 5739 O O . ARG B 1 327 ? -0.378 20.562 18.672 1 94.81 327 ARG B O 1
ATOM 5746 N N . PHE B 1 328 ? 0.73 20.703 20.625 1 94.31 328 PHE B N 1
ATOM 5747 C CA . PHE B 1 328 ? -0.055 19.625 21.219 1 94.31 328 PHE B CA 1
ATOM 5748 C C . PHE B 1 328 ? -1.021 20.172 22.266 1 94.31 328 PHE B C 1
ATOM 5750 O O . PHE B 1 328 ? -1.935 19.469 22.703 1 94.31 328 PHE B O 1
ATOM 5757 N N . VAL B 1 329 ? -0.865 21.438 22.625 1 95.81 329 VAL B N 1
ATOM 5758 C CA . VAL B 1 329 ? -1.74 21.953 23.672 1 95.81 329 VAL B CA 1
ATOM 5759 C C . VAL B 1 329 ? -2.389 23.25 23.188 1 95.81 329 VAL B C 1
ATOM 5761 O O . VAL B 1 329 ? -3.605 23.312 23 1 95.81 329 VAL B O 1
ATOM 5764 N N . ILE B 1 330 ? -1.598 24.25 22.891 1 97.44 330 ILE B N 1
ATOM 5765 C CA . ILE B 1 330 ? -2.102 25.609 22.656 1 97.44 330 ILE B CA 1
ATOM 5766 C C . ILE B 1 330 ? -2.93 25.625 21.375 1 97.44 330 ILE B C 1
ATOM 5768 O O . ILE B 1 330 ? -4.105 26 21.391 1 97.44 330 ILE B O 1
ATOM 5772 N N . MET B 1 331 ? -2.33 25.219 20.281 1 96.56 331 MET B N 1
ATOM 5773 C CA . MET B 1 331 ? -3.004 25.312 19 1 96.56 331 MET B CA 1
ATOM 5774 C C . MET B 1 331 ? -4.211 24.375 18.938 1 96.56 331 MET B C 1
ATOM 5776 O O . MET B 1 331 ? -5.266 24.75 18.422 1 96.56 331 MET B O 1
ATOM 5780 N N . PRO B 1 332 ? -4.105 23.125 19.469 1 95.38 332 PRO B N 1
ATOM 5781 C CA . PRO B 1 332 ? -5.301 22.281 19.484 1 95.38 332 PRO B CA 1
ATOM 5782 C C . PRO B 1 332 ? -6.453 22.906 20.266 1 95.38 332 PRO B C 1
ATOM 5784 O O . PRO B 1 332 ? -7.613 22.781 19.875 1 95.38 332 PRO B O 1
ATOM 5787 N N . ILE B 1 333 ? -6.141 23.547 21.359 1 96.56 333 ILE B N 1
ATOM 5788 C CA . ILE B 1 333 ? -7.176 24.203 22.156 1 96.56 333 ILE B CA 1
ATOM 5789 C C . ILE B 1 333 ? -7.797 25.344 21.359 1 96.56 333 ILE B C 1
ATOM 5791 O O . ILE B 1 333 ? -9.023 25.453 21.266 1 96.56 333 ILE B O 1
ATOM 5795 N N . ILE B 1 334 ? -6.969 26.156 20.75 1 96.62 334 ILE B N 1
ATOM 5796 C CA . ILE B 1 334 ? -7.438 27.281 19.938 1 96.62 334 ILE B CA 1
ATOM 5797 C C . ILE B 1 334 ? -8.266 26.766 18.766 1 96.62 334 ILE B C 1
ATOM 5799 O O . ILE B 1 334 ? -9.359 27.266 18.5 1 96.62 334 ILE B O 1
ATOM 5803 N N . GLY B 1 335 ? -7.746 25.781 18.062 1 95.69 335 GLY B N 1
ATOM 5804 C CA . GLY B 1 335 ? -8.445 25.219 16.922 1 95.69 335 GLY B CA 1
ATOM 5805 C C . GLY B 1 335 ? -9.797 24.625 17.281 1 95.69 335 GLY B C 1
ATOM 5806 O O . GLY B 1 335 ? -10.789 24.844 16.594 1 95.69 335 GLY B O 1
ATOM 5807 N N . THR B 1 336 ? -9.805 23.891 18.375 1 95.25 336 THR B N 1
ATOM 5808 C CA . THR B 1 336 ? -11.047 23.266 18.812 1 95.25 336 THR B CA 1
ATOM 5809 C C . THR B 1 336 ? -12.086 24.328 19.188 1 95.25 336 THR B C 1
ATOM 5811 O O . THR B 1 336 ? -13.258 24.203 18.828 1 95.25 336 THR B O 1
ATOM 5814 N N . ILE B 1 337 ? -11.664 25.359 19.906 1 95.56 337 ILE B N 1
ATOM 5815 C CA . ILE B 1 337 ? -12.57 26.438 20.312 1 95.56 337 ILE B CA 1
ATOM 5816 C C . ILE B 1 337 ? -13.148 27.109 19.062 1 95.56 337 ILE B C 1
ATOM 5818 O O . ILE B 1 337 ? -14.367 27.328 18.984 1 95.56 337 ILE B O 1
ATOM 5822 N N . ILE B 1 338 ? -12.344 27.359 18.094 1 95.94 338 ILE B N 1
ATOM 5823 C CA . ILE B 1 338 ? -12.773 28.047 16.875 1 95.94 338 ILE B CA 1
ATOM 5824 C C . ILE B 1 338 ? -13.758 27.156 16.109 1 95.94 338 ILE B C 1
ATOM 5826 O O . ILE B 1 338 ? -14.805 27.641 15.672 1 95.94 338 ILE B O 1
ATOM 5830 N N . VAL B 1 339 ? -13.469 25.891 15.992 1 95.19 339 VAL B N 1
ATOM 5831 C CA . VAL B 1 339 ? -14.328 24.984 15.242 1 95.19 339 VAL B CA 1
ATOM 5832 C C . VAL B 1 339 ? -15.672 24.828 15.953 1 95.19 339 VAL B C 1
ATOM 5834 O O . VAL B 1 339 ? -16.734 24.875 15.32 1 95.19 339 VAL B O 1
ATOM 5837 N N . VAL B 1 340 ? -15.664 24.719 17.281 1 94.25 340 VAL B N 1
ATOM 5838 C CA . VAL B 1 340 ? -16.875 24.516 18.062 1 94.25 340 VAL B CA 1
ATOM 5839 C C . VAL B 1 340 ? -17.781 25.734 17.938 1 94.25 340 VAL B C 1
ATOM 5841 O O . VAL B 1 340 ? -19 25.609 17.812 1 94.25 340 VAL B O 1
ATOM 5844 N N . TYR B 1 341 ? -17.203 26.875 17.875 1 94.12 341 TYR B N 1
ATOM 5845 C CA . TYR B 1 341 ? -18 28.094 17.8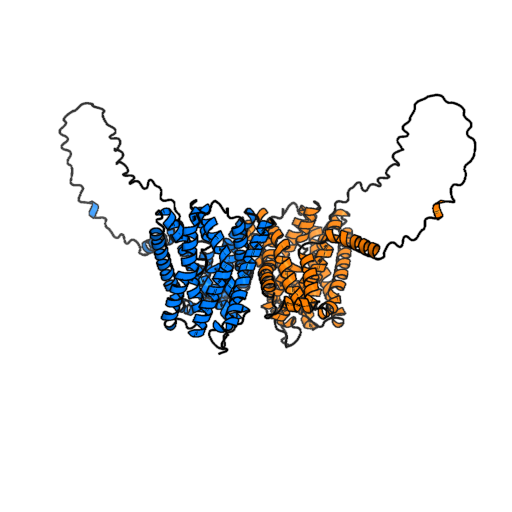59 1 94.12 341 TYR B CA 1
ATOM 5846 C C . TYR B 1 341 ? -18.391 28.484 16.438 1 94.12 341 TYR B C 1
ATOM 5848 O O . TYR B 1 341 ? -19.281 29.312 16.234 1 94.12 341 TYR B O 1
ATOM 5856 N N . THR B 1 342 ? -17.812 27.875 15.422 1 93.19 342 THR B N 1
ATOM 5857 C CA . THR B 1 342 ? -18.109 28.266 14.039 1 93.19 342 THR B CA 1
ATOM 5858 C C . THR B 1 342 ? -18.781 27.109 13.297 1 93.19 342 THR B C 1
ATOM 5860 O O . THR B 1 342 ? -19.25 27.297 12.172 1 93.19 342 THR B O 1
ATOM 5863 N N . LYS B 1 343 ? -18.859 25.938 13.828 1 90.94 343 LYS B N 1
ATOM 5864 C CA . LYS B 1 343 ? -19.312 24.719 13.156 1 90.94 343 LYS B CA 1
ATOM 5865 C C . LYS B 1 343 ? -20.719 24.906 12.578 1 90.94 343 LYS B C 1
ATOM 5867 O O . LYS B 1 343 ? -21.062 24.266 11.578 1 90.94 343 LYS B O 1
ATOM 5872 N N . ASP B 1 344 ? -21.531 25.719 13.211 1 88.94 344 ASP B N 1
ATOM 5873 C CA . ASP B 1 344 ? -22.906 25.891 12.789 1 88.94 344 ASP B CA 1
ATOM 5874 C C . ASP B 1 344 ? -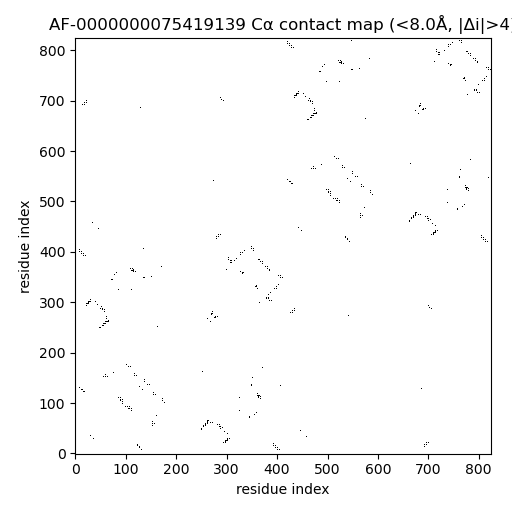23 26.656 11.469 1 88.94 344 ASP B C 1
ATOM 5876 O O . ASP B 1 344 ? -24.031 26.656 10.805 1 88.94 344 ASP B O 1
ATOM 5880 N N . TYR B 1 345 ? -21.859 27.25 11.086 1 86.31 345 TYR B N 1
ATOM 5881 C CA . TYR B 1 345 ? -21.844 28.047 9.859 1 86.31 345 TYR B CA 1
ATOM 5882 C C . TYR B 1 345 ? -21.375 27.219 8.672 1 86.31 345 TYR B C 1
ATOM 5884 O O . TYR B 1 345 ? -21.375 27.703 7.535 1 86.31 345 TYR B O 1
ATOM 5892 N N . PHE B 1 346 ? -21 26.047 8.969 1 82 346 PHE B N 1
ATOM 5893 C CA . PHE B 1 346 ? -20.516 25.266 7.84 1 82 346 PHE B CA 1
ATOM 5894 C C . PHE B 1 346 ? -21.125 23.875 7.824 1 82 346 PHE B C 1
ATOM 5896 O O . PHE B 1 346 ? -22.109 23.625 8.523 1 82 346 PHE B O 1
ATOM 5903 N N . LEU B 1 347 ? -20.656 23.016 6.945 1 76.25 347 LEU B N 1
ATOM 5904 C CA . LEU B 1 347 ? -21.156 21.672 6.688 1 76.25 347 LEU B CA 1
ATOM 5905 C C . LEU B 1 347 ? -21.359 20.906 7.992 1 76.25 347 LEU B C 1
ATOM 5907 O O . LEU B 1 347 ? -20.484 20.922 8.859 1 76.25 347 LEU B O 1
ATOM 5911 N N . VAL B 1 348 ? -22.562 20.375 8.086 1 85.06 348 VAL B N 1
ATOM 5912 C CA . VAL B 1 348 ? -22.844 19.562 9.258 1 85.06 348 VAL B CA 1
ATOM 5913 C C . VAL B 1 348 ? -22.297 18.156 9.055 1 85.06 348 VAL B C 1
ATOM 5915 O O . VAL B 1 348 ? -23.047 17.234 8.703 1 85.06 348 VAL B O 1
ATOM 5918 N N . ASP B 1 349 ? -21.078 18 9.289 1 93.25 349 ASP B N 1
ATOM 5919 C CA . ASP B 1 349 ? -20.344 16.75 9.18 1 93.25 349 ASP B CA 1
ATOM 5920 C C . ASP B 1 349 ? -19.281 16.625 10.258 1 93.25 349 ASP B C 1
ATOM 5922 O O . ASP B 1 349 ? -18.219 17.234 10.156 1 93.25 349 ASP B O 1
ATOM 5926 N N . PRO B 1 350 ? -19.594 15.836 11.266 1 94.25 350 PRO B N 1
ATOM 5927 C CA . PRO B 1 350 ? -18.625 15.672 12.359 1 94.25 350 PRO B CA 1
ATOM 5928 C C . PRO B 1 350 ? -17.234 15.266 11.875 1 94.25 350 PRO B C 1
ATOM 5930 O O . PRO B 1 350 ? -16.234 15.633 12.492 1 94.25 350 PRO B O 1
ATOM 5933 N N . MET B 1 351 ? -17.188 14.516 10.82 1 94.44 351 MET B N 1
ATOM 5934 C CA . MET B 1 351 ? -15.891 14.172 10.234 1 94.44 351 MET B CA 1
ATOM 5935 C C . MET B 1 351 ? -15.141 15.422 9.797 1 94.44 351 MET B C 1
ATOM 5937 O O . MET B 1 351 ? -13.93 15.531 10.008 1 94.44 351 MET B O 1
ATOM 5941 N N . PHE B 1 352 ? -15.891 16.312 9.234 1 94.44 352 PHE B N 1
ATOM 5942 C CA . PHE B 1 352 ? -15.297 17.578 8.789 1 94.44 352 PHE B CA 1
ATOM 5943 C C . PHE B 1 352 ? -14.789 18.375 9.977 1 94.44 352 PHE B C 1
ATOM 5945 O O . PHE B 1 352 ? -13.695 18.953 9.922 1 94.44 352 PHE B O 1
ATOM 5952 N N . TRP B 1 353 ? -15.523 18.375 11.039 1 94.75 353 TRP B N 1
ATOM 5953 C CA . TRP B 1 353 ? -15.109 19.078 12.25 1 94.75 353 TRP B CA 1
ATOM 5954 C C . TRP B 1 353 ? -13.828 18.484 12.812 1 94.75 353 TRP B C 1
ATOM 5956 O O . TRP B 1 353 ? -12.922 19.219 13.227 1 94.75 353 TRP B O 1
ATOM 5966 N N . PHE B 1 354 ? -13.828 17.203 12.82 1 93.94 354 PHE B N 1
ATOM 5967 C CA . PHE B 1 354 ? -12.656 16.5 13.328 1 93.94 354 PHE B CA 1
ATOM 5968 C C . PHE B 1 354 ? -11.414 16.875 12.539 1 93.94 354 PHE B C 1
ATOM 5970 O O . PHE B 1 354 ? -10.352 17.109 13.117 1 93.94 354 PHE B O 1
ATOM 5977 N N . ILE B 1 355 ? -11.508 16.922 11.242 1 93.62 355 ILE B N 1
ATOM 5978 C CA . ILE B 1 355 ? -10.367 17.234 10.383 1 93.62 355 ILE B CA 1
ATOM 5979 C C . ILE B 1 355 ? -9.945 18.672 10.594 1 93.62 355 ILE B C 1
ATOM 5981 O O . ILE B 1 355 ? -8.75 18.984 10.633 1 93.62 355 ILE B O 1
ATOM 5985 N N . LEU B 1 356 ? -10.922 19.562 10.719 1 93.94 356 LEU B N 1
ATOM 5986 C CA . LEU B 1 356 ? -10.609 20.953 10.969 1 93.94 356 LEU B CA 1
ATOM 5987 C C . LEU B 1 356 ? -9.844 21.109 12.281 1 93.94 356 LEU B C 1
ATOM 5989 O O . LEU B 1 356 ? -8.867 21.859 12.352 1 93.94 356 LEU B O 1
ATOM 5993 N N . MET B 1 357 ? -10.297 20.453 13.281 1 94.06 357 MET B N 1
ATOM 5994 C CA . MET B 1 357 ? -9.609 20.484 14.57 1 94.06 357 MET B CA 1
ATOM 5995 C C . MET B 1 357 ? -8.203 19.906 14.453 1 94.06 357 MET B C 1
ATOM 5997 O O . MET B 1 357 ? -7.262 20.422 15.055 1 94.06 357 MET B O 1
ATOM 6001 N N . SER B 1 358 ? -8.07 18.844 13.68 1 92.25 358 SER B N 1
ATOM 6002 C CA . SER B 1 358 ? -6.793 18.172 13.5 1 92.25 358 SER B CA 1
ATOM 6003 C C . SER B 1 358 ? -5.801 19.047 12.742 1 92.25 358 SER B C 1
ATOM 6005 O O . SER B 1 358 ? -4.586 18.922 12.922 1 92.25 358 SER B O 1
ATOM 6007 N N . MET B 1 359 ? -6.273 19.953 11.953 1 92.31 359 MET B N 1
ATOM 6008 C CA . MET B 1 359 ? -5.426 20.844 11.172 1 92.31 359 MET B CA 1
ATOM 6009 C C . MET B 1 359 ? -4.617 21.766 12.086 1 92.31 359 MET B C 1
ATOM 6011 O O . MET B 1 359 ? -3.551 22.25 11.703 1 92.31 359 MET B O 1
ATOM 6015 N N . SER B 1 360 ? -5.102 22.016 13.242 1 92.12 360 SER B N 1
ATOM 6016 C CA . SER B 1 360 ? -4.422 22.922 14.164 1 92.12 360 SER B CA 1
ATOM 6017 C C . SER B 1 360 ? -3.521 22.141 15.125 1 92.12 360 SER B C 1
ATOM 6019 O O . SER B 1 360 ? -2.846 22.75 15.961 1 92.12 360 SER B O 1
ATOM 6021 N N . SER B 1 361 ? -3.461 20.828 14.969 1 89.62 361 SER B N 1
ATOM 6022 C CA . SER B 1 361 ? -2.795 20 15.969 1 89.62 361 SER B CA 1
ATOM 6023 C C . SER B 1 361 ? -1.762 19.078 15.32 1 89.62 361 SER B C 1
ATOM 6025 O O . SER B 1 361 ? -1.66 19.031 14.094 1 89.62 361 SER B O 1
ATOM 6027 N N . GLY B 1 362 ? -0.985 18.484 16.219 1 88.06 362 GLY B N 1
ATOM 6028 C CA . GLY B 1 362 ? -0.063 17.469 15.75 1 88.06 362 GLY B CA 1
ATOM 6029 C C . GLY B 1 362 ? 1.378 17.938 15.695 1 88.06 362 GLY B C 1
ATOM 6030 O O . GLY B 1 362 ? 1.653 19.125 15.883 1 88.06 362 GLY B O 1
ATOM 6031 N N . PRO B 1 363 ? 2.285 17.031 15.398 1 88.81 363 PRO B N 1
ATOM 6032 C CA . PRO B 1 363 ? 3.711 17.375 15.344 1 88.81 363 PRO B CA 1
ATOM 6033 C C . PRO B 1 363 ? 4.094 18.109 14.062 1 88.81 363 PRO B C 1
ATOM 6035 O O . PRO B 1 363 ? 3.293 18.203 13.133 1 88.81 363 PRO B O 1
ATOM 6038 N N . PRO B 1 364 ? 5.305 18.703 14.125 1 90.5 364 PRO B N 1
ATOM 6039 C CA . PRO B 1 364 ? 5.789 19.328 12.898 1 90.5 364 PRO B CA 1
ATOM 6040 C C . PRO B 1 364 ? 5.879 18.344 11.727 1 90.5 364 PRO B C 1
ATOM 6042 O O . PRO B 1 364 ? 6.129 17.156 11.938 1 90.5 364 PRO B O 1
ATOM 6045 N N . ALA B 1 365 ? 5.684 18.875 10.586 1 85.62 365 ALA B N 1
ATOM 6046 C CA . ALA B 1 365 ? 5.754 18.047 9.375 1 85.62 365 ALA B CA 1
ATOM 6047 C C . ALA B 1 365 ? 7.16 17.5 9.172 1 85.62 365 ALA B C 1
ATOM 6049 O O . ALA B 1 365 ? 8.148 18.203 9.375 1 85.62 365 ALA B O 1
ATOM 6050 N N . VAL B 1 366 ? 7.242 16.328 8.836 1 74.81 366 VAL B N 1
ATOM 6051 C CA . VAL B 1 366 ? 8.531 15.703 8.578 1 74.81 366 VAL B CA 1
ATOM 6052 C C . VAL B 1 366 ? 9.219 16.391 7.398 1 74.81 366 VAL B C 1
ATOM 6054 O O . VAL B 1 366 ? 10.445 16.484 7.355 1 74.81 366 VAL B O 1
ATOM 6057 N N . ASN B 1 367 ? 8.438 16.938 6.52 1 73.94 367 ASN B N 1
ATOM 6058 C CA . ASN B 1 367 ? 8.961 17.625 5.34 1 73.94 367 ASN B CA 1
ATOM 6059 C C . ASN B 1 367 ? 9.766 18.859 5.719 1 73.94 367 ASN B C 1
ATOM 6061 O O . ASN B 1 367 ? 10.484 19.422 4.891 1 73.94 367 ASN B O 1
ATOM 6065 N N . CYS B 1 368 ? 9.625 19.25 6.934 1 84.06 368 CYS B N 1
ATOM 6066 C CA . CYS B 1 368 ? 10.477 20.344 7.402 1 84.06 368 CYS B CA 1
ATOM 6067 C C . CYS B 1 368 ? 11.945 19.969 7.32 1 84.06 368 CYS B C 1
ATOM 6069 O O . CYS B 1 368 ? 12.805 20.828 7.133 1 84.06 368 CYS B O 1
ATOM 6071 N N . MET B 1 369 ? 12.195 18.703 7.469 1 77.94 369 MET B N 1
ATOM 6072 C CA . MET B 1 369 ? 13.57 18.234 7.293 1 77.94 369 MET B CA 1
ATOM 6073 C C . MET B 1 369 ? 14.047 18.469 5.867 1 77.94 369 MET B C 1
ATOM 6075 O O . MET B 1 369 ? 15.195 18.859 5.648 1 77.94 369 MET B O 1
ATOM 6079 N N . ASN B 1 370 ? 13.164 18.234 4.984 1 71 370 ASN B N 1
ATOM 6080 C CA . ASN B 1 370 ? 13.492 18.484 3.584 1 71 370 ASN B CA 1
ATOM 6081 C C . ASN B 1 370 ? 13.773 19.953 3.33 1 71 370 ASN B C 1
ATOM 6083 O O . ASN B 1 370 ? 14.664 20.297 2.551 1 71 370 ASN B O 1
ATOM 6087 N N . LEU B 1 371 ? 13.016 20.766 3.932 1 76.38 371 LEU B N 1
ATOM 6088 C CA . LEU B 1 371 ? 13.219 22.203 3.811 1 76.38 371 LEU B CA 1
ATOM 6089 C C . LEU B 1 371 ? 14.578 22.609 4.359 1 76.38 371 LEU B C 1
ATOM 6091 O O . LEU B 1 371 ? 15.273 23.438 3.754 1 76.38 371 LEU B O 1
ATOM 6095 N N . ALA B 1 372 ? 14.938 22.047 5.469 1 81.75 372 ALA B N 1
ATOM 6096 C CA . ALA B 1 372 ? 16.234 22.328 6.078 1 81.75 372 ALA B CA 1
ATOM 6097 C C . ALA B 1 372 ? 17.375 21.875 5.176 1 81.75 372 ALA B C 1
ATOM 6099 O O . ALA B 1 372 ? 18.391 22.562 5.047 1 81.75 372 ALA B O 1
ATOM 6100 N N . GLN B 1 373 ? 17.172 20.812 4.59 1 72.94 373 GLN B N 1
ATOM 6101 C CA . GLN B 1 373 ? 18.188 20.266 3.711 1 72.94 373 GLN B CA 1
ATOM 6102 C C . GLN B 1 373 ? 18.344 21.094 2.445 1 72.94 373 GLN B C 1
ATOM 6104 O O . GLN B 1 373 ? 19.469 21.344 1.988 1 72.94 373 GLN B O 1
ATOM 6109 N N . ILE B 1 374 ? 17.328 21.5 1.896 1 71 374 ILE B N 1
ATOM 6110 C CA . ILE B 1 374 ? 17.344 22.266 0.655 1 71 374 ILE B CA 1
ATOM 6111 C C . ILE B 1 374 ? 17.969 23.641 0.908 1 71 374 ILE B C 1
ATOM 6113 O O . ILE B 1 374 ? 18.688 24.172 0.06 1 71 374 ILE B O 1
ATOM 6117 N N . THR B 1 375 ? 17.641 24.203 2.027 1 77.31 375 THR B N 1
ATOM 6118 C CA . THR B 1 375 ? 18.172 25.516 2.354 1 77.31 375 THR B CA 1
ATOM 6119 C C . THR B 1 375 ? 19.594 25.406 2.928 1 77.31 375 THR B C 1
ATOM 6121 O O . THR B 1 375 ? 20.328 26.391 2.969 1 77.31 375 THR B O 1
ATOM 6124 N N . GLY B 1 376 ? 19.859 24.188 3.379 1 77.44 376 GLY B N 1
ATOM 6125 C CA . GLY B 1 376 ? 21.172 23.953 3.969 1 77.44 376 GLY B CA 1
ATOM 6126 C C . GLY B 1 376 ? 21.312 24.531 5.363 1 77.44 376 GLY B C 1
ATOM 6127 O O . GLY B 1 376 ? 22.422 24.703 5.859 1 77.44 376 GLY B O 1
ATOM 6128 N N . ASN B 1 377 ? 20.203 24.922 5.922 1 84.56 377 ASN B N 1
ATOM 6129 C CA . ASN B 1 377 ? 20.219 25.547 7.242 1 84.56 377 ASN B CA 1
ATOM 6130 C C . ASN B 1 377 ? 19.422 24.734 8.258 1 84.56 377 ASN B C 1
ATOM 6132 O O . ASN B 1 377 ? 18.406 24.141 7.922 1 84.56 377 ASN B O 1
ATOM 6136 N N . PHE B 1 378 ? 19.906 24.578 9.484 1 87.56 378 PHE B N 1
ATOM 6137 C CA . PHE B 1 378 ? 19.234 24.016 10.648 1 87.56 378 PHE B CA 1
ATOM 6138 C C . PHE B 1 378 ? 18.938 22.531 10.438 1 87.56 378 PHE B C 1
ATOM 6140 O O . PHE B 1 378 ? 17.875 22.047 10.844 1 87.56 378 PHE B O 1
ATOM 6147 N N . GLN B 1 379 ? 19.734 21.859 9.734 1 79.94 379 GLN B N 1
ATOM 6148 C CA . GLN B 1 379 ? 19.5 20.438 9.461 1 79.94 379 GLN B CA 1
ATOM 6149 C C . GLN B 1 379 ? 19.547 19.625 10.742 1 79.94 379 GLN B C 1
ATOM 6151 O O . GLN B 1 379 ? 18.656 18.812 11.016 1 79.94 379 GLN B O 1
ATOM 6156 N N . GLY B 1 380 ? 20.594 19.844 11.508 1 80.06 380 GLY B N 1
ATOM 6157 C CA . GLY B 1 380 ? 20.719 19.125 12.766 1 80.06 380 GLY B CA 1
ATOM 6158 C C . GLY B 1 380 ? 19.641 19.469 13.766 1 80.06 380 GLY B C 1
ATOM 6159 O O . GLY B 1 380 ? 19.078 18.594 14.422 1 80.06 380 GLY B O 1
ATOM 6160 N N . GLU B 1 381 ? 19.328 20.719 13.836 1 86.88 381 GLU B N 1
ATOM 6161 C CA . GLU B 1 381 ? 18.312 21.203 14.766 1 86.88 381 GLU B CA 1
ATOM 6162 C C . GLU B 1 381 ? 16.938 20.641 14.414 1 86.88 381 GLU B C 1
ATOM 6164 O O . GLU B 1 381 ? 16.188 20.219 15.297 1 86.88 381 GLU B O 1
ATOM 6169 N N . MET B 1 382 ? 16.719 20.672 13.125 1 87.81 382 MET B N 1
ATOM 6170 C CA . MET B 1 382 ? 15.43 20.172 12.664 1 87.81 382 MET B CA 1
ATOM 6171 C C . MET B 1 382 ? 15.289 18.672 12.93 1 87.81 382 MET B C 1
ATOM 6173 O O . MET B 1 382 ? 14.234 18.203 13.352 1 87.81 382 MET B O 1
ATOM 6177 N N . ALA B 1 383 ? 16.375 18.016 12.727 1 79.81 383 ALA B N 1
ATOM 6178 C CA . ALA B 1 383 ? 16.375 16.594 13 1 79.81 383 ALA B CA 1
ATOM 6179 C C . ALA B 1 383 ? 16.078 16.312 14.477 1 79.81 383 ALA B C 1
ATOM 6181 O O . ALA B 1 383 ? 15.305 15.422 14.812 1 79.81 383 ALA B O 1
ATOM 6182 N N . THR B 1 384 ? 16.719 17.078 15.258 1 83.31 384 THR B N 1
ATOM 6183 C CA . THR B 1 384 ? 16.547 16.922 16.703 1 83.31 384 THR B CA 1
ATOM 6184 C C . THR B 1 384 ? 15.125 17.266 17.109 1 83.31 384 THR B C 1
ATOM 6186 O O . THR B 1 384 ? 14.516 16.562 17.922 1 83.31 384 THR B O 1
ATOM 6189 N N . LEU B 1 385 ? 14.648 18.312 16.578 1 89.12 385 LEU B N 1
ATOM 6190 C CA . LEU B 1 385 ? 13.281 18.75 16.875 1 89.12 385 LEU B CA 1
ATOM 6191 C C . LEU B 1 385 ? 12.281 17.656 16.484 1 89.12 385 LEU B C 1
ATOM 6193 O O . LEU B 1 385 ? 11.398 17.312 17.281 1 89.12 385 LEU B O 1
ATOM 6197 N N . LEU B 1 386 ? 12.445 17.156 15.305 1 84.06 386 LEU B N 1
ATOM 6198 C CA . LEU B 1 386 ? 11.531 16.141 14.805 1 84.06 386 LEU B CA 1
ATOM 6199 C C . LEU B 1 386 ? 11.656 14.852 15.617 1 84.06 386 LEU B C 1
ATOM 6201 O O . LEU B 1 386 ? 10.648 14.203 15.914 1 84.06 386 LEU B O 1
ATOM 6205 N N . PHE B 1 387 ? 12.844 14.578 15.977 1 79.75 387 PHE B N 1
ATOM 6206 C CA . PHE B 1 387 ? 13.062 13.367 16.75 1 79.75 387 PHE B CA 1
ATOM 6207 C C . PHE B 1 387 ? 12.273 13.414 18.062 1 79.75 387 PHE B C 1
ATOM 6209 O O . PHE B 1 387 ? 11.516 12.492 18.359 1 79.75 387 PHE B O 1
ATOM 6216 N N . TYR B 1 388 ? 12.391 14.406 18.781 1 82.94 388 TYR B N 1
ATOM 6217 C CA . TYR B 1 388 ? 11.789 14.492 20.094 1 82.94 388 TYR B CA 1
ATOM 6218 C C . TYR B 1 388 ? 10.273 14.648 20 1 82.94 388 TYR B C 1
ATOM 6220 O O . TYR B 1 388 ? 9.531 14.102 20.812 1 82.94 388 TYR B O 1
ATOM 6228 N N . THR B 1 389 ? 9.828 15.375 19.062 1 86.19 389 THR B N 1
ATOM 6229 C CA . THR B 1 389 ? 8.391 15.586 18.938 1 86.19 389 THR B CA 1
ATOM 6230 C C . THR B 1 389 ? 7.699 14.297 18.5 1 86.19 389 THR B C 1
ATOM 6232 O O . THR B 1 389 ? 6.594 13.992 18.969 1 86.19 389 THR B O 1
ATOM 6235 N N . TYR B 1 390 ? 8.312 13.523 17.656 1 79.94 390 TYR B N 1
ATOM 6236 C CA . TYR B 1 390 ? 7.699 12.289 17.172 1 79.94 390 TYR B CA 1
ATOM 6237 C C . TYR B 1 390 ? 7.867 11.164 18.188 1 79.94 390 TYR B C 1
ATOM 6239 O O . TYR B 1 390 ? 7.074 10.219 18.203 1 79.94 390 TYR B O 1
ATOM 6247 N N . ALA B 1 391 ? 8.891 11.336 19 1 77.44 391 ALA B N 1
ATOM 6248 C CA . ALA B 1 391 ? 9.016 10.375 20.094 1 77.44 391 ALA B CA 1
ATOM 6249 C C . ALA B 1 391 ? 7.852 10.492 21.062 1 77.44 391 ALA B C 1
ATOM 6251 O O . ALA B 1 391 ? 7.43 9.5 21.672 1 77.44 391 ALA B O 1
ATOM 6252 N N . ALA B 1 392 ? 7.289 11.641 21.109 1 83.44 392 ALA B N 1
ATOM 6253 C CA . ALA B 1 392 ? 6.23 11.898 22.078 1 83.44 392 ALA B CA 1
ATOM 6254 C C . ALA B 1 392 ? 4.859 11.867 21.422 1 83.44 392 ALA B C 1
ATOM 6256 O O . ALA B 1 392 ? 3.838 12.086 22.078 1 83.44 392 ALA B O 1
ATOM 6257 N N . VAL B 1 393 ? 4.801 11.547 20.219 1 84.25 393 VAL B N 1
ATOM 6258 C CA . VAL B 1 393 ? 3.578 11.719 19.438 1 84.25 393 VAL B CA 1
ATOM 6259 C C . VAL B 1 393 ? 2.537 10.688 19.859 1 84.25 393 VAL B C 1
ATOM 6261 O O . VAL B 1 393 ? 1.341 10.984 19.906 1 84.25 393 VAL B O 1
ATOM 6264 N N . GLY B 1 394 ? 2.916 9.523 20.266 1 83.19 394 GLY B N 1
ATOM 6265 C CA . GLY B 1 394 ? 1.986 8.461 20.609 1 83.19 394 GLY B CA 1
ATOM 6266 C C . GLY B 1 394 ? 1.004 8.867 21.703 1 83.19 394 GLY B C 1
ATOM 6267 O O . GLY B 1 394 ? -0.185 9.047 21.438 1 83.19 394 GLY B O 1
ATOM 6268 N N . PRO B 1 395 ? 1.484 9.086 22.875 1 85.5 395 PRO B N 1
ATOM 6269 C CA . PRO B 1 395 ? 0.593 9.453 23.984 1 85.5 395 PRO B CA 1
ATOM 6270 C C . PRO B 1 395 ? -0.08 10.805 23.766 1 85.5 395 PRO B C 1
ATOM 6272 O O . PRO B 1 395 ? -1.253 10.977 24.109 1 85.5 395 PRO B O 1
ATOM 6275 N N . LEU B 1 396 ? 0.601 11.75 23.219 1 88.5 396 LEU B N 1
ATOM 6276 C CA . LEU B 1 396 ? 0.057 13.086 23.031 1 88.5 396 LEU B CA 1
ATOM 6277 C C . LEU B 1 396 ? -1.089 13.078 22.016 1 88.5 396 LEU B C 1
ATOM 6279 O O . LEU B 1 396 ? -2.109 13.734 22.219 1 88.5 396 LEU B O 1
ATOM 6283 N N . MET B 1 397 ? -0.917 12.305 21 1 86.38 397 MET B N 1
ATOM 6284 C CA . MET B 1 397 ? -1.968 12.227 19.984 1 86.38 397 MET B CA 1
ATOM 6285 C C . MET B 1 397 ? -3.191 11.492 20.516 1 86.38 397 MET B C 1
ATOM 6287 O O . MET B 1 397 ? -4.324 11.82 20.156 1 86.38 397 MET B O 1
ATOM 6291 N N . ALA B 1 398 ? -2.912 10.5 21.328 1 86.69 398 ALA B N 1
ATOM 6292 C CA . ALA B 1 398 ? -4.027 9.766 21.922 1 86.69 398 ALA B CA 1
ATOM 6293 C C . ALA B 1 398 ? -4.91 10.688 22.766 1 86.69 398 ALA B C 1
ATOM 6295 O O . ALA B 1 398 ? -6.137 10.641 22.672 1 86.69 398 ALA B O 1
ATOM 6296 N N . ILE B 1 399 ? -4.266 11.508 23.516 1 89.44 399 ILE B N 1
ATOM 6297 C CA . ILE B 1 399 ? -4.984 12.445 24.375 1 89.44 399 ILE B CA 1
ATOM 6298 C C . ILE B 1 399 ? -5.727 13.469 23.516 1 89.44 399 ILE B C 1
ATOM 6300 O O . ILE B 1 399 ? -6.883 13.789 23.781 1 89.44 399 ILE B O 1
ATOM 6304 N N . LEU B 1 400 ? -5.082 13.914 22.547 1 90.69 400 LEU B N 1
ATOM 6305 C CA . LEU B 1 400 ? -5.672 14.922 21.672 1 90.69 400 LEU B CA 1
ATOM 6306 C C . LEU B 1 400 ? -6.883 14.352 20.938 1 90.69 400 LEU B C 1
ATOM 6308 O O . LEU B 1 400 ? -7.918 15.016 20.844 1 90.69 400 LEU B O 1
ATOM 6312 N N . VAL B 1 401 ? -6.738 13.203 20.391 1 89 401 VAL B N 1
ATOM 6313 C CA . VAL B 1 401 ? -7.824 12.578 19.641 1 89 401 VAL B CA 1
ATOM 6314 C C . VAL B 1 401 ? -9.008 12.32 20.578 1 89 401 VAL B C 1
ATOM 6316 O O . VAL B 1 401 ? -10.156 12.562 20.203 1 89 401 VAL B O 1
ATOM 6319 N N . MET B 1 402 ? -8.688 11.859 21.734 1 89.81 402 MET B N 1
ATOM 6320 C CA . MET B 1 402 ? -9.734 11.633 22.719 1 89.81 402 MET B CA 1
ATOM 6321 C C . MET B 1 402 ? -10.484 12.93 23.031 1 89.81 402 MET B C 1
ATOM 6323 O O . MET B 1 402 ? -11.719 12.938 23.094 1 89.81 402 MET B O 1
ATOM 6327 N N . ALA B 1 403 ? -9.766 13.93 23.234 1 91.75 403 ALA B N 1
ATOM 6328 C CA . ALA B 1 403 ? -10.359 15.227 23.562 1 91.75 403 ALA B CA 1
ATOM 6329 C C . ALA B 1 403 ? -11.227 15.734 22.406 1 91.75 403 ALA B C 1
ATOM 6331 O O . ALA B 1 403 ? -12.336 16.234 22.641 1 91.75 403 ALA B O 1
ATOM 6332 N N . MET B 1 404 ? -10.742 15.664 21.25 1 92.19 404 MET B N 1
ATOM 6333 C CA . MET B 1 404 ? -11.484 16.125 20.078 1 92.19 404 MET B CA 1
ATOM 6334 C C . MET B 1 404 ? -12.773 15.336 19.891 1 92.19 404 MET B C 1
ATOM 6336 O O . MET B 1 404 ? -13.828 15.914 19.625 1 92.19 404 MET B O 1
ATOM 6340 N N . LEU B 1 405 ? -12.633 14.016 20.016 1 91.25 405 LEU B N 1
ATOM 6341 C CA . LEU B 1 405 ? -13.805 13.156 19.859 1 91.25 405 LEU B CA 1
ATOM 6342 C C . LEU B 1 405 ? -14.844 13.461 20.938 1 91.25 405 LEU B C 1
ATOM 6344 O O . LEU B 1 405 ? -16.047 13.461 20.656 1 91.25 405 LEU B O 1
ATOM 6348 N N . ARG B 1 406 ? -14.391 13.727 22.125 1 91.44 406 ARG B N 1
ATOM 6349 C CA . ARG B 1 406 ? -15.305 14.062 23.219 1 91.44 406 ARG B CA 1
ATOM 6350 C C . ARG B 1 406 ? -16.031 15.375 22.922 1 91.44 406 ARG B C 1
ATOM 6352 O O . ARG B 1 406 ? -17.25 15.477 23.141 1 91.44 406 ARG B O 1
ATOM 6359 N N . VAL B 1 407 ? -15.312 16.328 22.484 1 93.19 407 VAL B N 1
ATOM 6360 C CA . VAL B 1 407 ? -15.891 17.625 22.172 1 93.19 407 VAL B CA 1
ATOM 6361 C C . VAL B 1 407 ? -16.922 17.484 21.047 1 93.19 407 VAL B C 1
ATOM 6363 O O . VAL B 1 407 ? -18 18.078 21.109 1 93.19 407 VAL B O 1
ATOM 6366 N N . ILE B 1 408 ? -16.594 16.703 20.078 1 92.5 408 ILE B N 1
ATOM 6367 C CA . ILE B 1 408 ? -17.5 16.516 18.938 1 92.5 408 ILE B CA 1
ATOM 6368 C C . ILE B 1 408 ? -18.75 15.773 19.406 1 92.5 408 ILE B C 1
ATOM 6370 O O . ILE B 1 408 ? -19.875 16.125 19.016 1 92.5 408 ILE B O 1
ATOM 6374 N N . ALA B 1 409 ? -18.562 14.75 20.203 1 90.69 409 ALA B N 1
ATOM 6375 C CA . ALA B 1 409 ? -19.688 13.969 20.719 1 90.69 409 ALA B CA 1
ATOM 6376 C C . ALA B 1 409 ? -20.641 14.844 21.531 1 90.69 409 ALA B C 1
ATOM 6378 O O . ALA B 1 409 ? -21.859 14.68 21.453 1 90.69 409 ALA B O 1
ATOM 6379 N N . GLU B 1 410 ? -20.094 15.789 22.25 1 90 410 GLU B N 1
ATOM 6380 C CA . GLU B 1 410 ? -20.891 16.656 23.109 1 90 410 GLU B CA 1
ATOM 6381 C C . GLU B 1 410 ? -21.594 17.75 22.312 1 90 410 GLU B C 1
ATOM 6383 O O . GLU B 1 410 ? -22.578 18.328 22.766 1 90 410 GLU B O 1
ATOM 6388 N N . ASN B 1 411 ? -21.125 18.031 21.125 1 84.81 411 ASN B N 1
ATOM 6389 C CA . ASN B 1 411 ? -21.641 19.172 20.359 1 84.81 411 ASN B CA 1
ATOM 6390 C C . ASN B 1 411 ? -22.312 18.719 19.078 1 84.81 411 ASN B C 1
ATOM 6392 O O . ASN B 1 411 ? -22.641 19.547 18.219 1 84.81 411 ASN B O 1
ATOM 6396 N N . LYS B 1 412 ? -22.328 17.469 18.859 1 83.38 412 LYS B N 1
ATOM 6397 C CA . LYS B 1 412 ? -22.953 16.953 17.641 1 83.38 412 LYS B CA 1
ATOM 6398 C C . LYS B 1 412 ? -24.453 17.234 17.641 1 83.38 412 LYS B C 1
ATOM 6400 O O . LYS B 1 412 ? -25.125 17.047 18.641 1 83.38 412 LYS B O 1
#

Secondary structure (DSSP, 8-state):
-----HHHHHHHHHHHHHHHHHHHHHHHHHHHTTSS-HHHHHHHHHHIIIIIHHHHHHHHHHHH--HHHHHHTTHHHHHHHHHHHHHHHHHHHHHHHTT--HHHHHHHHHHHH-B-HHHHHHHHHHHHTTSGGGGGG-SSTT--HHHHHHHHHHHHHHHHHHHHHHIIIIIHHHHS---TT-S-------------------------------TTSGGGS--------HHHHHHHHHHHHHHHHHHH--HHHHHHHHHHHHHH-HHHHHHHSSTT-TTHHHHHHHHHHHTTHHHHHHHHHHHHHHHS----GGGGHHHHHHHHHIIIIIHHHHHHHHHHHHGGGS---HHHHHHHHHHT-SSBPTHHHHHHHHHTSSHHHHHHHHHHHHHTHHHHHHHHHHHHHHHHHHH-/-----HHHHHHHHHHHHHHHHHHHHHHHHHHHTTSS-HHHHHHHHHHIIIIIHHHHHHHHHHHH--HHHHHHTTHHHHHHHHHHHHHHHHHHHHHHHTT--HHHHHHHHHHHH-B-HHHHHHHHHHHHTTSGGGGGG-SSTT--HHHHHHHHHHHHHHHHHHHHHHIIIIIHHHHS---TT-S-------------------------------TTSGGGS--------HHHHHHHHHHHHHHHHHHH--HHHHHHHHHHHHHH-HHHHHHHSSTT-TTHHHHHHHHHHHTTHHHHHHHHHHHHHHHS----GGGGHHHHHHHHHIIIIIHHHHHHHHHHHHGGGS---HHHHHHHHHHT-SSBPTHHHHHHHHHTSSHHHHHHHHHHHHHTHHHHHHHHHHHHHHHHHHH-

Nearest PDB structures (foldseek):
  8u5v-assembly1_A  TM=7.322E-01  e=1.948E-05  Homo sapiens
  8u5x-assembly1_A  TM=7.663E-01  e=1.614E-04  Homo sapiens
  8z8z-assembly1_B  TM=7.417E-01  e=1.548E-04  Homo sapiens
  8u58-assembly1_C  TM=7.316E-01  e=1.828E-04  Homo sapiens
  8u5n-assembly1_A  TM=7.524E-01  e=6.340E-04  Homo sapiens

Sequence (824 aa):
MADMNIYSLFLSSIQSTSQVVLLCLTGYVAASLGVINNSIQKSLSQLIIKIFMPCLLLSNIAADIDLDTLIRLWPMPTLYILFFILSGALGLIGGKLLKLDVSSTKFMMTGIMFNNVTSLTLGLLEGIESTDAINILLRDKLDSPKEAVKRGMSYILLATLFGNLSRWSVGTYLLKKESSQDEIVITERQQLPVFNDDNEQQRQTHSLVSERTPLIFKSIKSIEKKGVNIGVRIMNFLRRILKPIGEIMNPPLYAALFALIIGTIPFLKGTFFGVDAPLYFLTRTAEQLGTISVPLTLLTLGAQVKTLPSENGKELVPQILYVTLSRFVIMPIIGTIIVVYTKDYFLVDPMFWFILMSMSSGPPAVNCMNLAQITGNFQGEMATLLFYTYAAVGPLMAILVMAMLRVIAENKMADMNIYSLFLSSIQSTSQVVLLCLTGYVAASLGVINNSIQKSLSQLIIKIFMPCLLLSNIAADIDLDTLIRLWPMPTLYILFFILSGALGLIGGKLLKLDVSSTKFMMTGIMFNNVTSLTLGLLEGIESTDAINILLRDKLDSPKEAVKRGMSYILLATLFGNLSRWSVGTYLLKKESSQDEIVITERQQLPVFNDDNEQQRQTHSLVSERTPLIFKSIKSIEKKGVNIGVRIMNFLRRILKPIGEIMNPPLYAALFALIIGTIPFLKGTFFGVDAPLYFLTRTAEQLGTISVPLTLLTLGAQVKTLPSENGKELVPQILYVTLSRFVIMPIIGTIIVVYTKDYFLVDPMFWFILMSMSSGPPAVNCMNLAQITGNFQGEMATLLFYTYAAVGPLMAILVMAMLRVIAENK

InterPro domains:
  IPR004776 Membrane transport PIN-like [PF03547] (17-399)

pLDDT: mean 77.55, std 21.33, range [20.09, 97.75]

Solvent-accessible surface area (backbone atoms only — not comparable to full-atom values): 42358 Å² total; per-residue (Å²): 125,84,75,71,47,71,63,57,40,45,51,28,22,42,47,10,31,45,29,45,44,48,35,17,46,51,18,25,50,34,26,74,71,56,74,39,41,72,67,50,43,51,49,51,52,47,43,34,45,66,45,18,38,18,22,33,32,29,42,36,33,22,71,72,33,33,54,69,51,53,60,55,45,51,60,55,65,53,48,48,53,49,46,38,50,52,26,41,51,51,20,54,50,48,18,61,75,67,66,46,55,72,66,56,21,29,48,46,19,48,45,42,44,38,46,32,43,44,62,54,47,51,38,34,45,64,30,27,55,72,32,75,53,34,68,61,33,39,63,50,92,86,51,46,56,68,58,43,43,53,51,40,48,27,54,39,50,53,51,39,49,55,50,49,51,46,42,54,55,51,41,46,60,41,42,42,74,73,61,80,73,70,48,75,70,64,63,59,75,62,60,65,69,65,67,66,68,53,73,72,69,85,76,74,72,72,81,73,75,68,78,76,66,80,70,73,65,67,76,63,62,78,68,57,88,68,68,69,47,64,64,54,52,48,47,47,48,46,42,60,59,40,49,63,40,59,73,49,55,43,53,42,52,54,24,38,53,51,11,47,52,33,14,47,34,64,70,49,28,49,37,35,44,53,86,81,17,85,40,23,51,57,39,49,36,27,39,51,43,13,62,31,25,55,50,49,48,38,19,44,50,18,25,49,49,62,68,34,60,77,59,91,51,71,83,46,43,67,58,42,50,50,37,46,44,42,19,68,45,52,31,29,52,52,30,40,53,51,45,70,75,44,44,87,79,46,68,85,32,46,38,57,51,52,51,55,28,43,64,34,22,47,48,48,27,72,64,53,47,55,44,15,55,75,55,69,31,58,47,63,57,40,31,39,43,51,37,57,43,59,70,48,37,46,68,52,47,20,53,46,48,30,50,52,52,49,53,46,58,73,67,105,125,84,74,71,47,70,63,56,40,44,50,28,22,43,48,9,31,46,29,43,44,48,35,17,46,50,17,25,49,33,26,75,70,57,75,40,43,72,69,51,44,52,50,51,52,48,43,33,45,67,45,18,38,18,22,31,33,30,44,38,33,22,71,71,33,33,54,68,51,52,60,57,44,51,62,54,64,52,48,48,52,49,48,38,51,53,25,40,50,51,19,54,50,46,20,63,75,68,68,46,54,72,65,57,21,29,48,49,19,48,46,41,44,38,45,33,44,44,61,54,47,52,38,33,43,63,31,26,54,72,31,76,54,34,67,62,33,39,63,50,93,86,50,45,58,69,57,43,44,54,50,40,49,27,52,39,52,54,52,37,50,55,50,49,51,45,42,54,55,51,42,48,60,42,43,42,73,73,61,80,68,77,46,76,73,65,63,62,75,66,61,66,71,66,69,67,66,56,71,71,69,81,77,74,73,78,80,80,79,81,86,75,71,80,76,75,70,71,81,64,64,79,68,61,88,69,69,72,50,64,63,54,51,49,47,46,48,46,42,60,59,39,49,63,39,57,74,47,55,43,53,42,53,53,25,38,52,52,11,47,51,32,15,47,34,64,71,49,28,48,38,36,44,54,87,81,17,84,41,23,50,57,38,50,35,27,39,51,43,12,62,32,26,55,49,49,48,38,20,44,50,19,25,46,48,63,69,33,60,77,59,92,51,72,83,45,43,66,59,43,52,50,36,47,43,41,20,67,44,52,32,29,51,52,30,39,53,52,47,68,74,44,44,87,79,47,68,85,30,46,38,56,50,51,51,55,28,42,64,33,21,47,48,48,26,71,63,53,47,54,45,16,56,74,54,68,30,59,48,62,57,43,31,38,42,52,36,57,45,59,70,48,37,47,66,54,48,19,53,47,48,29,49,51,51,50,54,46,60,75,67,106

Organism: Rhizophagus irregularis (strain DAOM 181602 / DAOM 197198 / MUCL 43194) (NCBI:txid747089)